Protein AF-0000000070334502 (afdb_homodimer)

Organism: NCBI:txid109376

Foldseek 3Di:
DADDPFLQAAEEEEEAECVQQNDDPPFQLLQVVQLVCVVSVVSRHNYHYAAEYEEQCLPPDPRNVCSCLQLQYAYEHDYHLCRVQVSVVVVVVVCVVGAPPYEYEYEHPCCQPAVQLLQLAVLLVGPYAYEYEGCDDDPDHLHDHPYYYHSVVSSVPGDRDDRDPDQHWYYYPLVRDIDSDPVVVNCCCPDPVNVVSCVVDPDDSHHDRPCVVLADAAADDPQQLAAEEEEEEECVFQNDDPPAQLLCLVVLVCVVNVVSRRNYHYAAEYEEQVLPDPPVSNLLNQHAYEHDYPVCRVVLSVVVVVVVDVVVDQVGEHEYEYEEPPCVVCSNVVSVVSSVHPYAYEYEGCDDDPDDDSDRHNYYYHSVVSRPPPRDPPPPPDPPPPPPPQSPYKYHYSLDPPDIDSDPVVVNCCVPPPPVSVVSVVVVVVVVVVVVVVVVVVVVVVVCVVPPDPPDPPVVPPVPDPVPCVVVPPPVPPPPCCVSVVVVVVVVPVVPDD/DADDPQLQAAEEEEEAECVQQNDDPPFQLLQVVQLVCVVSVVSRHNYHYAAEYEEQCLPPDPRNVCSCLQLQYAYEHDYHLCRVQVSVVVVVVVCVVGAPPYEYEYEHPCCQPAVQLLQLAVLLVGPYAYEYEGQDDDPDHLHDHPYYYHSVVSSVPGDRDDRDPDQHWYYYPLVRDIDSDPVVVNVCCPDPVNVVSCVVDPDDSHHDRPCPPLADAAADDPQQLAAEEEEEEECVFQNDDPPAQLLCLVVLVCVVNVVSRRNYHYAAEYEEQVLPDPPVSNLQNQHAYEHDYPVCRVVLSVVVVVVVPVVVDQVGEHEYEYEEPPCVVCSNVVSVVSSVHVYAYEYEGCDDDPDDDSDRHNYYYHSVVSRPPPRDPPPPPDPPPPDPPQSNYKYHYSLDPPDIDSDPVVVNCCCPPPPVSVVSVVVVVVVVVVVVVVVVVVVVVVVCVVPDDPPDPPVVPPVPDPVPPPVVPPPVPPVPCVVSVVVVPVVVPVVPPD

InterPro domains:
  IPR021139 NYN domain [PF01936] (11-127)
  IPR021139 NYN domain [PF01936] (228-348)
  IPR024768 Meiosis regulator and mRNA stability factor 1 [PTHR14379] (204-417)

Sequence (996 aa):
MKATAEYATANIAVWWDMKDCPIPEGYEAGQVRSSLEAAFKEQGYSGPVSITAYGDQTQTPDHILKGLLSTEVSVAHTKSESTSYFMYEDLVKWRRLNPPPATMMIISDQVGDKFTWDLVRLQQRTLYKLFLAYLVKPEYMVLSISEQWCWKKLLSSSPPAAGVQAGAKCYCKSCNYNSGYLKKFRKHLSSYSHSREEYVNPTDHKLVRYTEDWGRNYKATPEFATAKIQVWWDMLTCPIPQGYDARQVRPSIEAAVKELGYYGPVSITAYRDHKHTPRQALSSTGVDIAHTVSDVTYSRMFSDMLEWHRNNPPQTAAIIMLISDNVEILDCGLVSLLQENNYNFFLAYSFRPYKMSYLLTSAEWLWESILSGEKRLLQNCSSSGSGNDQSTSMFYCRLCVGFNTKSIDKFRAHLSSDEEHAQEENEIREQMVLSGENKRLCQLAEYDRHRLPRQSNHMKKAIRTDFGLFLLKDVNLKPRVVNLLLSYQQHLLLFVMFMKATAEYATANIAVWWDMKDCPIPEGYEAGQVRSSLEAAFKEQGYSGPVSITAYGDQTQTPDHILKGLLSTEVSVAHTKSESTSYFMYEDLVKWRRLNPPPATMMIISDQVGDKFTWDLVRLQQRTLYKLFLAYLVKPEYMVLSISEQWCWKKLLSSSPPAAGVQAGAKCYCKSCNYNSGYLKKFRKHLSSYSHSREEYVNPTDHKLVRYTEDWGRNYKATPEFATAKIQVWWDMLTCPIPQGYDARQVRPSIEAAVKELGYYGPVSITAYRDHKHTPRQALSSTGVDIAHTVSDVTYSRMFSDMLEWHRNNPPQTAAIIMLISDNVEILDCGLVSLLQENNYNFFLAYSFRPYKMSYLLTSAEWLWESILSGEKRLLQNCSSSGSGNDQSTSMFYCRLCVGFNTKSIDKFRAHLSSDEEHAQEENEIREQMVLSGENKRLCQLAEYDRHRLPRQSNHMKKAIRTDFGLFLLKDVNLKPRVVNLLLSYQQHLLLFVMF

Solvent-accessible surface area (backbone atoms only — not comparable to full-atom values): 54869 Å² total; per-residue (Å²): 104,70,49,49,81,72,47,16,63,23,48,31,43,36,46,34,35,38,76,62,47,54,82,55,90,93,60,63,48,50,36,53,56,23,13,51,52,48,55,36,42,76,38,49,32,71,31,60,76,47,43,38,40,35,30,52,54,90,76,52,57,65,70,48,52,50,25,25,41,66,37,30,29,20,40,33,30,30,59,76,72,27,38,68,27,54,52,49,54,51,50,56,55,48,48,73,77,47,60,71,57,26,36,42,33,44,32,36,57,51,46,59,73,76,47,38,58,52,50,40,38,48,45,46,79,39,74,59,45,32,35,41,28,21,68,55,79,65,91,61,77,72,61,79,66,51,47,74,42,49,42,70,59,48,63,68,72,42,65,83,46,83,71,52,86,55,91,31,39,39,35,32,68,75,72,74,41,71,36,80,42,67,70,60,46,51,52,46,70,71,30,67,67,46,54,52,45,46,63,62,48,67,71,57,61,60,72,82,62,85,62,44,77,56,41,41,74,57,65,49,48,82,76,43,22,63,22,45,33,44,35,47,35,35,41,79,63,45,53,82,58,88,90,59,64,57,59,48,52,61,60,26,54,52,48,57,43,39,75,35,48,35,69,29,61,77,46,41,38,40,36,36,64,59,88,82,51,73,56,67,45,30,26,70,65,46,32,22,39,35,32,37,50,88,91,48,40,67,62,52,51,49,51,51,48,52,53,48,45,70,74,51,53,71,90,47,50,33,34,44,32,41,34,36,72,64,57,73,81,48,40,57,64,47,47,54,54,40,43,77,31,67,52,46,31,36,42,26,17,58,37,48,59,57,53,61,69,56,64,72,47,40,28,74,45,48,44,63,61,42,67,64,50,79,85,65,78,70,72,68,74,74,71,72,74,80,64,83,75,67,54,83,18,44,39,35,40,74,75,46,87,85,46,62,41,72,44,66,66,60,52,51,46,42,77,74,63,34,64,65,48,56,51,46,54,51,50,53,54,49,50,52,54,47,49,53,50,47,51,49,47,51,43,46,47,53,54,47,63,73,64,55,77,84,67,73,84,70,64,61,58,62,69,61,65,66,82,51,70,50,79,69,53,70,62,72,59,57,77,75,61,48,62,62,55,44,64,64,48,46,78,63,48,61,75,70,72,122,99,70,49,49,81,73,48,16,63,23,49,31,43,37,48,34,36,38,77,65,49,54,82,55,88,91,59,62,48,50,35,52,57,24,13,52,50,47,56,35,43,76,37,48,32,70,31,59,76,48,44,38,40,35,31,51,56,89,76,52,58,66,70,48,52,52,24,25,41,67,38,30,30,20,40,33,30,32,59,76,71,28,38,69,26,54,52,50,54,52,51,56,55,46,47,73,75,46,59,70,58,26,35,42,33,44,32,36,58,51,46,61,71,75,45,37,57,54,48,41,37,50,43,44,78,38,75,59,45,32,35,41,28,22,69,55,80,65,91,62,80,70,60,80,66,53,48,75,43,51,43,71,60,49,63,67,72,41,64,79,49,81,69,52,86,55,92,31,39,39,34,32,65,74,73,74,42,73,36,81,42,67,69,60,46,51,51,48,69,70,31,68,68,46,55,51,45,46,63,62,50,68,70,60,60,62,72,84,63,84,61,44,76,55,40,42,73,57,65,50,48,81,75,43,21,64,22,46,33,44,34,46,33,36,41,78,63,46,52,82,58,90,90,59,64,58,59,49,52,60,60,27,52,53,49,58,43,37,74,35,48,35,69,29,59,77,47,43,38,39,37,36,62,59,89,82,51,75,55,68,46,31,25,69,66,46,31,22,39,34,31,37,49,88,90,48,40,66,62,51,51,50,50,50,50,51,53,48,45,69,73,52,52,68,90,46,50,32,33,43,32,42,34,37,73,64,56,72,82,47,41,53,65,47,48,54,54,38,41,76,29,64,51,48,31,36,42,25,18,58,37,46,59,54,51,59,68,56,66,72,47,41,28,72,46,48,44,63,61,42,67,64,48,79,86,66,77,71,70,70,72,74,69,72,72,78,65,85,76,66,56,83,18,42,40,34,39,76,73,45,88,87,46,64,43,71,45,65,65,60,51,51,47,42,78,74,64,34,64,65,47,55,50,46,54,52,50,51,54,48,50,51,54,47,50,52,51,47,52,45,48,51,44,47,48,55,55,50,64,74,64,58,79,85,69,77,80,72,64,58,60,67,74,58,66,70,89,50,75,47,78,70,53,69,62,72,59,58,80,74,60,50,63,63,56,46,63,62,49,47,74,63,50,62,69,69,72,106

Radius of gyration: 32.86 Å; Cα contacts (8 Å, |Δi|>4): 1522; chains: 2; bounding box: 87×74×94 Å

Nearest PDB structures (foldseek):
  6fdl-assembly1_A  TM=8.520E-01  e=1.618E-07  Homo sapiens
  6fdl-assembly2_B  TM=8.287E-01  e=1.618E-07  Homo sapiens
  5yaa-assembly4_D  TM=8.567E-01  e=3.016E-07  Mus musculus
  2puw-assembly1_B-2  TM=2.477E-01  e=1.451E-01  Candida albicans SC5314
  2a3n-assembly1_A-2  TM=2.363E-01  e=4.860E+00  Salmonella enterica subsp. enterica serovar Typhimurium str. LT2

Structure (mmCIF, N/CA/C/O backbone):
data_AF-0000000070334502-model_v1
#
loop_
_entity.id
_entity.type
_entity.pdbx_description
1 polymer 'NYN domain-containing protein'
#
loop_
_atom_site.group_PDB
_atom_site.id
_atom_site.type_symbol
_atom_site.label_atom_id
_atom_site.label_alt_id
_atom_site.label_comp_id
_atom_site.label_asym_id
_atom_site.label_entity_id
_atom_site.label_seq_id
_atom_site.pdbx_PDB_ins_code
_atom_site.Cartn_x
_atom_site.Cartn_y
_atom_site.Cartn_z
_atom_site.occupancy
_atom_site.B_iso_or_equiv
_atom_site.auth_seq_id
_atom_site.auth_comp_id
_atom_site.auth_asym_id
_atom_site.auth_atom_id
_atom_site.pdbx_PDB_model_num
ATOM 1 N N . MET A 1 1 ? -0.097 -25.625 -19.766 1 64.94 1 MET A N 1
ATOM 2 C CA . MET A 1 1 ? 1.144 -26.297 -20.141 1 64.94 1 MET A CA 1
ATOM 3 C C . MET A 1 1 ? 1.253 -27.656 -19.453 1 64.94 1 MET A C 1
ATOM 5 O O . MET A 1 1 ? 0.888 -27.797 -18.281 1 64.94 1 MET A O 1
ATOM 9 N N . LYS A 1 2 ? 1.541 -28.562 -20.188 1 81.12 2 LYS A N 1
ATOM 10 C CA . LYS A 1 2 ? 1.63 -29.922 -19.656 1 81.12 2 LYS A CA 1
ATOM 11 C C . LYS A 1 2 ? 2.764 -30.047 -18.641 1 81.12 2 LYS A C 1
ATOM 13 O O . LYS A 1 2 ? 3.766 -29.328 -18.734 1 81.12 2 LYS A O 1
ATOM 18 N N . ALA A 1 3 ? 2.549 -30.922 -17.672 1 88.19 3 ALA A N 1
ATOM 19 C CA . ALA A 1 3 ? 3.482 -31.078 -16.562 1 88.19 3 ALA A CA 1
ATOM 20 C C . ALA A 1 3 ? 4.84 -31.578 -17.062 1 88.19 3 ALA A C 1
ATOM 22 O O . ALA A 1 3 ? 4.91 -32.406 -17.953 1 88.19 3 ALA A O 1
ATOM 23 N N . THR A 1 4 ? 5.832 -30.984 -16.641 1 88 4 THR A N 1
ATOM 24 C CA . THR A 1 4 ? 7.16 -31.562 -16.812 1 88 4 THR A CA 1
ATOM 25 C C . THR A 1 4 ? 7.344 -32.781 -15.922 1 88 4 THR A C 1
ATOM 27 O O . THR A 1 4 ? 6.574 -33 -14.977 1 88 4 THR A O 1
ATOM 30 N N . ALA A 1 5 ? 8.336 -33.562 -16.219 1 88.62 5 ALA A N 1
ATOM 31 C CA . ALA A 1 5 ? 8.578 -34.812 -15.508 1 88.62 5 ALA A CA 1
ATOM 32 C C . ALA A 1 5 ? 8.75 -34.562 -14.016 1 88.62 5 ALA A C 1
ATOM 34 O O . ALA A 1 5 ? 8.266 -35.344 -13.188 1 88.62 5 ALA A O 1
ATOM 35 N N . GLU A 1 6 ? 9.398 -33.5 -13.656 1 91.5 6 GLU A N 1
ATOM 36 C CA . GLU A 1 6 ? 9.695 -33.219 -12.258 1 91.5 6 GLU A CA 1
ATOM 37 C C . GLU A 1 6 ? 8.43 -32.875 -11.492 1 91.5 6 GLU A C 1
ATOM 39 O O . GLU A 1 6 ? 8.305 -33.188 -10.312 1 91.5 6 GLU A O 1
ATOM 44 N N . TYR A 1 7 ? 7.469 -32.312 -12.086 1 93.62 7 TYR A N 1
ATOM 45 C CA . TYR A 1 7 ? 6.258 -31.844 -11.414 1 93.62 7 TYR A CA 1
ATOM 46 C C . TYR A 1 7 ? 5.141 -32.875 -11.523 1 93.62 7 TYR A C 1
ATOM 48 O O . TYR A 1 7 ? 4.168 -32.812 -10.766 1 93.62 7 TYR A O 1
ATOM 56 N N . ALA A 1 8 ? 5.23 -33.781 -12.406 1 94.69 8 ALA A N 1
ATOM 57 C CA . ALA A 1 8 ? 4.164 -34.719 -12.734 1 94.69 8 ALA A CA 1
ATOM 58 C C . ALA A 1 8 ? 3.764 -35.562 -11.516 1 94.69 8 ALA A C 1
ATOM 60 O O . ALA A 1 8 ? 2.582 -35.844 -11.305 1 94.69 8 ALA A O 1
ATOM 61 N N . THR A 1 9 ? 4.719 -35.906 -10.664 1 94.62 9 THR A N 1
ATOM 62 C CA . THR A 1 9 ? 4.41 -36.781 -9.539 1 94.62 9 THR A CA 1
ATOM 63 C C . THR A 1 9 ? 4.609 -36.031 -8.211 1 94.62 9 THR A C 1
ATOM 65 O O . THR A 1 9 ? 4.578 -36.656 -7.145 1 94.62 9 THR A O 1
ATOM 68 N N . ALA A 1 10 ? 4.887 -34.75 -8.273 1 95.31 10 ALA A N 1
ATOM 69 C CA . ALA A 1 10 ? 5.137 -33.938 -7.07 1 95.31 10 ALA A CA 1
ATOM 70 C C . ALA A 1 10 ? 3.834 -33.656 -6.328 1 95.31 10 ALA A C 1
ATOM 72 O O . ALA A 1 10 ? 2.746 -33.812 -6.883 1 95.31 10 ALA A O 1
ATOM 73 N N . ASN A 1 11 ? 3.963 -33.25 -5.02 1 96.12 11 ASN A N 1
ATOM 74 C CA . ASN A 1 11 ? 2.811 -32.969 -4.176 1 96.12 11 ASN A CA 1
ATOM 75 C C . ASN A 1 11 ? 1.991 -31.812 -4.734 1 96.12 11 ASN A C 1
ATOM 77 O O . ASN A 1 11 ? 2.551 -30.844 -5.258 1 96.12 11 ASN A O 1
ATOM 81 N N . ILE A 1 12 ? 0.674 -31.938 -4.59 1 96.88 12 ILE A N 1
ATOM 82 C CA . ILE A 1 12 ? -0.256 -30.875 -4.965 1 96.88 12 ILE A CA 1
ATOM 83 C C . ILE A 1 12 ? -1.089 -30.469 -3.752 1 96.88 12 ILE A C 1
ATOM 85 O O . ILE A 1 12 ? -1.664 -31.328 -3.07 1 96.88 12 ILE A O 1
ATOM 89 N N . ALA A 1 13 ? -1.146 -29.203 -3.424 1 97.81 13 ALA A N 1
ATOM 90 C CA . ALA A 1 13 ? -1.997 -28.719 -2.342 1 97.81 13 ALA A CA 1
ATOM 91 C C . ALA A 1 13 ? -3.057 -27.75 -2.871 1 97.81 13 ALA A C 1
ATOM 93 O O . ALA A 1 13 ? -2.771 -26.922 -3.729 1 97.81 13 ALA A O 1
ATOM 94 N N . VAL A 1 14 ? -4.301 -27.938 -2.363 1 98.25 14 VAL A N 1
ATOM 95 C CA . VAL A 1 14 ? -5.434 -27.141 -2.812 1 98.25 14 VAL A CA 1
ATOM 96 C C . VAL A 1 14 ? -6.059 -26.406 -1.623 1 98.25 14 VAL A C 1
ATOM 98 O O . VAL A 1 14 ? -6.438 -27.047 -0.633 1 98.25 14 VAL A O 1
ATOM 101 N N . TRP A 1 15 ? -6.172 -25.094 -1.67 1 98.44 15 TRP A N 1
ATOM 102 C CA . TRP A 1 15 ? -6.906 -24.281 -0.708 1 98.44 15 TRP A CA 1
ATOM 103 C C . TRP A 1 15 ? -8.148 -23.688 -1.348 1 98.44 15 TRP A C 1
ATOM 105 O O . TRP A 1 15 ? -8.055 -22.906 -2.299 1 98.44 15 TRP A O 1
ATOM 115 N N . TRP A 1 16 ? -9.32 -24.016 -0.774 1 98.5 16 TRP A N 1
ATOM 116 C CA . TRP A 1 16 ? -10.602 -23.75 -1.42 1 98.5 16 TRP A CA 1
ATOM 117 C C . TRP A 1 16 ? -11.469 -22.859 -0.542 1 98.5 16 TRP A C 1
ATOM 119 O O . TRP A 1 16 ? -11.852 -23.25 0.563 1 98.5 16 TRP A O 1
ATOM 129 N N . ASP A 1 17 ? -11.828 -21.625 -1.024 1 98 17 ASP A N 1
ATOM 130 C CA . ASP A 1 17 ? -12.781 -20.719 -0.399 1 98 17 ASP A CA 1
ATOM 131 C C . ASP A 1 17 ? -14.219 -21.094 -0.778 1 98 17 ASP A C 1
ATOM 133 O O . ASP A 1 17 ? -14.688 -20.734 -1.861 1 98 17 ASP A O 1
ATOM 137 N N . MET A 1 18 ? -14.992 -21.578 0.142 1 96.88 18 MET A N 1
ATOM 138 C CA . MET A 1 18 ? -16.328 -22.094 -0.156 1 96.88 18 MET A CA 1
ATOM 139 C C . MET A 1 18 ? -17.328 -20.969 -0.312 1 96.88 18 MET A C 1
ATOM 141 O O . MET A 1 18 ? -18.391 -21.156 -0.904 1 96.88 18 MET A O 1
ATOM 145 N N . LYS A 1 19 ? -17.016 -19.875 0.292 1 94 19 LYS A N 1
ATOM 146 C CA . LYS A 1 19 ? -17.938 -18.75 0.177 1 94 19 LYS A CA 1
ATOM 147 C C . LYS A 1 19 ? -17.938 -18.172 -1.239 1 94 19 LYS A C 1
ATOM 149 O O . LYS A 1 19 ? -19 -17.953 -1.824 1 94 19 LYS A O 1
ATOM 154 N N . ASP A 1 20 ? -16.797 -17.969 -1.779 1 93.56 20 ASP A N 1
ATOM 155 C CA . ASP A 1 20 ? -16.672 -17.375 -3.111 1 93.56 20 ASP A CA 1
ATOM 156 C C . ASP A 1 20 ? -16.984 -18.406 -4.195 1 93.56 20 ASP A C 1
ATOM 158 O O . ASP A 1 20 ? -17.484 -18.062 -5.266 1 93.56 20 ASP A O 1
ATOM 162 N N . CYS A 1 21 ? -16.594 -19.594 -3.92 1 95.94 21 CYS A N 1
ATOM 163 C CA . CYS A 1 21 ? -16.797 -20.688 -4.863 1 95.94 21 CYS A CA 1
ATOM 164 C C . CYS A 1 21 ? -17.547 -21.844 -4.211 1 95.94 21 CYS A C 1
ATOM 166 O O . CYS A 1 21 ? -16.984 -22.906 -3.969 1 95.94 21 CYS A O 1
ATOM 168 N N . PRO A 1 22 ? -18.828 -21.688 -4.086 1 95.38 22 PRO A N 1
ATOM 169 C CA . PRO A 1 22 ? -19.656 -22.703 -3.438 1 95.38 22 PRO A CA 1
ATOM 170 C C . PRO A 1 22 ? -19.922 -23.906 -4.34 1 95.38 22 PRO A C 1
ATOM 172 O O . PRO A 1 22 ? -19.703 -23.844 -5.551 1 95.38 22 PRO A O 1
ATOM 175 N N . ILE A 1 23 ? -20.297 -24.969 -3.734 1 93.44 23 ILE A N 1
ATOM 176 C CA . ILE A 1 23 ? -20.75 -26.125 -4.5 1 93.44 23 ILE A CA 1
ATOM 177 C C . ILE A 1 23 ? -22.062 -25.797 -5.199 1 93.44 23 ILE A C 1
ATOM 179 O O . ILE A 1 23 ? -23.031 -25.375 -4.559 1 93.44 23 ILE A O 1
ATOM 183 N N . PRO A 1 24 ? -22.047 -25.922 -6.465 1 89.62 24 PRO A N 1
ATOM 184 C CA . PRO A 1 24 ? -23.281 -25.609 -7.191 1 89.62 24 PRO A CA 1
ATOM 185 C C . PRO A 1 24 ? -24.453 -26.469 -6.746 1 89.62 24 PRO A C 1
ATOM 187 O O . PRO A 1 24 ? -24.266 -27.594 -6.27 1 89.62 24 PRO A O 1
ATOM 190 N N . GLU A 1 25 ? -25.641 -25.875 -7 1 86.44 25 GLU A N 1
ATOM 191 C CA . GLU A 1 25 ? -26.844 -26.625 -6.668 1 86.44 25 GLU A CA 1
ATOM 192 C C . GLU A 1 25 ? -26.953 -27.906 -7.477 1 86.44 25 GLU A C 1
ATOM 194 O O . GLU A 1 25 ? -26.672 -27.922 -8.68 1 86.44 25 GLU A O 1
ATOM 199 N N . GLY A 1 26 ? -27.281 -29.016 -6.863 1 84.56 26 GLY A N 1
ATOM 200 C CA . GLY A 1 26 ? -27.453 -30.281 -7.535 1 84.56 26 GLY A CA 1
ATOM 201 C C . GLY A 1 26 ? -26.172 -31.078 -7.629 1 84.56 26 GLY A C 1
ATOM 202 O O . GLY A 1 26 ? -26.188 -32.281 -7.977 1 84.56 26 GLY A O 1
ATOM 203 N N . TYR A 1 27 ? -25.062 -30.5 -7.406 1 90 27 TYR A N 1
ATOM 204 C CA . TYR A 1 27 ? -23.766 -31.188 -7.43 1 90 27 TYR A CA 1
ATOM 205 C C . TYR A 1 27 ? -23.484 -31.859 -6.094 1 90 27 TYR A C 1
ATOM 207 O O . TYR A 1 27 ? -23.766 -31.297 -5.031 1 90 27 TYR A O 1
ATOM 215 N N . GLU A 1 28 ? -22.953 -33.094 -6.184 1 89.62 28 GLU A N 1
ATOM 216 C CA . GLU A 1 28 ? -22.672 -33.875 -4.973 1 89.62 28 GLU A CA 1
ATOM 217 C C . GLU A 1 28 ? -21.312 -33.5 -4.398 1 89.62 28 GLU A C 1
ATOM 219 O O . GLU A 1 28 ? -20.281 -33.625 -5.078 1 89.62 28 GLU A O 1
ATOM 224 N N . ALA A 1 29 ? -21.266 -33.156 -3.131 1 92.44 29 ALA A N 1
ATOM 225 C CA . ALA A 1 29 ? -20.031 -32.719 -2.461 1 92.44 29 ALA A CA 1
ATOM 226 C C . ALA A 1 29 ? -18.969 -33.812 -2.523 1 92.44 29 ALA A C 1
ATOM 228 O O . ALA A 1 29 ? -17.766 -33.5 -2.6 1 92.44 29 ALA A O 1
ATOM 229 N N . GLY A 1 30 ? -19.359 -35.062 -2.543 1 91.56 30 GLY A N 1
ATOM 230 C CA . GLY A 1 30 ? -18.422 -36.188 -2.576 1 91.56 30 GLY A CA 1
ATOM 231 C C . GLY A 1 30 ? -17.688 -36.281 -3.893 1 91.56 30 GLY A C 1
ATOM 232 O O . GLY A 1 30 ? -16.688 -37.031 -3.988 1 91.56 30 GLY A O 1
ATOM 233 N N . GLN A 1 31 ? -18.031 -35.5 -4.863 1 92.06 31 GLN A N 1
ATOM 234 C CA . GLN A 1 31 ? -17.422 -35.625 -6.188 1 92.06 31 GLN A CA 1
ATOM 235 C C . GLN A 1 31 ? -16.375 -34.531 -6.402 1 92.06 31 GLN A C 1
ATOM 237 O O . GLN A 1 31 ? -15.672 -34.531 -7.418 1 92.06 31 GLN A O 1
ATOM 242 N N . VAL A 1 32 ? -16.203 -33.625 -5.52 1 94.06 32 VAL A N 1
ATOM 243 C CA . VAL A 1 32 ? -15.312 -32.5 -5.691 1 94.06 32 VAL A CA 1
ATOM 244 C C . VAL A 1 32 ? -13.883 -32.969 -5.902 1 94.06 32 VAL A C 1
ATOM 246 O O . VAL A 1 32 ? -13.211 -32.562 -6.848 1 94.06 32 VAL A O 1
ATOM 249 N N . ARG A 1 33 ? -13.383 -33.875 -5.062 1 93.56 33 ARG A N 1
ATOM 250 C CA . ARG A 1 33 ? -12.016 -34.375 -5.168 1 93.56 33 ARG A CA 1
ATOM 251 C C . ARG A 1 33 ? -11.781 -35.031 -6.527 1 93.56 33 ARG A C 1
ATOM 253 O O . ARG A 1 33 ? -10.781 -34.75 -7.191 1 93.56 33 ARG A O 1
ATOM 260 N N . SER A 1 34 ? -12.641 -35.906 -6.875 1 92.12 34 SER A N 1
ATOM 261 C CA . SER A 1 34 ? -12.477 -36.625 -8.141 1 92.12 34 SER A CA 1
ATOM 262 C C . SER A 1 34 ? -12.422 -35.656 -9.312 1 92.12 34 SER A C 1
ATOM 264 O O . SER A 1 34 ? -11.664 -35.844 -10.266 1 92.12 34 SER A O 1
ATOM 266 N N . SER A 1 35 ? -13.25 -34.625 -9.258 1 93.56 35 SER A N 1
ATOM 267 C CA . SER A 1 35 ? -13.258 -33.625 -10.32 1 93.56 35 SER A CA 1
ATOM 268 C C . SER A 1 35 ? -11.914 -32.906 -10.398 1 93.56 35 SER A C 1
ATOM 270 O O . SER A 1 35 ? -11.391 -32.688 -11.484 1 93.56 35 SER A O 1
ATOM 272 N N . LEU A 1 36 ? -11.375 -32.531 -9.305 1 95.06 36 LEU A N 1
ATOM 273 C CA . LEU A 1 36 ? -10.094 -31.844 -9.258 1 95.06 36 LEU A CA 1
ATOM 274 C C . LEU A 1 36 ? -8.969 -32.75 -9.742 1 95.06 36 LEU A C 1
ATOM 276 O O . LEU A 1 36 ? -8.141 -32.344 -10.562 1 95.06 36 LEU A O 1
ATOM 280 N N . GLU A 1 37 ? -8.93 -33.938 -9.289 1 93.38 37 GLU A N 1
ATOM 281 C CA . GLU A 1 37 ? -7.895 -34.875 -9.688 1 93.38 37 GLU A CA 1
ATOM 282 C C . GLU A 1 37 ? -7.945 -35.156 -11.188 1 93.38 37 GLU A C 1
ATOM 284 O O . GLU A 1 37 ? -6.902 -35.312 -11.828 1 93.38 37 GLU A O 1
ATOM 289 N N . ALA A 1 38 ? -9.125 -35.281 -11.648 1 92.38 38 ALA A N 1
ATOM 290 C CA . ALA A 1 38 ? -9.281 -35.5 -13.086 1 92.38 38 ALA A CA 1
ATOM 291 C C . ALA A 1 38 ? -8.703 -34.312 -13.875 1 92.38 38 ALA A C 1
ATOM 293 O O . ALA A 1 38 ? -8.039 -34.531 -14.898 1 92.38 38 ALA A O 1
ATOM 294 N N . ALA A 1 39 ? -9 -33.156 -13.453 1 93.44 39 ALA A N 1
ATOM 295 C CA . ALA A 1 39 ? -8.477 -31.953 -14.117 1 93.44 39 ALA A CA 1
ATOM 296 C C . ALA A 1 39 ? -6.953 -31.938 -14.094 1 93.44 39 ALA A C 1
ATOM 298 O O . ALA A 1 39 ? -6.312 -31.578 -15.086 1 93.44 39 ALA A O 1
ATOM 299 N N . PHE A 1 40 ? -6.359 -32.344 -12.969 1 94 40 PHE A N 1
ATOM 300 C CA . PHE A 1 40 ? -4.906 -32.406 -12.859 1 94 40 PHE A CA 1
ATOM 301 C C . PHE A 1 40 ? -4.336 -33.438 -13.805 1 94 40 PHE A C 1
ATOM 303 O O . PHE A 1 40 ? -3.342 -33.188 -14.492 1 94 40 PHE A O 1
ATOM 310 N N . LYS A 1 41 ? -4.941 -34.531 -13.844 1 92.12 41 LYS A N 1
ATOM 311 C CA . LYS A 1 41 ? -4.473 -35.625 -14.688 1 92.12 41 LYS A CA 1
ATOM 312 C C . LYS A 1 41 ? -4.488 -35.25 -16.156 1 92.12 41 LYS A C 1
ATOM 314 O O . LYS A 1 41 ? -3.604 -35.625 -16.922 1 92.12 41 LYS A O 1
ATOM 319 N N . GLU A 1 42 ? -5.512 -34.531 -16.516 1 91.81 42 GLU A N 1
ATOM 320 C CA . GLU A 1 42 ? -5.602 -34.031 -17.891 1 91.81 42 GLU A CA 1
ATOM 321 C C . GLU A 1 42 ? -4.398 -33.156 -18.25 1 91.81 42 GLU A C 1
ATOM 323 O O . GLU A 1 42 ? -4.004 -33.094 -19.406 1 91.81 42 GLU A O 1
ATOM 328 N N . GLN A 1 43 ? -3.838 -32.531 -17.25 1 93.62 43 GLN A N 1
ATOM 329 C CA . GLN A 1 43 ? -2.68 -31.672 -17.469 1 93.62 43 GLN A CA 1
ATOM 330 C C . GLN A 1 43 ? -1.377 -32.438 -17.219 1 93.62 43 GLN A C 1
ATOM 332 O O . GLN A 1 43 ? -0.297 -31.828 -17.234 1 93.62 43 GLN A O 1
ATOM 337 N N . GLY A 1 44 ? -1.521 -33.719 -16.891 1 94.5 44 GLY A N 1
ATOM 338 C CA . GLY A 1 44 ? -0.346 -34.562 -16.734 1 94.5 44 GLY A CA 1
ATOM 339 C C . GLY A 1 44 ? 0.148 -34.656 -15.305 1 94.5 44 GLY A C 1
ATOM 340 O O . GLY A 1 44 ? 1.275 -35.062 -15.055 1 94.5 44 GLY A O 1
ATOM 341 N N . TYR A 1 45 ? -0.623 -34.219 -14.328 1 95.12 45 TYR A N 1
ATOM 342 C CA . TYR A 1 45 ? -0.257 -34.25 -12.922 1 95.12 45 TYR A CA 1
ATOM 343 C C . TYR A 1 45 ? -0.923 -35.438 -12.234 1 95.12 45 TYR A C 1
ATOM 345 O O . TYR A 1 45 ? -2.148 -35.594 -12.273 1 95.12 45 TYR A O 1
ATOM 353 N N . SER A 1 46 ? -0.143 -36.25 -11.555 1 93.5 46 SER A N 1
ATOM 354 C CA . SER A 1 46 ? -0.681 -37.438 -10.922 1 93.5 46 SER A CA 1
ATOM 355 C C . SER A 1 46 ? -0.166 -37.594 -9.492 1 93.5 46 SER A C 1
ATOM 357 O O . SER A 1 46 ? -0.267 -38.656 -8.898 1 93.5 46 SER A O 1
ATOM 359 N N . GLY A 1 47 ? 0.432 -36.625 -8.922 1 93.5 47 GLY A N 1
ATOM 360 C CA . GLY A 1 47 ? 0.951 -36.656 -7.566 1 93.5 47 GLY A CA 1
ATOM 361 C C . GLY A 1 47 ? -0.138 -36.656 -6.512 1 93.5 47 GLY A C 1
ATOM 362 O O . GLY A 1 47 ? -1.317 -36.469 -6.832 1 93.5 47 GLY A O 1
ATOM 363 N N . PRO A 1 48 ? 0.263 -36.875 -5.242 1 94 48 PRO A N 1
ATOM 364 C CA . PRO A 1 48 ? -0.707 -36.812 -4.145 1 94 48 PRO A CA 1
ATOM 365 C C . PRO A 1 48 ? -1.349 -35.438 -3.994 1 94 48 PRO A C 1
ATOM 367 O O . PRO A 1 48 ? -0.661 -34.406 -4.094 1 94 48 PRO A O 1
ATOM 370 N N . VAL A 1 49 ? -2.66 -35.438 -3.74 1 95.38 49 VAL A N 1
ATOM 371 C CA . VAL A 1 49 ? -3.402 -34.188 -3.658 1 95.38 49 VAL A CA 1
ATOM 372 C C . VAL A 1 49 ? -3.961 -34 -2.25 1 95.38 49 VAL A C 1
ATOM 374 O O . VAL A 1 49 ? -4.602 -34.906 -1.708 1 95.38 49 VAL A O 1
ATOM 377 N N . SER A 1 50 ? -3.67 -32.906 -1.615 1 95.69 50 SER A N 1
ATOM 378 C CA . SER A 1 50 ? -4.301 -32.5 -0.361 1 95.69 50 SER A CA 1
ATOM 379 C C . SER A 1 50 ? -5.254 -31.328 -0.568 1 95.69 50 SER A C 1
ATOM 381 O O . SER A 1 50 ? -4.875 -30.312 -1.152 1 95.69 50 SER A O 1
ATOM 383 N N . ILE A 1 51 ? -6.5 -31.484 -0.083 1 97.38 51 ILE A N 1
ATOM 384 C CA . ILE A 1 51 ? -7.512 -30.453 -0.301 1 97.38 51 ILE A CA 1
ATOM 385 C C . ILE A 1 51 ? -8.086 -30 1.041 1 97.38 51 ILE A C 1
ATOM 387 O O . ILE A 1 51 ? -8.438 -30.828 1.886 1 97.38 51 ILE A O 1
ATOM 391 N N . THR A 1 52 ? -8.133 -28.703 1.239 1 98.06 52 THR A N 1
ATOM 392 C CA . THR A 1 52 ? -8.805 -28.141 2.402 1 98.06 52 THR A CA 1
ATOM 393 C C . THR A 1 52 ? -9.852 -27.109 1.975 1 98.06 52 THR A C 1
ATOM 395 O O . THR A 1 52 ? -9.539 -26.172 1.225 1 98.06 52 THR A O 1
ATOM 398 N N . ALA A 1 53 ? -11.086 -27.25 2.438 1 98.25 53 ALA A N 1
ATOM 399 C CA . ALA A 1 53 ? -12.195 -26.344 2.17 1 98.25 53 ALA A CA 1
ATOM 400 C C . ALA A 1 53 ? -12.414 -25.391 3.346 1 98.25 53 ALA A C 1
ATOM 402 O O . ALA A 1 53 ? -12.664 -25.828 4.469 1 98.25 53 ALA A O 1
ATOM 403 N N . TYR A 1 54 ? -12.359 -24.094 3.059 1 98 54 TYR A N 1
ATOM 404 C CA . TYR A 1 54 ? -12.492 -23.078 4.102 1 98 54 TYR A CA 1
ATOM 405 C C . TYR A 1 54 ? -13.844 -22.375 4.02 1 98 54 TYR A C 1
ATOM 407 O O . TYR A 1 54 ? -14.352 -22.125 2.928 1 98 54 TYR A O 1
ATOM 415 N N . GLY A 1 55 ? -14.422 -21.938 5.18 1 96.25 55 GLY A N 1
ATOM 416 C CA . GLY A 1 55 ? -15.648 -21.156 5.246 1 96.25 55 GLY A CA 1
ATOM 417 C C . GLY A 1 55 ? -16.312 -21.203 6.609 1 96.25 55 GLY A C 1
ATOM 418 O O . GLY A 1 55 ? -15.773 -21.797 7.547 1 96.25 55 GLY A O 1
ATOM 419 N N . ASP A 1 56 ? -17.375 -20.453 6.703 1 94.69 56 ASP A N 1
ATOM 420 C CA . ASP A 1 56 ? -18.203 -20.547 7.902 1 94.69 56 ASP A CA 1
ATOM 421 C C . ASP A 1 56 ? -19 -21.844 7.91 1 94.69 56 ASP A C 1
ATOM 423 O O . ASP A 1 56 ? -20.094 -21.906 7.344 1 94.69 56 ASP A O 1
ATOM 427 N N . GLN A 1 57 ? -18.547 -22.797 8.664 1 95.56 57 GLN A N 1
ATOM 428 C CA . GLN A 1 57 ? -19.109 -24.156 8.602 1 95.56 57 GLN A CA 1
ATOM 429 C C . GLN A 1 57 ? -20.359 -24.266 9.469 1 95.56 57 GLN A C 1
ATOM 431 O O . GLN A 1 57 ? -21.062 -25.281 9.422 1 95.56 57 GLN A O 1
ATOM 436 N N . THR A 1 58 ? -20.641 -23.25 10.219 1 92.5 58 THR A N 1
ATOM 437 C CA . THR A 1 58 ? -21.906 -23.25 10.938 1 92.5 58 THR A CA 1
ATOM 438 C C . THR A 1 58 ? -23.078 -23.172 9.969 1 92.5 58 THR A C 1
ATOM 440 O O . THR A 1 58 ? -24.203 -23.562 10.305 1 92.5 58 THR A O 1
ATOM 443 N N . GLN A 1 59 ? -22.828 -22.703 8.773 1 91.5 59 GLN A N 1
ATOM 444 C CA . GLN A 1 59 ? -23.875 -22.469 7.789 1 91.5 59 GLN A CA 1
ATOM 445 C C . GLN A 1 59 ? -23.875 -23.578 6.734 1 91.5 59 GLN A C 1
ATOM 447 O O . GLN A 1 59 ? -24.75 -23.609 5.867 1 91.5 59 GLN A O 1
ATOM 452 N N . THR A 1 60 ? -22.938 -24.453 6.754 1 94.19 60 THR A N 1
ATOM 453 C CA . THR A 1 60 ? -22.844 -25.516 5.762 1 94.19 60 THR A CA 1
ATOM 454 C C . THR A 1 60 ? -23.641 -26.75 6.195 1 94.19 60 THR A C 1
ATOM 456 O O . THR A 1 60 ? -23.453 -27.266 7.297 1 94.19 60 THR A O 1
ATOM 459 N N . PRO A 1 61 ? -24.5 -27.188 5.387 1 92.88 61 PRO A N 1
ATOM 460 C CA . PRO A 1 61 ? -25.312 -28.359 5.75 1 92.88 61 PRO A CA 1
ATOM 461 C C . PRO A 1 61 ? -24.484 -29.594 6.023 1 92.88 61 PRO A C 1
ATOM 463 O O . PRO A 1 61 ? -23.422 -29.781 5.41 1 92.88 61 PRO A O 1
ATOM 466 N N . ASP A 1 62 ? -25 -30.562 6.828 1 93.25 62 ASP A N 1
ATOM 467 C CA . ASP A 1 62 ? -24.281 -31.75 7.258 1 93.25 62 ASP A CA 1
ATOM 468 C C . ASP A 1 62 ? -23.984 -32.688 6.074 1 93.25 62 ASP A C 1
ATOM 470 O O . ASP A 1 62 ? -22.922 -33.281 6.012 1 93.25 62 ASP A O 1
ATOM 474 N N . HIS A 1 63 ? -24.938 -32.781 5.219 1 92.88 63 HIS A N 1
ATOM 475 C CA . HIS A 1 63 ? -24.734 -33.688 4.109 1 92.88 63 HIS A CA 1
ATOM 476 C C . HIS A 1 63 ? -23.578 -33.25 3.225 1 92.88 63 HIS A C 1
ATOM 478 O O . HIS A 1 63 ? -22.891 -34.094 2.633 1 92.88 63 HIS A O 1
ATOM 484 N N . ILE A 1 64 ? -23.359 -32 3.115 1 95.44 64 ILE A N 1
ATOM 485 C CA . ILE A 1 64 ? -22.234 -31.484 2.348 1 95.44 64 ILE A CA 1
ATOM 486 C C . ILE A 1 64 ? -20.922 -31.797 3.059 1 95.44 64 ILE A C 1
ATOM 488 O O . ILE A 1 64 ? -19.984 -32.312 2.441 1 95.44 64 ILE A O 1
ATOM 492 N N . LEU A 1 65 ? -20.875 -31.594 4.34 1 95.75 65 LEU A N 1
ATOM 493 C CA . LEU A 1 65 ? -19.672 -31.844 5.117 1 95.75 65 LEU A CA 1
ATOM 494 C C . LEU A 1 65 ? -19.328 -33.344 5.129 1 95.75 65 LEU A C 1
ATOM 496 O O . LEU A 1 65 ? -18.172 -33.719 5.016 1 95.75 65 LEU A O 1
ATOM 500 N N . LYS A 1 66 ? -20.281 -34.125 5.273 1 93.5 66 LYS A N 1
ATOM 501 C CA . LYS A 1 66 ? -20.078 -35.594 5.234 1 93.5 66 LYS A CA 1
ATOM 502 C C . LYS A 1 66 ? -19.531 -36.031 3.885 1 93.5 66 LYS A C 1
ATOM 504 O O . LYS A 1 66 ? -18.625 -36.875 3.824 1 93.5 66 LYS A O 1
ATOM 509 N N . GLY A 1 67 ? -20.141 -35.438 2.84 1 92.94 67 GLY A N 1
ATOM 510 C CA . GLY A 1 67 ? -19.672 -35.75 1.502 1 92.94 67 GLY A CA 1
ATOM 511 C C . GLY A 1 67 ? -18.203 -35.406 1.29 1 92.94 67 GLY A C 1
ATOM 512 O O . GLY A 1 67 ? -17.453 -36.188 0.694 1 92.94 67 GLY A O 1
ATOM 513 N N . LEU A 1 68 ? -17.797 -34.312 1.768 1 94.81 68 LEU A N 1
ATOM 514 C CA . LEU A 1 68 ? -16.406 -33.875 1.64 1 94.81 68 LEU A CA 1
ATOM 515 C C . LEU A 1 68 ? -15.469 -34.75 2.467 1 94.81 68 LEU A C 1
ATOM 517 O O . LEU A 1 68 ? -14.484 -35.281 1.945 1 94.81 68 LEU A O 1
ATOM 521 N N . LEU A 1 69 ? -15.828 -34.969 3.725 1 93.88 69 LEU A N 1
ATOM 522 C CA . LEU A 1 69 ? -14.977 -35.719 4.641 1 93.88 69 LEU A CA 1
ATOM 523 C C . LEU A 1 69 ? -14.836 -37.188 4.18 1 93.88 69 LEU A C 1
ATOM 525 O O . LEU A 1 69 ? -13.758 -37.781 4.293 1 93.88 69 LEU A O 1
ATOM 529 N N . SER A 1 70 ? -15.836 -37.719 3.611 1 91.56 70 SER A N 1
ATOM 530 C CA . SER A 1 70 ? -15.82 -39.125 3.174 1 91.56 70 SER A CA 1
ATOM 531 C C . SER A 1 70 ? -14.914 -39.312 1.966 1 91.56 70 SER A C 1
ATOM 533 O O . SER A 1 70 ? -14.492 -40.438 1.673 1 91.56 70 SER A O 1
ATOM 535 N N . THR A 1 71 ? -14.648 -38.281 1.291 1 92.31 71 THR A N 1
ATOM 536 C CA . THR A 1 71 ? -13.789 -38.344 0.115 1 92.31 71 THR A CA 1
ATOM 537 C C . THR A 1 71 ? -12.445 -37.688 0.385 1 92.31 71 THR A C 1
ATOM 539 O O . THR A 1 71 ? -11.789 -37.219 -0.541 1 92.31 71 THR A O 1
ATOM 542 N N . GLU A 1 72 ? -12.086 -37.469 1.651 1 93.12 72 GLU A N 1
ATOM 543 C CA . GLU A 1 72 ? -10.773 -37.031 2.135 1 93.12 72 GLU A CA 1
ATOM 544 C C . GLU A 1 72 ? -10.523 -35.562 1.808 1 93.12 72 GLU A C 1
ATOM 546 O O . GLU A 1 72 ? -9.406 -35.188 1.434 1 93.12 72 GLU A O 1
ATOM 551 N N . VAL A 1 73 ? -11.492 -34.75 1.804 1 95.31 73 VAL A N 1
ATOM 552 C CA . VAL A 1 73 ? -11.367 -33.312 1.777 1 95.31 73 VAL A CA 1
ATOM 553 C C . VAL A 1 73 ? -11.516 -32.75 3.193 1 95.31 73 VAL A C 1
ATOM 555 O O . VAL A 1 73 ? -12.547 -32.938 3.836 1 95.31 73 VAL A O 1
ATOM 558 N N . SER A 1 74 ? -10.438 -32.125 3.658 1 97.06 74 SER A N 1
ATOM 559 C CA . SER A 1 74 ? -10.523 -31.531 4.984 1 97.06 74 SER A CA 1
ATOM 560 C C . SER A 1 74 ? -11.383 -30.266 4.965 1 97.06 74 SER A C 1
ATOM 562 O O . SER A 1 74 ? -11.547 -29.641 3.92 1 97.06 74 SER A O 1
ATOM 564 N N . VAL A 1 75 ? -11.93 -29.984 6.145 1 97.62 75 VAL A N 1
ATOM 565 C CA . VAL A 1 75 ? -12.789 -28.812 6.266 1 97.62 75 VAL A CA 1
ATOM 566 C C . VAL A 1 75 ? -12.281 -27.906 7.383 1 97.62 75 VAL A C 1
ATOM 568 O O . VAL A 1 75 ? -11.922 -28.391 8.461 1 97.62 75 VAL A O 1
ATOM 571 N N . ALA A 1 76 ? -12.234 -26.594 7.102 1 97.69 76 ALA A N 1
ATOM 572 C CA . ALA A 1 76 ? -11.773 -25.625 8.094 1 97.69 76 ALA A CA 1
ATOM 573 C C . ALA A 1 76 ? -12.836 -24.547 8.344 1 97.69 76 ALA A C 1
ATOM 575 O O . ALA A 1 76 ? -13.266 -23.859 7.414 1 97.69 76 ALA A O 1
ATOM 576 N N . HIS A 1 77 ? -13.234 -24.391 9.602 1 96.81 77 HIS A N 1
ATOM 577 C CA . HIS A 1 77 ? -14.133 -23.297 9.977 1 96.81 77 HIS A CA 1
ATOM 578 C C . HIS A 1 77 ? -13.359 -21.984 10.172 1 96.81 77 HIS A C 1
ATOM 580 O O . HIS A 1 77 ? -12.367 -21.953 10.898 1 96.81 77 HIS A O 1
ATOM 586 N N . THR A 1 78 ? -13.836 -20.984 9.539 1 94.25 78 THR A N 1
ATOM 587 C CA . THR A 1 78 ? -13.336 -19.625 9.672 1 94.25 78 THR A CA 1
ATOM 588 C C . THR A 1 78 ? -14.484 -18.625 9.695 1 94.25 78 THR A C 1
ATOM 590 O O . THR A 1 78 ? -15.531 -18.859 9.086 1 94.25 78 THR A O 1
ATOM 593 N N . LYS A 1 79 ? -14.273 -17.516 10.383 1 89.06 79 LYS A N 1
ATOM 594 C CA . LYS A 1 79 ? -15.172 -16.391 10.156 1 89.06 79 LYS A CA 1
ATOM 595 C C . LYS A 1 79 ? -15.047 -15.875 8.727 1 89.06 79 LYS A C 1
ATOM 597 O O . LYS A 1 79 ? -13.953 -15.836 8.164 1 89.06 79 LYS A O 1
ATOM 602 N N . SER A 1 80 ? -16.125 -15.453 8.227 1 84.31 80 SER A N 1
ATOM 603 C CA . SER A 1 80 ? -16.188 -15.078 6.82 1 84.31 80 SER A CA 1
ATOM 604 C C . SER A 1 80 ? -15.141 -14.016 6.484 1 84.31 80 SER A C 1
ATOM 606 O O . SER A 1 80 ? -14.477 -14.102 5.445 1 84.31 80 SER A O 1
ATOM 608 N N . GLU A 1 81 ? -14.906 -13.086 7.32 1 82.25 81 GLU A N 1
ATOM 609 C CA . GLU A 1 81 ? -14.023 -11.953 7.062 1 82.25 81 GLU A CA 1
ATOM 610 C C . GLU A 1 81 ? -12.562 -12.359 7.176 1 82.25 81 GLU A C 1
ATOM 612 O O . GLU A 1 81 ? -11.672 -11.641 6.711 1 82.25 81 GLU A O 1
ATOM 617 N N . SER A 1 82 ? -12.32 -13.531 7.75 1 89.62 82 SER A N 1
ATOM 618 C CA . SER A 1 82 ? -10.945 -13.938 8.023 1 89.62 82 SER A CA 1
ATOM 619 C C . SER A 1 82 ? -10.531 -15.125 7.168 1 89.62 82 SER A C 1
ATOM 621 O O . SER A 1 82 ? -9.461 -15.711 7.371 1 89.62 82 SER A O 1
ATOM 623 N N . THR A 1 83 ? -11.289 -15.539 6.227 1 93.44 83 THR A N 1
ATOM 624 C CA . THR A 1 83 ? -11.023 -16.734 5.426 1 93.44 83 THR A CA 1
ATOM 625 C C . THR A 1 83 ? -9.727 -16.578 4.645 1 93.44 83 THR A C 1
ATOM 627 O O . THR A 1 83 ? -8.867 -17.469 4.691 1 93.44 83 THR A O 1
ATOM 630 N N . SER A 1 84 ? -9.57 -15.492 3.941 1 93.5 84 SER A N 1
ATOM 631 C CA . SER A 1 84 ? -8.367 -15.266 3.143 1 93.5 84 SER A CA 1
ATOM 632 C C . SER A 1 84 ? -7.113 -15.289 4.008 1 93.5 84 SER A C 1
ATOM 634 O O . SER A 1 84 ? -6.066 -15.789 3.588 1 93.5 84 SER A O 1
ATOM 636 N N . TYR A 1 85 ? -7.262 -14.758 5.16 1 92.69 85 TYR A N 1
ATOM 637 C CA . TYR A 1 85 ? -6.133 -14.711 6.082 1 92.69 85 TYR A CA 1
ATOM 638 C C . TYR A 1 85 ? -5.648 -16.109 6.422 1 92.69 85 TYR A C 1
ATOM 640 O O . TYR A 1 85 ? -4.465 -16.422 6.281 1 92.69 85 TYR A O 1
ATOM 648 N N . PHE A 1 86 ? -6.527 -16.969 6.805 1 94.56 86 PHE A N 1
ATOM 649 C CA . PHE A 1 86 ? -6.156 -18.312 7.238 1 94.56 86 PHE A CA 1
ATOM 650 C C . PHE A 1 86 ? -5.707 -19.156 6.059 1 94.56 86 PHE A C 1
ATOM 652 O O . PHE A 1 86 ? -4.805 -19.984 6.191 1 94.56 86 PHE A O 1
ATOM 659 N N . MET A 1 87 ? -6.352 -18.969 4.922 1 96.06 87 MET A N 1
ATOM 660 C CA . MET A 1 87 ? -5.914 -19.672 3.717 1 96.06 87 MET A CA 1
ATOM 661 C C . MET A 1 87 ? -4.453 -19.344 3.404 1 96.06 87 MET A C 1
ATOM 663 O O . MET A 1 87 ? -3.658 -20.25 3.152 1 96.06 87 MET A O 1
ATOM 667 N N . TYR A 1 88 ? -4.164 -18.078 3.428 1 95.56 88 TYR A N 1
ATOM 668 C CA . TYR A 1 88 ? -2.812 -17.641 3.107 1 95.56 88 TYR A CA 1
ATOM 669 C C . TYR A 1 88 ? -1.812 -18.141 4.141 1 95.56 88 TYR A C 1
ATOM 671 O O . TYR A 1 88 ? -0.708 -18.562 3.791 1 95.56 88 TYR A O 1
ATOM 679 N N . GLU A 1 89 ? -2.145 -18.031 5.402 1 93.06 89 GLU A N 1
ATOM 680 C CA . GLU A 1 89 ? -1.281 -18.531 6.465 1 93.06 89 GLU A CA 1
ATOM 681 C C . GLU A 1 89 ? -0.935 -20 6.246 1 93.06 89 GLU A C 1
ATOM 683 O O . GLU A 1 89 ? 0.231 -20.391 6.348 1 93.06 89 GLU A O 1
ATOM 688 N N . ASP A 1 90 ? -1.915 -20.797 5.945 1 95.44 90 ASP A N 1
ATOM 689 C CA . ASP A 1 90 ? -1.699 -22.219 5.715 1 95.44 90 ASP A CA 1
ATOM 690 C C . ASP A 1 90 ? -0.834 -22.453 4.48 1 95.44 90 ASP A C 1
ATOM 692 O O . ASP A 1 90 ? 0.006 -23.344 4.461 1 95.44 90 ASP A O 1
ATOM 696 N N . LEU A 1 91 ? -1.073 -21.688 3.455 1 96.5 91 LEU A N 1
ATOM 697 C CA . LEU A 1 91 ? -0.304 -21.797 2.221 1 96.5 91 LEU A CA 1
ATOM 698 C C . LEU A 1 91 ? 1.178 -21.547 2.48 1 96.5 91 LEU A C 1
ATOM 700 O O . LEU A 1 91 ? 2.027 -22.328 2.039 1 96.5 91 LEU A O 1
ATOM 704 N N . VAL A 1 92 ? 1.478 -20.531 3.209 1 94 92 VAL A N 1
ATOM 705 C CA . VAL A 1 92 ? 2.861 -20.172 3.512 1 94 92 VAL A CA 1
ATOM 706 C C . VAL A 1 92 ? 3.506 -21.281 4.344 1 94 92 VAL A C 1
ATOM 708 O O . VAL A 1 92 ? 4.645 -21.672 4.086 1 94 92 VAL A O 1
ATOM 711 N N . LYS A 1 93 ? 2.801 -21.797 5.312 1 93.19 93 LYS A N 1
ATOM 712 C CA . LYS A 1 93 ? 3.309 -22.891 6.133 1 93.19 93 LYS A CA 1
ATOM 713 C C . LYS A 1 93 ? 3.59 -24.125 5.289 1 93.19 93 LYS A C 1
ATOM 715 O O . LYS A 1 93 ? 4.625 -24.781 5.449 1 93.19 93 LYS A O 1
ATOM 720 N N . TRP A 1 94 ? 2.672 -24.406 4.465 1 95.56 94 TRP A N 1
ATOM 721 C CA . TRP A 1 94 ? 2.83 -25.562 3.596 1 95.56 94 TRP A CA 1
ATOM 722 C C . TRP A 1 94 ? 4.062 -25.422 2.711 1 95.56 94 TRP A C 1
ATOM 724 O O . TRP A 1 94 ? 4.809 -26.375 2.51 1 95.56 94 TRP A O 1
ATOM 734 N N . ARG A 1 95 ? 4.293 -24.297 2.133 1 93.5 95 ARG A N 1
ATOM 735 C CA . ARG A 1 95 ? 5.438 -24.047 1.269 1 93.5 95 ARG A CA 1
ATOM 736 C C . ARG A 1 95 ? 6.75 -24.312 2.002 1 93.5 95 ARG A C 1
ATOM 738 O O . ARG A 1 95 ? 7.703 -24.812 1.412 1 93.5 95 ARG A O 1
ATOM 745 N N . ARG A 1 96 ? 6.711 -23.969 3.23 1 89.88 96 ARG A N 1
ATOM 746 C CA . ARG A 1 96 ? 7.91 -24.172 4.035 1 89.88 96 ARG A CA 1
ATOM 747 C C . ARG A 1 96 ? 8.234 -25.656 4.176 1 89.88 96 ARG A C 1
ATOM 749 O O . ARG A 1 96 ? 9.398 -26.047 4.168 1 89.88 96 ARG A O 1
ATOM 756 N N . LEU A 1 97 ? 7.277 -26.438 4.18 1 93 97 LEU A N 1
ATOM 757 C CA . LEU A 1 97 ? 7.434 -27.859 4.422 1 93 97 LEU A CA 1
ATOM 758 C C . LEU A 1 97 ? 7.531 -28.641 3.105 1 93 97 LEU A C 1
ATOM 760 O O . LEU A 1 97 ? 7.934 -29.797 3.09 1 93 97 LEU A O 1
ATOM 764 N N . ASN A 1 98 ? 7.176 -28 2.01 1 93.88 98 ASN A N 1
ATOM 765 C CA . ASN A 1 98 ? 7.152 -28.656 0.703 1 93.88 98 ASN A CA 1
ATOM 766 C C . ASN A 1 98 ? 7.906 -27.828 -0.341 1 93.88 98 ASN A C 1
ATOM 768 O O . ASN A 1 98 ? 7.289 -27.172 -1.181 1 93.88 98 ASN A O 1
ATOM 772 N N . PRO A 1 99 ? 9.227 -27.938 -0.384 1 92 99 PRO A N 1
ATOM 773 C CA . PRO A 1 99 ? 10 -27.188 -1.378 1 92 99 PRO A CA 1
ATOM 774 C C . PRO A 1 99 ? 9.766 -27.688 -2.803 1 92 99 PRO A C 1
ATOM 776 O O . PRO A 1 99 ? 9.305 -28.812 -3.002 1 92 99 PRO A O 1
ATOM 779 N N . PRO A 1 100 ? 10.023 -26.859 -3.766 1 90.56 100 PRO A N 1
ATOM 780 C CA . PRO A 1 100 ? 9.844 -27.297 -5.152 1 90.56 100 PRO A CA 1
ATOM 781 C C . PRO A 1 100 ? 10.664 -28.531 -5.496 1 90.56 100 PRO A C 1
ATOM 783 O O . PRO A 1 100 ? 11.719 -28.766 -4.902 1 90.56 100 PRO A O 1
ATOM 786 N N . PRO A 1 101 ? 10.195 -29.438 -6.406 1 93.56 101 PRO A N 1
ATOM 787 C CA . PRO A 1 101 ? 9 -29.234 -7.227 1 93.56 101 PRO A CA 1
ATOM 788 C C . PRO A 1 101 ? 7.707 -29.516 -6.465 1 93.56 101 PRO A C 1
ATOM 790 O O . PRO A 1 101 ? 7.629 -30.469 -5.699 1 93.56 101 PRO A O 1
ATOM 793 N N . ALA A 1 102 ? 6.879 -28.641 -6.508 1 95.44 102 ALA A N 1
ATOM 794 C CA . ALA A 1 102 ? 5.555 -28.781 -5.898 1 95.44 102 ALA A CA 1
ATOM 795 C C . ALA A 1 102 ? 4.535 -27.891 -6.598 1 95.44 102 ALA A C 1
ATOM 797 O O . ALA A 1 102 ? 4.906 -26.938 -7.301 1 95.44 102 ALA A O 1
ATOM 798 N N . THR A 1 103 ? 3.283 -28.281 -6.422 1 96.38 103 THR A N 1
ATOM 799 C CA . THR A 1 103 ? 2.221 -27.578 -7.129 1 96.38 103 THR A CA 1
ATOM 800 C C . THR A 1 103 ? 1.17 -27.062 -6.152 1 96.38 103 THR A C 1
ATOM 802 O O . THR A 1 103 ? 0.783 -27.766 -5.219 1 96.38 103 THR A O 1
ATOM 805 N N . MET A 1 104 ? 0.787 -25.828 -6.395 1 97 104 MET A N 1
ATOM 806 C CA . MET A 1 104 ? -0.234 -25.188 -5.574 1 97 104 MET A CA 1
ATOM 807 C C . MET A 1 104 ? -1.477 -24.859 -6.398 1 97 104 MET A C 1
ATOM 809 O O . MET A 1 104 ? -1.373 -24.547 -7.582 1 97 104 MET A O 1
ATOM 813 N N . MET A 1 105 ? -2.672 -24.922 -5.73 1 98 105 MET A N 1
ATOM 814 C CA . MET A 1 105 ? -3.912 -24.453 -6.344 1 98 105 MET A CA 1
ATOM 815 C C . MET A 1 105 ? -4.723 -23.609 -5.363 1 98 105 MET A C 1
ATOM 817 O O . MET A 1 105 ? -4.906 -24 -4.211 1 98 105 MET A O 1
ATOM 821 N N . ILE A 1 106 ? -5.176 -22.469 -5.812 1 97.81 106 ILE A N 1
ATOM 822 C CA . ILE A 1 106 ? -6.059 -21.609 -5.031 1 97.81 106 ILE A CA 1
ATOM 823 C C . ILE A 1 106 ? -7.406 -21.484 -5.734 1 97.81 106 ILE A C 1
ATOM 825 O O . ILE A 1 106 ? -7.469 -21.156 -6.922 1 97.81 106 ILE A O 1
ATOM 829 N N . ILE A 1 107 ? -8.461 -21.734 -5.02 1 97.88 107 ILE A N 1
ATOM 830 C CA . ILE A 1 107 ? -9.82 -21.594 -5.527 1 97.88 107 ILE A CA 1
ATOM 831 C C . ILE A 1 107 ? -10.523 -20.469 -4.789 1 97.88 107 ILE A C 1
ATOM 833 O O . ILE A 1 107 ? -10.977 -20.641 -3.656 1 97.88 107 ILE A O 1
ATOM 837 N N . SER A 1 108 ? -10.586 -19.281 -5.391 1 96.62 108 SER A N 1
ATOM 838 C CA . SER A 1 108 ? -11.164 -18.109 -4.754 1 96.62 108 SER A CA 1
ATOM 839 C C . SER A 1 108 ? -11.336 -16.969 -5.75 1 96.62 108 SER A C 1
ATOM 841 O O . SER A 1 108 ? -10.555 -16.844 -6.695 1 96.62 108 SER A O 1
ATOM 843 N N . ASP A 1 109 ? -12.281 -16.109 -5.516 1 93.06 109 ASP A N 1
ATOM 844 C CA . ASP A 1 109 ? -12.453 -14.906 -6.309 1 93.06 109 ASP A CA 1
ATOM 845 C C . ASP A 1 109 ? -11.578 -13.773 -5.781 1 93.06 109 ASP A C 1
ATOM 847 O O . ASP A 1 109 ? -11.516 -12.695 -6.379 1 93.06 109 ASP A O 1
ATOM 851 N N . GLN A 1 110 ? -10.891 -14.031 -4.676 1 89 110 GLN A N 1
ATOM 852 C CA . GLN A 1 110 ? -10.148 -12.961 -4.016 1 89 110 GLN A CA 1
ATOM 853 C C . GLN A 1 110 ? -8.672 -12.992 -4.418 1 89 110 GLN A C 1
ATOM 855 O O . GLN A 1 110 ? -7.879 -12.18 -3.947 1 89 110 GLN A O 1
ATOM 860 N N . VAL A 1 111 ? -8.273 -13.836 -5.273 1 90.56 111 VAL A N 1
ATOM 861 C CA . VAL A 1 111 ? -6.859 -14.016 -5.594 1 90.56 111 VAL A CA 1
ATOM 862 C C . VAL A 1 111 ? -6.297 -12.727 -6.191 1 90.56 111 VAL A C 1
ATOM 864 O O . VAL A 1 111 ? -5.199 -12.289 -5.828 1 90.56 111 VAL A O 1
ATOM 867 N N . GLY A 1 112 ? -6.965 -12.102 -7.082 1 83.31 112 GLY A N 1
ATOM 868 C CA . GLY A 1 112 ? -6.5 -10.906 -7.773 1 83.31 112 GLY A CA 1
ATOM 869 C C . GLY A 1 112 ? -6.301 -9.719 -6.848 1 83.31 112 GLY A C 1
ATOM 870 O O . GLY A 1 112 ? -5.457 -8.859 -7.105 1 83.31 112 GLY A O 1
ATOM 871 N N . ASP A 1 113 ? -6.926 -9.727 -5.773 1 79.88 113 ASP A N 1
ATOM 872 C CA . ASP A 1 113 ? -6.914 -8.539 -4.926 1 79.88 113 ASP A CA 1
ATOM 873 C C . ASP A 1 113 ? -6.066 -8.758 -3.674 1 79.88 113 ASP A C 1
ATOM 875 O O . ASP A 1 113 ? -5.18 -7.961 -3.367 1 79.88 113 ASP A O 1
ATOM 879 N N . LYS A 1 114 ? -6.293 -9.883 -3.021 1 86 114 LYS A N 1
ATOM 880 C CA . LYS A 1 114 ? -5.715 -10.031 -1.69 1 86 114 LYS A CA 1
ATOM 881 C C . LYS A 1 114 ? -4.383 -10.773 -1.751 1 86 114 LYS A C 1
ATOM 883 O O . LYS A 1 114 ? -3.428 -10.398 -1.064 1 86 114 LYS A O 1
ATOM 888 N N . PHE A 1 115 ? -4.242 -11.703 -2.611 1 91.31 115 PHE A N 1
ATOM 889 C CA . PHE A 1 115 ? -3.105 -12.617 -2.551 1 91.31 115 PHE A CA 1
ATOM 890 C C . PHE A 1 115 ? -2 -12.164 -3.498 1 91.31 115 PHE A C 1
ATOM 892 O O . PHE A 1 115 ? -0.836 -12.531 -3.32 1 91.31 115 PHE A O 1
ATOM 899 N N . THR A 1 116 ? -2.293 -11.43 -4.477 1 89.44 116 THR A N 1
ATOM 900 C CA . THR A 1 116 ? -1.488 -11.25 -5.68 1 89.44 116 THR A CA 1
ATOM 901 C C . THR A 1 116 ? -0.132 -10.641 -5.336 1 89.44 116 THR A C 1
ATOM 903 O O . THR A 1 116 ? 0.909 -11.164 -5.742 1 89.44 116 THR A O 1
ATOM 906 N N . TRP A 1 117 ? -0.061 -9.57 -4.562 1 90 117 TRP A N 1
ATOM 907 C CA . TRP A 1 117 ? 1.178 -8.836 -4.332 1 90 117 TRP A CA 1
ATOM 908 C C . TRP A 1 117 ? 2.246 -9.742 -3.729 1 90 117 TRP A C 1
ATOM 910 O O . TRP A 1 117 ? 3.365 -9.82 -4.238 1 90 117 TRP A O 1
ATOM 920 N N . ASP A 1 118 ? 1.963 -10.422 -2.672 1 92.25 118 ASP A N 1
ATOM 921 C CA . ASP A 1 118 ? 2.945 -11.242 -1.968 1 92.25 118 ASP A CA 1
ATOM 922 C C . ASP A 1 118 ? 3.273 -12.5 -2.758 1 92.25 118 ASP A C 1
ATOM 924 O O . ASP A 1 118 ? 4.43 -12.938 -2.797 1 92.25 118 ASP A O 1
ATOM 928 N N . LEU A 1 119 ? 2.25 -13.055 -3.428 1 91.38 119 LEU A N 1
ATOM 929 C CA . LEU A 1 119 ? 2.443 -14.289 -4.176 1 91.38 119 LEU A CA 1
ATOM 930 C C . LEU A 1 119 ? 3.352 -14.062 -5.379 1 91.38 119 LEU A C 1
ATOM 932 O O . LEU A 1 119 ? 4.176 -14.914 -5.711 1 91.38 119 LEU A O 1
ATOM 936 N N . VAL A 1 120 ? 3.162 -13 -6.086 1 90.56 120 VAL A N 1
ATOM 937 C CA . VAL A 1 120 ? 4.004 -12.672 -7.234 1 90.56 120 VAL A CA 1
ATOM 938 C C . VAL A 1 120 ? 5.461 -12.562 -6.793 1 90.56 120 VAL A C 1
ATOM 940 O O . VAL A 1 120 ? 6.359 -13.07 -7.469 1 90.56 120 VAL A O 1
ATOM 943 N N . ARG A 1 121 ? 5.695 -11.93 -5.727 1 89.88 121 ARG A N 1
ATOM 944 C CA . ARG A 1 121 ? 7.043 -11.758 -5.191 1 89.88 121 ARG A CA 1
ATOM 945 C C . ARG A 1 121 ? 7.656 -13.094 -4.801 1 89.88 121 ARG A C 1
ATOM 947 O O . ARG A 1 121 ? 8.828 -13.359 -5.086 1 89.88 121 ARG A O 1
ATOM 954 N N . LEU A 1 122 ? 6.867 -13.938 -4.266 1 87.81 122 LEU A N 1
ATOM 955 C CA . LEU A 1 122 ? 7.328 -15.281 -3.904 1 87.81 122 LEU A CA 1
ATOM 956 C C . LEU A 1 122 ? 7.668 -16.094 -5.148 1 87.81 122 LEU A C 1
ATOM 958 O O . LEU A 1 122 ? 8.648 -16.844 -5.156 1 87.81 122 LEU A O 1
ATOM 962 N N . GLN A 1 123 ? 6.926 -15.945 -6.184 1 86.06 123 GLN A N 1
ATOM 963 C CA . GLN A 1 123 ? 7.121 -16.688 -7.422 1 86.06 123 GLN A CA 1
ATOM 964 C C . GLN A 1 123 ? 8.453 -16.328 -8.07 1 86.06 123 GLN A C 1
ATOM 966 O O . GLN A 1 123 ? 9.078 -17.172 -8.719 1 86.06 123 GLN A O 1
ATOM 971 N N . GLN A 1 124 ? 8.867 -15.172 -7.945 1 85.25 124 GLN A N 1
ATOM 972 C CA . GLN A 1 124 ? 10.094 -14.719 -8.586 1 85.25 124 GLN A CA 1
ATOM 973 C C . GLN A 1 124 ? 11.32 -15.414 -7.992 1 85.25 124 GLN A C 1
ATOM 975 O O . GLN A 1 124 ? 12.383 -15.445 -8.609 1 85.25 124 GLN A O 1
ATOM 980 N N . ARG A 1 125 ? 11.18 -16.016 -6.812 1 80.94 125 ARG A N 1
ATOM 981 C CA . ARG A 1 125 ? 12.328 -16.641 -6.164 1 80.94 125 ARG A CA 1
ATOM 982 C C . ARG A 1 125 ? 12.18 -18.156 -6.16 1 80.94 125 ARG A C 1
ATOM 984 O O . ARG A 1 125 ? 13.164 -18.891 -5.988 1 80.94 125 ARG A O 1
ATOM 991 N N . THR A 1 126 ? 10.992 -18.594 -6.176 1 80 126 THR A N 1
ATOM 992 C CA . THR A 1 126 ? 10.75 -20.031 -6.102 1 80 126 THR A CA 1
ATOM 993 C C . THR A 1 126 ? 9.859 -20.484 -7.25 1 80 126 THR A C 1
ATOM 995 O O . THR A 1 126 ? 8.906 -19.797 -7.617 1 80 126 THR A O 1
ATOM 998 N N . LEU A 1 127 ? 10.195 -21.672 -7.688 1 81.31 127 LEU A N 1
ATOM 999 C CA . LEU A 1 127 ? 9.5 -22.141 -8.883 1 81.31 127 LEU A CA 1
ATOM 1000 C C . LEU A 1 127 ? 8.352 -23.078 -8.516 1 81.31 127 LEU A C 1
ATOM 1002 O O . LEU A 1 127 ? 8.398 -24.266 -8.805 1 81.31 127 LEU A O 1
ATOM 1006 N N . TYR A 1 128 ? 7.367 -22.656 -7.949 1 88.31 128 TYR A N 1
ATOM 1007 C CA . TYR A 1 128 ? 6.137 -23.406 -7.754 1 88.31 128 TYR A CA 1
ATOM 1008 C C . TYR A 1 128 ? 5.219 -23.281 -8.961 1 88.31 128 TYR A C 1
ATOM 1010 O O . TYR A 1 128 ? 5.125 -22.203 -9.57 1 88.31 128 TYR A O 1
ATOM 1018 N N . LYS A 1 129 ? 4.613 -24.406 -9.297 1 92.25 129 LYS A N 1
ATOM 1019 C CA . LYS A 1 129 ? 3.52 -24.297 -10.258 1 92.25 129 LYS A CA 1
ATOM 1020 C C . LYS A 1 129 ? 2.23 -23.844 -9.57 1 92.25 129 LYS A C 1
ATOM 1022 O O . LYS A 1 129 ? 1.938 -24.281 -8.453 1 92.25 129 LYS A O 1
ATOM 1027 N N . LEU A 1 130 ? 1.482 -22.953 -10.242 1 93.5 130 LEU A N 1
ATOM 1028 C CA . LEU A 1 130 ? 0.286 -22.391 -9.617 1 93.5 130 LEU A CA 1
ATOM 1029 C C . LEU A 1 130 ? -0.937 -22.594 -10.508 1 93.5 130 LEU A C 1
ATOM 1031 O O . LEU A 1 130 ? -0.93 -22.219 -11.68 1 93.5 130 LEU A O 1
ATOM 1035 N N . PHE A 1 131 ? -1.925 -23.25 -9.953 1 96.38 131 PHE A N 1
ATOM 1036 C CA . PHE A 1 131 ? -3.236 -23.391 -10.578 1 96.38 131 PHE A CA 1
ATOM 1037 C C . PHE A 1 131 ? -4.254 -22.484 -9.891 1 96.38 131 PHE A C 1
ATOM 1039 O O . PHE A 1 131 ? -4.16 -22.234 -8.688 1 96.38 131 PHE A O 1
ATOM 1046 N N . LEU A 1 132 ? -5.246 -22.016 -10.711 1 96.56 132 LEU A N 1
ATOM 1047 C CA . LEU A 1 132 ? -6.301 -21.172 -10.156 1 96.56 132 LEU A CA 1
ATOM 1048 C C . LEU A 1 132 ? -7.672 -21.641 -10.641 1 96.56 132 LEU A C 1
ATOM 1050 O O . LEU A 1 132 ? -7.812 -22.109 -11.766 1 96.56 132 LEU A O 1
ATOM 1054 N N . ALA A 1 133 ? -8.656 -21.516 -9.773 1 96.75 133 ALA A N 1
ATOM 1055 C CA . ALA A 1 133 ? -10.062 -21.609 -10.148 1 96.75 133 ALA A CA 1
ATOM 1056 C C . ALA A 1 133 ? -10.883 -20.484 -9.5 1 96.75 133 ALA A C 1
ATOM 1058 O O . ALA A 1 133 ? -10.562 -20.031 -8.398 1 96.75 133 ALA A O 1
ATOM 1059 N N . TYR A 1 134 ? -11.867 -20 -10.156 1 95.19 134 TYR A N 1
ATOM 1060 C CA . TYR A 1 134 ? -12.695 -18.906 -9.688 1 95.19 134 TYR A CA 1
ATOM 1061 C C . TYR A 1 134 ? -14.078 -18.953 -10.336 1 95.19 134 TYR A C 1
ATOM 1063 O O . TYR A 1 134 ? -14.281 -19.641 -11.336 1 95.19 134 TYR A O 1
ATOM 1071 N N . LEU A 1 135 ? -14.977 -18.25 -9.656 1 92.69 135 LEU A N 1
ATOM 1072 C CA . LEU A 1 135 ? -16.297 -18.062 -10.266 1 92.69 135 LEU A CA 1
ATOM 1073 C C . LEU A 1 135 ? -16.281 -16.875 -11.219 1 92.69 135 LEU A C 1
ATOM 1075 O O . LEU A 1 135 ? -16.875 -16.938 -12.305 1 92.69 135 LEU A O 1
ATOM 1079 N N . VAL A 1 136 ? -15.664 -15.781 -10.773 1 84.62 136 VAL A N 1
ATOM 1080 C CA . VAL A 1 136 ? -15.508 -14.57 -11.57 1 84.62 136 VAL A CA 1
ATOM 1081 C C . VAL A 1 136 ? -14.031 -14.32 -11.859 1 84.62 136 VAL A C 1
ATOM 1083 O O . VAL A 1 136 ? -13.242 -14.125 -10.938 1 84.62 136 VAL A O 1
ATOM 1086 N N . LYS A 1 137 ? -13.742 -14.375 -13.109 1 83 137 LYS A N 1
ATOM 1087 C CA . LYS A 1 137 ? -12.344 -14.195 -13.5 1 83 137 LYS A CA 1
ATOM 1088 C C . LYS A 1 137 ? -11.852 -12.797 -13.133 1 83 137 LYS A C 1
ATOM 1090 O O . LYS A 1 137 ? -12.531 -11.805 -13.406 1 83 137 LYS A O 1
ATOM 1095 N N . PRO A 1 138 ? -10.734 -12.758 -12.43 1 77.38 138 PRO A N 1
ATOM 1096 C CA . PRO A 1 138 ? -10.172 -11.438 -12.133 1 77.38 138 PRO A CA 1
ATOM 1097 C C . PRO A 1 138 ? -9.805 -10.656 -13.398 1 77.38 138 PRO A C 1
ATOM 1099 O O . PRO A 1 138 ? -9.391 -11.242 -14.398 1 77.38 138 PRO A O 1
ATOM 1102 N N . GLU A 1 139 ? -9.93 -9.359 -13.383 1 66.94 139 GLU A N 1
ATOM 1103 C CA . GLU A 1 139 ? -9.688 -8.484 -14.531 1 66.94 139 GLU A CA 1
ATOM 1104 C C . GLU A 1 139 ? -8.195 -8.422 -14.867 1 66.94 139 GLU A C 1
ATOM 1106 O O . GLU A 1 139 ? -7.82 -8.375 -16.031 1 66.94 139 GLU A O 1
ATOM 1111 N N . TYR A 1 140 ? -7.391 -8.312 -13.906 1 70.44 140 TYR A N 1
ATOM 1112 C CA . TYR A 1 140 ? -5.949 -8.195 -14.102 1 70.44 140 TYR A CA 1
ATOM 1113 C C . TYR A 1 140 ? -5.199 -9.227 -13.266 1 70.44 140 TYR A C 1
ATOM 1115 O O . TYR A 1 140 ? -5.531 -9.445 -12.094 1 70.44 140 TYR A O 1
ATOM 1123 N N . MET A 1 141 ? -4.355 -10.031 -14.047 1 79.19 141 MET A N 1
ATOM 1124 C CA . MET A 1 141 ? -3.578 -11.062 -13.359 1 79.19 141 MET A CA 1
ATOM 1125 C C . MET A 1 141 ? -2.1 -10.953 -13.719 1 79.19 141 MET A C 1
ATOM 1127 O O . MET A 1 141 ? -1.733 -11.047 -14.891 1 79.19 141 MET A O 1
ATOM 1131 N N . VAL A 1 142 ? -1.266 -10.703 -12.68 1 83.88 142 VAL A N 1
ATOM 1132 C CA . VAL A 1 142 ? 0.173 -10.586 -12.891 1 83.88 142 VAL A CA 1
ATOM 1133 C C . VAL A 1 142 ? 0.868 -11.883 -12.492 1 83.88 142 VAL A C 1
ATOM 1135 O O . VAL A 1 142 ? 2.023 -12.117 -12.859 1 83.88 142 VAL A O 1
ATOM 1138 N N . LEU A 1 143 ? 0.13 -12.781 -11.945 1 87.06 143 LEU A N 1
ATOM 1139 C CA . LEU A 1 143 ? 0.689 -14.039 -11.484 1 87.06 143 LEU A CA 1
ATOM 1140 C C . LEU A 1 143 ? 1.075 -14.93 -12.656 1 87.06 143 LEU A C 1
ATOM 1142 O O . LEU A 1 143 ? 0.409 -14.922 -13.695 1 87.06 143 LEU A O 1
ATOM 1146 N N . SER A 1 144 ? 2.152 -15.641 -12.516 1 84.25 144 SER A N 1
ATOM 1147 C CA . SER A 1 144 ? 2.475 -16.719 -13.445 1 84.25 144 SER A CA 1
ATOM 1148 C C . SER A 1 144 ? 1.616 -17.953 -13.172 1 84.25 144 SER A C 1
ATOM 1150 O O . SER A 1 144 ? 1.812 -18.656 -12.172 1 84.25 144 SER A O 1
ATOM 1152 N N . ILE A 1 145 ? 0.758 -18.234 -14.023 1 89.06 145 ILE A N 1
ATOM 1153 C CA . ILE A 1 145 ? -0.236 -19.281 -13.812 1 89.06 145 ILE A CA 1
ATOM 1154 C C . ILE A 1 145 ? -0.012 -20.422 -14.812 1 89.06 145 ILE A C 1
ATOM 1156 O O . ILE A 1 145 ? 0.21 -20.172 -16 1 89.06 145 ILE A O 1
ATOM 1160 N N . SER A 1 146 ? -0.045 -21.641 -14.312 1 90.25 146 SER A N 1
ATOM 1161 C CA . SER A 1 146 ? 0.114 -22.812 -15.164 1 90.25 146 SER A CA 1
ATOM 1162 C C . SER A 1 146 ? -1.191 -23.172 -15.867 1 90.25 146 SER A C 1
ATOM 1164 O O . SER A 1 146 ? -1.188 -23.547 -17.047 1 90.25 146 SER A O 1
ATOM 1166 N N . GLU A 1 147 ? -2.23 -23.125 -15.117 1 92.25 147 GLU A N 1
ATOM 1167 C CA . GLU A 1 147 ? -3.564 -23.359 -15.656 1 92.25 147 GLU A CA 1
ATOM 1168 C C . GLU A 1 147 ? -4.633 -22.703 -14.797 1 92.25 147 GLU A C 1
ATOM 1170 O O . GLU A 1 147 ? -4.414 -22.453 -13.609 1 92.25 147 GLU A O 1
ATOM 1175 N N . GLN A 1 148 ? -5.742 -22.375 -15.422 1 93.88 148 GLN A N 1
ATOM 1176 C CA . GLN A 1 148 ? -6.859 -21.766 -14.703 1 93.88 148 GLN A CA 1
ATOM 1177 C C . GLN A 1 148 ? -8.195 -22.297 -15.211 1 93.88 148 GLN A C 1
ATOM 1179 O O . GLN A 1 148 ? -8.336 -22.609 -16.391 1 93.88 148 GLN A O 1
ATOM 1184 N N . TRP A 1 149 ? -9.172 -22.438 -14.328 1 94.62 149 TRP A N 1
ATOM 1185 C CA . TRP A 1 149 ? -10.492 -22.938 -14.672 1 94.62 149 TRP A CA 1
ATOM 1186 C C . TRP A 1 149 ? -11.586 -22.047 -14.094 1 94.62 149 TRP A C 1
ATOM 1188 O O . TRP A 1 149 ? -11.398 -21.422 -13.055 1 94.62 149 TRP A O 1
ATOM 1198 N N . CYS A 1 150 ? -12.664 -22 -14.859 1 94.19 150 CYS A N 1
ATOM 1199 C CA . CYS A 1 150 ? -13.906 -21.594 -14.219 1 94.19 150 CYS A CA 1
ATOM 1200 C C . CYS A 1 150 ? -14.406 -22.656 -13.25 1 94.19 150 CYS A C 1
ATOM 1202 O O . CYS A 1 150 ? -14.516 -23.828 -13.617 1 94.19 150 CYS A O 1
ATOM 1204 N N . TRP A 1 151 ? -14.75 -22.25 -12.102 1 95.56 151 TRP A N 1
ATOM 1205 C CA . TRP A 1 151 ? -15.109 -23.188 -11.039 1 95.56 151 TRP A CA 1
ATOM 1206 C C . TRP A 1 151 ? -16.297 -24.047 -11.445 1 95.56 151 TRP A C 1
ATOM 1208 O O . TRP A 1 151 ? -16.266 -25.281 -11.32 1 95.56 151 TRP A O 1
ATOM 1218 N N . LYS A 1 152 ? -17.312 -23.469 -11.992 1 90.88 152 LYS A N 1
ATOM 1219 C CA . LYS A 1 152 ? -18.516 -24.188 -12.391 1 90.88 152 LYS A CA 1
ATOM 1220 C C . LYS A 1 152 ? -18.203 -25.203 -13.484 1 90.88 152 LYS A C 1
ATOM 1222 O O . LYS A 1 152 ? -18.703 -26.328 -13.453 1 90.88 152 LYS A O 1
ATOM 1227 N N . LYS A 1 153 ? -17.359 -24.859 -14.383 1 89.38 153 LYS A N 1
ATOM 1228 C CA . LYS A 1 153 ? -17 -25.75 -15.484 1 89.38 153 LYS A CA 1
ATOM 1229 C C . LYS A 1 153 ? -16.125 -26.906 -14.992 1 89.38 153 LYS A C 1
ATOM 1231 O O . LYS A 1 153 ? -16.25 -28.031 -15.469 1 89.38 153 LYS A O 1
ATOM 1236 N N . LEU A 1 154 ? -15.281 -26.594 -14.078 1 93 154 LEU A N 1
ATOM 1237 C CA . LEU A 1 154 ? -14.391 -27.594 -13.508 1 93 154 LEU A CA 1
ATOM 1238 C C . LEU A 1 154 ? -15.188 -28.703 -12.844 1 93 154 LEU A C 1
ATOM 1240 O O . LEU A 1 154 ? -14.82 -29.875 -12.961 1 93 154 LEU A O 1
ATOM 1244 N N . LEU A 1 155 ? -16.234 -28.375 -12.156 1 91.5 155 LEU A N 1
ATOM 1245 C CA . LEU A 1 155 ? -17.031 -29.359 -11.445 1 91.5 155 LEU A CA 1
ATOM 1246 C C . LEU A 1 155 ? -17.969 -30.109 -12.398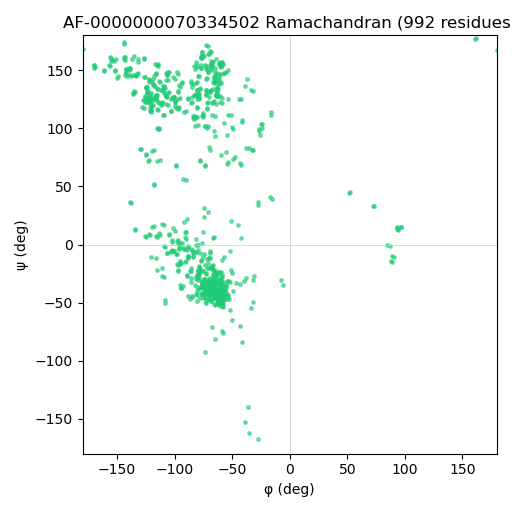 1 91.5 155 LEU A C 1
ATOM 1248 O O . LEU A 1 155 ? -18.438 -31.188 -12.078 1 91.5 155 LEU A O 1
ATOM 1252 N N . SER A 1 156 ? -18.203 -29.578 -13.508 1 82.12 156 S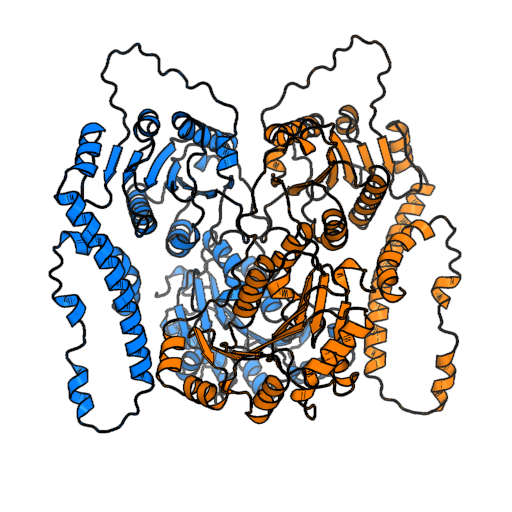ER A N 1
ATOM 1253 C CA . SER A 1 156 ? -19.125 -30.234 -14.445 1 82.12 156 SER A CA 1
ATOM 1254 C C . SER A 1 156 ? -18.422 -31.344 -15.227 1 82.12 156 SER A C 1
ATOM 1256 O O . SER A 1 156 ? -19.078 -32.25 -15.734 1 82.12 156 SER A O 1
ATOM 1258 N N . SER A 1 157 ? -17.156 -31.328 -15.477 1 65.88 157 SER A N 1
ATOM 1259 C CA . SER A 1 157 ? -16.453 -32.188 -16.406 1 65.88 157 SER A CA 1
ATOM 1260 C C . SER A 1 157 ? -16.172 -33.562 -15.781 1 65.88 157 SER A C 1
ATOM 1262 O O . SER A 1 157 ? -15.844 -34.531 -16.484 1 65.88 157 SER A O 1
ATOM 1264 N N . SER A 1 158 ? -16.047 -33.844 -14.469 1 60.62 158 SER A N 1
ATOM 1265 C CA . SER A 1 158 ? -15.344 -35.062 -14.094 1 60.62 158 SER A CA 1
ATOM 1266 C C . SER A 1 158 ? -16.297 -36.094 -13.531 1 60.62 158 SER A C 1
ATOM 1268 O O . SER A 1 158 ? -17.234 -35.75 -12.797 1 60.62 158 SER A O 1
ATOM 1270 N N . PRO A 1 159 ? -15.961 -37.344 -14.086 1 57.19 159 PRO A N 1
ATOM 1271 C CA . PRO A 1 159 ? -16.641 -38.562 -13.602 1 57.19 159 PRO A CA 1
ATOM 1272 C C . PRO A 1 159 ? -16.344 -38.844 -12.133 1 57.19 159 PRO A C 1
ATOM 1274 O O . PRO A 1 159 ? -15.375 -38.344 -11.578 1 57.19 159 PRO A O 1
ATOM 1277 N N . PRO A 1 160 ? -17.188 -39.625 -11.508 1 52.66 160 PRO A N 1
ATOM 1278 C CA . PRO A 1 160 ? -17.172 -39.969 -10.086 1 52.66 160 PRO A CA 1
ATOM 1279 C C . PRO A 1 160 ? -15.844 -40.594 -9.664 1 52.66 160 PRO A C 1
ATOM 1281 O O . PRO A 1 160 ? -15.297 -41.438 -10.375 1 52.66 160 PRO A O 1
ATOM 1284 N N . ALA A 1 161 ? -14.891 -39.938 -8.961 1 52.41 161 ALA A N 1
ATOM 1285 C CA . ALA A 1 161 ? -13.586 -40.406 -8.469 1 52.41 161 ALA A CA 1
ATOM 1286 C C . ALA A 1 161 ? -13.742 -41.5 -7.43 1 52.41 161 ALA A C 1
ATOM 1288 O O . ALA A 1 161 ? -14.781 -41.625 -6.789 1 52.41 161 ALA A O 1
ATOM 1289 N N . ALA A 1 162 ? -12.727 -42.438 -7.66 1 49.31 162 ALA A N 1
ATOM 1290 C CA . ALA A 1 162 ? -12.555 -43.531 -6.707 1 49.31 162 ALA A CA 1
ATOM 1291 C C . ALA A 1 162 ? -12.141 -43 -5.336 1 49.31 162 ALA A C 1
ATOM 1293 O O . ALA A 1 162 ? -11.5 -41.938 -5.238 1 49.31 162 ALA A O 1
ATOM 1294 N N . GLY A 1 163 ? -12.852 -43.219 -4.32 1 48.81 163 GLY A N 1
ATOM 1295 C CA . GLY A 1 163 ? -12.852 -42.875 -2.904 1 48.81 163 GLY A CA 1
ATOM 1296 C C . GLY A 1 163 ? -11.516 -43.125 -2.232 1 48.81 163 GLY A C 1
ATOM 1297 O O . GLY A 1 163 ? -10.984 -44.219 -2.291 1 48.81 163 GLY A O 1
ATOM 1298 N N . VAL A 1 164 ? -10.414 -42.281 -2.457 1 50.53 164 VAL A N 1
ATOM 1299 C CA . VAL A 1 164 ? -9.219 -42.625 -1.692 1 50.53 164 VAL A CA 1
ATOM 1300 C C . VAL A 1 164 ? -9.422 -42.25 -0.228 1 50.53 164 VAL A C 1
ATOM 1302 O O . VAL A 1 164 ? -10.156 -41.312 0.081 1 50.53 164 VAL A O 1
ATOM 1305 N N . GLN A 1 165 ? -9.188 -43.156 0.795 1 47 165 GLN A N 1
ATOM 1306 C CA . GLN A 1 165 ? -9.43 -43.188 2.234 1 47 165 GLN A CA 1
ATOM 1307 C C . GLN A 1 165 ? -8.445 -42.281 2.979 1 47 165 GLN A C 1
ATOM 1309 O O . GLN A 1 165 ? -7.469 -42.75 3.557 1 47 165 GLN A O 1
ATOM 1314 N N . ALA A 1 166 ? -7.809 -41.25 2.43 1 58.06 166 ALA A N 1
ATOM 1315 C CA . ALA A 1 166 ? -6.879 -40.625 3.383 1 58.06 166 ALA A CA 1
ATOM 1316 C C . ALA A 1 166 ? -7.613 -39.75 4.395 1 58.06 166 ALA A C 1
ATOM 1318 O O . ALA A 1 166 ? -8.805 -39.469 4.23 1 58.06 166 ALA A O 1
ATOM 1319 N N . GLY A 1 167 ? -7.148 -39.406 5.73 1 74.06 167 GLY A N 1
ATOM 1320 C CA . GLY A 1 167 ? -7.617 -38.906 7.016 1 74.06 167 GLY A CA 1
ATOM 1321 C C . GLY A 1 167 ? -7.945 -37.438 7 1 74.06 167 GLY A C 1
ATOM 1322 O O . GLY A 1 167 ? -7.227 -36.625 7.598 1 74.06 167 GLY A O 1
ATOM 1323 N N . ALA A 1 168 ? -8.984 -37.062 6.293 1 85.44 168 ALA A N 1
ATOM 1324 C CA . ALA A 1 168 ? -9.516 -35.688 6.328 1 85.44 168 ALA A CA 1
ATOM 1325 C C . ALA A 1 168 ? -9.977 -35.312 7.734 1 85.44 168 ALA A C 1
ATOM 1327 O O . ALA A 1 168 ? -10.391 -36.188 8.508 1 85.44 168 ALA A O 1
ATOM 1328 N N . LYS A 1 169 ? -9.711 -34.094 8.141 1 92.06 169 LYS A N 1
ATOM 1329 C CA . LYS A 1 169 ? -10.094 -33.625 9.469 1 92.06 169 LYS A CA 1
ATOM 1330 C C . LYS A 1 169 ? -10.898 -32.344 9.375 1 92.06 169 LYS A C 1
ATOM 1332 O O . LYS A 1 169 ? -10.961 -31.719 8.312 1 92.06 169 LYS A O 1
ATOM 1337 N N . CYS A 1 170 ? -11.602 -32.125 10.469 1 95.56 170 CYS A N 1
ATOM 1338 C CA . CYS A 1 170 ? -12.281 -30.859 10.672 1 95.56 170 CYS A CA 1
ATOM 1339 C C . CYS A 1 170 ? -11.445 -29.922 11.547 1 95.56 170 CYS A C 1
ATOM 1341 O O . CYS A 1 170 ? -10.93 -30.344 12.578 1 95.56 170 CYS A O 1
ATOM 1343 N N . TYR A 1 171 ? -11.328 -28.703 11.062 1 96.12 171 TYR A N 1
ATOM 1344 C CA . TYR A 1 171 ? -10.531 -27.734 11.805 1 96.12 171 TYR A CA 1
ATOM 1345 C C . TYR A 1 171 ? -11.367 -26.516 12.172 1 96.12 171 TYR A C 1
ATOM 1347 O O . TYR A 1 171 ? -12.227 -26.078 11.398 1 96.12 171 TYR A O 1
ATOM 1355 N N . CYS A 1 172 ? -11.18 -26 13.383 1 95 172 CYS A N 1
ATOM 1356 C CA . CYS A 1 172 ? -11.602 -24.656 13.758 1 95 172 CYS A CA 1
ATOM 1357 C C . CYS A 1 172 ? -10.398 -23.734 13.945 1 95 172 CYS A C 1
ATOM 1359 O O . CYS A 1 172 ? -9.672 -23.859 14.938 1 95 172 CYS A O 1
ATOM 1361 N N . LYS A 1 173 ? -10.289 -22.828 13.07 1 91.88 173 LYS A N 1
ATOM 1362 C CA . LYS A 1 173 ? -9.07 -22.031 13 1 91.88 173 LYS A CA 1
ATOM 1363 C C . LYS A 1 173 ? -9.008 -21.016 14.148 1 91.88 173 LYS A C 1
ATOM 1365 O O . LYS A 1 173 ? -7.938 -20.75 14.68 1 91.88 173 LYS A O 1
ATOM 1370 N N . SER A 1 174 ? -10.156 -20.5 14.531 1 88.25 174 SER A N 1
ATOM 1371 C CA . SER A 1 174 ? -10.211 -19.516 15.602 1 88.25 174 SER A CA 1
ATOM 1372 C C . SER A 1 174 ? -9.859 -20.125 16.953 1 88.25 174 SER A C 1
ATOM 1374 O O . SER A 1 174 ? -9.312 -19.453 17.828 1 88.25 174 SER A O 1
ATOM 1376 N N . CYS A 1 175 ? -10.156 -21.422 17.156 1 90.5 175 CYS A N 1
ATOM 1377 C CA . CYS A 1 175 ? -9.992 -22.078 18.438 1 90.5 175 CYS A CA 1
ATOM 1378 C C . CYS A 1 175 ? -8.82 -23.062 18.422 1 90.5 175 CYS A C 1
ATOM 1380 O O . CYS A 1 175 ? -8.539 -23.719 19.422 1 90.5 175 CYS A O 1
ATOM 1382 N N . ASN A 1 176 ? -8.203 -23.203 17.328 1 89.75 176 ASN A N 1
ATOM 1383 C CA . ASN A 1 176 ? -7.168 -24.203 17.141 1 89.75 176 ASN A CA 1
ATOM 1384 C C . ASN A 1 176 ? -7.652 -25.594 17.547 1 89.75 176 ASN A C 1
ATOM 1386 O O . ASN A 1 176 ? -6.973 -26.297 18.281 1 89.75 176 ASN A O 1
ATOM 1390 N N . TYR A 1 177 ? -8.758 -25.859 17.125 1 92.88 177 TYR A N 1
ATOM 1391 C CA . TYR A 1 177 ? -9.43 -27.141 17.391 1 92.88 177 TYR A CA 1
ATOM 1392 C C . TYR A 1 177 ? -9.461 -28 16.141 1 92.88 177 TYR A C 1
ATOM 1394 O O . TYR A 1 177 ? -9.578 -27.484 15.023 1 92.88 177 TYR A O 1
ATOM 1402 N N . ASN A 1 178 ? -9.266 -29.344 16.266 1 93.62 178 ASN A N 1
ATOM 1403 C CA . ASN A 1 178 ? -9.453 -30.266 15.156 1 93.62 178 ASN A CA 1
ATOM 1404 C C . ASN A 1 178 ? -10.086 -31.578 15.617 1 93.62 178 ASN A C 1
ATOM 1406 O O . ASN A 1 178 ? -10.008 -31.922 16.797 1 93.62 178 ASN A O 1
ATOM 1410 N N . SER A 1 179 ? -10.766 -32.156 14.797 1 93.38 179 SER A N 1
ATOM 1411 C CA . SER A 1 179 ? -11.438 -33.438 15.062 1 93.38 179 SER A CA 1
ATOM 1412 C C . SER A 1 179 ? -11.609 -34.25 13.781 1 93.38 179 SER A C 1
ATOM 1414 O O . SER A 1 179 ? -11.781 -33.656 12.703 1 93.38 179 SER A O 1
ATOM 1416 N N . GLY A 1 180 ? -11.609 -35.594 13.938 1 91.12 180 GLY A N 1
ATOM 1417 C CA . GLY A 1 180 ? -11.883 -36.469 12.812 1 91.12 180 GLY A CA 1
ATOM 1418 C C . GLY A 1 180 ? -13.352 -36.844 12.688 1 91.12 180 GLY A C 1
ATOM 1419 O O . GLY A 1 180 ? -13.75 -37.5 11.734 1 91.12 180 GLY A O 1
ATOM 1420 N N . TYR A 1 181 ? -14.102 -36.344 13.672 1 91.88 181 TYR A N 1
ATOM 1421 C CA . TYR A 1 181 ? -15.516 -36.688 13.703 1 91.88 181 TYR A CA 1
ATOM 1422 C C . TYR A 1 181 ? -16.391 -35.469 13.508 1 91.88 181 TYR A C 1
ATOM 1424 O O . TYR A 1 181 ? -16.266 -34.5 14.258 1 91.88 181 TYR A O 1
ATOM 1432 N N . LEU A 1 182 ? -17.297 -35.594 12.578 1 94.44 182 LEU A N 1
ATOM 1433 C CA . LEU A 1 182 ? -18.172 -34.5 12.234 1 94.44 182 LEU A CA 1
ATOM 1434 C C . LEU A 1 182 ? -19.062 -34.125 13.406 1 94.44 182 LEU A C 1
ATOM 1436 O O . LEU A 1 182 ? -19.281 -32.938 13.672 1 94.44 182 LEU A O 1
ATOM 1440 N N . LYS A 1 183 ? -19.609 -35.094 14.055 1 94 183 LYS A N 1
ATOM 1441 C CA . LYS A 1 183 ? -20.531 -34.844 15.164 1 94 183 LYS A CA 1
ATOM 1442 C C . LYS A 1 183 ? -19.859 -34 16.25 1 94 183 LYS A C 1
ATOM 1444 O O . LYS A 1 183 ? -20.438 -33.062 16.781 1 94 183 LYS A O 1
ATOM 1449 N N . LYS A 1 184 ? -18.625 -34.375 16.562 1 94.5 184 LYS A N 1
ATOM 1450 C CA . LYS A 1 184 ? -17.875 -33.656 17.578 1 94.5 184 LYS A CA 1
ATOM 1451 C C . LYS A 1 184 ? -17.562 -32.219 17.109 1 94.5 184 LYS A C 1
ATOM 1453 O O . LYS A 1 184 ? -17.578 -31.297 17.906 1 94.5 184 LYS A O 1
ATOM 1458 N N . PHE A 1 185 ? -17.234 -32.156 15.891 1 96.12 185 PHE A N 1
ATOM 1459 C CA . PHE A 1 185 ? -16.922 -30.875 15.289 1 96.12 185 PHE A CA 1
ATOM 1460 C C . PHE A 1 185 ? -18.125 -29.938 15.359 1 96.12 185 PHE A C 1
ATOM 1462 O O . PHE A 1 185 ? -18 -28.781 15.766 1 96.12 185 PHE A O 1
ATOM 1469 N N . ARG A 1 186 ? -19.312 -30.422 15.047 1 95.75 186 ARG A N 1
ATOM 1470 C CA . ARG A 1 186 ? -20.547 -29.641 15.086 1 95.75 186 ARG A CA 1
ATOM 1471 C C . ARG A 1 186 ? -20.875 -29.203 16.516 1 95.75 186 ARG A C 1
ATOM 1473 O O . ARG A 1 186 ? -21.297 -28.078 16.75 1 95.75 186 ARG A O 1
ATOM 1480 N N . LYS A 1 187 ? -20.688 -30.109 17.391 1 94.94 187 LYS A N 1
ATOM 1481 C CA . LYS A 1 187 ? -20.906 -29.781 18.797 1 94.94 187 LYS A CA 1
ATOM 1482 C C . LYS A 1 187 ? -19.969 -28.656 19.266 1 94.94 187 LYS A C 1
ATOM 1484 O O . LYS A 1 187 ? -20.391 -27.75 19.984 1 94.94 187 LYS A O 1
ATOM 1489 N N . HIS A 1 188 ? -18.766 -28.766 18.828 1 95.94 188 HIS A N 1
ATOM 1490 C CA . HIS A 1 188 ? -17.797 -27.719 19.156 1 95.94 188 HIS A CA 1
ATOM 1491 C C . HIS A 1 188 ? -18.25 -26.359 18.625 1 95.94 188 HIS A C 1
ATOM 1493 O O . HIS A 1 188 ? -18.266 -25.375 19.359 1 95.94 188 HIS A O 1
ATOM 1499 N N . LEU A 1 189 ? -18.688 -26.281 17.359 1 95.44 189 LEU A N 1
ATOM 1500 C CA . LEU A 1 189 ? -19.078 -25.031 16.719 1 95.44 189 LEU A CA 1
ATOM 1501 C C . LEU A 1 189 ? -20.312 -24.438 17.391 1 95.44 189 LEU A C 1
ATOM 1503 O O . LEU A 1 189 ? -20.516 -23.219 17.344 1 95.44 189 LEU A O 1
ATOM 1507 N N . SER A 1 190 ? -21.125 -25.281 17.953 1 93.06 190 SER A N 1
ATOM 1508 C CA . SER A 1 190 ? -22.359 -24.828 18.594 1 93.06 190 SER A CA 1
ATOM 1509 C C . SER A 1 190 ? -22.125 -24.484 20.062 1 93.06 190 SER A C 1
ATOM 1511 O O . SER A 1 190 ? -23.016 -23.953 20.734 1 93.06 190 SER A O 1
ATOM 1513 N N . SER A 1 191 ? -20.953 -24.734 20.516 1 92.19 191 SER A N 1
ATOM 1514 C CA . SER A 1 191 ? -20.672 -24.547 21.938 1 92.19 191 SER A CA 1
ATOM 1515 C C . SER A 1 191 ? -20.5 -23.078 22.281 1 92.19 191 SER A C 1
ATOM 1517 O O . SER A 1 191 ? -20.141 -22.281 21.422 1 92.19 191 SER A O 1
ATOM 1519 N N . TYR A 1 192 ? -20.812 -22.766 23.516 1 88 192 TYR A N 1
ATOM 1520 C CA . TYR A 1 192 ? -20.609 -21.422 24.062 1 88 192 TYR A CA 1
ATOM 1521 C C . TYR A 1 192 ? -19.141 -21.047 24.078 1 88 192 TYR A C 1
ATOM 1523 O O . TYR A 1 192 ? -18.781 -19.906 23.781 1 88 192 TYR A O 1
ATOM 1531 N N . SER A 1 193 ? -18.312 -22.016 24.422 1 85.31 193 SER A N 1
ATOM 1532 C CA . SER A 1 193 ? -16.875 -21.781 24.484 1 85.31 193 SER A CA 1
ATOM 1533 C C . SER A 1 193 ? -16.344 -21.312 23.141 1 85.31 193 SER A C 1
ATOM 1535 O O . SER A 1 193 ? -15.492 -20.422 23.078 1 85.31 193 SER A O 1
ATOM 1537 N N . HIS A 1 194 ? -16.75 -21.891 22.062 1 90.56 194 HIS A N 1
ATOM 1538 C CA . HIS A 1 194 ? -16.328 -21.484 20.719 1 90.56 194 HIS A CA 1
ATOM 1539 C C . HIS A 1 194 ? -16.734 -20.047 20.438 1 90.56 194 HIS A C 1
ATOM 1541 O O . HIS A 1 194 ? -15.906 -19.234 20.016 1 90.56 194 HIS A O 1
ATOM 1547 N N . SER A 1 195 ? -18.016 -19.781 20.641 1 86.69 195 SER A N 1
ATOM 1548 C CA . SER A 1 195 ? -18.547 -18.453 20.359 1 86.69 195 SER A CA 1
ATOM 1549 C C . SER A 1 195 ? -17.781 -17.391 21.141 1 86.69 195 SER A C 1
ATOM 1551 O O . SER A 1 195 ? -17.484 -16.312 20.625 1 86.69 195 SER A O 1
ATOM 1553 N N . ARG A 1 196 ? -17.609 -17.688 22.359 1 84.44 196 ARG A N 1
ATOM 1554 C CA . ARG A 1 196 ? -16.891 -16.781 23.25 1 84.44 196 ARG A CA 1
ATOM 1555 C C . ARG A 1 196 ? -15.453 -16.562 22.766 1 84.44 196 ARG A C 1
ATOM 1557 O O . ARG A 1 196 ? -14.984 -15.43 22.688 1 84.44 196 ARG A O 1
ATOM 1564 N N . GLU A 1 197 ? -14.766 -17.625 22.422 1 83.94 197 GLU A N 1
ATOM 1565 C CA . GLU A 1 197 ? -13.383 -17.531 21.969 1 83.94 197 GLU A CA 1
ATOM 1566 C C . GLU A 1 197 ? -13.281 -16.719 20.672 1 83.94 197 GLU A C 1
ATOM 1568 O O . GLU A 1 197 ? -12.359 -15.93 20.5 1 83.94 197 GLU A O 1
ATOM 1573 N N . GLU A 1 198 ? -14.109 -16.953 19.797 1 84.94 198 GLU A N 1
ATOM 1574 C CA . GLU A 1 198 ? -14.125 -16.25 18.516 1 84.94 198 GLU A CA 1
ATOM 1575 C C . GLU A 1 198 ? -14.344 -14.758 18.719 1 84.94 198 GLU A C 1
ATOM 1577 O O . GLU A 1 198 ? -13.82 -13.938 17.969 1 84.94 198 GLU A O 1
ATOM 1582 N N . TYR A 1 199 ? -15.078 -14.461 19.688 1 77.94 199 TYR A N 1
ATOM 1583 C CA . TYR A 1 199 ? -15.383 -13.062 19.969 1 77.94 199 TYR A CA 1
ATOM 1584 C C . TYR A 1 199 ? -14.188 -12.375 20.625 1 77.94 199 TYR A C 1
ATOM 1586 O O . TYR A 1 199 ? -13.875 -11.227 20.312 1 77.94 199 TYR A O 1
ATOM 1594 N N . VAL A 1 200 ? -13.562 -13.016 21.562 1 77.56 200 VAL A N 1
ATOM 1595 C CA . VAL A 1 200 ? -12.523 -12.398 22.375 1 77.56 200 VAL A CA 1
ATOM 1596 C C . VAL A 1 200 ? -11.203 -12.375 21.609 1 77.56 200 VAL A C 1
ATOM 1598 O O . VAL A 1 200 ? -10.336 -11.539 21.859 1 77.56 200 VAL A O 1
ATOM 1601 N N . ASN A 1 201 ? -11.055 -13.312 20.734 1 74.06 201 ASN A N 1
ATOM 1602 C CA . ASN A 1 201 ? -9.836 -13.359 19.922 1 74.06 201 ASN A CA 1
ATOM 1603 C C . ASN A 1 201 ? -10.133 -13.125 18.438 1 74.06 201 ASN A C 1
ATOM 1605 O O . ASN A 1 201 ? -10.055 -14.055 17.641 1 74.06 201 ASN A O 1
ATOM 1609 N N . PRO A 1 202 ? -10.445 -11.852 18.266 1 70.75 202 PRO A N 1
ATOM 1610 C CA . PRO A 1 202 ? -10.734 -11.594 16.859 1 70.75 202 PRO A CA 1
ATOM 1611 C C . PRO A 1 202 ? -9.531 -11.836 15.953 1 70.75 202 PRO A C 1
ATOM 1613 O O . PRO A 1 202 ? -8.391 -11.594 16.359 1 70.75 202 PRO A O 1
ATOM 1616 N N . THR A 1 203 ? -9.727 -12.609 14.938 1 73.31 203 THR A N 1
ATOM 1617 C CA . THR A 1 203 ? -8.648 -12.891 13.992 1 73.31 203 THR A CA 1
ATOM 1618 C C . THR A 1 203 ? -8.484 -11.75 13 1 73.31 203 THR A C 1
ATOM 1620 O O . THR A 1 203 ? -9.422 -10.977 12.773 1 73.31 203 THR A O 1
ATOM 1623 N N . ASP A 1 204 ? -7.27 -11.664 12.492 1 70.81 204 ASP A N 1
ATOM 1624 C CA . ASP A 1 204 ? -6.938 -10.594 11.555 1 70.81 204 ASP A CA 1
ATOM 1625 C C . ASP A 1 204 ? -7.699 -10.758 10.242 1 70.81 204 ASP A C 1
ATOM 1627 O O . ASP A 1 204 ? -7.949 -11.875 9.797 1 70.81 204 ASP A O 1
ATOM 1631 N N . HIS A 1 205 ? -8.109 -9.562 9.82 1 74.81 205 HIS A N 1
ATOM 1632 C CA . HIS A 1 205 ? -8.797 -9.57 8.531 1 74.81 205 HIS A CA 1
ATOM 1633 C C . HIS A 1 205 ? -7.832 -9.242 7.395 1 74.81 205 HIS A C 1
ATOM 1635 O O . HIS A 1 205 ? -8.125 -9.523 6.23 1 74.81 205 HIS A O 1
ATOM 1641 N N . LYS A 1 206 ? -6.734 -8.711 7.762 1 76.38 206 LYS A N 1
ATOM 1642 C CA . LYS A 1 206 ? -5.734 -8.383 6.754 1 76.38 206 LYS A CA 1
ATOM 1643 C C . LYS A 1 206 ? -4.668 -9.477 6.664 1 76.38 206 LYS A C 1
ATOM 1645 O O . LYS A 1 206 ? -4.312 -10.086 7.672 1 76.38 206 LYS A O 1
ATOM 1650 N N . LEU A 1 207 ? -4.141 -9.656 5.453 1 85.31 207 LEU A N 1
ATOM 1651 C CA . LEU A 1 207 ? -3.096 -10.656 5.234 1 85.31 207 LEU A CA 1
ATOM 1652 C C . LEU A 1 207 ? -1.774 -10.195 5.844 1 85.31 207 LEU A C 1
ATOM 1654 O O . LEU A 1 207 ? -1.409 -9.023 5.738 1 85.31 207 LEU A O 1
ATOM 1658 N N . VAL A 1 208 ? -1.217 -11.055 6.594 1 80.5 208 VAL A N 1
ATOM 1659 C CA . VAL A 1 208 ? 0.164 -10.828 7.008 1 80.5 208 VAL A CA 1
ATOM 1660 C C . VAL A 1 208 ? 1.113 -11.258 5.891 1 80.5 208 VAL A C 1
ATOM 1662 O O . VAL A 1 208 ? 1.304 -12.453 5.648 1 80.5 208 VAL A O 1
ATOM 1665 N N . ARG A 1 209 ? 1.731 -10.281 5.277 1 87.88 209 ARG A N 1
ATOM 1666 C CA . ARG A 1 209 ? 2.545 -10.531 4.09 1 87.88 209 ARG A CA 1
ATOM 1667 C C . ARG A 1 209 ? 3.914 -11.086 4.473 1 87.88 209 ARG A C 1
ATOM 1669 O O . ARG A 1 209 ? 4.629 -10.484 5.277 1 87.88 209 ARG A O 1
ATOM 1676 N N . TYR A 1 210 ? 4.273 -12.148 3.861 1 88 210 TYR A N 1
ATOM 1677 C CA . TYR A 1 210 ? 5.523 -12.836 4.156 1 88 210 TYR A CA 1
ATOM 1678 C C . TYR A 1 210 ? 6.719 -12.047 3.637 1 88 210 TYR A C 1
ATOM 1680 O O . TYR A 1 210 ? 7.793 -12.07 4.238 1 88 210 TYR A O 1
ATOM 1688 N N . THR A 1 211 ? 6.648 -11.312 2.551 1 90.75 211 THR A N 1
ATOM 1689 C CA . THR A 1 211 ? 7.777 -10.656 1.9 1 90.75 211 THR A CA 1
ATOM 1690 C C . THR A 1 211 ? 7.84 -9.18 2.279 1 90.75 211 THR A C 1
ATOM 1692 O O . THR A 1 211 ? 8.562 -8.398 1.658 1 90.75 211 THR A O 1
ATOM 1695 N N . GLU A 1 212 ? 7.145 -8.805 3.188 1 88.88 212 GLU A N 1
ATOM 1696 C CA . GLU A 1 212 ? 7.039 -7.398 3.555 1 88.88 212 GLU A CA 1
ATOM 1697 C C . GLU A 1 212 ? 8.398 -6.824 3.945 1 88.88 212 GLU A C 1
ATOM 1699 O O . GLU A 1 212 ? 8.703 -5.676 3.625 1 88.88 212 GLU A O 1
ATOM 1704 N N . ASP A 1 213 ? 9.258 -7.574 4.555 1 88.81 213 ASP A N 1
ATOM 1705 C CA . ASP A 1 213 ? 10.516 -7.055 5.078 1 88.81 213 ASP A CA 1
ATOM 1706 C C . ASP A 1 213 ? 11.625 -7.148 4.035 1 88.81 213 ASP A C 1
ATOM 1708 O O . ASP A 1 213 ? 12.797 -6.898 4.344 1 88.81 213 ASP A O 1
ATOM 1712 N N . TRP A 1 214 ? 11.242 -7.453 2.834 1 91.12 214 TRP A N 1
ATOM 1713 C CA . TRP A 1 214 ? 12.242 -7.59 1.778 1 91.12 214 TRP A CA 1
ATOM 1714 C C . TRP A 1 214 ? 12.508 -6.246 1.109 1 91.12 214 TRP A C 1
ATOM 1716 O O . TRP A 1 214 ? 13.383 -6.141 0.244 1 91.12 214 TRP A O 1
ATOM 1726 N N . GLY A 1 215 ? 11.852 -5.195 1.476 1 92.56 215 GLY A N 1
ATOM 1727 C CA . GLY A 1 215 ? 12.047 -3.875 0.895 1 92.56 215 GLY A CA 1
ATOM 1728 C C . GLY A 1 215 ? 13.289 -3.17 1.414 1 92.56 215 GLY A C 1
ATOM 1729 O O . GLY A 1 215 ? 13.188 -2.17 2.127 1 92.56 215 GLY A O 1
ATOM 1730 N N . ARG A 1 216 ? 14.508 -3.656 0.961 1 92.94 216 ARG A N 1
ATOM 1731 C CA . ARG A 1 216 ? 15.805 -3.137 1.386 1 92.94 216 ARG A CA 1
ATOM 1732 C C . ARG A 1 216 ? 16.734 -2.957 0.194 1 92.94 216 ARG A C 1
ATOM 1734 O O . ARG A 1 216 ? 16.422 -3.391 -0.917 1 92.94 216 ARG A O 1
ATOM 1741 N N . ASN A 1 217 ? 17.781 -2.168 0.4 1 94.12 217 ASN A N 1
ATOM 1742 C CA . ASN A 1 217 ? 18.875 -2.131 -0.562 1 94.12 217 ASN A CA 1
ATOM 1743 C C . ASN A 1 217 ? 19.969 -3.131 -0.202 1 94.12 217 ASN A C 1
ATOM 1745 O O . ASN A 1 217 ? 20.688 -2.945 0.785 1 94.12 217 ASN A O 1
ATOM 1749 N N . TYR A 1 218 ? 20.094 -4.098 -1.071 1 94.06 218 TYR A N 1
ATOM 1750 C CA . TYR A 1 218 ? 21.016 -5.195 -0.765 1 94.06 218 TYR A CA 1
ATOM 1751 C C . TYR A 1 218 ? 22.391 -4.941 -1.362 1 94.06 218 TYR A C 1
ATOM 1753 O O . TYR A 1 218 ? 22.5 -4.488 -2.504 1 94.06 218 TYR A O 1
ATOM 1761 N N . LYS A 1 219 ? 23.391 -5.285 -0.558 1 93.81 219 LYS A N 1
ATOM 1762 C CA . LYS A 1 219 ? 24.75 -5.246 -1.076 1 93.81 219 LYS A CA 1
ATOM 1763 C C . LYS A 1 219 ? 24.969 -6.32 -2.141 1 93.81 219 LYS A C 1
ATOM 1765 O O . LYS A 1 219 ? 24.344 -7.387 -2.084 1 93.81 219 LYS A O 1
ATOM 1770 N N . ALA A 1 220 ? 25.922 -6.027 -3.008 1 95.88 220 ALA A N 1
ATOM 1771 C CA . ALA A 1 220 ? 26.203 -6.961 -4.098 1 95.88 220 ALA A CA 1
ATOM 1772 C C . ALA A 1 220 ? 26.812 -8.258 -3.568 1 95.88 220 ALA A C 1
ATOM 1774 O O . ALA A 1 220 ? 27.688 -8.234 -2.709 1 95.88 220 ALA A O 1
ATOM 1775 N N . THR A 1 221 ? 26.312 -9.336 -4.023 1 94.25 221 THR A N 1
ATOM 1776 C CA . THR A 1 221 ? 27 -10.609 -3.836 1 94.25 221 THR A CA 1
ATOM 1777 C C . THR A 1 221 ? 28.172 -10.734 -4.801 1 94.25 221 THR A C 1
ATOM 1779 O O . THR A 1 221 ? 28.234 -10.031 -5.812 1 94.25 221 THR A O 1
ATOM 1782 N N . PRO A 1 222 ? 29.078 -11.633 -4.523 1 93.56 222 PRO A N 1
ATOM 1783 C CA . PRO A 1 222 ? 30.25 -11.773 -5.395 1 93.56 222 PRO A CA 1
ATOM 1784 C C . PRO A 1 222 ? 29.875 -12.039 -6.848 1 93.56 222 PRO A C 1
ATOM 1786 O O . PRO A 1 222 ? 30.531 -11.523 -7.766 1 93.56 222 PRO A O 1
ATOM 1789 N N . GLU A 1 223 ? 28.891 -12.75 -7.047 1 92 223 GLU A N 1
ATOM 1790 C CA . GLU A 1 223 ? 28.453 -13.117 -8.391 1 92 223 GLU A CA 1
ATOM 1791 C C . GLU A 1 223 ? 27.984 -11.891 -9.172 1 92 223 GLU A C 1
ATOM 1793 O O . GLU A 1 223 ? 28.109 -11.852 -10.398 1 92 223 GLU A O 1
ATOM 1798 N N . PHE A 1 224 ? 27.5 -10.883 -8.469 1 94.56 224 PHE A N 1
ATOM 1799 C CA . PHE A 1 224 ? 26.891 -9.727 -9.133 1 94.56 224 PHE A CA 1
ATOM 1800 C C . PHE A 1 224 ? 27.812 -8.516 -9.047 1 94.56 224 PHE A C 1
ATOM 1802 O O . PHE A 1 224 ? 27.562 -7.492 -9.688 1 94.56 224 PHE A O 1
ATOM 1809 N N . ALA A 1 225 ? 28.844 -8.547 -8.359 1 95.62 225 ALA A N 1
ATOM 1810 C CA . ALA A 1 225 ? 29.703 -7.398 -8.062 1 95.62 225 ALA A CA 1
ATOM 1811 C C . ALA A 1 225 ? 30.266 -6.785 -9.344 1 95.62 225 ALA A C 1
ATOM 1813 O O . ALA A 1 225 ? 30.391 -5.562 -9.453 1 95.62 225 ALA A O 1
ATOM 1814 N N . THR A 1 226 ? 30.531 -7.645 -10.375 1 94.5 226 THR A N 1
ATOM 1815 C CA . THR A 1 226 ? 31.141 -7.133 -11.602 1 94.5 226 THR A CA 1
ATOM 1816 C C . THR A 1 226 ? 30.234 -7.387 -12.797 1 94.5 226 THR A C 1
ATOM 1818 O O . THR A 1 226 ? 30.672 -7.328 -13.945 1 94.5 226 THR A O 1
ATOM 1821 N N . ALA A 1 227 ? 29.016 -7.703 -12.484 1 93.56 227 ALA A N 1
ATOM 1822 C CA . ALA A 1 227 ? 28.062 -8 -13.555 1 93.56 227 ALA A CA 1
ATOM 1823 C C . ALA A 1 227 ? 27.672 -6.73 -14.305 1 93.56 227 ALA A C 1
ATOM 1825 O O . ALA A 1 227 ? 27.703 -5.633 -13.742 1 93.56 227 ALA A O 1
ATOM 1826 N N . LYS A 1 228 ? 27.312 -6.898 -15.586 1 93.5 228 LYS A N 1
ATOM 1827 C CA . LYS A 1 228 ? 26.875 -5.77 -16.391 1 93.5 228 LYS A CA 1
ATOM 1828 C C . LYS A 1 228 ? 25.562 -5.188 -15.867 1 93.5 228 LYS A C 1
ATOM 1830 O O . LYS A 1 228 ? 24.688 -5.93 -15.422 1 93.5 228 LYS A O 1
ATOM 1835 N N . ILE A 1 229 ? 25.453 -3.848 -15.969 1 95.69 229 ILE A N 1
ATOM 1836 C CA . ILE A 1 229 ? 24.25 -3.141 -15.547 1 95.69 229 ILE A CA 1
ATOM 1837 C C . ILE A 1 229 ? 23.641 -2.406 -16.734 1 95.69 229 ILE A C 1
ATOM 1839 O O . ILE A 1 229 ? 24.297 -1.562 -17.359 1 95.69 229 ILE A O 1
ATOM 1843 N N . GLN A 1 230 ? 22.438 -2.725 -17.109 1 96.06 230 GLN A N 1
ATOM 1844 C CA . GLN A 1 230 ? 21.719 -2.021 -18.172 1 96.06 230 GLN A CA 1
ATOM 1845 C C . GLN A 1 230 ? 20.625 -1.137 -17.594 1 96.06 230 GLN A C 1
ATOM 1847 O O . GLN A 1 230 ? 19.766 -1.611 -16.844 1 96.06 230 GLN A O 1
ATOM 1852 N N . VAL A 1 231 ? 20.625 0.12 -17.953 1 97.88 231 VAL A N 1
ATOM 1853 C CA . VAL A 1 231 ? 19.688 1.102 -17.422 1 97.88 231 VAL A CA 1
ATOM 1854 C C . VAL A 1 231 ? 18.75 1.579 -18.531 1 97.88 231 VAL A C 1
ATOM 1856 O O . VAL A 1 231 ? 19.203 2.061 -19.562 1 97.88 231 VAL A O 1
ATOM 1859 N N . TRP A 1 232 ? 17.547 1.422 -18.359 1 97.12 232 TRP A N 1
ATOM 1860 C CA . TRP A 1 232 ? 16.516 2.018 -19.203 1 97.12 232 TRP A CA 1
ATOM 1861 C C . TRP A 1 232 ? 15.828 3.172 -18.484 1 97.12 232 TRP A C 1
ATOM 1863 O O . TRP A 1 232 ? 15.172 2.969 -17.453 1 97.12 232 TRP A O 1
ATOM 1873 N N . TRP A 1 233 ? 15.883 4.379 -19.031 1 97.25 233 TRP A N 1
ATOM 1874 C CA . TRP A 1 233 ? 15.516 5.613 -18.344 1 97.25 233 TRP A CA 1
ATOM 1875 C C . TRP A 1 233 ? 14.383 6.328 -19.078 1 97.25 233 TRP A C 1
ATOM 1877 O O . TRP A 1 233 ? 14.57 6.801 -20.203 1 97.25 233 TRP A O 1
ATOM 1887 N N . ASP A 1 234 ? 13.219 6.43 -18.406 1 96.06 234 ASP A N 1
ATOM 1888 C CA . ASP A 1 234 ? 12.086 7.227 -18.859 1 96.06 234 ASP A CA 1
ATOM 1889 C C . ASP A 1 234 ? 12.242 8.688 -18.469 1 96.06 234 ASP A C 1
ATOM 1891 O O . ASP A 1 234 ? 11.922 9.062 -17.328 1 96.06 234 ASP A O 1
ATOM 1895 N N . MET A 1 235 ? 12.508 9.594 -19.406 1 94.62 235 MET A N 1
ATOM 1896 C CA . MET A 1 235 ? 12.805 11 -19.109 1 94.62 235 MET A CA 1
ATOM 1897 C C . MET A 1 235 ? 11.516 11.797 -18.938 1 94.62 235 MET A C 1
ATOM 1899 O O . MET A 1 235 ? 11.547 12.938 -18.484 1 94.62 235 MET A O 1
ATOM 1903 N N . LEU A 1 236 ? 10.469 11.156 -19.297 1 92.81 236 LEU A N 1
ATOM 1904 C CA . LEU A 1 236 ? 9.203 11.859 -19.141 1 92.81 236 LEU A CA 1
ATOM 1905 C C . LEU A 1 236 ? 8.812 11.953 -17.656 1 92.81 236 LEU A C 1
ATOM 1907 O O . LEU A 1 236 ? 8.477 13.031 -17.172 1 92.81 236 LEU A O 1
ATOM 1911 N N . THR A 1 237 ? 8.867 10.828 -16.969 1 94 237 THR A N 1
ATOM 1912 C CA . THR A 1 237 ? 8.422 10.789 -15.578 1 94 237 THR A CA 1
ATOM 1913 C C . THR A 1 237 ? 9.578 11.117 -14.633 1 94 237 THR A C 1
ATOM 1915 O O . THR A 1 237 ? 9.359 11.57 -13.508 1 94 237 THR A O 1
ATOM 1918 N N . CYS A 1 238 ? 10.719 10.867 -15.008 1 95.69 238 CYS A N 1
ATOM 1919 C CA . CYS A 1 238 ? 11.906 11.188 -14.227 1 95.69 238 CYS A CA 1
ATOM 1920 C C . CYS A 1 238 ? 12.852 12.086 -15.023 1 95.69 238 CYS A C 1
ATOM 1922 O O . CYS A 1 238 ? 13.945 11.672 -15.391 1 95.69 238 CYS A O 1
ATOM 1924 N N . PRO A 1 239 ? 12.477 13.32 -15.18 1 94.62 239 PRO A N 1
ATOM 1925 C CA . PRO A 1 239 ? 13.281 14.266 -15.961 1 94.62 239 PRO A CA 1
ATOM 1926 C C . PRO A 1 239 ? 14.508 14.766 -15.203 1 94.62 239 PRO A C 1
ATOM 1928 O O . PRO A 1 239 ? 14.617 14.547 -13.992 1 94.62 239 PRO A O 1
ATOM 1931 N N . ILE A 1 240 ? 15.398 15.359 -15.938 1 93.25 240 ILE A N 1
ATOM 1932 C CA . ILE A 1 240 ? 16.5 16.078 -15.312 1 93.25 240 ILE A CA 1
ATOM 1933 C C . ILE A 1 240 ? 15.984 17.359 -14.664 1 93.25 240 ILE A C 1
ATOM 1935 O O . ILE A 1 240 ? 15.344 18.188 -15.328 1 93.25 240 ILE A O 1
ATOM 1939 N N . PRO A 1 241 ? 16.219 17.469 -13.406 1 88.94 241 PRO A N 1
ATOM 1940 C CA . PRO A 1 241 ? 15.734 18.672 -12.742 1 88.94 241 PRO A CA 1
ATOM 1941 C C . PRO A 1 241 ? 16.297 19.953 -13.344 1 88.94 241 PRO A C 1
ATOM 1943 O O . PRO A 1 241 ? 17.406 19.953 -13.883 1 88.94 241 PRO A O 1
ATOM 1946 N N . GLN A 1 242 ? 15.555 21.062 -13.188 1 86.75 242 GLN A N 1
ATOM 1947 C CA . GLN A 1 242 ? 16.016 22.344 -13.695 1 86.75 242 GLN A CA 1
ATOM 1948 C C . GLN A 1 242 ? 17.297 22.781 -13.008 1 86.75 242 GLN A C 1
ATOM 1950 O O . GLN A 1 242 ? 17.406 22.703 -11.781 1 86.75 242 GLN A O 1
ATOM 1955 N N . GLY A 1 243 ? 18.234 23.156 -13.82 1 85.12 243 GLY A N 1
ATOM 1956 C CA . GLY A 1 243 ? 19.5 23.641 -13.289 1 85.12 243 GLY A CA 1
ATOM 1957 C C . GLY A 1 243 ? 20.516 22.547 -13.07 1 85.12 243 GLY A C 1
ATOM 1958 O O . GLY A 1 243 ? 21.688 22.812 -12.828 1 85.12 243 GLY A O 1
ATOM 1959 N N . TYR A 1 244 ? 20.109 21.344 -13.172 1 90.31 244 TYR A N 1
ATOM 1960 C CA . TYR A 1 244 ? 21.031 20.219 -13.016 1 90.31 244 TYR A CA 1
ATOM 1961 C C . TYR A 1 244 ? 21.812 19.969 -14.289 1 90.31 244 TYR A C 1
ATOM 1963 O O . TYR A 1 244 ? 21.266 20.016 -15.391 1 90.31 244 TYR A O 1
ATOM 1971 N N . ASP A 1 245 ? 23.125 19.797 -14.234 1 90.38 245 ASP A N 1
ATOM 1972 C CA . ASP A 1 245 ? 23.984 19.516 -15.375 1 90.38 245 ASP A CA 1
ATOM 1973 C C . ASP A 1 245 ? 23.766 18.094 -15.883 1 90.38 245 ASP A C 1
ATOM 1975 O O . ASP A 1 245 ? 24.141 17.125 -15.211 1 90.38 245 ASP A O 1
ATOM 1979 N N . ALA A 1 246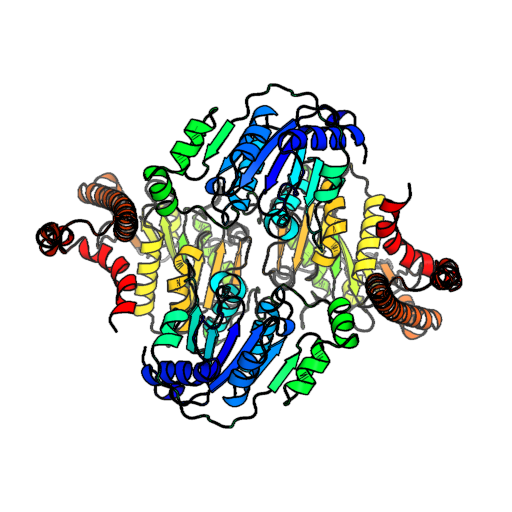 ? 23.328 17.969 -17.047 1 92.25 246 ALA A N 1
ATOM 1980 C CA . ALA A 1 246 ? 23 16.672 -17.641 1 92.25 246 ALA A CA 1
ATOM 1981 C C . ALA A 1 246 ? 24.234 15.781 -17.719 1 92.25 246 ALA A C 1
ATOM 1983 O O . ALA A 1 246 ? 24.125 14.555 -17.719 1 92.25 246 ALA A O 1
ATOM 1984 N N . ARG A 1 247 ? 25.391 16.312 -17.734 1 91.25 247 ARG A N 1
ATOM 1985 C CA . ARG A 1 247 ? 26.625 15.539 -17.828 1 91.25 247 ARG A CA 1
ATOM 1986 C C . ARG A 1 247 ? 26.891 14.766 -16.547 1 91.25 247 ARG A C 1
ATOM 1988 O O . ARG A 1 247 ? 27.703 13.844 -16.531 1 91.25 247 ARG A O 1
ATOM 1995 N N . GLN A 1 248 ? 26.141 15.07 -15.484 1 93.5 248 GLN A N 1
ATOM 1996 C CA . GLN A 1 248 ? 26.375 14.461 -14.18 1 93.5 248 GLN A CA 1
ATOM 1997 C C . GLN A 1 248 ? 25.453 13.266 -13.953 1 93.5 248 GLN A C 1
ATOM 1999 O O . GLN A 1 248 ? 25.609 12.547 -12.961 1 93.5 248 GLN A O 1
ATOM 2004 N N . VAL A 1 249 ? 24.578 13 -14.859 1 94.31 249 VAL A N 1
ATOM 2005 C CA . VAL A 1 249 ? 23.594 11.938 -14.672 1 94.31 249 VAL A CA 1
ATOM 2006 C C . VAL A 1 249 ? 24.297 10.586 -14.594 1 94.31 249 VAL A C 1
ATOM 2008 O O . VAL A 1 249 ? 24.078 9.828 -13.648 1 94.31 249 VAL A O 1
ATOM 2011 N N . ARG A 1 250 ? 25.156 10.227 -15.555 1 94.19 250 ARG A N 1
ATOM 2012 C CA . ARG A 1 250 ? 25.828 8.938 -15.578 1 94.19 250 ARG A CA 1
ATOM 2013 C C . ARG A 1 250 ? 26.703 8.75 -14.344 1 94.19 250 ARG A C 1
ATOM 2015 O O . ARG A 1 250 ? 26.562 7.754 -13.625 1 94.19 250 ARG A O 1
ATOM 2022 N N . PRO A 1 251 ? 27.516 9.766 -14.016 1 93.94 251 PRO A N 1
ATOM 2023 C CA . PRO A 1 251 ? 28.328 9.594 -12.805 1 93.94 251 PRO A CA 1
ATOM 2024 C C . PRO A 1 251 ? 27.484 9.398 -11.555 1 93.94 251 PRO A C 1
ATOM 2026 O O . PRO A 1 251 ? 27.875 8.664 -10.641 1 93.94 251 PRO A O 1
ATOM 2029 N N . SER A 1 252 ? 26.359 10.023 -11.492 1 94.69 252 SER A N 1
ATOM 2030 C CA . SER A 1 252 ? 25.484 9.906 -10.328 1 94.69 252 SER A CA 1
ATOM 2031 C C . SER A 1 252 ? 24.906 8.5 -10.203 1 94.69 252 SER A C 1
ATOM 2033 O O . SER A 1 252 ? 24.859 7.938 -9.109 1 94.69 252 SER A O 1
ATOM 2035 N N . ILE A 1 253 ? 24.5 7.961 -11.32 1 96.44 253 ILE A N 1
ATOM 2036 C CA . ILE A 1 253 ? 23.953 6.609 -11.328 1 96.44 253 ILE A CA 1
ATOM 2037 C C . ILE A 1 253 ? 25.047 5.609 -10.953 1 96.44 253 ILE A C 1
ATOM 2039 O O . ILE A 1 253 ? 24.828 4.723 -10.125 1 96.44 253 ILE A O 1
ATOM 2043 N N . GLU A 1 254 ? 26.203 5.766 -11.523 1 95.69 254 GLU A N 1
ATOM 2044 C CA . GLU A 1 254 ? 27.328 4.879 -11.234 1 95.69 254 GLU A CA 1
ATOM 2045 C C . GLU A 1 254 ? 27.719 4.945 -9.766 1 95.69 254 GLU A C 1
ATOM 2047 O O . GLU A 1 254 ? 28.016 3.92 -9.148 1 95.69 254 GLU A O 1
ATOM 2052 N N . ALA A 1 255 ? 27.672 6.121 -9.234 1 93.19 255 ALA A N 1
ATOM 2053 C CA . ALA A 1 255 ? 28.016 6.289 -7.832 1 93.19 255 ALA A CA 1
ATOM 2054 C C . ALA A 1 255 ? 27.016 5.586 -6.926 1 93.19 255 ALA A C 1
ATOM 2056 O O . ALA A 1 255 ? 27.391 4.965 -5.93 1 93.19 255 ALA A O 1
ATOM 2057 N N . ALA A 1 256 ? 25.766 5.688 -7.219 1 93.5 256 ALA A N 1
ATOM 2058 C CA . ALA A 1 256 ? 24.703 5.09 -6.41 1 93.5 256 ALA A CA 1
ATOM 2059 C C . ALA A 1 256 ? 24.844 3.572 -6.359 1 93.5 256 ALA A C 1
ATOM 2061 O O . ALA A 1 256 ? 24.703 2.967 -5.293 1 93.5 256 ALA A O 1
ATOM 2062 N N . VAL A 1 257 ? 25.141 2.947 -7.5 1 95.88 257 VAL A N 1
ATOM 2063 C CA . VAL A 1 257 ? 25.234 1.491 -7.527 1 95.88 257 VAL A CA 1
ATOM 2064 C C . VAL A 1 257 ? 26.547 1.043 -6.906 1 95.88 257 VAL A C 1
ATOM 2066 O O . VAL A 1 257 ? 26.625 -0.022 -6.289 1 95.88 257 VAL A O 1
ATOM 2069 N N . LYS A 1 258 ? 27.562 1.852 -7.078 1 94 258 LYS A N 1
ATOM 2070 C CA . LYS A 1 258 ? 28.859 1.529 -6.488 1 94 258 LYS A CA 1
ATOM 2071 C C . LYS A 1 258 ? 28.781 1.5 -4.965 1 94 258 LYS A C 1
ATOM 2073 O O . LYS A 1 258 ? 29.469 0.708 -4.32 1 94 258 LYS A O 1
ATOM 2078 N N . GLU A 1 259 ? 27.984 2.324 -4.441 1 90.81 259 GLU A N 1
ATOM 2079 C CA . GLU A 1 259 ? 27.797 2.361 -2.992 1 90.81 259 GLU A CA 1
ATOM 2080 C C . GLU A 1 259 ? 27.281 1.022 -2.467 1 90.81 259 GLU A C 1
ATOM 2082 O O . GLU A 1 259 ? 27.531 0.671 -1.311 1 90.81 259 GLU A O 1
ATOM 2087 N N . LEU A 1 260 ? 26.656 0.272 -3.283 1 94.25 260 LEU A N 1
ATOM 2088 C CA . LEU A 1 260 ? 26.109 -1.021 -2.893 1 94.25 260 LEU A CA 1
ATOM 2089 C C . LEU A 1 260 ? 27.047 -2.152 -3.266 1 94.25 260 LEU A C 1
ATOM 2091 O O . LEU A 1 260 ? 26.734 -3.328 -3.08 1 94.25 260 LEU A O 1
ATOM 2095 N N . GLY A 1 261 ? 28.156 -1.769 -3.855 1 94.75 261 GLY A N 1
ATOM 2096 C CA . GLY A 1 261 ? 29.172 -2.768 -4.16 1 94.75 261 GLY A CA 1
ATOM 2097 C C . GLY A 1 261 ? 29.094 -3.283 -5.586 1 94.75 261 GLY A C 1
ATOM 2098 O O . GLY A 1 261 ? 29.641 -4.336 -5.902 1 94.75 261 GLY A O 1
ATOM 2099 N N . TYR A 1 262 ? 28.375 -2.604 -6.465 1 95.94 262 TYR A N 1
ATOM 2100 C CA . TYR A 1 262 ? 28.281 -2.977 -7.871 1 95.94 262 TYR A CA 1
ATOM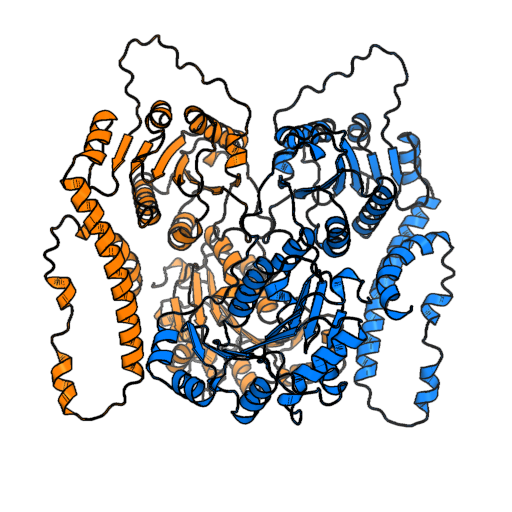 2101 C C . TYR A 1 262 ? 29.266 -2.176 -8.711 1 95.94 262 TYR A C 1
ATOM 2103 O O . TYR A 1 262 ? 29.125 -0.959 -8.852 1 95.94 262 TYR A O 1
ATOM 2111 N N . TYR A 1 263 ? 30.219 -2.838 -9.359 1 96.19 263 TYR A N 1
ATOM 2112 C CA . TYR A 1 263 ? 31.312 -2.17 -10.07 1 96.19 263 TYR A CA 1
ATOM 2113 C C . TYR A 1 263 ? 31.328 -2.553 -11.547 1 96.19 263 TYR A C 1
ATOM 2115 O O . TYR A 1 263 ? 32.281 -2.252 -12.266 1 96.19 263 TYR A O 1
ATOM 2123 N N . GLY A 1 264 ? 30.375 -3.221 -12.008 1 94.56 264 GLY A N 1
ATOM 2124 C CA . GLY A 1 264 ? 30.297 -3.615 -13.398 1 94.56 264 GLY A CA 1
ATOM 2125 C C . GLY A 1 264 ? 30.047 -2.447 -14.336 1 94.56 264 GLY A C 1
ATOM 2126 O O . GLY A 1 264 ? 29.75 -1.339 -13.891 1 94.56 264 GLY A O 1
ATOM 2127 N N . PRO A 1 265 ? 30.25 -2.699 -15.625 1 94.56 265 PRO A N 1
ATOM 2128 C CA . PRO A 1 265 ? 30 -1.64 -16.609 1 94.56 265 PRO A CA 1
ATOM 2129 C C . PRO A 1 265 ? 28.531 -1.238 -16.672 1 94.56 265 PRO A C 1
ATOM 2131 O O . PRO A 1 265 ? 27.656 -2.1 -16.625 1 94.56 265 PRO A O 1
ATOM 2134 N N . VAL A 1 266 ? 28.297 0.074 -16.797 1 96.25 266 VAL A N 1
ATOM 2135 C CA . VAL A 1 266 ? 26.938 0.605 -16.828 1 96.25 266 VAL A CA 1
ATOM 2136 C C . VAL A 1 266 ? 26.625 1.136 -18.219 1 96.25 266 VAL A C 1
ATOM 2138 O O . VAL A 1 266 ? 27.375 1.939 -18.781 1 96.25 266 VAL A O 1
ATOM 2141 N N . SER A 1 267 ? 25.578 0.623 -18.859 1 95.56 267 SER A N 1
ATOM 2142 C CA . SER A 1 267 ? 25.031 1.153 -20.094 1 95.56 267 SER A CA 1
ATOM 2143 C C . SER A 1 267 ? 23.672 1.822 -19.859 1 95.56 267 SER A C 1
ATOM 2145 O O . SER A 1 267 ? 22.797 1.247 -19.234 1 95.56 267 SER A O 1
ATOM 2147 N N . ILE A 1 268 ? 23.562 3.043 -20.406 1 97.12 268 ILE A N 1
ATOM 2148 C CA . ILE A 1 268 ? 22.344 3.814 -20.141 1 97.12 268 ILE A CA 1
ATOM 2149 C C . ILE A 1 268 ? 21.688 4.207 -21.453 1 97.12 268 ILE A C 1
ATOM 2151 O O . ILE A 1 268 ? 22.359 4.676 -22.375 1 97.12 268 ILE A O 1
ATOM 2155 N N . THR A 1 269 ? 20.406 3.986 -21.562 1 96.19 269 THR A N 1
ATOM 2156 C CA . THR A 1 269 ? 19.609 4.488 -22.688 1 96.19 269 THR A CA 1
ATOM 2157 C C . THR A 1 269 ? 18.484 5.387 -22.188 1 96.19 269 THR A C 1
ATOM 2159 O O . THR A 1 269 ? 17.672 4.973 -21.359 1 96.19 269 THR A O 1
ATOM 2162 N N . ALA A 1 270 ? 18.406 6.602 -22.688 1 96.19 270 ALA A N 1
ATOM 2163 C CA . ALA A 1 270 ? 17.391 7.574 -22.312 1 96.19 270 ALA A CA 1
ATOM 2164 C C . ALA A 1 270 ? 16.281 7.664 -23.359 1 96.19 270 ALA A C 1
ATOM 2166 O O . ALA A 1 270 ? 16.562 7.855 -24.547 1 96.19 270 ALA A O 1
ATOM 2167 N N . TYR A 1 271 ? 15.047 7.512 -22.859 1 94.5 271 TYR A N 1
ATOM 2168 C CA . TYR A 1 271 ? 13.914 7.535 -23.766 1 94.5 271 TYR A CA 1
ATOM 2169 C C . TYR A 1 271 ? 13.102 8.812 -23.594 1 94.5 271 TYR A C 1
ATOM 2171 O O . TYR A 1 271 ? 12.781 9.203 -22.469 1 94.5 271 TYR A O 1
ATOM 2179 N N . ARG A 1 272 ? 12.695 9.477 -24.672 1 92.75 272 ARG A N 1
ATOM 2180 C CA . ARG A 1 272 ? 11.828 10.648 -24.703 1 92.75 272 ARG A CA 1
ATOM 2181 C C . ARG A 1 272 ? 11.578 11.125 -26.125 1 92.75 272 ARG A C 1
ATOM 2183 O O . ARG A 1 272 ? 12.148 10.578 -27.078 1 92.75 272 ARG A O 1
ATOM 2190 N N . ASP A 1 273 ? 10.578 12.047 -26.156 1 85.19 273 ASP A N 1
ATOM 2191 C CA . ASP A 1 273 ? 10.547 12.883 -27.344 1 85.19 273 ASP A CA 1
ATOM 2192 C C . ASP A 1 273 ? 11.695 13.891 -27.344 1 85.19 273 ASP A C 1
ATOM 2194 O O . ASP A 1 273 ? 11.625 14.922 -26.672 1 85.19 273 ASP A O 1
ATOM 2198 N N . HIS A 1 274 ? 12.742 13.672 -28.031 1 81.69 274 HIS A N 1
ATOM 2199 C CA . HIS A 1 274 ? 14.008 14.391 -27.906 1 81.69 274 HIS A CA 1
ATOM 2200 C C . HIS A 1 274 ? 14.031 15.609 -28.828 1 81.69 274 HIS A C 1
ATOM 2202 O O . HIS A 1 274 ? 15.102 16.156 -29.109 1 81.69 274 HIS A O 1
ATOM 2208 N N . LYS A 1 275 ? 12.969 16.031 -29.172 1 75.31 275 LYS A N 1
ATOM 2209 C CA . LYS A 1 275 ? 12.945 17.266 -29.953 1 75.31 275 LYS A CA 1
ATOM 2210 C C . LYS A 1 275 ? 13.438 18.453 -29.125 1 75.31 275 LYS A C 1
ATOM 2212 O O . LYS A 1 275 ? 14.047 19.375 -29.656 1 75.31 275 LYS A O 1
ATOM 2217 N N . HIS A 1 276 ? 13.344 18.391 -27.734 1 70.75 276 HIS A N 1
ATOM 2218 C CA . HIS A 1 276 ? 13.719 19.531 -26.906 1 70.75 276 HIS A CA 1
ATOM 2219 C C . HIS A 1 276 ? 14.492 19.078 -25.672 1 70.75 276 HIS A C 1
ATOM 2221 O O . HIS A 1 276 ? 14.391 19.688 -24.609 1 70.75 276 HIS A O 1
ATOM 2227 N N . THR A 1 277 ? 15.281 18.125 -25.812 1 78.5 277 THR A N 1
ATOM 2228 C CA . THR A 1 277 ? 16.031 17.625 -24.656 1 78.5 277 THR A CA 1
ATOM 2229 C C . THR A 1 277 ? 17.516 17.875 -24.828 1 78.5 277 THR A C 1
ATOM 2231 O O . THR A 1 277 ? 17.984 18.125 -25.938 1 78.5 277 THR A O 1
ATOM 2234 N N . PRO A 1 278 ? 18.25 17.984 -23.688 1 77.19 278 PRO A N 1
ATOM 2235 C CA . PRO A 1 278 ? 19.688 18.203 -23.766 1 77.19 278 PRO A CA 1
ATOM 2236 C C . PRO A 1 278 ? 20.438 16.984 -24.297 1 77.19 278 PRO A C 1
ATOM 2238 O O . PRO A 1 278 ? 21.25 16.391 -23.578 1 77.19 278 PRO A O 1
ATOM 2241 N N . ARG A 1 279 ? 20.5 16.766 -25.562 1 80.25 279 ARG A N 1
ATOM 2242 C CA . ARG A 1 279 ? 21.016 15.555 -26.188 1 80.25 279 ARG A CA 1
ATOM 2243 C C . ARG A 1 279 ? 22.547 15.555 -26.203 1 80.25 279 ARG A C 1
ATOM 2245 O O . ARG A 1 279 ? 23.172 14.531 -25.938 1 80.25 279 ARG A O 1
ATOM 2252 N N . GLN A 1 280 ? 23.078 16.719 -26.438 1 81.5 280 GLN A N 1
ATOM 2253 C CA . GLN A 1 280 ? 24.531 16.812 -26.562 1 81.5 280 GLN A CA 1
ATOM 2254 C C . GLN A 1 280 ? 25.219 16.531 -25.234 1 81.5 280 GLN A C 1
ATOM 2256 O O . GLN A 1 280 ? 26.203 15.797 -25.172 1 81.5 280 GLN A O 1
ATOM 2261 N N . ALA A 1 281 ? 24.656 17.031 -24.188 1 86.75 281 ALA A N 1
ATOM 2262 C CA . ALA A 1 281 ? 25.25 16.859 -22.859 1 86.75 281 ALA A CA 1
ATOM 2263 C C . ALA A 1 281 ? 25.188 15.391 -22.422 1 86.75 281 ALA A C 1
ATOM 2265 O O . ALA A 1 281 ? 26.156 14.859 -21.859 1 86.75 281 ALA A O 1
ATOM 2266 N N . LEU A 1 282 ? 24.172 14.719 -22.734 1 90 282 LEU A N 1
ATOM 2267 C CA . LEU A 1 282 ? 24 13.32 -22.359 1 90 282 LEU A CA 1
ATOM 2268 C C . LEU A 1 282 ? 24.891 12.414 -23.203 1 90 282 LEU A C 1
ATOM 2270 O O . LEU A 1 282 ? 25.594 11.562 -22.656 1 90 282 LEU A O 1
ATOM 2274 N N . SER A 1 283 ? 24.906 12.633 -24.469 1 88.62 283 SER A N 1
ATOM 2275 C CA . SER A 1 283 ? 25.672 11.773 -25.359 1 88.62 283 SER A CA 1
ATOM 2276 C C . SER A 1 283 ? 27.172 11.914 -25.125 1 88.62 283 SER A C 1
ATOM 2278 O O . SER A 1 283 ? 27.922 10.961 -25.297 1 88.62 283 SER A O 1
ATOM 2280 N N . SER A 1 284 ? 27.594 13.008 -24.688 1 87.12 284 SER A N 1
ATOM 2281 C CA . SER A 1 284 ? 29 13.258 -24.453 1 87.12 284 SER A CA 1
ATOM 2282 C C . SER A 1 284 ? 29.516 12.422 -23.281 1 87.12 284 SER A C 1
ATOM 2284 O O . SER A 1 284 ? 30.734 12.211 -23.141 1 87.12 284 SER A O 1
ATOM 2286 N N . THR A 1 285 ? 28.656 11.945 -22.438 1 90.06 285 THR A N 1
ATOM 2287 C CA . THR A 1 285 ? 29.062 11.133 -21.297 1 90.06 285 THR A CA 1
ATOM 2288 C C . THR A 1 285 ? 28.734 9.664 -21.531 1 90.06 285 THR A C 1
ATOM 2290 O O . THR A 1 285 ? 28.781 8.852 -20.594 1 90.06 285 THR A O 1
ATOM 2293 N N . GLY A 1 286 ? 28.328 9.344 -22.734 1 90.69 286 GLY A N 1
ATOM 2294 C CA . GLY A 1 286 ? 28.141 7.949 -23.094 1 90.69 286 GLY A CA 1
ATOM 2295 C C . GLY A 1 286 ? 26.719 7.465 -22.875 1 90.69 286 GLY A C 1
ATOM 2296 O O . GLY A 1 286 ? 26.469 6.258 -22.844 1 90.69 286 GLY A O 1
ATOM 2297 N N . VAL A 1 287 ? 25.797 8.32 -22.703 1 93.75 287 VAL A N 1
ATOM 2298 C CA . VAL A 1 287 ? 24.391 7.941 -22.578 1 93.75 287 VAL A CA 1
ATOM 2299 C C . VAL A 1 287 ? 23.766 7.824 -23.969 1 93.75 287 VAL A C 1
ATOM 2301 O O . VAL A 1 287 ? 23.828 8.766 -24.766 1 93.75 287 VAL A O 1
ATOM 2304 N N . ASP A 1 288 ? 23.234 6.66 -24.297 1 94.31 288 ASP A N 1
ATOM 2305 C CA . ASP A 1 288 ? 22.516 6.492 -25.562 1 94.31 288 ASP A CA 1
ATOM 2306 C C . ASP A 1 288 ? 21.188 7.234 -25.531 1 94.31 288 ASP A C 1
ATOM 2308 O O . ASP A 1 288 ? 20.547 7.34 -24.469 1 94.31 288 ASP A O 1
ATOM 2312 N N . ILE A 1 289 ? 20.812 7.691 -26.734 1 93.5 289 ILE A N 1
ATOM 2313 C CA . ILE A 1 289 ? 19.578 8.461 -26.844 1 93.5 289 ILE A CA 1
ATOM 2314 C C . ILE A 1 289 ? 18.594 7.734 -27.766 1 93.5 289 ILE A C 1
ATOM 2316 O O . ILE A 1 289 ? 18.938 7.398 -28.906 1 93.5 289 ILE A O 1
ATOM 2320 N N . ALA A 1 290 ? 17.406 7.527 -27.234 1 93.31 290 ALA A N 1
ATOM 2321 C CA . ALA A 1 290 ? 16.375 6.867 -28.016 1 93.31 290 ALA A CA 1
ATOM 2322 C C . ALA A 1 290 ? 15.148 7.766 -28.172 1 93.31 290 ALA A C 1
ATOM 2324 O O . ALA A 1 290 ? 14.43 8.016 -27.203 1 93.31 290 ALA A O 1
ATOM 2325 N N . HIS A 1 291 ? 14.906 8.164 -29.406 1 90.62 291 HIS A N 1
ATOM 2326 C CA . HIS A 1 291 ? 13.742 9.008 -29.688 1 90.62 291 HIS A CA 1
ATOM 2327 C C . HIS A 1 291 ? 12.469 8.18 -29.734 1 90.62 291 HIS A C 1
ATOM 2329 O O . HIS A 1 291 ? 12.414 7.16 -30.438 1 90.62 291 HIS A O 1
ATOM 2335 N N . THR A 1 292 ? 11.461 8.602 -28.953 1 90.06 292 THR A N 1
ATOM 2336 C CA . THR A 1 292 ? 10.148 7.977 -28.922 1 90.06 292 THR A CA 1
ATOM 2337 C C . THR A 1 292 ? 9.047 9.016 -28.734 1 90.06 292 THR A C 1
ATOM 2339 O O . THR A 1 292 ? 9.336 10.211 -28.625 1 90.06 292 THR A O 1
ATOM 2342 N N . VAL A 1 293 ? 7.793 8.57 -28.844 1 84.31 293 VAL A N 1
ATOM 2343 C CA . VAL A 1 293 ? 6.648 9.398 -28.484 1 84.31 293 VAL A CA 1
ATOM 2344 C C . VAL A 1 293 ? 5.914 8.781 -27.297 1 84.31 293 VAL A C 1
ATOM 2346 O O . VAL A 1 293 ? 6.023 7.578 -27.047 1 84.31 293 VAL A O 1
ATOM 2349 N N . SER A 1 294 ? 5.234 9.602 -26.547 1 80.81 294 SER A N 1
ATOM 2350 C CA . SER A 1 294 ? 4.688 9.227 -25.25 1 80.81 294 SER A CA 1
ATOM 2351 C C . SER A 1 294 ? 3.834 7.965 -25.344 1 80.81 294 SER A C 1
ATOM 2353 O O . SER A 1 294 ? 3.881 7.109 -24.453 1 80.81 294 SER A O 1
ATOM 2355 N N . ASP A 1 295 ? 3.186 7.68 -26.344 1 78.56 295 ASP A N 1
ATOM 2356 C CA . ASP A 1 295 ? 2.205 6.605 -26.469 1 78.56 295 ASP A CA 1
ATOM 2357 C C . ASP A 1 295 ? 2.891 5.254 -26.641 1 78.56 295 ASP A C 1
ATOM 2359 O O . ASP A 1 295 ? 2.299 4.211 -26.344 1 78.56 295 ASP A O 1
ATOM 2363 N N . VAL A 1 296 ? 4.133 5.266 -27.062 1 85.69 296 VAL A N 1
ATOM 2364 C CA . VAL A 1 296 ? 4.746 3.984 -27.391 1 85.69 296 VAL A CA 1
ATOM 2365 C C . VAL A 1 296 ? 6.055 3.826 -26.609 1 85.69 296 VAL A C 1
ATOM 2367 O O . VAL A 1 296 ? 6.777 2.846 -26.797 1 85.69 296 VAL A O 1
ATOM 2370 N N . THR A 1 297 ? 6.367 4.652 -25.75 1 89.56 297 THR A N 1
ATOM 2371 C CA . THR A 1 297 ? 7.645 4.648 -25.047 1 89.56 297 THR A CA 1
ATOM 2372 C C . THR A 1 297 ? 7.852 3.326 -24.312 1 89.56 297 THR A C 1
ATOM 2374 O O . THR A 1 297 ? 8.883 2.674 -24.469 1 89.56 297 THR A O 1
ATOM 2377 N N . TYR A 1 298 ? 6.918 2.855 -23.609 1 89.44 298 TYR A N 1
ATOM 2378 C CA . TYR A 1 298 ? 7.078 1.676 -22.766 1 89.44 298 TYR A CA 1
ATOM 2379 C C . TYR A 1 298 ? 7.109 0.406 -23.609 1 89.44 298 TYR A C 1
ATOM 2381 O O . TYR A 1 298 ? 7.84 -0.539 -23.297 1 89.44 298 TYR A O 1
ATOM 2389 N N . SER A 1 299 ? 6.332 0.42 -24.625 1 84.88 299 SER A N 1
ATOM 2390 C CA . SER A 1 299 ? 6.387 -0.727 -25.531 1 84.88 299 SER A CA 1
ATOM 2391 C C . SER A 1 299 ? 7.758 -0.855 -26.172 1 84.88 299 SER A C 1
ATOM 2393 O O . SER A 1 299 ? 8.289 -1.96 -26.297 1 84.88 299 SER A O 1
ATOM 2395 N N . ARG A 1 300 ? 8.297 0.225 -26.562 1 87.81 300 ARG A N 1
ATOM 2396 C CA . ARG A 1 300 ? 9.609 0.215 -27.203 1 87.81 300 ARG A CA 1
ATOM 2397 C C . ARG A 1 300 ? 10.703 -0.124 -26.188 1 87.81 300 ARG A C 1
ATOM 2399 O O . ARG A 1 300 ? 11.648 -0.851 -26.5 1 87.81 300 ARG A O 1
ATOM 2406 N N . MET A 1 301 ? 10.562 0.403 -25.031 1 91.75 301 MET A N 1
ATOM 2407 C CA . MET A 1 301 ? 11.508 0.089 -23.969 1 91.75 301 MET A CA 1
ATOM 2408 C C . MET A 1 301 ? 11.531 -1.409 -23.688 1 91.75 301 MET A C 1
ATOM 2410 O O . MET A 1 301 ? 12.609 -2.008 -23.578 1 91.75 301 MET A O 1
ATOM 2414 N N . PHE A 1 302 ? 10.438 -2.01 -23.594 1 90.44 302 PHE A N 1
ATOM 2415 C CA . PHE A 1 302 ? 10.336 -3.436 -23.297 1 90.44 302 PHE A CA 1
ATOM 2416 C C . PHE A 1 302 ? 10.914 -4.258 -24.453 1 90.44 302 PHE A C 1
ATOM 2418 O O . PHE A 1 302 ? 11.586 -5.266 -24.219 1 90.44 302 PHE A O 1
ATOM 2425 N N . SER A 1 303 ? 10.609 -3.816 -25.625 1 86.38 303 SER A N 1
ATOM 2426 C CA . SER A 1 303 ? 11.18 -4.496 -26.781 1 86.38 303 SER A CA 1
ATOM 2427 C C . SER A 1 303 ? 12.703 -4.492 -26.734 1 86.38 303 SER A C 1
ATOM 2429 O O . SER A 1 303 ? 13.344 -5.512 -26.984 1 86.38 303 SER A O 1
ATOM 2431 N N . ASP A 1 304 ? 13.258 -3.402 -26.469 1 90.56 304 ASP A N 1
ATOM 2432 C CA . ASP A 1 304 ? 14.703 -3.295 -26.344 1 90.56 304 ASP A CA 1
ATOM 2433 C C . ASP A 1 304 ? 15.234 -4.211 -25.234 1 90.56 304 ASP A C 1
ATOM 2435 O O . ASP A 1 304 ? 16.312 -4.801 -25.375 1 90.56 304 ASP A O 1
ATOM 2439 N N . MET A 1 305 ? 14.547 -4.285 -24.172 1 91.19 305 MET A N 1
ATOM 2440 C CA . MET A 1 305 ? 14.938 -5.141 -23.062 1 91.19 305 MET A CA 1
ATOM 2441 C C . MET A 1 305 ? 14.969 -6.605 -23.484 1 91.19 305 MET A C 1
ATOM 2443 O O . MET A 1 305 ? 15.891 -7.34 -23.125 1 91.19 305 MET A O 1
ATOM 2447 N N . LEU A 1 306 ? 14 -7.008 -24.219 1 86.88 306 LEU A N 1
ATOM 2448 C CA . LEU A 1 306 ? 13.953 -8.383 -24.703 1 86.88 306 LEU A CA 1
ATOM 2449 C C . LEU A 1 306 ? 15.109 -8.672 -25.641 1 86.88 306 LEU A C 1
ATOM 2451 O O . LEU A 1 306 ? 15.695 -9.758 -25.609 1 86.88 306 LEU A O 1
ATOM 2455 N N . GLU A 1 307 ? 15.297 -7.711 -26.438 1 86.38 307 GLU A N 1
ATOM 2456 C CA . GLU A 1 307 ? 16.438 -7.859 -27.328 1 86.38 307 GLU A CA 1
ATOM 2457 C C . GLU A 1 307 ? 17.75 -7.98 -26.547 1 86.38 307 GLU A C 1
ATOM 2459 O O . GLU A 1 307 ? 18.594 -8.805 -26.875 1 86.38 307 GLU A O 1
ATOM 2464 N N . TRP A 1 308 ? 17.875 -7.168 -25.625 1 90.5 308 TRP A N 1
ATOM 2465 C CA . TRP A 1 308 ? 19.047 -7.227 -24.781 1 90.5 308 TRP A CA 1
ATOM 2466 C C . TRP A 1 308 ? 19.156 -8.586 -24.094 1 90.5 308 TRP A C 1
ATOM 2468 O O . TRP A 1 308 ? 20.25 -9.148 -23.984 1 90.5 308 TRP A O 1
ATOM 2478 N N . HIS A 1 309 ? 18.109 -9.109 -23.578 1 88.88 309 HIS A N 1
ATOM 2479 C CA . HIS A 1 309 ? 18.078 -10.422 -22.922 1 88.88 309 HIS A CA 1
ATOM 2480 C C . HIS A 1 309 ? 18.547 -11.516 -23.875 1 88.88 309 HIS A C 1
ATOM 2482 O O . HIS A 1 309 ? 19.297 -12.406 -23.469 1 88.88 309 HIS A O 1
ATOM 2488 N N . ARG A 1 310 ? 18.109 -11.406 -25.047 1 85.88 310 ARG A N 1
ATOM 2489 C CA . ARG A 1 310 ? 18.5 -12.398 -26.031 1 85.88 310 ARG A CA 1
ATOM 2490 C C . ARG A 1 310 ? 20.016 -12.375 -26.25 1 85.88 310 ARG A C 1
ATOM 2492 O O . ARG A 1 310 ? 20.625 -13.422 -26.469 1 85.88 310 ARG A O 1
ATOM 2499 N N . ASN A 1 311 ? 20.578 -11.266 -26.078 1 83 311 ASN A N 1
ATOM 2500 C CA . ASN A 1 311 ? 22 -11.102 -26.328 1 83 311 ASN A CA 1
ATOM 2501 C C . ASN A 1 311 ? 22.828 -11.352 -25.078 1 83 311 ASN A C 1
ATOM 2503 O O . ASN A 1 311 ? 24.062 -11.383 -25.125 1 83 311 ASN A O 1
ATOM 2507 N N . ASN A 1 312 ? 22.234 -11.375 -24 1 77.44 312 ASN A N 1
ATOM 2508 C CA . ASN A 1 312 ? 22.859 -11.68 -22.719 1 77.44 312 ASN A CA 1
ATOM 2509 C C . ASN A 1 312 ? 22.266 -12.93 -22.094 1 77.44 312 ASN A C 1
ATOM 2511 O O . ASN A 1 312 ? 21.469 -12.836 -21.156 1 77.44 312 ASN A O 1
ATOM 2515 N N . PRO A 1 313 ? 22.672 -14.047 -22.484 1 69.38 313 PRO A N 1
ATOM 2516 C CA . PRO A 1 313 ? 22.016 -15.305 -22.109 1 69.38 313 PRO A CA 1
ATOM 2517 C C . PRO A 1 313 ? 22.031 -15.555 -20.609 1 69.38 313 PRO A C 1
ATOM 2519 O O . PRO A 1 313 ? 22.875 -15 -19.891 1 69.38 313 PRO A O 1
ATOM 2522 N N . PRO A 1 314 ? 21.047 -16.391 -20.141 1 63.06 314 PRO A N 1
ATOM 2523 C CA . PRO A 1 314 ? 20.625 -16.672 -18.766 1 63.06 314 PRO A CA 1
ATOM 2524 C C . PRO A 1 314 ? 21.797 -17.047 -17.859 1 63.06 314 PRO A C 1
ATOM 2526 O O . PRO A 1 314 ? 21.719 -16.844 -16.641 1 63.06 314 PRO A O 1
ATOM 2529 N N . GLN A 1 315 ? 22.922 -17.5 -18.266 1 64.06 315 GLN A N 1
ATOM 2530 C CA . GLN A 1 315 ? 23.969 -18.016 -17.391 1 64.06 315 GLN A CA 1
ATOM 2531 C C . GLN A 1 315 ? 24.781 -16.875 -16.797 1 64.06 315 GLN A C 1
ATOM 2533 O O . GLN A 1 315 ? 25.578 -17.094 -15.875 1 64.06 315 GLN A O 1
ATOM 2538 N N . THR A 1 316 ? 24.375 -15.766 -17.188 1 74.5 316 THR A N 1
ATOM 2539 C CA . THR A 1 316 ? 25.234 -14.688 -16.719 1 74.5 316 THR A CA 1
ATOM 2540 C C . THR A 1 316 ? 24.469 -13.766 -15.773 1 74.5 316 THR A C 1
ATOM 2542 O O . THR A 1 316 ? 23.297 -13.461 -16 1 74.5 316 THR A O 1
ATOM 2545 N N . ALA A 1 317 ? 25.109 -13.57 -14.602 1 86.12 317 ALA A N 1
ATOM 2546 C CA . ALA A 1 317 ? 24.578 -12.562 -13.688 1 86.12 317 ALA A CA 1
ATOM 2547 C C . ALA A 1 317 ? 24.531 -11.188 -14.344 1 86.12 317 ALA A C 1
ATOM 2549 O O . ALA A 1 317 ? 25.453 -10.812 -15.078 1 86.12 317 ALA A O 1
ATOM 2550 N N . ALA A 1 318 ? 23.391 -10.609 -14.32 1 92.44 318 ALA A N 1
ATOM 2551 C CA . ALA A 1 318 ? 23.234 -9.258 -14.859 1 92.44 318 ALA A CA 1
ATOM 2552 C C . ALA A 1 318 ? 22.234 -8.445 -14.039 1 92.44 318 ALA A C 1
ATOM 2554 O O . ALA A 1 318 ? 21.484 -9.008 -13.234 1 92.44 318 ALA A O 1
ATOM 2555 N N . ILE A 1 319 ? 22.328 -7.176 -14.203 1 94.56 319 ILE A N 1
ATOM 2556 C CA . ILE A 1 319 ? 21.469 -6.277 -13.445 1 94.56 319 ILE A CA 1
ATOM 2557 C C . ILE A 1 319 ? 20.641 -5.422 -14.414 1 94.56 319 ILE A C 1
ATOM 2559 O O . ILE A 1 319 ? 21.188 -4.855 -15.367 1 94.56 319 ILE A O 1
ATOM 2563 N N . ILE A 1 320 ? 19.391 -5.387 -14.195 1 94.5 320 ILE A N 1
ATOM 2564 C CA . ILE A 1 320 ? 18.469 -4.504 -14.914 1 94.5 320 ILE A CA 1
ATOM 2565 C C . ILE A 1 320 ? 18.062 -3.352 -14 1 94.5 320 ILE A C 1
ATOM 2567 O O . ILE A 1 320 ? 17.672 -3.57 -12.852 1 94.5 320 ILE A O 1
ATOM 2571 N N . MET A 1 321 ? 18.141 -2.129 -14.484 1 97.5 321 MET A N 1
ATOM 2572 C CA . MET A 1 321 ? 17.672 -0.959 -13.75 1 97.5 321 MET A CA 1
ATOM 2573 C C . MET A 1 321 ? 16.641 -0.183 -14.562 1 97.5 321 MET A C 1
ATOM 2575 O O . MET A 1 321 ? 16.875 0.135 -15.727 1 97.5 321 MET A O 1
ATOM 2579 N N . LEU A 1 322 ? 15.508 0.032 -13.961 1 97.06 322 LEU A N 1
ATOM 2580 C CA . LEU A 1 322 ? 14.484 0.872 -14.57 1 97.06 322 LEU A CA 1
ATOM 2581 C C . LEU A 1 322 ? 14.32 2.178 -13.797 1 97.06 322 LEU A C 1
ATOM 2583 O O . LEU A 1 322 ? 14.273 2.172 -12.562 1 97.06 322 LEU A O 1
ATOM 2587 N N . ILE A 1 323 ? 14.281 3.271 -14.477 1 97.56 323 ILE A N 1
ATOM 2588 C CA . ILE A 1 323 ? 14 4.586 -13.914 1 97.56 323 ILE A CA 1
ATOM 2589 C C . ILE A 1 323 ? 12.688 5.121 -14.484 1 97.56 323 ILE A C 1
ATOM 2591 O O . ILE A 1 323 ? 12.641 5.562 -15.633 1 97.56 323 ILE A O 1
ATOM 2595 N N . SER A 1 324 ? 11.656 4.98 -13.688 1 96.31 324 SER A N 1
ATOM 2596 C CA . SER A 1 324 ? 10.328 5.363 -14.164 1 96.31 324 SER A CA 1
ATOM 2597 C C . SER A 1 324 ? 9.312 5.359 -13.023 1 96.31 324 SER A C 1
ATOM 2599 O O . SER A 1 324 ? 9.453 4.602 -12.062 1 96.31 324 SER A O 1
ATOM 2601 N N . ASP A 1 325 ? 8.227 6.172 -13.156 1 93.25 325 ASP A N 1
ATOM 2602 C CA . ASP A 1 325 ? 7.113 6.152 -12.219 1 93.25 325 ASP A CA 1
ATOM 2603 C C . ASP A 1 325 ? 6.066 5.117 -12.625 1 93.25 325 ASP A C 1
ATOM 2605 O O . ASP A 1 325 ? 5.152 4.812 -11.852 1 93.25 325 ASP A O 1
ATOM 2609 N N . ASN A 1 326 ? 6.188 4.562 -13.812 1 89.69 326 ASN A N 1
ATOM 2610 C CA . ASN A 1 326 ? 5.137 3.711 -14.367 1 89.69 326 ASN A CA 1
ATOM 2611 C C . ASN A 1 326 ? 5.633 2.287 -14.602 1 89.69 326 ASN A C 1
ATOM 2613 O O . ASN A 1 326 ? 5.441 1.733 -15.688 1 89.69 326 ASN A O 1
ATOM 2617 N N . VAL A 1 327 ? 6.18 1.755 -13.617 1 88.12 327 VAL A N 1
ATOM 2618 C CA . VAL A 1 327 ? 6.777 0.431 -13.758 1 88.12 327 VAL A CA 1
ATOM 2619 C C . VAL A 1 327 ? 5.68 -0.625 -13.867 1 88.12 327 VAL A C 1
ATOM 2621 O O . VAL A 1 327 ? 5.891 -1.688 -14.453 1 88.12 327 VAL A O 1
ATOM 2624 N N . GLU A 1 328 ? 4.559 -0.36 -13.383 1 81.56 328 GLU A N 1
ATOM 2625 C CA . GLU A 1 328 ? 3.455 -1.313 -13.352 1 81.56 328 GLU A CA 1
ATOM 2626 C C . GLU A 1 328 ? 3.014 -1.688 -14.766 1 81.56 328 GLU A C 1
ATOM 2628 O O . GLU A 1 328 ? 2.473 -2.773 -14.984 1 81.56 328 GLU A O 1
ATOM 2633 N N . ILE A 1 329 ? 3.248 -0.801 -15.68 1 78.62 329 ILE A N 1
ATOM 2634 C CA . ILE A 1 329 ? 2.871 -1.049 -17.078 1 78.62 329 ILE A CA 1
ATOM 2635 C C . ILE A 1 329 ? 3.693 -2.209 -17.625 1 78.62 329 ILE A C 1
ATOM 2637 O O . ILE A 1 329 ? 3.234 -2.934 -18.516 1 78.62 329 ILE A O 1
ATOM 2641 N N . LEU A 1 330 ? 4.797 -2.412 -17.078 1 82 330 LEU A N 1
ATOM 2642 C CA . LEU A 1 330 ? 5.719 -3.426 -17.578 1 82 330 LEU A CA 1
ATOM 2643 C C . LEU A 1 330 ? 5.68 -4.676 -16.719 1 82 330 LEU A C 1
ATOM 2645 O O . LEU A 1 330 ? 6.445 -5.617 -16.938 1 82 330 LEU A O 1
ATOM 2649 N N . ASP A 1 331 ? 4.898 -4.809 -15.734 1 79.38 331 ASP A N 1
ATOM 2650 C CA . ASP A 1 331 ? 4.973 -5.797 -14.664 1 79.38 331 ASP A CA 1
ATOM 2651 C C . ASP A 1 331 ? 4.844 -7.215 -15.219 1 79.38 331 ASP A C 1
ATOM 2653 O O . ASP A 1 331 ? 5.633 -8.094 -14.859 1 79.38 331 ASP A O 1
ATOM 2657 N N . CYS A 1 332 ? 3.895 -7.441 -16.078 1 76.06 332 CYS A N 1
ATOM 2658 C CA . CYS A 1 332 ? 3.633 -8.797 -16.547 1 76.06 332 CYS A CA 1
ATOM 2659 C C . CYS A 1 332 ? 4.855 -9.375 -17.25 1 76.06 332 CYS A C 1
ATOM 2661 O O . CYS A 1 332 ? 5.305 -10.477 -16.922 1 76.06 332 CYS A O 1
ATOM 2663 N N . GLY A 1 333 ? 5.426 -8.586 -18.172 1 77 333 GLY A N 1
ATOM 2664 C CA . GLY A 1 333 ? 6.598 -9.055 -18.891 1 77 333 GLY A CA 1
ATOM 2665 C C . GLY A 1 333 ? 7.832 -9.172 -18.031 1 77 333 GLY A C 1
ATOM 2666 O O . GLY A 1 333 ? 8.594 -10.133 -18.141 1 77 333 GLY A O 1
ATOM 2667 N N . LEU A 1 334 ? 7.922 -8.289 -17.109 1 85.38 334 LEU A N 1
ATOM 2668 C CA . LEU A 1 334 ? 9.117 -8.242 -16.281 1 85.38 334 LEU A CA 1
ATOM 2669 C C . LEU A 1 334 ? 9.102 -9.352 -15.234 1 85.38 334 LEU A C 1
ATOM 2671 O O . LEU A 1 334 ? 10.148 -9.898 -14.891 1 85.38 334 LEU A O 1
ATOM 2675 N N . VAL A 1 335 ? 7.934 -9.641 -14.711 1 83.31 335 VAL A N 1
ATOM 2676 C CA . VAL A 1 335 ? 7.812 -10.703 -13.711 1 83.31 335 VAL A CA 1
ATOM 2677 C C . VAL A 1 335 ? 8.297 -12.023 -14.305 1 83.31 335 VAL A C 1
ATOM 2679 O O . VAL A 1 335 ? 9.094 -12.734 -13.688 1 83.31 335 VAL A O 1
ATOM 2682 N N . SER A 1 336 ? 7.848 -12.328 -15.469 1 78.06 336 SER A N 1
ATOM 2683 C CA . SER A 1 336 ? 8.266 -13.555 -16.141 1 78.06 336 SER A CA 1
ATOM 2684 C C . SER A 1 336 ? 9.758 -13.555 -16.422 1 78.06 336 SER A C 1
ATOM 2686 O O . SER A 1 336 ? 10.438 -14.57 -16.234 1 78.06 336 SER A O 1
ATOM 2688 N N . LEU A 1 337 ? 10.234 -12.492 -16.906 1 82.81 337 LEU A N 1
ATOM 2689 C CA . LEU A 1 337 ? 11.656 -12.359 -17.234 1 82.81 337 LEU A CA 1
ATOM 2690 C C . LEU A 1 337 ? 12.523 -12.578 -16 1 82.81 337 LEU A C 1
ATOM 2692 O O . LEU A 1 337 ? 13.539 -13.266 -16.062 1 82.81 337 LEU A O 1
ATOM 2696 N N . LEU A 1 338 ? 12.148 -12.031 -14.883 1 81.62 338 LEU A N 1
ATOM 2697 C CA . LEU A 1 338 ? 12.922 -12.133 -13.648 1 81.62 338 LEU A CA 1
ATOM 2698 C C . LEU A 1 338 ? 12.789 -13.531 -13.039 1 81.62 338 LEU A C 1
ATOM 2700 O O . LEU A 1 338 ? 13.75 -14.055 -12.469 1 81.62 338 LEU A O 1
ATOM 2704 N N . GLN A 1 339 ? 11.602 -14.07 -13.094 1 75.88 339 GLN A N 1
ATOM 2705 C CA . GLN A 1 339 ? 11.367 -15.406 -12.562 1 75.88 339 GLN A CA 1
ATOM 2706 C C . GLN A 1 339 ? 12.242 -16.438 -13.273 1 75.88 339 GLN A C 1
ATOM 2708 O O . GLN A 1 339 ? 12.773 -17.344 -12.633 1 75.88 339 GLN A O 1
ATOM 2713 N N . GLU A 1 340 ? 12.398 -16.266 -14.523 1 78.25 340 GLU A N 1
ATOM 2714 C CA . GLU A 1 340 ? 13.055 -17.281 -15.336 1 78.25 340 GLU A CA 1
ATOM 2715 C C . GLU A 1 340 ? 14.57 -17.062 -15.375 1 78.25 340 GLU A C 1
ATOM 2717 O O . GLU A 1 340 ? 15.32 -17.953 -15.781 1 78.25 340 GLU A O 1
ATOM 2722 N N . ASN A 1 341 ? 14.969 -15.867 -14.875 1 80.94 341 ASN A N 1
ATOM 2723 C CA . ASN A 1 341 ? 16.391 -15.531 -15.008 1 80.94 341 ASN A CA 1
ATOM 2724 C C . ASN A 1 341 ? 16.969 -15.039 -13.688 1 80.94 341 ASN A C 1
ATOM 2726 O O . ASN A 1 341 ? 16.234 -14.672 -12.773 1 80.94 341 ASN A O 1
ATOM 2730 N N . ASN A 1 342 ? 18.188 -15.094 -13.539 1 79.44 342 ASN A N 1
ATOM 2731 C CA . ASN A 1 342 ? 18.875 -14.656 -12.328 1 79.44 342 ASN A CA 1
ATOM 2732 C C . ASN A 1 342 ? 19.328 -13.203 -12.438 1 79.44 342 ASN A C 1
ATOM 2734 O O . ASN A 1 342 ? 20.516 -12.898 -12.289 1 79.44 342 ASN A O 1
ATOM 2738 N N . TYR A 1 343 ? 18.438 -12.367 -12.688 1 89 343 TYR A N 1
ATOM 2739 C CA . TYR A 1 343 ? 18.734 -10.938 -12.75 1 89 343 TYR A CA 1
ATOM 2740 C C . TYR A 1 343 ? 18.438 -10.258 -11.422 1 89 343 TYR A C 1
ATOM 2742 O O . TYR A 1 343 ? 17.453 -10.586 -10.758 1 89 343 TYR A O 1
ATOM 2750 N N . ASN A 1 344 ? 19.344 -9.406 -10.984 1 92.44 344 ASN A N 1
ATOM 2751 C CA . ASN A 1 344 ? 18.953 -8.414 -9.992 1 92.44 344 ASN A CA 1
ATOM 2752 C C . ASN A 1 344 ? 18.203 -7.246 -10.633 1 92.44 344 ASN A C 1
ATOM 2754 O O . ASN A 1 344 ? 18.5 -6.871 -11.766 1 92.44 344 ASN A O 1
ATOM 2758 N N . PHE A 1 345 ? 17.281 -6.727 -9.938 1 94.88 345 PHE A N 1
ATOM 2759 C CA . PHE A 1 345 ? 16.438 -5.668 -10.484 1 94.88 345 PHE A CA 1
ATOM 2760 C C . PHE A 1 345 ? 16.516 -4.418 -9.617 1 94.88 345 PHE A C 1
ATOM 2762 O O . PHE A 1 345 ? 16.25 -4.469 -8.422 1 94.88 345 PHE A O 1
ATOM 2769 N N . PHE A 1 346 ? 16.922 -3.281 -10.219 1 97.25 346 PHE A N 1
ATOM 2770 C CA . PHE A 1 346 ? 16.953 -1.979 -9.57 1 97.25 346 PHE A CA 1
ATOM 2771 C C . PHE A 1 346 ? 15.836 -1.086 -10.078 1 97.25 346 PHE A C 1
ATOM 2773 O O . PHE A 1 346 ? 15.492 -1.136 -11.258 1 97.25 346 PHE A O 1
ATOM 2780 N N . LEU A 1 347 ? 15.297 -0.235 -9.141 1 97 347 LEU A N 1
ATOM 2781 C CA . LEU A 1 347 ? 14.203 0.66 -9.508 1 97 347 LEU A CA 1
ATOM 2782 C C . LEU A 1 347 ? 14.438 2.059 -8.945 1 97 347 LEU A C 1
ATOM 2784 O O . LEU A 1 347 ? 14.812 2.207 -7.781 1 97 347 LEU A O 1
ATOM 2788 N N . ALA A 1 348 ? 14.328 3.072 -9.758 1 97.31 348 ALA A N 1
ATOM 2789 C CA . ALA A 1 348 ? 14.297 4.465 -9.32 1 97.31 348 ALA A CA 1
ATOM 2790 C C . ALA A 1 348 ? 13.023 5.164 -9.789 1 97.31 348 ALA A C 1
ATOM 2792 O O . ALA A 1 348 ? 12.531 4.887 -10.883 1 97.31 348 ALA A O 1
ATOM 2793 N N . TYR A 1 349 ? 12.5 6 -8.961 1 96.44 349 TYR A N 1
ATOM 2794 C CA . TYR A 1 349 ? 11.258 6.707 -9.258 1 96.44 349 TYR A CA 1
ATOM 2795 C C . TYR A 1 349 ? 11.297 8.125 -8.703 1 96.44 349 TYR A C 1
ATOM 2797 O O . TYR A 1 349 ? 12.117 8.445 -7.848 1 96.44 349 TYR A O 1
ATOM 2805 N N . SER A 1 350 ? 10.383 8.969 -9.328 1 95.62 350 SER A N 1
ATOM 2806 C CA . SER A 1 350 ? 10.359 10.375 -8.938 1 95.62 350 SER A CA 1
ATOM 2807 C C . SER A 1 350 ? 9.703 10.562 -7.574 1 95.62 350 SER A C 1
ATOM 2809 O O . SER A 1 350 ? 9.984 11.531 -6.875 1 95.62 350 SER A O 1
ATOM 2811 N N . PHE A 1 351 ? 8.797 9.719 -7.23 1 94.12 351 PHE A N 1
ATOM 2812 C CA . PHE A 1 351 ? 8.164 9.703 -5.918 1 94.12 351 PHE A CA 1
ATOM 2813 C C . PHE A 1 351 ? 7.926 8.273 -5.449 1 94.12 351 PHE A C 1
ATOM 2815 O O . PHE A 1 351 ? 7.754 7.367 -6.27 1 94.12 351 PHE A O 1
ATOM 2822 N N . ARG A 1 352 ? 8 8.047 -4.176 1 92.38 352 ARG A N 1
ATOM 2823 C CA . ARG A 1 352 ? 7.73 6.723 -3.623 1 92.38 352 ARG A CA 1
ATOM 2824 C C . ARG A 1 352 ? 6.285 6.312 -3.877 1 92.38 352 ARG A C 1
ATOM 2826 O O . ARG A 1 352 ? 5.355 7.055 -3.557 1 92.38 352 ARG A O 1
ATOM 2833 N N . PRO A 1 353 ? 6.105 5.141 -4.402 1 89.56 353 PRO A N 1
ATOM 2834 C CA . PRO A 1 353 ? 4.738 4.68 -4.672 1 89.56 353 PRO A CA 1
ATOM 2835 C C . PRO A 1 353 ? 3.951 4.391 -3.396 1 89.56 353 PRO A C 1
ATOM 2837 O O . PRO A 1 353 ? 4.539 4.035 -2.371 1 89.56 353 PRO A O 1
ATOM 2840 N N . TYR A 1 354 ? 2.637 4.477 -3.482 1 87.12 354 TYR A N 1
ATOM 2841 C CA . TYR A 1 354 ? 1.737 4.172 -2.375 1 87.12 354 TYR A CA 1
ATOM 2842 C C . TYR A 1 354 ? 1.916 2.734 -1.906 1 87.12 354 TYR A C 1
ATOM 2844 O O . TYR A 1 354 ? 1.942 2.467 -0.703 1 87.12 354 TYR A O 1
ATOM 2852 N N . LYS A 1 355 ? 2.023 1.885 -2.836 1 86.75 355 LYS A N 1
ATOM 2853 C CA . LYS A 1 355 ? 2.289 0.473 -2.576 1 86.75 355 LYS A CA 1
ATOM 2854 C C . LYS A 1 355 ? 3.609 0.037 -3.209 1 86.75 355 LYS A C 1
ATOM 2856 O O . LYS A 1 355 ? 3.949 0.472 -4.312 1 86.75 355 LYS A O 1
ATOM 2861 N N . MET A 1 356 ? 4.254 -0.809 -2.453 1 88.81 356 MET A N 1
ATOM 2862 C CA . MET A 1 356 ? 5.477 -1.38 -3.004 1 88.81 356 MET A CA 1
ATOM 2863 C C . MET A 1 356 ? 5.191 -2.146 -4.289 1 88.81 356 MET A C 1
ATOM 2865 O O . MET A 1 356 ? 4.137 -2.771 -4.426 1 88.81 356 MET A O 1
ATOM 2869 N N . SER A 1 357 ? 6.145 -2.219 -5.129 1 87.44 357 SER A N 1
ATOM 2870 C CA . SER A 1 357 ? 6.027 -2.855 -6.434 1 87.44 357 SER A CA 1
ATOM 2871 C C . SER A 1 357 ? 5.859 -4.367 -6.301 1 87.44 357 SER A C 1
ATOM 2873 O O . SER A 1 357 ? 6.391 -4.973 -5.371 1 87.44 357 SER A O 1
ATOM 2875 N N . TYR A 1 358 ? 5.18 -4.93 -7.293 1 88.12 358 TYR A N 1
ATOM 2876 C CA . TYR A 1 358 ? 5.074 -6.383 -7.414 1 88.12 358 TYR A CA 1
ATOM 2877 C C . TYR A 1 358 ? 6.434 -7.004 -7.723 1 88.12 358 TYR A C 1
ATOM 2879 O O . TYR A 1 358 ? 6.668 -8.172 -7.422 1 88.12 358 TYR A O 1
ATOM 2887 N N . LEU A 1 359 ? 7.238 -6.184 -8.312 1 90.06 359 LEU A N 1
ATOM 2888 C CA . LEU A 1 359 ? 8.562 -6.676 -8.695 1 90.06 359 LEU A CA 1
ATOM 2889 C C . LEU A 1 359 ? 9.492 -6.727 -7.484 1 90.06 359 LEU A C 1
ATOM 2891 O O . LEU A 1 359 ? 9.508 -5.801 -6.672 1 90.06 359 LEU A O 1
ATOM 2895 N N . LEU A 1 360 ? 10.164 -7.812 -7.363 1 90.56 360 LEU A N 1
ATOM 2896 C CA . LEU A 1 360 ? 11.172 -7.926 -6.309 1 90.56 360 LEU A CA 1
ATOM 2897 C C . LEU A 1 360 ? 12.422 -7.133 -6.668 1 90.56 360 LEU A C 1
ATOM 2899 O O . LEU A 1 360 ? 13.156 -7.508 -7.586 1 90.56 360 LEU A O 1
ATOM 2903 N N . THR A 1 361 ? 12.672 -6.137 -5.957 1 93.44 361 THR A N 1
ATOM 2904 C CA . THR A 1 361 ? 13.812 -5.262 -6.227 1 93.44 361 THR A CA 1
ATOM 2905 C C . THR A 1 361 ? 14.969 -5.566 -5.277 1 93.44 361 THR A C 1
ATOM 2907 O O . THR A 1 361 ? 14.75 -5.91 -4.113 1 93.44 361 THR A O 1
ATOM 2910 N N . SER A 1 362 ? 16.188 -5.453 -5.809 1 94.62 362 SER A N 1
ATOM 2911 C CA . SER A 1 362 ? 17.391 -5.547 -4.984 1 94.62 362 SER A CA 1
ATOM 2912 C C . SER A 1 362 ? 17.75 -4.191 -4.391 1 94.62 362 SER A C 1
ATOM 2914 O O . SER A 1 362 ? 18.469 -4.121 -3.383 1 94.62 362 SER A O 1
ATOM 2916 N N . ALA A 1 363 ? 17.266 -3.137 -5.051 1 96.06 363 ALA A N 1
ATOM 2917 C CA . ALA A 1 363 ? 17.484 -1.784 -4.543 1 96.06 363 ALA A CA 1
ATOM 2918 C C . ALA A 1 363 ? 16.5 -0.8 -5.164 1 96.06 363 ALA A C 1
ATOM 2920 O O . ALA A 1 363 ? 16.078 -0.976 -6.309 1 96.06 363 ALA A O 1
ATOM 2921 N N . GLU A 1 364 ? 16.172 0.219 -4.402 1 95.94 364 GLU A N 1
ATOM 2922 C CA . GLU A 1 364 ? 15.281 1.283 -4.859 1 95.94 364 GLU A CA 1
ATOM 2923 C C . GLU A 1 364 ? 15.797 2.654 -4.422 1 95.94 364 GLU A C 1
ATOM 2925 O O . GLU A 1 364 ? 16.375 2.789 -3.346 1 95.94 364 GLU A O 1
ATOM 2930 N N . TRP A 1 365 ? 15.57 3.676 -5.32 1 95.19 365 TRP A N 1
ATOM 2931 C CA . TRP A 1 365 ? 15.953 5.047 -4.996 1 95.19 365 TRP A CA 1
ATOM 2932 C C . TRP A 1 365 ? 14.883 6.035 -5.449 1 95.19 365 TRP A C 1
ATOM 2934 O O . TRP A 1 365 ? 14.117 5.75 -6.379 1 95.19 365 TRP A O 1
ATOM 2944 N N . LEU A 1 366 ? 14.844 7.16 -4.719 1 94.88 366 LEU A N 1
ATOM 2945 C CA . LEU A 1 366 ? 14.25 8.344 -5.324 1 94.88 366 LEU A CA 1
ATOM 2946 C C . LEU A 1 366 ? 15.164 8.93 -6.398 1 94.88 366 LEU A C 1
ATOM 2948 O O . LEU A 1 366 ? 16.375 9.07 -6.18 1 94.88 366 LEU A O 1
ATOM 2952 N N . TRP A 1 367 ? 14.586 9.227 -7.5 1 96.31 367 TRP A N 1
ATOM 2953 C CA . TRP A 1 367 ? 15.344 9.758 -8.625 1 96.31 367 TRP A CA 1
ATOM 2954 C C . TRP A 1 367 ? 16.141 11 -8.219 1 96.31 367 TRP A C 1
ATOM 2956 O O . TRP A 1 367 ? 17.328 11.086 -8.484 1 96.31 367 TRP A O 1
ATOM 2966 N N . GLU A 1 368 ? 15.594 11.828 -7.512 1 92.06 368 GLU A N 1
ATOM 2967 C CA . GLU A 1 368 ? 16.25 13.062 -7.102 1 92.06 368 GLU A CA 1
ATOM 2968 C C . GLU A 1 368 ? 17.375 12.789 -6.102 1 92.06 368 GLU A C 1
ATOM 2970 O O . GLU A 1 368 ? 18.359 13.516 -6.062 1 92.06 368 GLU A O 1
ATOM 2975 N N . SER A 1 369 ? 17.203 11.758 -5.344 1 90.44 369 SER A N 1
ATOM 2976 C CA . SER A 1 369 ? 18.234 11.398 -4.379 1 90.44 369 SER A CA 1
ATOM 2977 C C . SER A 1 369 ? 19.484 10.891 -5.074 1 90.44 369 SER A C 1
ATOM 2979 O O . SER A 1 369 ? 20.594 11.094 -4.594 1 90.44 369 SER A O 1
ATOM 2981 N N . ILE A 1 370 ? 19.297 10.234 -6.145 1 93.38 370 ILE A N 1
ATOM 2982 C CA . ILE A 1 370 ? 20.422 9.766 -6.934 1 93.38 370 ILE A CA 1
ATOM 2983 C C . ILE A 1 370 ? 21.219 10.961 -7.469 1 93.38 370 ILE A C 1
ATOM 2985 O O . ILE A 1 370 ? 22.453 10.969 -7.426 1 93.38 370 ILE A O 1
ATOM 2989 N N . LEU A 1 371 ? 20.484 11.922 -7.883 1 92.44 371 LEU A N 1
ATOM 2990 C CA . LEU A 1 371 ? 21.109 13.07 -8.539 1 92.44 371 LEU A CA 1
ATOM 2991 C C . LEU A 1 371 ? 21.703 14.031 -7.516 1 92.44 371 LEU A C 1
ATOM 2993 O O . LEU A 1 371 ? 22.578 14.844 -7.852 1 92.44 371 LEU A O 1
ATOM 2997 N N . SER A 1 372 ? 21.266 14.055 -6.277 1 78.62 372 SER A N 1
ATOM 2998 C CA . SER A 1 372 ? 21.719 14.992 -5.258 1 78.62 372 SER A CA 1
ATOM 2999 C C . SER A 1 372 ? 23.031 14.539 -4.633 1 78.62 372 SER A C 1
ATOM 3001 O O . SER A 1 372 ? 23.641 15.281 -3.865 1 78.62 372 SER A O 1
ATOM 3003 N N . GLY A 1 373 ? 23.531 13.453 -4.906 1 66.31 373 GLY A N 1
ATOM 3004 C CA . GLY A 1 373 ? 24.797 13.016 -4.309 1 66.31 373 GLY A CA 1
ATOM 3005 C C . GLY A 1 373 ? 25.953 13.93 -4.641 1 66.31 373 GLY A C 1
ATOM 3006 O O . GLY A 1 373 ? 25.828 14.852 -5.453 1 66.31 373 GLY A O 1
ATOM 3007 N N . GLU A 1 374 ? 27.047 13.992 -3.879 1 60.22 374 GLU A N 1
ATOM 3008 C CA . GLU A 1 374 ? 28.219 14.852 -4.023 1 60.22 374 GLU A CA 1
ATOM 3009 C C . GLU A 1 374 ? 28.672 14.922 -5.477 1 60.22 374 GLU A C 1
ATOM 3011 O O . GLU A 1 374 ? 28.734 13.906 -6.168 1 60.22 374 GLU A O 1
ATOM 3016 N N . LYS A 1 375 ? 28.734 16.234 -5.891 1 55.72 375 LYS A N 1
ATOM 3017 C CA . LYS A 1 375 ? 29.25 16.5 -7.23 1 55.72 375 LYS A CA 1
ATOM 3018 C C . LYS A 1 375 ? 30.578 15.789 -7.457 1 55.72 375 LYS A C 1
ATOM 3020 O O . LYS A 1 375 ? 31.5 15.898 -6.633 1 55.72 375 LYS A O 1
ATOM 3025 N N . ARG A 1 376 ? 30.672 14.766 -8.086 1 53.84 376 ARG A N 1
ATOM 3026 C CA . ARG A 1 376 ? 31.938 14.102 -8.383 1 53.84 376 ARG A CA 1
ATOM 3027 C C . ARG A 1 376 ? 32.656 14.758 -9.57 1 53.84 376 ARG A C 1
ATOM 3029 O O . ARG A 1 376 ? 31.984 15.297 -10.461 1 53.84 376 ARG A O 1
ATOM 3036 N N . LEU A 1 377 ? 33.906 15.164 -9.336 1 45.38 377 LEU A N 1
ATOM 3037 C CA . LEU A 1 377 ? 34.781 15.75 -10.336 1 45.38 377 LEU A CA 1
ATOM 3038 C C . LEU A 1 377 ? 34.656 15.016 -11.664 1 45.38 377 LEU A C 1
ATOM 3040 O O . LEU A 1 377 ? 34.688 13.781 -11.711 1 45.38 377 LEU A O 1
ATOM 3044 N N . LEU A 1 378 ? 34.031 15.633 -12.523 1 46.03 378 LEU A N 1
ATOM 3045 C CA . LEU A 1 378 ? 34.062 15.125 -13.898 1 46.03 378 LEU A CA 1
ATOM 3046 C C . LEU A 1 378 ? 35.469 14.695 -14.305 1 46.03 378 LEU A C 1
ATOM 3048 O O . LEU A 1 378 ? 36.406 15.469 -14.164 1 46.03 378 LEU A O 1
ATOM 3052 N N . GLN A 1 379 ? 36.062 13.703 -13.867 1 35.25 379 GLN A N 1
ATOM 3053 C CA . GLN A 1 379 ? 37.375 13.383 -14.453 1 35.25 379 GLN A CA 1
ATOM 3054 C C . GLN A 1 379 ? 37.469 13.906 -15.891 1 35.25 379 GLN A C 1
ATOM 3056 O O . GLN A 1 379 ? 36.562 13.648 -16.703 1 35.25 379 GLN A O 1
ATOM 3061 N N . ASN A 1 380 ? 38.094 15.07 -15.93 1 31.89 380 ASN A N 1
ATOM 3062 C CA . ASN A 1 380 ? 38.562 15.484 -17.25 1 31.89 380 ASN A CA 1
ATOM 3063 C C . ASN A 1 380 ? 39.031 14.297 -18.078 1 31.89 380 ASN A C 1
ATOM 3065 O O . ASN A 1 380 ? 39.938 13.562 -17.656 1 31.89 380 ASN A O 1
ATOM 3069 N N . CYS A 1 381 ? 38.312 13.617 -18.688 1 33.69 381 CYS A N 1
ATOM 3070 C CA . CYS A 1 381 ? 39 12.906 -19.75 1 33.69 381 CYS A CA 1
ATOM 3071 C C . CYS A 1 381 ? 40.156 13.742 -20.312 1 33.69 381 CYS A C 1
ATOM 3073 O O . CYS A 1 381 ? 39.938 14.875 -20.75 1 33.69 381 CYS A O 1
ATOM 3075 N N . SER A 1 382 ? 41.344 13.836 -19.766 1 30.64 382 SER A N 1
ATOM 3076 C CA . SER A 1 382 ? 42.531 14.359 -20.406 1 30.64 382 SER A CA 1
ATOM 3077 C C . SER A 1 382 ? 42.375 14.438 -21.922 1 30.64 382 SER A C 1
ATOM 3079 O O . SER A 1 382 ? 41.938 13.461 -22.562 1 30.64 382 SER A O 1
ATOM 3081 N N . SER A 1 383 ? 42.312 15.633 -22.516 1 31.66 383 SER A N 1
ATOM 3082 C CA . SER A 1 383 ? 42.5 16.109 -23.875 1 31.66 383 SER A CA 1
ATOM 3083 C C . SER A 1 383 ? 43.625 15.391 -24.578 1 31.66 383 SER A C 1
ATOM 3085 O O . SER A 1 383 ? 44.062 15.805 -25.656 1 31.66 383 SER A O 1
ATOM 3087 N N . SER A 1 384 ? 44.688 14.875 -23.953 1 31.44 384 SER A N 1
ATOM 3088 C CA . SER A 1 384 ? 45.812 14.648 -24.844 1 31.44 384 SER A CA 1
ATOM 3089 C C . SER A 1 384 ? 45.375 13.883 -26.094 1 31.44 384 SER A C 1
ATOM 3091 O O . SER A 1 384 ? 46.125 13.812 -27.078 1 31.44 384 SER A O 1
ATOM 3093 N N . GLY A 1 385 ? 44.906 12.609 -26.109 1 29.44 385 GLY A N 1
ATOM 3094 C CA . GLY A 1 385 ? 44.969 12.195 -27.5 1 29.44 385 GLY A CA 1
ATOM 3095 C C . GLY A 1 385 ? 44.031 12.984 -28.391 1 29.44 385 GLY A C 1
ATOM 3096 O O . GLY A 1 385 ? 42.906 13.328 -27.984 1 29.44 385 GLY A O 1
ATOM 3097 N N . SER A 1 386 ? 44.375 14.047 -29.156 1 32.16 386 SER A N 1
ATOM 3098 C CA . SER A 1 386 ? 43.875 14.641 -30.391 1 32.16 386 SER A CA 1
ATOM 3099 C C . SER A 1 386 ? 42.812 13.773 -31.047 1 32.16 386 SER A C 1
ATOM 3101 O O . SER A 1 386 ? 42.438 14.023 -32.188 1 32.16 386 SER A O 1
ATOM 3103 N N . GLY A 1 387 ? 42.906 12.43 -30.859 1 30.38 387 GLY A N 1
ATOM 3104 C CA . GLY A 1 387 ? 42.031 11.711 -31.75 1 30.38 387 GLY A CA 1
ATOM 3105 C C . GLY A 1 387 ? 40.562 12.062 -31.562 1 30.38 387 GLY A C 1
ATOM 3106 O O . GLY A 1 387 ? 40.188 12.594 -30.516 1 30.38 387 GLY A O 1
ATOM 3107 N N . ASN A 1 388 ? 39.719 12.445 -32.594 1 33.62 388 ASN A N 1
ATOM 3108 C CA . ASN A 1 388 ? 38.281 12.375 -32.875 1 33.62 388 ASN A CA 1
ATOM 3109 C C . ASN A 1 388 ? 37.594 11.406 -31.938 1 33.62 388 ASN A C 1
ATOM 3111 O O . ASN A 1 388 ? 37.406 10.234 -32.281 1 33.62 388 ASN A O 1
ATOM 3115 N N . ASP A 1 389 ? 37.906 11.352 -30.797 1 36.06 389 ASP A N 1
ATOM 3116 C CA . ASP A 1 389 ? 37.312 10.359 -29.891 1 36.06 389 ASP A CA 1
ATOM 3117 C C . ASP A 1 389 ? 35.781 10.43 -29.922 1 36.06 389 ASP A C 1
ATOM 3119 O O . ASP A 1 389 ? 35.188 11.398 -29.453 1 36.06 389 ASP A O 1
ATOM 3123 N N . GLN A 1 390 ? 35.062 10.031 -30.953 1 40.47 390 GLN A N 1
ATOM 3124 C CA . GLN A 1 390 ? 33.688 9.703 -31.312 1 40.47 390 GLN A CA 1
ATOM 3125 C C . GLN A 1 390 ? 32.906 9.258 -30.078 1 40.47 390 GLN A C 1
ATOM 3127 O O . GLN A 1 390 ? 33.344 8.344 -29.359 1 40.47 390 GLN A O 1
ATOM 3132 N N . SER A 1 391 ? 32.219 10.133 -29.438 1 51.19 391 SER A N 1
ATOM 3133 C CA . SER A 1 391 ? 31.172 9.75 -28.484 1 51.19 391 SER A CA 1
ATOM 3134 C C . SER A 1 391 ? 30.625 8.359 -28.781 1 51.19 391 SER A C 1
ATOM 3136 O O . SER A 1 391 ? 30.328 8.047 -29.938 1 51.19 391 SER A O 1
ATOM 3138 N N . THR A 1 392 ? 30.969 7.355 -28.062 1 67.62 392 THR A N 1
ATOM 3139 C CA . THR A 1 392 ? 30.562 5.969 -28.266 1 67.62 392 THR A CA 1
ATOM 3140 C C . THR A 1 392 ? 29.062 5.809 -28.031 1 67.62 392 THR A C 1
ATOM 3142 O O . THR A 1 392 ? 28.516 4.723 -28.203 1 67.62 392 THR A O 1
ATOM 3145 N N . SER A 1 393 ? 28.422 6.973 -27.812 1 81.69 393 SER A N 1
ATOM 3146 C CA . SER A 1 393 ? 26.984 6.855 -27.594 1 81.69 393 SER A CA 1
ATOM 3147 C C . SER A 1 393 ? 26.234 6.777 -28.906 1 81.69 393 SER A C 1
ATOM 3149 O O . SER A 1 393 ? 26.734 7.227 -29.938 1 81.69 393 SER A O 1
ATOM 3151 N N . MET A 1 394 ? 25.156 6.188 -28.875 1 89.06 394 MET A N 1
ATOM 3152 C CA . MET A 1 394 ? 24.344 5.953 -30.062 1 89.06 394 MET A CA 1
ATOM 3153 C C . MET A 1 394 ? 23.031 6.73 -29.984 1 89.06 394 MET A C 1
ATOM 3155 O O . MET A 1 394 ? 22.5 6.938 -28.891 1 89.06 394 MET A O 1
ATOM 3159 N N . PHE A 1 395 ? 22.641 7.266 -31.156 1 87.19 395 PHE A N 1
ATOM 3160 C CA . PHE A 1 395 ? 21.344 7.891 -31.312 1 87.19 395 PHE A CA 1
ATOM 3161 C C . PHE A 1 395 ? 20.391 6.969 -32.062 1 87.19 395 PHE A C 1
ATOM 3163 O O . PHE A 1 395 ? 20.688 6.5 -33.156 1 87.19 395 PHE A O 1
ATOM 3170 N N . TYR A 1 396 ? 19.281 6.766 -31.375 1 88.94 396 TYR A N 1
ATOM 3171 C CA . TYR A 1 396 ? 18.281 5.879 -31.969 1 88.94 396 TYR A CA 1
ATOM 3172 C C . TYR A 1 396 ? 16.969 6.617 -32.219 1 88.94 396 TYR A C 1
ATOM 3174 O O . TYR A 1 396 ? 16.578 7.48 -31.422 1 88.94 396 TYR A O 1
ATOM 3182 N N . CYS A 1 397 ? 16.328 6.387 -33.375 1 87.25 397 CYS A N 1
ATOM 3183 C CA . CYS A 1 397 ? 14.914 6.672 -33.531 1 87.25 397 CYS A CA 1
ATOM 3184 C C . CYS A 1 397 ? 14.086 5.391 -33.469 1 87.25 397 CYS A C 1
ATOM 3186 O O . CYS A 1 397 ? 14.227 4.527 -34.344 1 87.25 397 CYS A O 1
ATOM 3188 N N . ARG A 1 398 ? 13.297 5.262 -32.5 1 87.81 398 ARG A N 1
ATOM 3189 C CA . ARG A 1 398 ? 12.562 4.012 -32.281 1 87.81 398 ARG A CA 1
ATOM 3190 C C . ARG A 1 398 ? 11.211 4.047 -33 1 87.81 398 ARG A C 1
ATOM 3192 O O . ARG A 1 398 ? 10.414 3.121 -32.844 1 87.81 398 ARG A O 1
ATOM 3199 N N . LEU A 1 399 ? 11.023 5.102 -33.719 1 83 399 LEU A N 1
ATOM 3200 C CA . LEU A 1 399 ? 9.844 5.188 -34.562 1 83 399 LEU A CA 1
ATOM 3201 C C . LEU A 1 399 ? 10.164 4.719 -36 1 83 399 LEU A C 1
ATOM 3203 O O . LEU A 1 399 ? 9.312 4.133 -36.656 1 83 399 LEU A O 1
ATOM 3207 N N . CYS A 1 400 ? 11.406 5.102 -36.406 1 82.5 400 CYS A N 1
ATOM 3208 C CA . CYS A 1 400 ? 11.852 4.75 -37.75 1 82.5 400 CYS A CA 1
ATOM 3209 C C . CYS A 1 400 ? 12.758 3.529 -37.719 1 82.5 400 CYS A C 1
ATOM 3211 O O . CYS A 1 400 ? 13.82 3.557 -37.125 1 82.5 400 CYS A O 1
ATOM 3213 N N . VAL A 1 401 ? 12.297 2.521 -38.406 1 79 401 VAL A N 1
ATOM 3214 C CA . VAL A 1 401 ? 12.961 1.223 -38.344 1 79 401 VAL A CA 1
ATOM 3215 C C . VAL A 1 401 ? 14.406 1.355 -38.844 1 79 401 VAL A C 1
ATOM 3217 O O . VAL A 1 401 ? 14.656 1.839 -39.938 1 79 401 VAL A O 1
ATOM 3220 N N . GLY A 1 402 ? 15.258 0.967 -37.938 1 77.75 402 GLY A N 1
ATOM 3221 C CA . GLY A 1 402 ? 16.656 0.782 -38.312 1 77.75 402 GLY A CA 1
ATOM 3222 C C . GLY A 1 402 ? 17.469 2.055 -38.219 1 77.75 402 GLY A C 1
ATOM 3223 O O . GLY A 1 402 ? 18.688 2.037 -38.438 1 77.75 402 GLY A O 1
ATOM 3224 N N . PHE A 1 403 ? 16.875 3.098 -37.875 1 85.62 403 PHE A N 1
ATOM 3225 C CA . PHE A 1 403 ? 17.656 4.332 -37.875 1 85.62 403 PHE A CA 1
ATOM 3226 C C . PHE A 1 403 ? 18.5 4.426 -36.594 1 85.62 403 PHE A C 1
ATOM 3228 O O . PHE A 1 403 ? 17.969 4.426 -35.5 1 85.62 403 PHE A O 1
ATOM 3235 N N . ASN A 1 404 ? 19.703 4.441 -36.75 1 89.44 404 ASN A N 1
ATOM 3236 C CA . ASN A 1 404 ? 20.672 4.734 -35.688 1 89.44 404 ASN A CA 1
ATOM 3237 C C . ASN A 1 404 ? 21.922 5.414 -36.25 1 89.44 404 ASN A C 1
ATOM 3239 O O . ASN A 1 404 ? 22.25 5.254 -37.406 1 89.44 404 ASN A O 1
ATOM 3243 N N . THR A 1 405 ? 22.453 6.285 -35.5 1 90.12 405 THR A N 1
ATOM 3244 C CA . THR A 1 405 ? 23.625 7.035 -35.938 1 90.12 405 THR A CA 1
ATOM 3245 C C . THR A 1 405 ? 24.469 7.484 -34.75 1 90.12 405 THR A C 1
ATOM 3247 O O . THR A 1 405 ? 23.969 7.527 -33.625 1 90.12 405 THR A O 1
ATOM 3250 N N . LYS A 1 406 ? 25.734 7.754 -35.031 1 89.12 406 LYS A N 1
ATOM 3251 C CA . LYS A 1 406 ? 26.625 8.297 -34.031 1 89.12 406 LYS A CA 1
ATOM 3252 C C . LYS A 1 406 ? 26.75 9.812 -34.156 1 89.12 406 LYS A C 1
ATOM 3254 O O . LYS A 1 406 ? 27.297 10.477 -33.25 1 89.12 406 LYS A O 1
ATOM 3259 N N . SER A 1 407 ? 26.172 10.266 -35.219 1 86.5 407 SER A N 1
ATOM 3260 C CA . SER A 1 407 ? 26.281 11.695 -35.5 1 86.5 407 SER A CA 1
ATOM 3261 C C . SER A 1 407 ? 25.047 12.453 -35 1 86.5 407 SER A C 1
ATOM 3263 O O . SER A 1 407 ? 23.938 12.211 -35.438 1 86.5 407 SER A O 1
ATOM 3265 N N . ILE A 1 408 ? 25.344 13.445 -34.188 1 86.19 408 ILE A N 1
ATOM 3266 C CA . ILE A 1 408 ? 24.25 14.234 -33.625 1 86.19 408 ILE A CA 1
ATOM 3267 C C . ILE A 1 408 ? 23.594 15.07 -34.719 1 86.19 408 ILE A C 1
ATOM 3269 O O . ILE A 1 408 ? 22.391 15.281 -34.719 1 86.19 408 ILE A O 1
ATOM 3273 N N . ASP A 1 409 ? 24.375 15.477 -35.625 1 86.06 409 ASP A N 1
ATOM 3274 C CA . ASP A 1 409 ? 23.859 16.312 -36.719 1 86.06 409 ASP A CA 1
ATOM 3275 C C . ASP A 1 409 ? 22.938 15.516 -37.625 1 86.06 409 ASP A C 1
ATOM 3277 O O . ASP A 1 409 ? 21.891 16 -38.031 1 86.06 409 ASP A O 1
ATOM 3281 N N . LYS A 1 410 ? 23.391 14.297 -37.875 1 87.94 410 LYS A N 1
ATOM 3282 C CA . LYS A 1 410 ? 22.547 13.438 -38.688 1 87.94 410 LYS A CA 1
ATOM 3283 C C . LYS A 1 410 ? 21.234 13.133 -37.969 1 87.94 410 LYS A C 1
ATOM 3285 O O . LYS A 1 410 ? 20.172 13.07 -38.594 1 87.94 410 LYS A O 1
ATOM 3290 N N . PHE A 1 411 ? 21.391 12.922 -36.719 1 89.19 411 PHE A N 1
ATOM 3291 C CA . PHE A 1 411 ? 20.203 12.625 -35.906 1 89.19 411 PHE A CA 1
ATOM 3292 C C . PHE A 1 411 ? 19.25 13.805 -35.906 1 89.19 411 PHE A C 1
ATOM 3294 O O . PHE A 1 411 ? 18.047 13.633 -36.125 1 89.19 411 PHE A O 1
ATOM 3301 N N . ARG A 1 412 ? 19.703 15.07 -35.75 1 86.25 412 ARG A N 1
ATOM 3302 C CA . ARG A 1 412 ? 18.906 16.281 -35.75 1 86.25 412 ARG A CA 1
ATOM 3303 C C . ARG A 1 412 ? 18.219 16.484 -37.094 1 86.25 412 ARG A C 1
ATOM 3305 O O . ARG A 1 412 ? 17.047 16.859 -37.156 1 86.25 412 ARG A O 1
ATOM 3312 N N . ALA A 1 413 ? 18.969 16.281 -38.062 1 86.31 413 ALA A N 1
ATOM 3313 C CA . ALA A 1 413 ? 18.438 16.422 -39.406 1 86.31 413 ALA A CA 1
ATOM 3314 C C . ALA A 1 413 ? 17.281 15.438 -39.656 1 86.31 413 ALA A C 1
ATOM 3316 O O . ALA A 1 413 ? 16.281 15.781 -40.281 1 86.31 413 ALA A O 1
ATOM 3317 N N . HIS A 1 414 ? 17.547 14.242 -39.125 1 87.06 414 HIS A N 1
ATOM 3318 C CA . HIS A 1 414 ? 16.516 13.219 -39.25 1 87.06 414 HIS A CA 1
ATOM 3319 C C . HIS A 1 414 ? 15.227 13.633 -38.562 1 87.06 414 HIS A C 1
ATOM 3321 O O . HIS A 1 414 ? 14.141 13.477 -39.125 1 87.06 414 HIS A O 1
ATOM 3327 N N . LEU A 1 415 ? 15.25 14.227 -37.406 1 86.12 415 LEU A N 1
ATOM 3328 C CA . LEU A 1 415 ? 14.078 14.594 -36.625 1 86.12 415 LEU A CA 1
ATOM 3329 C C . LEU A 1 415 ? 13.375 15.797 -37.219 1 86.12 415 LEU A C 1
ATOM 3331 O O . LEU A 1 415 ? 12.164 15.969 -37.062 1 86.12 415 LEU A O 1
ATOM 3335 N N . SER A 1 416 ? 14.078 16.781 -37.906 1 79.88 416 SER A N 1
ATOM 3336 C CA . SER A 1 416 ? 13.531 18.031 -38.438 1 79.88 416 SER A CA 1
ATOM 3337 C C . SER A 1 416 ? 12.969 17.828 -39.844 1 79.88 416 SER A C 1
ATOM 3339 O O . SER A 1 416 ? 12.039 18.516 -40.25 1 79.88 416 SER A O 1
ATOM 3341 N N . SER A 1 417 ? 13.695 17.188 -40.688 1 69.81 417 SER A N 1
ATOM 3342 C CA . SER A 1 417 ? 13.445 17.406 -42.094 1 69.81 417 SER A CA 1
ATOM 3343 C C . SER A 1 417 ? 12.969 16.125 -42.781 1 69.81 417 SER A C 1
ATOM 3345 O O . SER A 1 417 ? 12.469 16.156 -43.906 1 69.81 417 SER A O 1
ATOM 3347 N N . ASP A 1 418 ? 13.094 15.031 -42.094 1 68.12 418 ASP A N 1
ATOM 3348 C CA . ASP A 1 418 ? 12.898 13.82 -42.875 1 68.12 418 ASP A CA 1
ATOM 3349 C C . ASP A 1 418 ? 11.422 13.492 -43.031 1 68.12 418 ASP A C 1
ATOM 3351 O O . ASP A 1 418 ? 10.719 13.297 -42.031 1 68.12 418 ASP A O 1
ATOM 3355 N N . GLU A 1 419 ? 10.953 13.844 -44.25 1 78.5 419 GLU A N 1
ATOM 3356 C CA . GLU A 1 419 ? 9.578 13.539 -44.594 1 78.5 419 GLU A CA 1
ATOM 3357 C C . GLU A 1 419 ? 9.195 12.125 -44.156 1 78.5 419 GLU A C 1
ATOM 3359 O O . GLU A 1 419 ? 8.07 11.883 -43.719 1 78.5 419 GLU A O 1
ATOM 3364 N N . GLU A 1 420 ? 10.18 11.352 -44.25 1 79.5 420 GLU A N 1
ATOM 3365 C CA . GLU A 1 420 ? 9.914 9.961 -43.875 1 79.5 420 GLU A CA 1
ATOM 3366 C C . GLU A 1 420 ? 9.648 9.836 -42.375 1 79.5 420 GLU A C 1
ATOM 3368 O O . GLU A 1 420 ? 8.742 9.102 -41.969 1 79.5 420 GLU A O 1
ATOM 3373 N N . HIS A 1 421 ? 10.336 10.539 -41.625 1 86.44 421 HIS A N 1
ATOM 3374 C CA . HIS A 1 421 ? 10.141 10.5 -40.188 1 86.44 421 HIS A CA 1
ATOM 3375 C C . HIS A 1 421 ? 8.781 11.062 -39.781 1 86.44 421 HIS A C 1
ATOM 3377 O O . HIS A 1 421 ? 8.07 10.469 -38.969 1 86.44 421 HIS A O 1
ATOM 3383 N N . ALA A 1 422 ? 8.406 12.195 -40.375 1 83.44 422 ALA A N 1
ATOM 3384 C CA . ALA A 1 422 ? 7.133 12.836 -40.094 1 83.44 422 ALA A CA 1
ATOM 3385 C C . ALA A 1 422 ? 5.961 11.93 -40.438 1 83.44 422 ALA A C 1
ATOM 3387 O O . ALA A 1 422 ? 4.973 11.867 -39.688 1 83.44 422 ALA A O 1
ATOM 3388 N N . GLN A 1 423 ? 6.102 11.352 -41.531 1 81.88 423 GLN A N 1
ATOM 3389 C CA . GLN A 1 423 ? 5.059 10.43 -42 1 81.88 423 GLN A CA 1
ATOM 3390 C C . GLN A 1 423 ? 4.926 9.25 -41.031 1 81.88 423 GLN A C 1
ATOM 3392 O O . GLN A 1 423 ? 3.814 8.859 -40.656 1 81.88 423 GLN A O 1
ATOM 3397 N N . GLU A 1 424 ? 6.082 8.695 -40.656 1 79.69 424 GLU A N 1
ATOM 3398 C CA . GLU A 1 424 ? 6.059 7.551 -39.75 1 79.69 424 GLU A CA 1
ATOM 3399 C C . GLU A 1 424 ? 5.445 7.93 -38.406 1 79.69 424 GLU A C 1
ATOM 3401 O O . GLU A 1 424 ? 4.637 7.176 -37.844 1 79.69 424 GLU A O 1
ATOM 3406 N N . GLU A 1 425 ? 5.773 9.039 -37.875 1 82.81 425 GLU A N 1
ATOM 3407 C CA . GLU A 1 425 ? 5.242 9.523 -36.625 1 82.81 425 GLU A CA 1
ATOM 3408 C C . GLU A 1 425 ? 3.73 9.703 -36.688 1 82.81 425 GLU A C 1
ATOM 3410 O O . GLU A 1 425 ? 3.014 9.32 -35.75 1 82.81 425 GLU A O 1
ATOM 3415 N N . ASN A 1 426 ? 3.266 10.258 -37.719 1 80.25 426 ASN A N 1
ATOM 3416 C CA . ASN A 1 426 ? 1.833 10.461 -37.906 1 80.25 426 ASN A CA 1
ATOM 3417 C C . ASN A 1 426 ? 1.088 9.133 -38.031 1 80.25 426 ASN A C 1
ATOM 3419 O O . ASN A 1 426 ? -0.022 8.992 -37.531 1 80.25 426 ASN A O 1
ATOM 3423 N N . GLU A 1 427 ? 1.667 8.266 -38.688 1 77.25 427 GLU A N 1
ATOM 3424 C CA . GLU A 1 427 ? 1.059 6.945 -38.844 1 77.25 427 GLU A CA 1
ATOM 3425 C C . GLU A 1 427 ? 0.905 6.238 -37.5 1 77.25 427 GLU A C 1
ATOM 3427 O O . GLU A 1 427 ? -0.123 5.609 -37.25 1 77.25 427 GLU A O 1
ATOM 3432 N N . ILE A 1 428 ? 1.885 6.355 -36.719 1 78.88 428 ILE A N 1
ATOM 3433 C CA . ILE A 1 428 ? 1.851 5.723 -35.406 1 78.88 428 ILE A CA 1
ATOM 3434 C C . ILE A 1 428 ? 0.737 6.344 -34.562 1 78.88 428 ILE A C 1
ATOM 3436 O O . ILE A 1 428 ? -0.038 5.629 -33.938 1 78.88 428 ILE A O 1
ATOM 3440 N N . ARG A 1 429 ? 0.552 7.512 -34.594 1 77.62 429 ARG A N 1
ATOM 3441 C CA . ARG A 1 429 ? -0.491 8.203 -33.844 1 77.62 429 ARG A CA 1
ATOM 3442 C C . ARG A 1 429 ? -1.878 7.785 -34.312 1 77.62 429 ARG A C 1
ATOM 3444 O O . ARG A 1 429 ? -2.775 7.547 -33.5 1 77.62 429 ARG A O 1
ATOM 3451 N N . GLU A 1 430 ? -1.981 7.719 -35.531 1 74.5 430 GLU A N 1
ATOM 3452 C CA . GLU A 1 430 ? -3.254 7.301 -36.125 1 74.5 430 GLU A CA 1
ATOM 3453 C C . GLU A 1 430 ? -3.592 5.863 -35.75 1 74.5 430 GLU A C 1
ATOM 3455 O O . GLU A 1 430 ? -4.746 5.551 -35.438 1 74.5 430 GLU A O 1
ATOM 3460 N N . GLN A 1 431 ? -2.605 5.109 -35.844 1 69.5 431 GLN A N 1
ATOM 3461 C CA . GLN A 1 431 ? -2.809 3.707 -35.469 1 69.5 431 GLN A CA 1
ATOM 3462 C C . GLN A 1 431 ? -3.25 3.568 -34.031 1 69.5 431 GLN A C 1
ATOM 3464 O O . GLN A 1 431 ? -4.074 2.713 -33.688 1 69.5 431 GLN A O 1
ATOM 3469 N N . MET A 1 432 ? -2.785 4.348 -33.219 1 75.19 432 MET A N 1
ATOM 3470 C CA . MET A 1 432 ? -3.139 4.293 -31.797 1 75.19 432 MET A CA 1
ATOM 3471 C C . MET A 1 432 ? -4.582 4.734 -31.578 1 75.19 432 MET A C 1
ATOM 3473 O O . MET A 1 432 ? -5.309 4.125 -30.781 1 75.19 432 MET A O 1
ATOM 3477 N N . VAL A 1 433 ? -4.949 5.676 -32.281 1 70.94 433 VAL A N 1
ATOM 3478 C CA . VAL A 1 433 ? -6.332 6.145 -32.219 1 70.94 433 VAL A CA 1
ATOM 3479 C C . VAL A 1 433 ? -7.27 5.059 -32.719 1 70.94 433 VAL A C 1
ATOM 3481 O O . VAL A 1 433 ? -8.289 4.758 -32.094 1 70.94 433 VAL A O 1
ATOM 3484 N N . LEU A 1 434 ? -6.879 4.48 -33.75 1 69.56 434 LEU A N 1
ATOM 3485 C CA . LEU A 1 434 ? -7.68 3.428 -34.375 1 69.56 434 LEU A CA 1
ATOM 3486 C C . LEU A 1 434 ? -7.785 2.213 -33.469 1 69.56 434 LEU A C 1
ATOM 3488 O O . LEU A 1 434 ? -8.852 1.604 -33.375 1 69.56 434 LEU A O 1
ATOM 3492 N N . SER A 1 435 ? -6.746 1.901 -32.938 1 68.44 435 SER A N 1
ATOM 3493 C CA . SER A 1 435 ? -6.746 0.766 -32 1 68.44 435 SER A CA 1
ATOM 3494 C C . SER A 1 435 ? -7.676 1.009 -30.828 1 68.44 435 SER A C 1
ATOM 3496 O O . SER A 1 435 ? -8.406 0.107 -30.406 1 68.44 435 SER A O 1
ATOM 3498 N N . GLY A 1 436 ? -7.648 2.152 -30.375 1 69.25 436 GLY A N 1
ATOM 3499 C CA . GLY A 1 436 ? -8.57 2.508 -29.312 1 69.25 436 GLY A CA 1
ATOM 3500 C C . GLY A 1 436 ? -10.031 2.418 -29.719 1 69.25 436 GLY A C 1
ATOM 3501 O O . GLY A 1 436 ? -10.852 1.867 -28.984 1 69.25 436 GLY A O 1
ATOM 3502 N N . GLU A 1 437 ? -10.203 2.926 -30.781 1 68.5 437 GLU A N 1
ATOM 3503 C CA . GLU A 1 437 ? -11.562 2.885 -31.328 1 68.5 437 GLU A CA 1
ATOM 3504 C C . GLU A 1 437 ? -12.008 1.449 -31.578 1 68.5 437 GLU A C 1
ATOM 3506 O O . GLU A 1 437 ? -13.148 1.085 -31.281 1 68.5 437 GLU A O 1
ATOM 3511 N N . ASN A 1 438 ? -11.094 0.75 -32.156 1 65.06 438 ASN A N 1
ATOM 3512 C CA . ASN A 1 438 ? -11.398 -0.648 -32.438 1 65.06 438 ASN A CA 1
ATOM 3513 C C . ASN A 1 438 ? -11.688 -1.433 -31.156 1 65.06 438 ASN A C 1
ATOM 3515 O O . ASN A 1 438 ? -12.609 -2.254 -31.125 1 65.06 438 ASN A O 1
ATOM 3519 N N . LYS A 1 439 ? -10.984 -1.22 -30.219 1 70.06 439 LYS A N 1
ATOM 3520 C CA . LYS A 1 439 ? -11.242 -1.87 -28.938 1 70.06 439 LYS A CA 1
ATOM 3521 C C . LYS A 1 439 ? -12.641 -1.531 -28.422 1 70.06 439 LYS A C 1
ATOM 3523 O O . LYS A 1 439 ? -13.375 -2.414 -27.969 1 70.06 439 LYS A O 1
ATOM 3528 N N . ARG A 1 440 ? -12.891 -0.34 -28.531 1 75.12 440 ARG A N 1
ATOM 3529 C CA . ARG A 1 440 ? -14.219 0.097 -28.109 1 75.12 440 ARG A CA 1
ATOM 3530 C C . ARG A 1 440 ? -15.305 -0.598 -28.922 1 75.12 440 ARG A C 1
ATOM 3532 O O . ARG A 1 440 ? -16.312 -1.062 -28.375 1 75.12 440 ARG A O 1
ATOM 3539 N N . LEU A 1 441 ? -15.062 -0.664 -30.141 1 67.88 441 LEU A N 1
ATOM 3540 C CA . LEU A 1 441 ? -16.031 -1.299 -31.031 1 67.88 441 LEU A CA 1
ATOM 3541 C C . LEU A 1 441 ? -16.172 -2.781 -30.703 1 67.88 441 LEU A C 1
ATOM 3543 O O . LEU A 1 441 ? -17.281 -3.32 -30.719 1 67.88 441 LEU A O 1
ATOM 3547 N N . CYS A 1 442 ? -15.086 -3.338 -30.516 1 67.69 442 CYS A N 1
ATOM 3548 C CA . CYS A 1 442 ? -15.125 -4.746 -30.141 1 67.69 442 CYS A CA 1
ATOM 3549 C C . CYS A 1 442 ? -15.922 -4.953 -28.859 1 67.69 442 CYS A C 1
ATOM 3551 O O . CYS A 1 442 ? -16.719 -5.879 -28.766 1 67.69 442 CYS A O 1
ATOM 3553 N N . GLN A 1 443 ? -15.742 -4.129 -27.938 1 72.25 443 GLN A N 1
ATOM 3554 C CA . GLN A 1 443 ? -16.484 -4.215 -26.688 1 72.25 443 GLN A CA 1
ATOM 3555 C C . GLN A 1 443 ? -17.984 -3.996 -26.922 1 72.25 443 GLN A C 1
ATOM 3557 O O . GLN A 1 443 ? -18.812 -4.699 -26.344 1 72.25 443 GLN A O 1
ATOM 3562 N N . LEU A 1 444 ? -18.156 -3.092 -27.75 1 74.44 444 LEU A N 1
ATOM 3563 C CA . LEU A 1 444 ? -19.547 -2.801 -28.078 1 74.44 444 LEU A CA 1
ATOM 3564 C C . LEU A 1 444 ? -20.203 -3.994 -28.781 1 74.44 444 LEU A C 1
ATOM 3566 O O . LEU A 1 444 ? -21.328 -4.359 -28.453 1 74.44 444 LEU A O 1
ATOM 3570 N N . ALA A 1 445 ? -19.422 -4.547 -29.625 1 65.38 445 ALA A N 1
ATOM 3571 C CA . ALA A 1 445 ? -19.922 -5.715 -30.344 1 65.38 445 ALA A CA 1
ATOM 3572 C C . ALA A 1 445 ? -20.188 -6.879 -29.391 1 65.38 445 ALA A C 1
ATOM 3574 O O . ALA A 1 445 ? -21.188 -7.582 -29.516 1 65.38 445 ALA A O 1
ATOM 3575 N N . GLU A 1 446 ? -19.328 -7.004 -28.625 1 68.5 446 GLU A N 1
ATOM 3576 C CA . GLU A 1 446 ? -19.5 -8.062 -27.641 1 68.5 446 GLU A CA 1
ATOM 3577 C C . GLU A 1 446 ? -20.734 -7.832 -26.781 1 68.5 446 GLU A C 1
ATOM 3579 O O . GLU A 1 446 ? -21.5 -8.766 -26.516 1 68.5 446 GLU A O 1
ATOM 3584 N N . TYR A 1 447 ? -20.891 -6.609 -26.344 1 73.81 447 TYR A N 1
ATOM 3585 C CA . TYR A 1 447 ? -22.062 -6.254 -25.547 1 73.81 447 TYR A CA 1
ATOM 3586 C C . TYR A 1 447 ? -23.344 -6.531 -26.328 1 73.81 447 TYR A C 1
ATOM 3588 O O . TYR A 1 447 ? -24.297 -7.109 -25.781 1 73.81 447 TYR A O 1
ATOM 3596 N N . ASP A 1 448 ? -23.328 -6.148 -27.531 1 72.62 448 ASP A N 1
ATOM 3597 C CA . ASP A 1 448 ? -24.516 -6.289 -28.375 1 72.62 448 ASP A CA 1
ATOM 3598 C C . ASP A 1 448 ? -24.797 -7.758 -28.688 1 72.62 448 ASP A C 1
ATOM 3600 O O . ASP A 1 448 ? -25.969 -8.172 -28.75 1 72.62 448 ASP A O 1
ATOM 3604 N N . ARG A 1 449 ? -23.828 -8.461 -28.828 1 64.31 449 ARG A N 1
ATOM 3605 C CA . ARG A 1 449 ? -23.969 -9.883 -29.125 1 64.31 449 ARG A CA 1
ATOM 3606 C C . ARG A 1 449 ? -24.688 -10.609 -27.984 1 64.31 449 ARG A C 1
ATOM 3608 O O . ARG A 1 449 ? -25.531 -11.484 -28.234 1 64.31 449 ARG A O 1
ATOM 3615 N N . HIS A 1 450 ? -24.375 -10.234 -26.828 1 60.94 450 HIS A N 1
ATOM 3616 C CA . HIS A 1 450 ? -24.922 -10.945 -25.672 1 60.94 450 HIS A CA 1
ATOM 3617 C C . HIS A 1 450 ? -26.359 -10.492 -25.375 1 60.94 450 HIS A C 1
ATOM 3619 O O . HIS A 1 450 ? -27.109 -11.211 -24.719 1 60.94 450 HIS A O 1
ATOM 3625 N N . ARG A 1 451 ? -26.844 -9.461 -25.719 1 58.44 451 ARG A N 1
ATOM 3626 C CA . ARG A 1 451 ? -28.141 -8.938 -25.328 1 58.44 451 ARG A CA 1
ATOM 3627 C C . ARG A 1 451 ? -29.109 -8.93 -26.516 1 58.44 451 ARG A C 1
ATOM 3629 O O . ARG A 1 451 ? -30.297 -8.688 -26.344 1 58.44 451 ARG A O 1
ATOM 3636 N N . LEU A 1 452 ? -28.797 -8.961 -27.703 1 50.94 452 LEU A N 1
ATOM 3637 C CA . LEU A 1 452 ? -29.781 -9.07 -28.781 1 50.94 452 LEU A CA 1
ATOM 3638 C C . LEU A 1 452 ? -30.516 -10.406 -28.719 1 50.94 452 LEU A C 1
ATOM 3640 O O . LEU A 1 452 ? -29.891 -11.461 -28.562 1 50.94 452 LEU A O 1
ATOM 3644 N N . PRO A 1 453 ? -31.812 -10.414 -28.375 1 47.69 453 PRO A N 1
ATOM 3645 C CA . PRO A 1 453 ? -32.625 -11.625 -28.453 1 47.69 453 PRO A CA 1
ATOM 3646 C C . PRO A 1 453 ? -32.312 -12.484 -29.672 1 47.69 453 PRO A C 1
ATOM 3648 O O . PRO A 1 453 ? -31.906 -11.961 -30.719 1 47.69 453 PRO A O 1
ATOM 3651 N N . ARG A 1 454 ? -32.188 -13.992 -29.516 1 42.38 454 ARG A N 1
ATOM 3652 C CA . ARG A 1 454 ? -32.25 -15 -30.562 1 42.38 454 ARG A CA 1
ATOM 3653 C C . ARG A 1 454 ? -33.406 -14.742 -31.516 1 42.38 454 ARG A C 1
ATOM 3655 O O . ARG A 1 454 ? -34.469 -15.352 -31.359 1 42.38 454 ARG A O 1
ATOM 3662 N N . GLN A 1 455 ? -34.094 -13.797 -31.75 1 35.69 455 GLN A N 1
ATOM 3663 C CA . GLN A 1 455 ? -35.125 -13.984 -32.75 1 35.69 455 GLN A CA 1
ATOM 3664 C C . GLN A 1 455 ? -34.625 -14.859 -33.906 1 35.69 455 GLN A C 1
ATOM 3666 O O . GLN A 1 455 ? -33.438 -15.125 -34.031 1 35.69 455 GLN A O 1
ATOM 3671 N N . SER A 1 456 ? -35.281 -14.664 -35.312 1 32.66 456 SER A N 1
ATOM 3672 C CA . SER A 1 456 ? -35.438 -15.578 -36.438 1 32.66 456 SER A CA 1
ATOM 3673 C C . SER A 1 456 ? -34.094 -16.141 -36.875 1 32.66 456 SER A C 1
ATOM 3675 O O . SER A 1 456 ? -33.062 -15.523 -36.625 1 32.66 456 SER A O 1
ATOM 3677 N N . ASN A 1 457 ? -34.094 -17.578 -37.469 1 32.59 457 ASN A N 1
ATOM 3678 C CA . ASN A 1 457 ? -33.25 -18.516 -38.219 1 32.59 457 ASN A CA 1
ATOM 3679 C C . ASN A 1 457 ? -32.312 -17.781 -39.188 1 32.59 457 ASN A C 1
ATOM 3681 O O . ASN A 1 457 ? -31.297 -18.328 -39.594 1 32.59 457 ASN A O 1
ATOM 3685 N N . HIS A 1 458 ? -32.938 -16.812 -40.031 1 28.41 458 HIS A N 1
ATOM 3686 C CA . HIS A 1 458 ? -32.312 -16.344 -41.25 1 28.41 458 HIS A CA 1
ATOM 3687 C C . HIS A 1 458 ? -31.094 -15.492 -40.938 1 28.41 458 HIS A C 1
ATOM 3689 O O . HIS A 1 458 ? -30.312 -15.188 -41.844 1 28.41 458 HIS A O 1
ATOM 3695 N N . MET A 1 459 ? -31.234 -14.617 -39.969 1 27.73 459 MET A N 1
ATOM 3696 C CA . MET A 1 459 ? -30.094 -13.711 -40 1 27.73 459 MET A CA 1
ATOM 3697 C C . MET A 1 459 ? -28.891 -14.359 -39.344 1 27.73 459 MET A C 1
ATOM 3699 O O . MET A 1 459 ? -27.906 -13.68 -39.031 1 27.73 459 MET A O 1
ATOM 3703 N N . LYS A 1 460 ? -29.125 -15.562 -38.781 1 32.53 460 LYS A N 1
ATOM 3704 C CA . LYS A 1 460 ? -27.922 -16.281 -38.375 1 32.53 460 LYS A CA 1
ATOM 3705 C C . LYS A 1 460 ? -26.906 -16.375 -39.5 1 32.53 460 LYS A C 1
ATOM 3707 O O . LYS A 1 460 ? -25.797 -16.844 -39.312 1 32.53 460 LYS A O 1
ATOM 3712 N N . LYS A 1 461 ? -27.531 -16.453 -40.719 1 27.52 461 LYS A N 1
ATOM 3713 C CA . LYS A 1 461 ? -26.656 -16.703 -41.844 1 27.52 461 LYS A CA 1
ATOM 3714 C C . LYS A 1 461 ? -25.641 -15.578 -42.031 1 27.52 461 LYS A C 1
ATOM 3716 O O . LYS A 1 461 ? -24.516 -15.805 -42.5 1 27.52 461 LYS A O 1
ATOM 3721 N N . ALA A 1 462 ? -26.266 -14.281 -42.062 1 26.53 462 ALA A N 1
ATOM 3722 C CA . ALA A 1 462 ? -25.328 -13.305 -42.625 1 26.53 462 ALA A CA 1
ATOM 3723 C C . ALA A 1 462 ? -24.203 -13 -41.656 1 26.53 462 ALA A C 1
ATOM 3725 O O . ALA A 1 462 ? -23.125 -12.547 -42.062 1 26.53 462 ALA A O 1
ATOM 3726 N N . ILE A 1 463 ? -24.641 -12.977 -40.406 1 27.53 463 ILE A N 1
ATOM 3727 C CA . ILE A 1 463 ? -23.531 -12.398 -39.656 1 27.53 463 ILE A CA 1
ATOM 3728 C C . ILE A 1 463 ? -22.453 -13.453 -39.438 1 27.53 463 ILE A C 1
ATOM 3730 O O . ILE A 1 463 ? -21.672 -13.359 -38.5 1 27.53 463 ILE A O 1
ATOM 3734 N N . ARG A 1 464 ? -22.75 -14.727 -39.812 1 26.58 464 ARG A N 1
ATOM 3735 C CA . ARG A 1 464 ? -21.609 -15.633 -39.688 1 26.58 464 ARG A CA 1
ATOM 3736 C C . ARG A 1 464 ? -20.344 -14.984 -40.219 1 26.58 464 ARG A C 1
ATOM 3738 O O . ARG A 1 464 ? -19.266 -15.164 -39.625 1 26.58 464 ARG A O 1
ATOM 3745 N N . THR A 1 465 ? -20.391 -14.852 -41.594 1 24.58 465 THR A N 1
ATOM 3746 C CA . THR A 1 465 ? -19.172 -14.938 -42.375 1 24.58 465 THR A CA 1
ATOM 3747 C C . THR A 1 465 ? -18.25 -13.758 -42.094 1 24.58 465 THR A C 1
ATOM 3749 O O . THR A 1 465 ? -17.031 -13.93 -41.969 1 24.58 465 THR A O 1
ATOM 3752 N N . ASP A 1 466 ? -18.672 -12.492 -42.594 1 24 466 ASP A N 1
ATOM 3753 C CA . ASP A 1 466 ? -17.719 -11.516 -43.125 1 24 466 ASP A CA 1
ATOM 3754 C C . ASP A 1 466 ? -17.141 -10.648 -42 1 24 466 ASP A C 1
ATOM 3756 O O . ASP A 1 466 ? -16.328 -9.758 -42.281 1 24 466 ASP A O 1
ATOM 3760 N N . PHE A 1 467 ? -17.938 -10.414 -41 1 26.19 467 PHE A N 1
ATOM 3761 C CA . PHE A 1 467 ? -17.25 -9.398 -40.219 1 26.19 467 PHE A CA 1
ATOM 3762 C C . PHE A 1 467 ? -16.094 -10.016 -39.438 1 26.19 467 PHE A C 1
ATOM 3764 O O . PHE A 1 467 ? -16.125 -10.07 -38.188 1 26.19 467 PHE A O 1
ATOM 3771 N N . GLY A 1 468 ? -15.758 -11.273 -39.75 1 23.23 468 GLY A N 1
ATOM 3772 C CA . GLY A 1 468 ? -14.523 -11.852 -39.219 1 23.23 468 GLY A CA 1
ATOM 3773 C C . GLY A 1 468 ? -13.391 -10.844 -39.125 1 23.23 468 GLY A C 1
ATOM 3774 O O . GLY A 1 468 ? -13.555 -9.68 -39.469 1 23.23 468 GLY A O 1
ATOM 3775 N N . LEU A 1 469 ? -12.195 -11.406 -39.5 1 24.75 469 LEU A N 1
ATOM 3776 C CA . LEU A 1 469 ? -10.805 -11.039 -39.719 1 24.75 469 LEU A CA 1
ATOM 3777 C C . LEU A 1 469 ? -10.695 -9.844 -40.656 1 24.75 469 LEU A C 1
ATOM 3779 O O . LEU A 1 469 ? -9.602 -9.508 -41.125 1 24.75 469 LEU A O 1
ATOM 3783 N N . PHE A 1 470 ? -11.867 -9.43 -41.188 1 25.66 470 PHE A N 1
ATOM 3784 C CA . PHE A 1 470 ? -11.641 -8.531 -42.344 1 25.66 470 PHE A CA 1
ATOM 3785 C C . PHE A 1 470 ? -10.867 -7.293 -41.875 1 25.66 470 PHE A C 1
ATOM 3787 O O . PHE A 1 470 ? -10.352 -6.543 -42.719 1 25.66 470 PHE A O 1
ATOM 3794 N N . LEU A 1 471 ? -11.414 -6.809 -40.781 1 25.17 471 LEU A N 1
ATOM 3795 C CA . LEU A 1 471 ? -10.797 -5.488 -40.656 1 25.17 471 LEU A CA 1
ATOM 3796 C C . LEU A 1 471 ? -9.281 -5.598 -40.656 1 25.17 471 LEU A C 1
ATOM 3798 O O . LEU A 1 471 ? -8.578 -4.586 -40.688 1 25.17 471 LEU A O 1
ATOM 3802 N N . LEU A 1 472 ? -8.906 -6.742 -40.031 1 24.83 472 LEU A N 1
ATOM 3803 C CA . LEU A 1 472 ? -7.449 -6.672 -40 1 24.83 472 LEU A CA 1
ATOM 3804 C C . LEU A 1 472 ? -6.852 -6.926 -41.375 1 24.83 472 LEU A C 1
ATOM 3806 O O . LEU A 1 472 ? -5.633 -7.023 -41.531 1 24.83 472 LEU A O 1
ATOM 3810 N N . LYS A 1 473 ? -7.707 -7.523 -42.25 1 25.98 473 LYS A N 1
ATOM 3811 C CA . LYS A 1 473 ? -6.973 -7.973 -43.438 1 25.98 473 LYS A CA 1
ATOM 3812 C C . LYS A 1 473 ? -6.262 -6.809 -44.125 1 25.98 473 LYS A C 1
ATOM 3814 O O . LYS A 1 473 ? -5.109 -6.934 -44.531 1 25.98 473 LYS A O 1
ATOM 3819 N N . ASP A 1 474 ? -7.184 -6.023 -44.844 1 25.33 474 ASP A N 1
ATOM 3820 C CA . ASP A 1 474 ? -6.574 -5.324 -45.969 1 25.33 474 ASP A CA 1
ATOM 3821 C C . ASP A 1 474 ? -5.723 -4.148 -45.5 1 25.33 474 ASP A C 1
ATOM 3823 O O . ASP A 1 474 ? -5.461 -3.215 -46.281 1 25.33 474 ASP A O 1
ATOM 3827 N N . VAL A 1 475 ? -5.812 -3.863 -44.25 1 24.69 475 VAL A N 1
ATOM 3828 C CA . VAL A 1 475 ? -4.84 -2.775 -44.188 1 24.69 475 VAL A CA 1
ATOM 3829 C C . VAL A 1 475 ? -3.467 -3.283 -44.625 1 24.69 475 VAL A C 1
ATOM 3831 O O . VAL A 1 475 ? -2.926 -4.215 -44.031 1 24.69 475 VAL A O 1
ATOM 3834 N N . ASN A 1 476 ? -3.311 -3.422 -45.875 1 24.53 476 ASN A N 1
ATOM 3835 C CA . ASN A 1 476 ? -1.979 -3.418 -46.469 1 24.53 476 ASN A CA 1
ATOM 3836 C C . ASN A 1 476 ? -0.991 -2.611 -45.656 1 24.53 476 ASN A C 1
ATOM 3838 O O . ASN A 1 476 ? -0.74 -1.439 -45.938 1 24.53 476 ASN A O 1
ATOM 3842 N N . LEU A 1 477 ? -1.146 -2.697 -44.344 1 25.52 477 LEU A N 1
ATOM 3843 C CA . LEU A 1 477 ? -0.045 -1.986 -43.719 1 25.52 477 LEU A CA 1
ATOM 3844 C C . LEU A 1 477 ? 1.3 -2.488 -44.219 1 25.52 477 LEU A C 1
ATOM 3846 O O . LEU A 1 477 ? 1.461 -3.682 -44.5 1 25.52 477 LEU A O 1
ATOM 3850 N N . LYS A 1 478 ? 1.971 -1.663 -44.938 1 27.34 478 LYS A N 1
ATOM 3851 C CA . LYS A 1 478 ? 3.33 -2.01 -45.344 1 27.34 478 LYS A CA 1
ATOM 3852 C C . LYS A 1 478 ? 4.02 -2.867 -44.281 1 27.34 478 LYS A C 1
ATOM 3854 O O . LYS A 1 478 ? 3.713 -2.758 -43.094 1 27.34 478 LYS A O 1
ATOM 3859 N N . PRO A 1 479 ? 4.715 -4.051 -44.656 1 28.61 479 PRO A N 1
ATOM 3860 C CA . PRO A 1 479 ? 5.469 -4.984 -43.812 1 28.61 479 PRO A CA 1
ATOM 3861 C C . PRO A 1 479 ? 6.141 -4.301 -42.625 1 28.61 479 PRO A C 1
ATOM 3863 O O . PRO A 1 479 ? 6.449 -4.953 -41.625 1 28.61 479 PRO A O 1
ATOM 3866 N N . ARG A 1 480 ? 6.488 -3.051 -42.844 1 29 480 ARG A N 1
ATOM 3867 C CA . ARG A 1 480 ? 7.367 -2.473 -41.844 1 29 480 ARG A CA 1
ATOM 3868 C C . ARG A 1 480 ? 6.629 -2.256 -40.531 1 29 480 ARG A C 1
ATOM 3870 O O . ARG A 1 480 ? 7.242 -2.236 -39.469 1 29 480 ARG A O 1
ATOM 3877 N N . VAL A 1 481 ? 5.426 -1.785 -40.656 1 27.91 481 VAL A N 1
ATOM 3878 C CA . VAL A 1 481 ? 4.742 -1.38 -39.438 1 27.91 481 VAL A CA 1
ATOM 3879 C C . VAL A 1 481 ? 4.184 -2.609 -38.719 1 27.91 481 VAL A C 1
ATOM 3881 O O . VAL A 1 481 ? 3.693 -2.514 -37.594 1 27.91 481 VAL A O 1
ATOM 3884 N N . VAL A 1 482 ? 3.889 -3.768 -39.438 1 28.77 482 VAL A N 1
ATOM 3885 C CA . VAL A 1 482 ? 3.326 -4.965 -38.812 1 28.77 482 VAL A CA 1
ATOM 3886 C C . VAL A 1 482 ? 4.25 -5.453 -37.719 1 28.77 482 VAL A C 1
ATOM 3888 O O . VAL A 1 482 ? 3.787 -5.945 -36.688 1 28.77 482 VAL A O 1
ATOM 3891 N N . ASN A 1 483 ? 5.562 -5.328 -37.969 1 26.25 483 ASN A N 1
ATOM 3892 C CA . ASN A 1 483 ? 6.426 -5.898 -36.938 1 26.25 483 ASN A CA 1
ATOM 3893 C C . ASN A 1 483 ? 6.184 -5.246 -35.594 1 26.25 483 ASN A C 1
ATOM 3895 O O . ASN A 1 483 ? 6.523 -5.816 -34.562 1 26.25 483 ASN A O 1
ATOM 3899 N N . LEU A 1 484 ? 5.852 -3.961 -35.719 1 27.12 484 LEU A N 1
ATOM 3900 C CA . LEU A 1 484 ? 5.754 -3.316 -34.406 1 27.12 484 LEU A CA 1
ATOM 3901 C C . LEU A 1 484 ? 4.504 -3.781 -33.688 1 27.12 484 LEU A C 1
ATOM 3903 O O . LEU A 1 484 ? 4.535 -3.967 -32.469 1 27.12 484 LEU A O 1
ATOM 3907 N N . LEU A 1 485 ? 3.389 -3.895 -34.438 1 29.64 485 LEU A N 1
ATOM 3908 C CA . LEU A 1 485 ? 2.131 -4.223 -33.781 1 29.64 485 LEU A CA 1
ATOM 3909 C C . LEU A 1 485 ? 2.09 -5.699 -33.406 1 29.64 485 LEU A C 1
ATOM 3911 O O . LEU A 1 485 ? 1.34 -6.086 -32.5 1 29.64 485 LEU A O 1
ATOM 3915 N N . LEU A 1 486 ? 2.705 -6.582 -34.25 1 28.77 486 LEU A N 1
ATOM 3916 C CA . LEU A 1 486 ? 2.654 -8.016 -34 1 28.77 486 LEU A CA 1
ATOM 3917 C C . LEU A 1 486 ? 3.234 -8.344 -32.625 1 28.77 486 LEU A C 1
ATOM 3919 O O . LEU A 1 486 ? 2.822 -9.32 -31.984 1 28.77 486 LEU A O 1
ATOM 3923 N N . SER A 1 487 ? 4.309 -7.582 -32.281 1 27.05 487 SER A N 1
ATOM 3924 C CA . SER A 1 487 ? 4.848 -8.07 -31.031 1 27.05 487 SER A CA 1
ATOM 3925 C C . SER A 1 487 ? 3.836 -7.91 -29.891 1 27.05 487 SER A C 1
ATOM 3927 O O . SER A 1 487 ? 3.943 -8.57 -28.859 1 27.05 487 SER A O 1
ATOM 3929 N N . TYR A 1 488 ? 3.008 -6.887 -30.016 1 26.38 488 TYR A N 1
ATOM 3930 C CA . TYR A 1 488 ? 2.084 -6.832 -28.891 1 26.38 488 TYR A CA 1
ATOM 3931 C C . TYR A 1 488 ? 0.993 -7.887 -29.031 1 26.38 488 TYR A C 1
ATOM 3933 O O . TYR A 1 488 ? 0.395 -8.305 -28.031 1 26.38 488 TYR A O 1
ATOM 3941 N N . GLN A 1 489 ? 0.54 -8.203 -30.266 1 27.09 489 GLN A N 1
ATOM 3942 C CA . GLN A 1 489 ? -0.571 -9.141 -30.391 1 27.09 489 GLN A CA 1
ATOM 3943 C C . GLN A 1 489 ? -0.132 -10.57 -30.062 1 27.09 489 GLN A C 1
ATOM 3945 O O . GLN A 1 489 ? -0.96 -11.414 -29.734 1 27.09 489 GLN A O 1
ATOM 3950 N N . GLN A 1 490 ? 1.112 -10.93 -30.453 1 26.33 490 GLN A N 1
ATOM 3951 C CA . GLN A 1 490 ? 1.399 -12.336 -30.188 1 26.33 490 GLN A CA 1
ATOM 3952 C C . GLN A 1 490 ? 1.143 -12.688 -28.734 1 26.33 490 GLN A C 1
ATOM 3954 O O . GLN A 1 490 ? 0.72 -13.805 -28.422 1 26.33 490 GLN A O 1
ATOM 3959 N N . HIS A 1 491 ? 1.532 -11.883 -27.766 1 25.12 491 HIS A N 1
ATOM 3960 C CA . HIS A 1 491 ? 1.308 -12.492 -26.453 1 25.12 491 HIS A CA 1
ATOM 3961 C C . HIS A 1 491 ? -0.18 -12.539 -26.109 1 25.12 491 HIS A C 1
ATOM 3963 O O . HIS A 1 491 ? -0.562 -13 -25.031 1 25.12 491 HIS A O 1
ATOM 3969 N N . LEU A 1 492 ? -1.049 -11.867 -26.812 1 23.88 492 LEU A N 1
ATOM 3970 C CA . LEU A 1 492 ? -2.406 -12.289 -26.484 1 23.88 492 LEU A CA 1
ATOM 3971 C C . LEU A 1 492 ? -2.744 -13.609 -27.172 1 23.88 492 LEU A C 1
ATOM 3973 O O . LEU A 1 492 ? -3.42 -14.461 -26.594 1 23.88 492 LEU A O 1
ATOM 3977 N N . LEU A 1 493 ? -2.447 -13.781 -28.438 1 23.88 493 LEU A N 1
ATOM 3978 C CA . LEU A 1 493 ? -3.004 -14.906 -29.172 1 23.88 493 LEU A CA 1
ATOM 3979 C C . LEU A 1 493 ? -2.301 -16.203 -28.797 1 23.88 493 LEU A C 1
ATOM 3981 O O . LEU A 1 493 ? -2.814 -17.297 -29.078 1 23.88 493 LEU A O 1
ATOM 3985 N N . LEU A 1 494 ? -0.994 -16.281 -28.531 1 21.8 494 LEU A N 1
ATOM 3986 C CA . LEU A 1 494 ? -0.46 -17.641 -28.5 1 21.8 494 LEU A CA 1
ATOM 3987 C C . LEU A 1 494 ? -1.177 -18.484 -27.438 1 21.8 494 LEU A C 1
ATOM 3989 O O . LEU A 1 494 ? -0.917 -19.688 -27.312 1 21.8 494 LEU A O 1
ATOM 3993 N N . PHE A 1 495 ? -1.996 -18.031 -26.453 1 19.69 495 PHE A N 1
ATOM 3994 C CA . PHE A 1 495 ? -2.607 -19.156 -25.766 1 19.69 495 PHE A CA 1
ATOM 3995 C C . PHE A 1 495 ? -3.709 -19.781 -26.609 1 19.69 495 PHE A C 1
ATOM 3997 O O . PHE A 1 495 ? -4.309 -20.781 -26.203 1 19.69 495 PHE A O 1
ATOM 4004 N N . VAL A 1 496 ? -4.402 -19.109 -27.641 1 19.38 496 VAL A N 1
ATOM 4005 C CA . VAL A 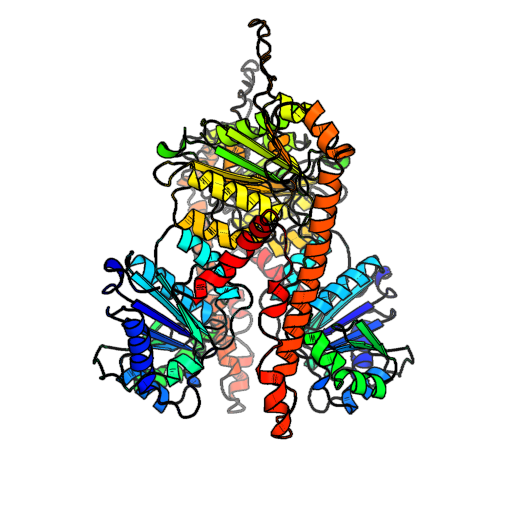1 496 ? -5.504 -19.953 -28.094 1 19.38 496 VAL A CA 1
ATOM 4006 C C . VAL A 1 496 ? -4.973 -21 -29.062 1 19.38 496 VAL A C 1
ATOM 4008 O O . VAL A 1 496 ? -5.641 -22.016 -29.328 1 19.38 496 VAL A O 1
ATOM 4011 N N . MET A 1 497 ? -4.031 -20.719 -29.984 1 20.14 497 MET A N 1
ATOM 4012 C CA . MET A 1 497 ? -3.994 -21.734 -31.031 1 20.14 497 MET A CA 1
ATOM 4013 C C . MET A 1 497 ? -3.357 -23.016 -30.516 1 20.14 497 MET A C 1
ATOM 4015 O O . MET A 1 497 ? -3.889 -24.109 -30.734 1 20.14 497 MET A O 1
ATOM 4019 N N . PHE A 1 498 ? -1.984 -23.156 -30.703 1 20 498 PHE A N 1
ATOM 4020 C CA . PHE A 1 498 ? -1.324 -24.453 -30.594 1 20 498 PHE A CA 1
ATOM 4021 C C . PHE A 1 498 ? -1.195 -24.875 -29.141 1 20 498 PHE A C 1
ATOM 4023 O O . PHE A 1 498 ? -0.839 -24.062 -28.281 1 20 498 PHE A O 1
ATOM 4030 N N . MET B 1 1 ? -17.484 17.656 19.656 1 64.62 1 MET B N 1
ATOM 4031 C CA . MET B 1 1 ? -17.047 19 20.047 1 64.62 1 MET B CA 1
ATOM 4032 C C . MET B 1 1 ? -17.906 20.062 19.391 1 64.62 1 MET B C 1
ATOM 4034 O O . MET B 1 1 ? -18.281 19.938 18.219 1 64.62 1 MET B O 1
ATOM 4038 N N . LYS B 1 2 ? -18.328 20.891 20.141 1 80.81 2 LYS B N 1
ATOM 4039 C CA . LYS B 1 2 ? -19.219 21.953 19.641 1 80.81 2 LYS B CA 1
ATOM 4040 C C . LYS B 1 2 ? -18.5 22.828 18.625 1 80.81 2 LYS B C 1
ATOM 4042 O O . LYS B 1 2 ? -17.281 23.016 18.703 1 80.81 2 LYS B O 1
ATOM 4047 N N . ALA B 1 3 ? -19.281 23.312 17.672 1 88.19 3 ALA B N 1
ATOM 4048 C CA . ALA B 1 3 ? -18.734 24.094 16.562 1 88.19 3 ALA B CA 1
ATOM 4049 C C . ALA B 1 3 ? -18.094 25.375 17.047 1 88.19 3 ALA B C 1
ATOM 4051 O O . ALA B 1 3 ? -18.609 26.031 17.953 1 88.19 3 ALA B O 1
ATOM 4052 N N . THR B 1 4 ? -16.984 25.641 16.594 1 88 4 THR B N 1
ATOM 4053 C CA . THR B 1 4 ? -16.422 26.984 16.766 1 88 4 THR B CA 1
ATOM 4054 C C . THR B 1 4 ? -17.156 28 15.891 1 88 4 THR B C 1
ATOM 4056 O O . THR B 1 4 ? -17.859 27.609 14.953 1 88 4 THR B O 1
ATOM 4059 N N . ALA B 1 5 ? -16.969 29.25 16.203 1 88.25 5 ALA B N 1
ATOM 4060 C CA . ALA B 1 5 ? -17.688 30.312 15.508 1 88.25 5 ALA B CA 1
ATOM 4061 C C . ALA B 1 5 ? -17.406 30.281 14.008 1 88.25 5 ALA B C 1
ATOM 4063 O O . ALA B 1 5 ? -18.297 30.5 13.203 1 88.25 5 ALA B O 1
ATOM 4064 N N . GLU B 1 6 ? -16.188 29.969 13.641 1 91.44 6 GLU B N 1
ATOM 4065 C CA . GLU B 1 6 ? -15.797 29.984 12.234 1 91.44 6 GLU B CA 1
ATOM 4066 C C . GLU B 1 6 ? -16.469 28.844 11.461 1 91.44 6 GLU B C 1
ATOM 4068 O O . GLU B 1 6 ? -16.812 29.016 10.289 1 91.44 6 GLU B O 1
ATOM 4073 N N . TYR B 1 7 ? -16.766 27.781 12.047 1 93.69 7 TYR B N 1
ATOM 4074 C CA . TYR B 1 7 ? -17.312 26.609 11.375 1 93.69 7 TYR B CA 1
ATOM 4075 C C . TYR B 1 7 ? -18.828 26.562 11.508 1 93.69 7 TYR B C 1
ATOM 4077 O O . TYR B 1 7 ? -19.5 25.844 10.758 1 93.69 7 TYR B O 1
ATOM 4085 N N . ALA B 1 8 ? -19.391 27.281 12.406 1 94.56 8 ALA B N 1
ATOM 4086 C CA . ALA B 1 8 ? -20.812 27.203 12.758 1 94.56 8 ALA B CA 1
ATOM 4087 C C . ALA B 1 8 ? -21.688 27.516 11.555 1 94.56 8 ALA B C 1
ATOM 4089 O O . ALA B 1 8 ? -22.75 26.906 11.367 1 94.56 8 ALA B O 1
ATOM 4090 N N . THR B 1 9 ? -21.266 28.422 10.695 1 94.56 9 THR B N 1
ATOM 4091 C CA . THR B 1 9 ? -22.125 28.844 9.586 1 94.56 9 THR B CA 1
ATOM 4092 C C . THR B 1 9 ? -21.484 28.469 8.25 1 94.56 9 THR B C 1
ATOM 4094 O O . THR B 1 9 ? -21.953 28.891 7.191 1 94.56 9 THR B O 1
ATOM 4097 N N . ALA B 1 10 ? -20.375 27.719 8.297 1 95.44 10 ALA B N 1
ATOM 4098 C CA . ALA B 1 10 ? -19.656 27.344 7.082 1 95.44 10 ALA B CA 1
ATOM 4099 C C . ALA B 1 10 ? -20.391 26.234 6.34 1 95.44 10 ALA B C 1
ATOM 4101 O O . ALA B 1 10 ? -21.281 25.578 6.902 1 95.44 10 ALA B O 1
ATOM 4102 N N . ASN B 1 11 ? -20.047 26.047 5.027 1 96.19 11 ASN B N 1
ATOM 4103 C CA . ASN B 1 11 ? -20.672 25.031 4.184 1 96.19 11 ASN B CA 1
ATOM 4104 C C . ASN B 1 11 ? -20.438 23.625 4.727 1 96.19 11 ASN B C 1
ATOM 4106 O O . ASN B 1 11 ? -19.359 23.328 5.234 1 96.19 11 ASN B O 1
ATOM 4110 N N . ILE B 1 12 ? -21.484 22.797 4.59 1 96.94 12 ILE B N 1
ATOM 4111 C CA . ILE B 1 12 ? -21.406 21.391 4.949 1 96.94 12 ILE B CA 1
ATOM 4112 C C . ILE B 1 12 ? -21.734 20.516 3.734 1 96.94 12 ILE B C 1
ATOM 4114 O O . ILE B 1 12 ? -22.75 20.734 3.072 1 96.94 12 ILE B O 1
ATOM 4118 N N . ALA B 1 13 ? -20.906 19.578 3.385 1 97.94 13 ALA B N 1
ATOM 4119 C CA . ALA B 1 13 ? -21.172 18.641 2.299 1 97.94 13 ALA B CA 1
ATOM 4120 C C . ALA B 1 13 ? -21.266 17.203 2.816 1 97.94 13 ALA B C 1
ATOM 4122 O O . ALA B 1 13 ? -20.453 16.797 3.664 1 97.94 13 ALA B O 1
ATOM 4123 N N . VAL B 1 14 ? -22.281 16.453 2.324 1 98.31 14 VAL B N 1
ATOM 4124 C CA . VAL B 1 14 ? -22.531 15.086 2.768 1 98.31 14 VAL B CA 1
ATOM 4125 C C . VAL B 1 14 ? -22.484 14.141 1.571 1 98.31 14 VAL B C 1
ATOM 4127 O O . VAL B 1 14 ? -23.203 14.328 0.592 1 98.31 14 VAL B O 1
ATOM 4130 N N . TRP B 1 15 ? -21.656 13.117 1.602 1 98.44 15 TRP B N 1
ATOM 4131 C CA . TRP B 1 15 ? -21.625 12.031 0.633 1 98.44 15 TRP B CA 1
ATOM 4132 C C . TRP B 1 15 ? -22.078 10.719 1.271 1 98.44 15 TRP B C 1
ATOM 4134 O O . TRP B 1 15 ? -21.453 10.227 2.209 1 98.44 15 TRP B O 1
ATOM 4144 N N . TRP B 1 16 ? -23.172 10.141 0.722 1 98.5 16 TRP B N 1
ATOM 4145 C CA . TRP B 1 16 ? -23.875 9.047 1.372 1 98.5 16 TRP B CA 1
ATOM 4146 C C . TRP B 1 16 ? -23.891 7.805 0.486 1 98.5 16 TRP B C 1
ATOM 4148 O O . TRP B 1 16 ? -24.469 7.824 -0.608 1 98.5 16 TRP B O 1
ATOM 4158 N N . ASP B 1 17 ? -23.297 6.676 0.948 1 97.94 17 ASP B N 1
ATOM 4159 C CA . ASP B 1 17 ? -23.359 5.363 0.309 1 97.94 17 ASP B CA 1
ATOM 4160 C C . ASP B 1 17 ? -24.625 4.621 0.703 1 97.94 17 ASP B C 1
ATOM 4162 O O . ASP B 1 17 ? -24.703 4.023 1.779 1 97.94 17 ASP B O 1
ATOM 4166 N N . MET B 1 18 ? -25.531 4.434 -0.199 1 96.94 18 MET B N 1
ATOM 4167 C CA . MET B 1 18 ? -26.844 3.881 0.114 1 96.94 18 MET B CA 1
ATOM 4168 C C . MET B 1 18 ? -26.781 2.363 0.252 1 96.94 18 MET B C 1
ATOM 4170 O O . MET B 1 18 ? -27.672 1.749 0.842 1 96.94 18 MET B O 1
ATOM 4174 N N . LYS B 1 19 ? -25.781 1.812 -0.357 1 94.06 19 LYS B N 1
ATOM 4175 C CA . LYS B 1 19 ? -25.656 0.361 -0.256 1 94.06 19 LYS B CA 1
ATOM 4176 C C . LYS B 1 19 ? -25.234 -0.056 1.151 1 94.06 19 LYS B C 1
ATOM 4178 O O . LYS B 1 19 ? -25.828 -0.967 1.735 1 94.06 19 LYS B O 1
ATOM 4183 N N . ASP B 1 20 ? -24.266 0.58 1.686 1 93.56 20 ASP B N 1
ATOM 4184 C CA . ASP B 1 20 ? -23.75 0.248 3.008 1 93.56 20 ASP B CA 1
ATOM 4185 C C . ASP B 1 20 ? -24.688 0.744 4.105 1 93.56 20 ASP B C 1
ATOM 4187 O O . ASP B 1 20 ? -24.781 0.127 5.168 1 93.56 20 ASP B O 1
ATOM 4191 N N . CYS B 1 21 ? -25.25 1.874 3.857 1 95.94 21 CYS B N 1
ATOM 4192 C CA . CYS B 1 21 ? -26.141 2.512 4.816 1 95.94 21 CYS B CA 1
ATOM 4193 C C . CYS B 1 21 ? -27.5 2.811 4.188 1 95.94 21 CYS B C 1
ATOM 4195 O O . CYS B 1 21 ? -27.844 3.973 3.959 1 95.94 21 CYS B O 1
ATOM 4197 N N . PRO B 1 22 ? -28.297 1.797 4.059 1 95.38 22 PRO B N 1
ATOM 4198 C CA . PRO B 1 22 ? -29.609 1.958 3.428 1 95.38 22 PRO B CA 1
ATOM 4199 C C . PRO B 1 22 ? -30.641 2.629 4.348 1 95.38 22 PRO B C 1
ATOM 4201 O O . PRO B 1 22 ? -30.422 2.713 5.559 1 95.38 22 PRO B O 1
ATOM 4204 N N . ILE B 1 23 ? -31.656 3.135 3.756 1 93.5 23 ILE B N 1
ATOM 4205 C CA . ILE B 1 23 ? -32.781 3.637 4.543 1 93.5 23 ILE B CA 1
ATOM 4206 C C . ILE B 1 23 ? -33.469 2.477 5.242 1 93.5 23 ILE B C 1
ATOM 4208 O O . ILE B 1 23 ? -33.875 1.506 4.598 1 93.5 23 ILE B O 1
ATOM 4212 N N . PRO B 1 24 ? -33.531 2.568 6.504 1 89.62 24 PRO B N 1
ATOM 4213 C CA . PRO B 1 24 ? -34.188 1.474 7.23 1 89.62 24 PRO B CA 1
ATOM 4214 C C . PRO B 1 24 ? -35.625 1.265 6.812 1 89.62 24 PRO B C 1
ATOM 4216 O O . PRO B 1 24 ? -36.281 2.205 6.352 1 89.62 24 PRO B O 1
ATOM 4219 N N . GLU B 1 25 ? -36.062 0.031 7.074 1 86.62 25 GLU B N 1
ATOM 4220 C CA . GLU B 1 25 ? -37.469 -0.283 6.762 1 86.62 25 GLU B CA 1
ATOM 4221 C C . GLU B 1 25 ? -38.406 0.569 7.594 1 86.62 25 GLU B C 1
ATOM 4223 O O . GLU B 1 25 ? -38.188 0.753 8.797 1 86.62 25 GLU B O 1
ATOM 4228 N N . GLY B 1 26 ? -39.438 1.128 7.008 1 84.81 26 GLY B N 1
ATOM 4229 C CA . GLY B 1 26 ? -40.438 1.928 7.703 1 84.81 26 GLY B CA 1
ATOM 4230 C C . GLY B 1 26 ? -40.062 3.396 7.797 1 84.81 26 GLY B C 1
ATOM 4231 O O . GLY B 1 26 ? -40.875 4.23 8.156 1 84.81 26 GLY B O 1
ATOM 4232 N N . TYR B 1 27 ? -38.875 3.75 7.547 1 90.12 27 TYR B N 1
ATOM 4233 C CA . TYR B 1 27 ? -38.406 5.137 7.574 1 90.12 27 TYR B CA 1
ATOM 4234 C C . TYR B 1 27 ? -38.688 5.828 6.246 1 90.12 27 TYR B C 1
ATOM 4236 O O . TYR B 1 27 ? -38.5 5.242 5.18 1 90.12 27 TYR B O 1
ATOM 4244 N N . GLU B 1 28 ? -39.188 7.074 6.355 1 89.94 28 GLU B N 1
ATOM 4245 C CA . GLU B 1 28 ? -39.531 7.832 5.152 1 89.94 28 GLU B CA 1
ATOM 4246 C C . GLU B 1 28 ? -38.281 8.516 4.566 1 89.94 28 GLU B C 1
ATOM 4248 O O . GLU B 1 28 ? -37.625 9.312 5.246 1 89.94 28 GLU B O 1
ATOM 4253 N N . ALA B 1 29 ? -38.031 8.336 3.297 1 92.62 29 ALA B N 1
ATOM 4254 C CA . ALA B 1 29 ? -36.875 8.891 2.615 1 92.62 29 ALA B CA 1
ATOM 4255 C C . ALA B 1 29 ? -36.875 10.414 2.689 1 92.62 29 ALA B C 1
ATOM 4257 O O . ALA B 1 29 ? -35.781 11.023 2.756 1 92.62 29 ALA B O 1
ATOM 4258 N N . GLY B 1 30 ? -38.031 11.039 2.723 1 91.88 30 GLY B N 1
ATOM 4259 C CA . GLY B 1 30 ? -38.125 12.492 2.77 1 91.88 30 GLY B CA 1
ATOM 4260 C C . GLY B 1 30 ? -37.656 13.086 4.082 1 91.88 30 GLY B C 1
ATOM 4261 O O . GLY B 1 30 ? -37.469 14.297 4.184 1 91.88 30 GLY B O 1
ATOM 4262 N N . GLN B 1 31 ? -37.344 12.266 5.043 1 92.38 31 GLN B N 1
ATOM 4263 C CA . GLN B 1 31 ? -36.969 12.758 6.367 1 92.38 31 GLN B CA 1
ATOM 4264 C C . GLN B 1 31 ? -35.469 12.719 6.559 1 92.38 31 GLN B C 1
ATOM 4266 O O . GLN B 1 31 ? -34.938 13.203 7.566 1 92.38 31 GLN B O 1
ATOM 4271 N N . VAL B 1 32 ? -34.75 12.203 5.66 1 94.5 32 VAL B N 1
ATOM 4272 C CA . VAL B 1 32 ? -33.281 12.008 5.809 1 94.5 32 VAL B CA 1
ATOM 4273 C C . VAL B 1 32 ? -32.625 13.359 6.012 1 94.5 32 VAL B C 1
ATOM 4275 O O . VAL B 1 32 ? -31.828 13.531 6.945 1 94.5 32 VAL B O 1
ATOM 4278 N N . ARG B 1 33 ? -32.906 14.352 5.176 1 93.81 33 ARG B N 1
ATOM 4279 C CA . ARG B 1 33 ? -32.281 15.664 5.281 1 93.81 33 ARG B CA 1
ATOM 4280 C C . ARG B 1 33 ? -32.531 16.297 6.645 1 93.81 33 ARG B C 1
ATOM 4282 O O . ARG B 1 33 ? -31.609 16.781 7.297 1 93.81 33 ARG B O 1
ATOM 4289 N N . SER B 1 34 ? -33.75 16.312 7.012 1 92.44 34 SER B N 1
ATOM 4290 C CA . SER B 1 34 ? -34.125 16.938 8.281 1 92.44 34 SER B CA 1
ATOM 4291 C C . SER B 1 34 ? -33.406 16.266 9.445 1 92.44 34 SER B C 1
ATOM 4293 O O . SER B 1 34 ? -32.969 16.938 10.391 1 92.44 34 SER B O 1
ATOM 4295 N N . SER B 1 35 ? -33.25 14.953 9.375 1 93.75 35 SER B N 1
ATOM 4296 C CA . SER B 1 35 ? -32.562 14.227 10.422 1 93.75 35 SER B CA 1
ATOM 4297 C C . SER B 1 35 ? -31.078 14.648 10.484 1 93.75 35 SER B C 1
ATOM 4299 O O . SER B 1 35 ? -30.531 14.852 11.57 1 93.75 35 SER B O 1
ATOM 4301 N N . LEU B 1 36 ? -30.469 14.781 9.391 1 95.25 36 LEU B N 1
ATOM 4302 C CA . LEU B 1 36 ? -29.062 15.18 9.328 1 95.25 36 LEU B CA 1
ATOM 4303 C C . LEU B 1 36 ? -28.875 16.609 9.82 1 95.25 36 LEU B C 1
ATOM 4305 O O . LEU B 1 36 ? -27.984 16.891 10.625 1 95.25 36 LEU B O 1
ATOM 4309 N N . GLU B 1 37 ? -29.703 17.484 9.383 1 93.62 37 GLU B N 1
ATOM 4310 C CA . GLU B 1 37 ? -29.609 18.891 9.781 1 93.62 37 GLU B CA 1
ATOM 4311 C C . GLU B 1 37 ? -29.828 19.047 11.289 1 93.62 37 GLU B C 1
ATOM 4313 O O . GLU B 1 37 ? -29.172 19.859 11.93 1 93.62 37 GLU B O 1
ATOM 4318 N N . ALA B 1 38 ? -30.75 18.312 11.766 1 92.62 38 ALA B N 1
ATOM 4319 C CA . ALA B 1 38 ? -30.984 18.344 13.203 1 92.62 38 ALA B CA 1
ATOM 4320 C C . ALA B 1 38 ? -29.734 17.906 13.969 1 92.62 38 ALA B C 1
ATOM 4322 O O . ALA B 1 38 ? -29.375 18.5 14.992 1 92.62 38 ALA B O 1
ATOM 4323 N N . ALA B 1 39 ? -29.141 16.828 13.531 1 93.56 39 ALA B N 1
ATOM 4324 C CA . ALA B 1 39 ? -27.922 16.344 14.172 1 93.56 39 ALA B CA 1
ATOM 4325 C C . ALA B 1 39 ? -26.828 17.391 14.133 1 93.56 39 ALA B C 1
ATOM 4327 O O . ALA B 1 39 ? -26.094 17.578 15.117 1 93.56 39 ALA B O 1
ATOM 4328 N N . PHE B 1 40 ? -26.688 18.109 13.016 1 94.19 40 PHE B N 1
ATOM 4329 C CA . PHE B 1 40 ? -25.703 19.172 12.891 1 94.19 40 PHE B CA 1
ATOM 4330 C C . PHE B 1 40 ? -26 20.312 13.859 1 94.19 40 PHE B C 1
ATOM 4332 O O . PHE B 1 40 ? -25.094 20.828 14.531 1 94.19 40 PHE B O 1
ATOM 4339 N N . LYS B 1 41 ? -27.203 20.688 13.914 1 92.19 41 LYS B N 1
ATOM 4340 C CA . LYS B 1 41 ? -27.625 21.797 14.773 1 92.19 41 LYS B CA 1
ATOM 4341 C C . LYS B 1 41 ? -27.344 21.484 16.234 1 92.19 41 LYS B C 1
ATOM 4343 O O . LYS B 1 41 ? -26.984 22.391 17 1 92.19 41 LYS B O 1
ATOM 4348 N N . GLU B 1 42 ? -27.547 20.25 16.578 1 92.06 42 GLU B N 1
ATOM 4349 C CA . GLU B 1 42 ? -27.25 19.828 17.938 1 92.06 42 GLU B CA 1
ATOM 4350 C C . GLU B 1 42 ? -25.781 20.047 18.281 1 92.06 42 GLU B C 1
ATOM 4352 O O . GLU B 1 42 ? -25.438 20.25 19.453 1 92.06 42 GLU B O 1
ATOM 4357 N N . GLN B 1 43 ? -24.953 19.984 17.266 1 93.81 43 GLN B N 1
ATOM 4358 C CA . GLN B 1 43 ? -23.531 20.188 17.469 1 93.81 43 GLN B CA 1
ATOM 4359 C C . GLN B 1 43 ? -23.125 21.641 17.234 1 93.81 43 GLN B C 1
ATOM 4361 O O . GLN B 1 43 ? -21.938 21.969 17.234 1 93.81 43 GLN B O 1
ATOM 4366 N N . GLY B 1 44 ? -24.141 22.453 16.922 1 94.69 44 GLY B N 1
ATOM 4367 C CA . GLY B 1 44 ? -23.891 23.875 16.766 1 94.69 44 GLY B CA 1
ATOM 4368 C C . GLY B 1 44 ? -23.609 24.297 15.336 1 94.69 44 GLY B C 1
ATOM 4369 O O . GLY B 1 44 ? -23.109 25.391 15.086 1 94.69 44 GLY B O 1
ATOM 4370 N N . TYR B 1 45 ? -23.859 23.469 14.352 1 95.19 45 TYR B N 1
ATOM 4371 C CA . TYR B 1 45 ? -23.656 23.766 12.938 1 95.19 45 TYR B CA 1
ATOM 4372 C C . TYR B 1 45 ? -24.969 24.141 12.266 1 95.19 45 TYR B C 1
ATOM 4374 O O . TYR B 1 45 ? -25.938 23.375 12.297 1 95.19 45 TYR B O 1
ATOM 4382 N N . SER B 1 46 ? -24.984 25.266 11.609 1 93.56 46 SER B N 1
ATOM 4383 C CA . SER B 1 46 ? -26.219 25.75 10.992 1 93.56 46 SER B CA 1
ATOM 4384 C C . SER B 1 46 ? -25.969 26.234 9.57 1 93.56 46 SER B C 1
ATOM 4386 O O . SER B 1 46 ? -26.797 26.938 8.992 1 93.56 46 SER B O 1
ATOM 4388 N N . GLY B 1 47 ? -24.891 25.953 8.984 1 93.56 47 GLY B N 1
ATOM 4389 C CA . GLY B 1 47 ? -24.562 26.359 7.625 1 93.56 47 GLY B CA 1
ATOM 4390 C C . GLY B 1 47 ? -25.344 25.578 6.574 1 93.56 47 GLY B C 1
ATOM 4391 O O . GLY B 1 47 ? -26.062 24.641 6.898 1 93.56 47 GLY B O 1
ATOM 4392 N N . PRO B 1 48 ? -25.219 26.031 5.309 1 94.06 48 PRO B N 1
ATOM 4393 C CA . PRO B 1 48 ? -25.875 25.328 4.215 1 94.06 48 PRO B CA 1
ATOM 4394 C C . PRO B 1 48 ? -25.375 23.891 4.047 1 94.06 48 PRO B C 1
ATOM 4396 O O . PRO B 1 48 ? -24.172 23.641 4.129 1 94.06 48 PRO B O 1
ATOM 4399 N N . VAL B 1 49 ? -26.328 22.969 3.807 1 95.5 49 VAL B N 1
ATOM 4400 C CA . VAL B 1 49 ? -25.984 21.562 3.711 1 95.5 49 VAL B CA 1
ATOM 4401 C C . VAL B 1 49 ? -26.281 21.047 2.303 1 95.5 49 VAL B C 1
ATOM 4403 O O . VAL B 1 49 ? -27.375 21.266 1.773 1 95.5 49 VAL B O 1
ATOM 4406 N N . SER B 1 50 ? -25.312 20.484 1.655 1 95.88 50 SER B N 1
ATOM 4407 C CA . SER B 1 50 ? -25.5 19.766 0.398 1 95.88 50 SER B CA 1
ATOM 4408 C C . SER B 1 50 ? -25.359 18.25 0.595 1 95.88 50 SER B C 1
ATOM 4410 O O . SER B 1 50 ? -24.375 17.797 1.164 1 95.88 50 SER B O 1
ATOM 4412 N N . ILE B 1 51 ? -26.375 17.484 0.114 1 97.44 51 ILE B N 1
ATOM 4413 C CA . ILE B 1 51 ? -26.375 16.031 0.323 1 97.44 51 ILE B CA 1
ATOM 4414 C C . ILE B 1 51 ? -26.469 15.32 -1.022 1 97.44 51 ILE B C 1
ATOM 4416 O O . ILE B 1 51 ? -27.312 15.672 -1.854 1 97.44 51 ILE B O 1
ATOM 4420 N N . THR B 1 52 ? -25.609 14.359 -1.238 1 98.19 52 THR B N 1
ATOM 4421 C CA . THR B 1 52 ? -25.703 13.484 -2.404 1 98.19 52 THR B CA 1
ATOM 4422 C C . THR B 1 52 ? -25.734 12.023 -1.985 1 98.19 52 THR B C 1
ATOM 4424 O O . THR B 1 52 ? -24.859 11.562 -1.25 1 98.19 52 THR B O 1
ATOM 4427 N N . ALA B 1 53 ? -26.734 11.25 -2.439 1 98.31 53 ALA B N 1
ATOM 4428 C CA . ALA B 1 53 ? -26.875 9.828 -2.174 1 98.31 53 ALA B CA 1
ATOM 4429 C C . ALA B 1 53 ? -26.391 8.992 -3.361 1 98.31 53 ALA B C 1
ATOM 4431 O O . ALA B 1 53 ? -26.906 9.141 -4.477 1 98.31 53 ALA B O 1
ATOM 4432 N N . TYR B 1 54 ? -25.438 8.102 -3.098 1 98.06 54 TYR B N 1
ATOM 4433 C CA . TYR B 1 54 ? -24.828 7.293 -4.156 1 98.06 54 TYR B CA 1
ATOM 4434 C C . TYR B 1 54 ? -25.312 5.852 -4.074 1 98.06 54 TYR B C 1
ATOM 4436 O O . TYR B 1 54 ? -25.484 5.305 -2.98 1 98.06 54 TYR B O 1
ATOM 4444 N N . GLY B 1 55 ? -25.453 5.125 -5.223 1 96.38 55 GLY B N 1
ATOM 4445 C CA . GLY B 1 55 ? -25.781 3.709 -5.293 1 96.38 55 GLY B CA 1
ATOM 4446 C C . GLY B 1 55 ? -26.297 3.283 -6.656 1 96.38 55 GLY B C 1
ATOM 4447 O O . GLY B 1 55 ? -26.328 4.086 -7.594 1 96.38 55 GLY B O 1
ATOM 4448 N N . ASP B 1 56 ? -26.547 2.008 -6.742 1 95.12 56 ASP B N 1
ATOM 4449 C CA . ASP B 1 56 ? -27.234 1.508 -7.934 1 95.12 56 ASP B CA 1
ATOM 4450 C C . ASP B 1 56 ? -28.703 1.881 -7.918 1 95.12 56 ASP B C 1
ATOM 4452 O O . ASP B 1 56 ? -29.531 1.157 -7.355 1 95.12 56 ASP B O 1
ATOM 4456 N N . GLN B 1 57 ? -29.062 2.9 -8.672 1 95.81 57 GLN B N 1
ATOM 4457 C CA . GLN B 1 57 ? -30.406 3.477 -8.586 1 95.81 57 GLN B CA 1
ATOM 4458 C C . GLN B 1 57 ? -31.391 2.699 -9.445 1 95.81 57 GLN B C 1
ATOM 4460 O O . GLN B 1 57 ? -32.594 2.945 -9.391 1 95.81 57 GLN B O 1
ATOM 4465 N N . THR B 1 58 ? -30.891 1.779 -10.195 1 93.12 58 THR B N 1
ATOM 4466 C CA . THR B 1 58 ? -31.812 0.903 -10.914 1 93.12 58 THR B CA 1
ATOM 4467 C C . THR B 1 58 ? -32.594 0.012 -9.945 1 93.12 58 THR B C 1
ATOM 4469 O O . THR B 1 58 ? -33.656 -0.483 -10.273 1 93.12 58 THR B O 1
ATOM 4472 N N . GLN B 1 59 ? -32.062 -0.153 -8.773 1 91.75 59 GLN B N 1
ATOM 4473 C CA . GLN B 1 59 ? -32.656 -1.056 -7.785 1 91.75 59 GLN B CA 1
ATOM 4474 C C . GLN B 1 59 ? -33.406 -0.281 -6.715 1 91.75 59 GLN B C 1
ATOM 4476 O O . GLN B 1 59 ? -34.031 -0.877 -5.848 1 91.75 59 GLN B O 1
ATOM 4481 N N . THR B 1 60 ? -33.344 1.006 -6.727 1 94.44 60 THR B N 1
ATOM 4482 C CA . THR B 1 60 ? -34 1.828 -5.715 1 94.44 60 THR B CA 1
ATOM 4483 C C . THR B 1 60 ? -35.438 2.148 -6.125 1 94.44 60 THR B C 1
ATOM 4485 O O . THR B 1 60 ? -35.688 2.666 -7.223 1 94.44 60 THR B O 1
ATOM 4488 N N . PRO B 1 61 ? -36.344 1.857 -5.301 1 93.31 61 PRO B N 1
ATOM 4489 C CA . PRO B 1 61 ? -37.75 2.127 -5.645 1 93.31 61 PRO B CA 1
ATOM 4490 C C . PRO B 1 61 ? -38.031 3.607 -5.898 1 93.31 61 PRO B C 1
ATOM 4492 O O . PRO B 1 61 ? -37.375 4.469 -5.289 1 93.31 61 PRO B O 1
ATOM 4495 N N . ASP B 1 62 ? -39.062 3.949 -6.688 1 93.62 62 ASP B N 1
ATOM 4496 C CA . ASP B 1 62 ? -39.406 5.309 -7.102 1 93.62 62 ASP B CA 1
ATOM 4497 C C . ASP B 1 62 ? -39.812 6.168 -5.906 1 93.62 62 ASP B C 1
ATOM 4499 O O . ASP B 1 62 ? -39.469 7.352 -5.84 1 93.62 62 ASP B O 1
ATOM 4503 N N . HIS B 1 63 ? -40.531 5.57 -5.043 1 93.25 63 HIS B N 1
ATOM 4504 C CA . HIS B 1 63 ? -41.031 6.367 -3.92 1 93.25 63 HIS B CA 1
ATOM 4505 C C . HIS B 1 63 ? -39.875 6.855 -3.049 1 93.25 63 HIS B C 1
ATOM 4507 O O . HIS B 1 63 ? -39.969 7.93 -2.449 1 93.25 63 HIS B O 1
ATOM 4513 N N . ILE B 1 64 ? -38.844 6.102 -2.957 1 95.69 64 ILE B N 1
ATOM 4514 C CA . ILE B 1 64 ? -37.656 6.504 -2.205 1 95.69 64 ILE B CA 1
ATOM 4515 C C . ILE B 1 64 ? -36.938 7.656 -2.922 1 95.69 64 ILE B C 1
ATOM 4517 O O . ILE B 1 64 ? -36.625 8.672 -2.303 1 95.69 64 ILE B O 1
ATOM 4521 N N . LEU B 1 65 ? -36.812 7.562 -4.203 1 96 65 LEU B N 1
ATOM 4522 C CA . LEU B 1 65 ? -36.125 8.594 -4.98 1 96 65 LEU B CA 1
ATOM 4523 C C . LEU B 1 65 ? -36.938 9.891 -4.977 1 96 65 LEU B C 1
ATOM 4525 O O . LEU B 1 65 ? -36.344 10.977 -4.859 1 96 65 LEU B O 1
ATOM 4529 N N . LYS B 1 66 ? -38.156 9.805 -5.102 1 93.88 66 LYS B N 1
ATOM 4530 C CA . LYS B 1 66 ? -39.031 10.984 -5.043 1 93.88 66 LYS B CA 1
ATOM 4531 C C . LYS B 1 66 ? -38.906 11.672 -3.689 1 93.88 66 LYS B C 1
ATOM 4533 O O . LYS B 1 66 ? -38.875 12.906 -3.619 1 93.88 66 LYS B O 1
ATOM 4538 N N . GLY B 1 67 ? -38.938 10.82 -2.646 1 93.31 67 GLY B N 1
ATOM 4539 C CA . GLY B 1 67 ? -38.812 11.367 -1.307 1 93.31 67 GLY B CA 1
ATOM 4540 C C . GLY B 1 67 ? -37.5 12.133 -1.105 1 93.31 67 GLY B C 1
ATOM 4541 O O . GLY B 1 67 ? -37.5 13.203 -0.5 1 93.31 67 GLY B O 1
ATOM 4542 N N . LEU B 1 68 ? -36.438 11.633 -1.606 1 95.06 68 LEU B N 1
ATOM 4543 C CA . LEU B 1 68 ? -35.125 12.281 -1.494 1 95.06 68 LEU B CA 1
ATOM 4544 C C . LEU B 1 68 ? -35.094 13.57 -2.311 1 95.06 68 LEU B C 1
ATOM 4546 O O . LEU B 1 68 ? -34.75 14.633 -1.788 1 95.06 68 LEU B O 1
ATOM 4550 N N . LEU B 1 69 ? -35.531 13.516 -3.557 1 94.19 69 LEU B N 1
ATOM 4551 C CA . LEU B 1 69 ? -35.469 14.648 -4.465 1 94.19 69 LEU B CA 1
ATOM 4552 C C . LEU B 1 69 ? -36.375 15.789 -3.98 1 94.19 69 LEU B C 1
ATOM 4554 O O . LEU B 1 69 ? -36 16.953 -4.086 1 94.19 69 LEU B O 1
ATOM 4558 N N . SER B 1 70 ? -37.469 15.477 -3.42 1 91.94 70 SER B N 1
ATOM 4559 C CA . SER B 1 70 ? -38.438 16.484 -2.961 1 91.94 70 SER B CA 1
ATOM 4560 C C . SER B 1 70 ? -37.906 17.234 -1.753 1 91.94 70 SER B C 1
ATOM 4562 O O . SER B 1 70 ? -38.375 18.344 -1.443 1 91.94 70 SER B O 1
ATOM 4564 N N . THR B 1 71 ? -36.969 16.672 -1.098 1 92.56 71 THR B N 1
ATOM 4565 C CA . THR B 1 71 ? -36.406 17.328 0.074 1 92.56 71 THR B CA 1
ATOM 4566 C C . THR B 1 71 ? -34.969 17.781 -0.213 1 92.56 71 THR B C 1
ATOM 4568 O O . THR B 1 71 ? -34.156 17.906 0.703 1 92.56 71 THR B O 1
ATOM 4571 N N . GLU B 1 72 ? -34.562 17.875 -1.492 1 93.44 72 GLU B N 1
ATOM 4572 C CA . GLU B 1 72 ? -33.312 18.484 -1.99 1 93.44 72 GLU B CA 1
ATOM 4573 C C . GLU B 1 72 ? -32.094 17.609 -1.688 1 93.44 72 GLU B C 1
ATOM 4575 O O . GLU B 1 72 ? -31.047 18.125 -1.329 1 93.44 72 GLU B O 1
ATOM 4580 N N . VAL B 1 73 ? -32.25 16.359 -1.685 1 95.69 73 VAL B N 1
ATOM 4581 C CA . VAL B 1 73 ? -31.156 15.398 -1.681 1 95.69 73 VAL B CA 1
ATOM 4582 C C . VAL B 1 73 ? -30.891 14.914 -3.104 1 95.69 73 VAL B C 1
ATOM 4584 O O . VAL B 1 73 ? -31.766 14.32 -3.736 1 95.69 73 VAL B O 1
ATOM 4587 N N . SER B 1 74 ? -29.688 15.219 -3.586 1 97.38 74 SER B N 1
ATOM 4588 C CA . SER B 1 74 ? -29.344 14.742 -4.918 1 97.38 74 SER B CA 1
ATOM 4589 C C . SER B 1 74 ? -29.078 13.242 -4.914 1 97.38 74 SER B C 1
ATOM 4591 O O . SER B 1 74 ? -28.734 12.672 -3.879 1 97.38 74 SER B O 1
ATOM 4593 N N . VAL B 1 75 ? -29.297 12.648 -6.09 1 97.75 75 VAL B N 1
ATOM 4594 C CA . VAL B 1 75 ? -29.094 11.211 -6.219 1 97.75 75 VAL B CA 1
ATOM 4595 C C . VAL B 1 75 ? -28.109 10.922 -7.352 1 97.75 75 VAL B C 1
ATOM 4597 O O . VAL B 1 75 ? -28.203 11.531 -8.422 1 97.75 75 VAL B O 1
ATOM 4600 N N . ALA B 1 76 ? -27.156 10.008 -7.094 1 97.88 76 ALA B N 1
ATOM 4601 C CA . ALA B 1 76 ? -26.172 9.641 -8.102 1 97.88 76 ALA B CA 1
ATOM 4602 C C . ALA B 1 76 ? -26.188 8.141 -8.359 1 97.88 76 ALA B C 1
ATOM 4604 O O . ALA B 1 76 ? -26 7.34 -7.438 1 97.88 76 ALA B O 1
ATOM 4605 N N . HIS B 1 77 ? -26.375 7.738 -9.609 1 97.06 77 HIS B N 1
ATOM 4606 C CA . HIS B 1 77 ? -26.266 6.336 -10 1 97.06 77 HIS B CA 1
ATOM 4607 C C . HIS B 1 77 ? -24.812 5.941 -10.227 1 97.06 77 HIS B C 1
ATOM 4609 O O . HIS B 1 77 ? -24.078 6.621 -10.953 1 97.06 77 HIS B O 1
ATOM 4615 N N . THR B 1 78 ? -24.422 4.883 -9.602 1 94.5 78 THR B N 1
ATOM 4616 C CA . THR B 1 78 ? -23.109 4.258 -9.766 1 94.5 78 THR B CA 1
ATOM 4617 C C . THR B 1 78 ? -23.234 2.738 -9.805 1 94.5 78 THR B C 1
ATOM 4619 O O . THR B 1 78 ? -24.156 2.172 -9.195 1 94.5 78 THR B O 1
ATOM 4622 N N . LYS B 1 79 ? -22.328 2.104 -10.5 1 89.5 79 LYS B N 1
ATOM 4623 C CA . LYS B 1 79 ? -22.188 0.667 -10.289 1 89.5 79 LYS B CA 1
ATOM 4624 C C . LYS B 1 79 ? -21.703 0.37 -8.867 1 89.5 79 LYS B C 1
ATOM 4626 O O . LYS B 1 79 ? -20.891 1.107 -8.312 1 89.5 79 LYS B O 1
ATOM 4631 N N . SER B 1 80 ? -22.172 -0.694 -8.367 1 84.25 80 SER B N 1
ATOM 4632 C CA . SER B 1 80 ? -21.922 -1.019 -6.965 1 84.25 80 SER B CA 1
ATOM 4633 C C . SER B 1 80 ? -20.438 -1.047 -6.656 1 84.25 80 SER B C 1
ATOM 4635 O O . SER B 1 80 ? -20 -0.547 -5.613 1 84.25 80 SER B O 1
ATOM 4637 N N . GLU B 1 81 ? -19.625 -1.542 -7.508 1 82.31 81 GLU B N 1
ATOM 4638 C CA . GLU B 1 81 ? -18.203 -1.733 -7.277 1 82.31 81 GLU B CA 1
ATOM 4639 C C . GLU B 1 81 ? -17.438 -0.415 -7.391 1 82.31 81 GLU B C 1
ATOM 4641 O O . GLU B 1 81 ? -16.297 -0.315 -6.953 1 82.31 81 GLU B O 1
ATOM 4646 N N . SER B 1 82 ? -18.109 0.614 -7.945 1 89.81 82 SER B N 1
ATOM 4647 C CA . SER B 1 82 ? -17.406 1.864 -8.219 1 89.81 82 SER B CA 1
ATOM 4648 C C . SER B 1 82 ? -17.938 2.998 -7.348 1 89.81 82 SER B C 1
ATOM 4650 O O . SER B 1 82 ? -17.594 4.164 -7.555 1 89.81 82 SER B O 1
ATOM 4652 N N . THR B 1 83 ? -18.75 2.744 -6.391 1 93.44 83 THR B N 1
ATOM 4653 C CA . THR B 1 83 ? -19.391 3.775 -5.574 1 93.44 83 THR B CA 1
ATOM 4654 C C . THR B 1 83 ? -18.344 4.574 -4.805 1 93.44 83 THR B C 1
ATOM 4656 O O . THR B 1 83 ? -18.359 5.809 -4.836 1 93.44 83 THR B O 1
ATOM 4659 N N . SER B 1 84 ? -17.453 3.891 -4.121 1 93.62 84 SER B N 1
ATOM 4660 C CA . SER B 1 84 ? -16.438 4.562 -3.33 1 93.62 84 SER B CA 1
ATOM 4661 C C . SER B 1 84 ? -15.555 5.457 -4.203 1 93.62 84 SER B C 1
ATOM 4663 O O . SER B 1 84 ? -15.148 6.539 -3.777 1 93.62 84 SER B O 1
ATOM 4665 N N . TYR B 1 85 ? -15.305 4.996 -5.363 1 92.75 85 TYR B N 1
ATOM 4666 C CA . TYR B 1 85 ? -14.477 5.758 -6.297 1 92.75 85 TYR B CA 1
ATOM 4667 C C . TYR B 1 85 ? -15.117 7.105 -6.617 1 92.75 85 TYR B C 1
ATOM 4669 O O . TYR B 1 85 ? -14.477 8.148 -6.477 1 92.75 85 TYR B O 1
ATOM 4677 N N . PHE B 1 86 ? -16.344 7.113 -6.984 1 94.88 86 PHE B N 1
ATOM 4678 C CA . PHE B 1 86 ? -17.016 8.336 -7.402 1 94.88 86 PHE B CA 1
ATOM 4679 C C . PHE B 1 86 ? -17.266 9.25 -6.207 1 94.88 86 PHE B C 1
ATOM 4681 O O . PHE B 1 86 ? -17.219 10.477 -6.332 1 94.88 86 PHE B O 1
ATOM 4688 N N . MET B 1 87 ? -17.578 8.656 -5.074 1 96.19 87 MET B N 1
ATOM 4689 C CA . MET B 1 87 ? -17.734 9.453 -3.861 1 96.19 87 MET B CA 1
ATOM 4690 C C . MET B 1 87 ? -16.469 10.234 -3.561 1 96.19 87 MET B C 1
ATOM 4692 O O . MET B 1 87 ? -16.516 11.445 -3.303 1 96.19 87 MET B O 1
ATOM 4696 N N . TYR B 1 88 ? -15.383 9.539 -3.623 1 95.81 88 TYR B N 1
ATOM 4697 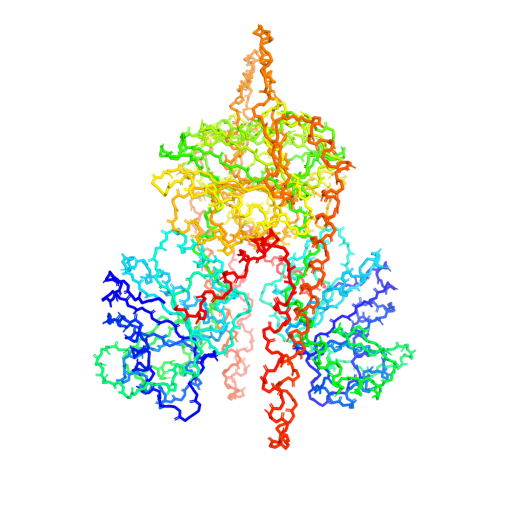C CA . TYR B 1 88 ? -14.094 10.156 -3.316 1 95.81 88 TYR B CA 1
ATOM 4698 C C . TYR B 1 88 ? -13.75 11.227 -4.352 1 95.81 88 TYR B C 1
ATOM 4700 O O . TYR B 1 88 ? -13.242 12.297 -4.004 1 95.81 88 TYR B O 1
ATOM 4708 N N . GLU B 1 89 ? -13.906 10.922 -5.586 1 93.5 89 GLU B N 1
ATOM 4709 C CA . GLU B 1 89 ? -13.656 11.891 -6.645 1 93.5 89 GLU B CA 1
ATOM 4710 C C . GLU B 1 89 ? -14.43 13.188 -6.406 1 93.5 89 GLU B C 1
ATOM 4712 O O . GLU B 1 89 ? -13.867 14.281 -6.5 1 93.5 89 GLU B O 1
ATOM 4717 N N . ASP B 1 90 ? -15.68 13.07 -6.094 1 95.56 90 ASP B N 1
ATOM 4718 C CA . ASP B 1 90 ? -16.516 14.242 -5.844 1 95.56 90 ASP B CA 1
ATOM 4719 C C . ASP B 1 90 ? -16.047 15 -4.609 1 95.56 90 ASP B C 1
ATOM 4721 O O . ASP B 1 90 ? -16.078 16.234 -4.578 1 95.56 90 ASP B O 1
ATOM 4725 N N . LEU B 1 91 ? -15.672 14.289 -3.592 1 96.56 91 LEU B N 1
ATOM 4726 C CA . LEU B 1 91 ? -15.18 14.891 -2.359 1 96.56 91 LEU B CA 1
ATOM 4727 C C . LEU B 1 91 ? -13.953 15.758 -2.631 1 96.56 91 LEU B C 1
ATOM 4729 O O . LEU B 1 91 ? -13.883 16.906 -2.184 1 96.56 91 LEU B O 1
ATOM 4733 N N . VAL B 1 92 ? -13.023 15.25 -3.379 1 94 92 VAL B N 1
ATOM 4734 C CA . VAL B 1 92 ? -11.789 15.969 -3.691 1 94 92 VAL B CA 1
ATOM 4735 C C . VAL B 1 92 ? -12.109 17.219 -4.512 1 94 92 VAL B C 1
ATOM 4737 O O . VAL B 1 92 ? -11.562 18.281 -4.258 1 94 92 VAL B O 1
ATOM 4740 N N . LYS B 1 93 ? -12.992 17.094 -5.457 1 93.38 93 LYS B N 1
ATOM 4741 C CA . LYS B 1 93 ? -13.406 18.234 -6.266 1 93.38 93 LYS B CA 1
ATOM 4742 C C . LYS B 1 93 ? -14.055 19.312 -5.402 1 93.38 93 LYS B C 1
ATOM 4744 O O . LYS B 1 93 ? -13.773 20.5 -5.566 1 93.38 93 LYS B O 1
ATOM 4749 N N . TRP B 1 94 ? -14.891 18.875 -4.57 1 95.75 94 TRP B N 1
ATOM 4750 C CA . TRP B 1 94 ? -15.57 19.812 -3.684 1 95.75 94 TRP B CA 1
ATOM 4751 C C . TRP B 1 94 ? -14.57 20.562 -2.809 1 95.75 94 TRP B C 1
ATOM 4753 O O . TRP B 1 94 ? -14.703 21.766 -2.598 1 95.75 94 TRP B O 1
ATOM 4763 N N . ARG B 1 95 ? -13.617 19.906 -2.254 1 93.5 95 ARG B N 1
ATOM 4764 C CA . ARG B 1 95 ? -12.602 20.516 -1.401 1 93.5 95 ARG B CA 1
ATOM 4765 C C . ARG B 1 95 ? -11.867 21.625 -2.141 1 93.5 95 ARG B C 1
ATOM 4767 O O . ARG B 1 95 ? -11.531 22.656 -1.55 1 93.5 95 ARG B O 1
ATOM 4774 N N . ARG B 1 96 ? -11.672 21.359 -3.361 1 90.12 96 ARG B N 1
ATOM 4775 C CA . ARG B 1 96 ? -10.961 22.359 -4.168 1 90.12 96 ARG B CA 1
ATOM 4776 C C . ARG B 1 96 ? -11.773 23.641 -4.293 1 90.12 96 ARG B C 1
ATOM 4778 O O . ARG B 1 96 ? -11.211 24.734 -4.285 1 90.12 96 ARG B O 1
ATOM 4785 N N . LEU B 1 97 ? -12.992 23.531 -4.277 1 93.25 97 LEU B N 1
ATOM 4786 C CA . LEU B 1 97 ? -13.875 24.672 -4.504 1 93.25 97 LEU B CA 1
ATOM 4787 C C . LEU B 1 97 ? -14.32 25.281 -3.18 1 93.25 97 LEU B C 1
ATOM 4789 O O . LEU B 1 97 ? -14.844 26.406 -3.152 1 93.25 97 LEU B O 1
ATOM 4793 N N . ASN B 1 98 ? -14.133 24.578 -2.09 1 93.94 98 ASN B N 1
ATOM 4794 C CA . ASN B 1 98 ? -14.578 25.031 -0.773 1 93.94 98 ASN B CA 1
ATOM 4795 C C . ASN B 1 98 ? -13.453 24.953 0.254 1 93.94 98 ASN B C 1
ATOM 4797 O O . ASN B 1 98 ? -13.422 24.047 1.09 1 93.94 98 ASN B O 1
ATOM 4801 N N . PRO B 1 99 ? -12.578 25.953 0.281 1 92 99 PRO B N 1
ATOM 4802 C CA . PRO B 1 99 ? -11.492 25.953 1.262 1 92 99 PRO B CA 1
ATOM 4803 C C . PRO B 1 99 ? -11.992 26.125 2.693 1 92 99 PRO B C 1
ATOM 4805 O O . PRO B 1 99 ? -13.094 26.625 2.91 1 92 99 PRO B O 1
ATOM 4808 N N . PRO B 1 100 ? -11.219 25.703 3.639 1 90.88 100 PRO B N 1
ATOM 4809 C CA . PRO B 1 100 ? -11.633 25.891 5.031 1 90.88 100 PRO B CA 1
ATOM 4810 C C . PRO B 1 100 ? -11.906 27.344 5.383 1 90.88 100 PRO B C 1
ATOM 4812 O O . PRO B 1 100 ? -11.32 28.25 4.785 1 90.88 100 PRO B O 1
ATOM 4815 N N . PRO B 1 101 ? -12.867 27.656 6.297 1 93.56 101 PRO B N 1
ATOM 4816 C CA . PRO B 1 101 ? -13.578 26.688 7.129 1 93.56 101 PRO B CA 1
ATOM 4817 C C . PRO B 1 101 ? -14.711 25.969 6.379 1 93.56 101 PRO B C 1
ATOM 4819 O O . PRO B 1 101 ? -15.453 26.609 5.629 1 93.56 101 PRO B O 1
ATOM 4822 N N . ALA B 1 102 ? -14.711 24.781 6.418 1 95.5 102 ALA B N 1
ATOM 4823 C CA . ALA B 1 102 ? -15.758 23.953 5.816 1 95.5 102 ALA B CA 1
ATOM 4824 C C . ALA B 1 102 ? -15.852 22.594 6.512 1 95.5 102 ALA B C 1
ATOM 4826 O O . ALA B 1 102 ? -14.922 22.172 7.203 1 95.5 102 ALA B O 1
ATOM 4827 N N . THR B 1 103 ? -17.031 21.984 6.355 1 96.44 103 THR B N 1
ATOM 4828 C CA . THR B 1 103 ? -17.297 20.719 7.055 1 96.44 103 THR B CA 1
ATOM 4829 C C . THR B 1 103 ? -17.688 19.625 6.074 1 96.44 103 THR B C 1
ATOM 4831 O O . THR B 1 103 ? -18.469 19.875 5.148 1 96.44 103 THR B O 1
ATOM 4834 N N . MET B 1 104 ? -17.109 18.484 6.297 1 97.06 104 MET B N 1
ATOM 4835 C CA . MET B 1 104 ? -17.391 17.312 5.469 1 97.06 104 MET B CA 1
ATOM 4836 C C . MET B 1 104 ? -18.047 16.219 6.293 1 97.06 104 MET B C 1
ATOM 4838 O O . MET B 1 104 ? -17.734 16.047 7.473 1 97.06 104 MET B O 1
ATOM 4842 N N . MET B 1 105 ? -18.969 15.422 5.641 1 98.06 105 MET B N 1
ATOM 4843 C CA . MET B 1 105 ? -19.531 14.219 6.254 1 98.06 105 MET B CA 1
ATOM 4844 C C . MET B 1 105 ? -19.531 13.055 5.266 1 98.06 105 MET B C 1
ATOM 4846 O O . MET B 1 105 ? -19.953 13.211 4.121 1 98.06 105 MET B O 1
ATOM 4850 N N . ILE B 1 106 ? -19.047 11.906 5.695 1 97.88 106 ILE B N 1
ATOM 4851 C CA . ILE B 1 106 ? -19.078 10.68 4.91 1 97.88 106 ILE B CA 1
ATOM 4852 C C . ILE B 1 106 ? -19.953 9.641 5.617 1 97.88 106 ILE B C 1
ATOM 4854 O O . ILE B 1 106 ? -19.766 9.367 6.805 1 97.88 106 ILE B O 1
ATOM 4858 N N . ILE B 1 107 ? -20.891 9.102 4.914 1 97.94 107 ILE B N 1
ATOM 4859 C CA . ILE B 1 107 ? -21.75 8.039 5.43 1 97.94 107 ILE B CA 1
ATOM 4860 C C . ILE B 1 107 ? -21.484 6.738 4.68 1 97.94 107 ILE B C 1
ATOM 4862 O O . ILE B 1 107 ? -21.938 6.551 3.555 1 97.94 107 ILE B O 1
ATOM 4866 N N . SER B 1 108 ? -20.703 5.848 5.273 1 96.69 108 SER B N 1
ATOM 4867 C CA . SER B 1 108 ? -20.297 4.605 4.621 1 96.69 108 SER B CA 1
ATOM 4868 C C . SER B 1 108 ? -19.609 3.662 5.602 1 96.69 108 SER B C 1
ATOM 4870 O O . SER B 1 108 ? -18.938 4.109 6.531 1 96.69 108 SER B O 1
ATOM 4872 N N . ASP B 1 109 ? -19.703 2.389 5.359 1 93 109 ASP B N 1
ATOM 4873 C CA . ASP B 1 109 ? -18.969 1.394 6.137 1 93 109 ASP B CA 1
ATOM 4874 C C . ASP B 1 109 ? -17.562 1.202 5.586 1 93 109 ASP B C 1
ATOM 4876 O O . ASP B 1 109 ? -16.75 0.483 6.18 1 93 109 ASP B O 1
ATOM 4880 N N . GLN B 1 110 ? -17.281 1.871 4.477 1 89 110 GLN B N 1
ATOM 4881 C CA . GLN B 1 110 ? -16 1.638 3.805 1 89 110 GLN B CA 1
ATOM 4882 C C . GLN B 1 110 ? -14.977 2.693 4.199 1 89 110 GLN B C 1
ATOM 4884 O O . GLN B 1 110 ? -13.844 2.67 3.717 1 89 110 GLN B O 1
ATOM 4889 N N . VAL B 1 111 ? -15.258 3.572 5.059 1 90.5 111 VAL B N 1
ATOM 4890 C CA . VAL B 1 111 ? -14.375 4.691 5.375 1 90.5 111 VAL B CA 1
ATOM 4891 C C . VAL B 1 111 ? -13.07 4.172 5.961 1 90.5 111 VAL B C 1
ATOM 4893 O O . VAL B 1 111 ? -11.992 4.656 5.609 1 90.5 111 VAL B O 1
ATOM 4896 N N . GLY B 1 112 ? -13.094 3.238 6.832 1 83.25 112 GLY B N 1
ATOM 4897 C CA . GLY B 1 112 ? -11.914 2.717 7.512 1 83.25 112 GLY B CA 1
ATOM 4898 C C . GLY B 1 112 ? -10.953 2.012 6.574 1 83.25 112 GLY B C 1
ATOM 4899 O O . GLY B 1 112 ? -9.75 1.978 6.828 1 83.25 112 GLY B O 1
ATOM 4900 N N . ASP B 1 113 ? -11.414 1.588 5.5 1 79.94 113 ASP B N 1
ATOM 4901 C CA . ASP B 1 113 ? -10.586 0.753 4.637 1 79.94 113 ASP B CA 1
ATOM 4902 C C . ASP B 1 113 ? -10.156 1.513 3.383 1 79.94 113 ASP B C 1
ATOM 4904 O O . ASP B 1 113 ? -8.969 1.604 3.082 1 79.94 113 ASP B O 1
ATOM 4908 N N . LYS B 1 114 ? -11.125 2.123 2.725 1 86 114 LYS B N 1
ATOM 4909 C CA . LYS B 1 114 ? -10.836 2.643 1.391 1 86 114 LYS B CA 1
ATOM 4910 C C . LYS B 1 114 ? -10.391 4.102 1.454 1 86 114 LYS B C 1
ATOM 4912 O O . LYS B 1 114 ? -9.453 4.5 0.763 1 86 114 LYS B O 1
ATOM 4917 N N . PHE B 1 115 ? -10.93 4.867 2.322 1 91.5 115 PHE B N 1
ATOM 4918 C CA . PHE B 1 115 ? -10.734 6.312 2.268 1 91.5 115 PHE B CA 1
ATOM 4919 C C . PHE B 1 115 ? -9.617 6.746 3.203 1 91.5 115 PHE B C 1
ATOM 4921 O O . PHE B 1 115 ? -9.031 7.816 3.031 1 91.5 115 PHE B O 1
ATOM 4928 N N . THR B 1 116 ? -9.289 6.008 4.164 1 89.56 116 THR B N 1
ATOM 4929 C CA . THR B 1 116 ? -8.57 6.422 5.367 1 89.56 116 THR B CA 1
ATOM 4930 C C . THR B 1 116 ? -7.176 6.934 5.012 1 89.56 116 THR B C 1
ATOM 4932 O O . THR B 1 116 ? -6.785 8.023 5.434 1 89.56 116 THR B O 1
ATOM 4935 N N . TRP B 1 117 ? -6.398 6.234 4.223 1 90.31 117 TRP B N 1
ATOM 4936 C CA . TRP B 1 117 ? -4.996 6.574 3.984 1 90.31 117 TRP B CA 1
ATOM 4937 C C . TRP B 1 117 ? -4.871 7.973 3.393 1 90.31 117 TRP B C 1
ATOM 4939 O O . TRP B 1 117 ? -4.117 8.805 3.906 1 90.31 117 TRP B O 1
ATOM 4949 N N . ASP B 1 118 ? -5.559 8.266 2.352 1 92.5 118 ASP B N 1
ATOM 4950 C CA . ASP B 1 118 ? -5.426 9.547 1.659 1 92.5 118 ASP B CA 1
ATOM 4951 C C . ASP B 1 118 ? -6.062 10.672 2.467 1 92.5 118 ASP B C 1
ATOM 4953 O O . ASP B 1 118 ? -5.531 11.789 2.514 1 92.5 118 ASP B O 1
ATOM 4957 N N . LEU B 1 119 ? -7.168 10.352 3.141 1 91.44 119 LEU B N 1
ATOM 4958 C CA . LEU B 1 119 ? -7.883 11.367 3.908 1 91.44 119 LEU B CA 1
ATOM 4959 C C . LEU B 1 119 ? -7.059 11.82 5.109 1 91.44 119 LEU B C 1
ATOM 4961 O O . LEU B 1 119 ? -7.062 13 5.457 1 91.44 119 LEU B O 1
ATOM 4965 N N . VAL B 1 120 ? -6.43 10.914 5.801 1 90.75 120 VAL B N 1
ATOM 4966 C CA . VAL B 1 120 ? -5.582 11.25 6.938 1 90.75 120 VAL B CA 1
ATOM 4967 C C . VAL B 1 120 ? -4.473 12.203 6.496 1 90.75 120 VAL B C 1
ATOM 4969 O O . VAL B 1 120 ? -4.176 13.18 7.188 1 90.75 120 VAL B O 1
ATOM 4972 N N . ARG B 1 121 ? -3.889 11.938 5.418 1 90.06 121 ARG B N 1
ATOM 4973 C CA . ARG B 1 121 ? -2.811 12.766 4.883 1 90.06 121 ARG B CA 1
ATOM 4974 C C . ARG B 1 121 ? -3.318 14.156 4.516 1 90.06 121 ARG B C 1
ATOM 4976 O O . ARG B 1 121 ? -2.668 15.164 4.812 1 90.06 121 ARG B O 1
ATOM 4983 N N . LEU B 1 122 ? -4.48 14.219 3.986 1 88.12 122 LEU B N 1
ATOM 4984 C CA . LEU B 1 122 ? -5.09 15.5 3.643 1 88.12 122 LEU B CA 1
ATOM 4985 C C . LEU B 1 122 ? -5.41 16.312 4.898 1 88.12 122 LEU B C 1
ATOM 4987 O O . LEU B 1 122 ? -5.246 17.531 4.914 1 88.12 122 LEU B O 1
ATOM 4991 N N . GLN B 1 123 ? -5.805 15.672 5.93 1 86.38 123 GLN B N 1
ATOM 4992 C CA . GLN B 1 123 ? -6.168 16.328 7.176 1 86.38 123 GLN B CA 1
ATOM 4993 C C . GLN B 1 123 ? -4.961 17 7.82 1 86.38 123 GLN B C 1
ATOM 4995 O O . GLN B 1 123 ? -5.094 18.047 8.477 1 86.38 123 GLN B O 1
ATOM 5000 N N . GLN B 1 124 ? -3.857 16.469 7.66 1 85.94 124 GLN B N 1
ATOM 5001 C CA . GLN B 1 124 ? -2.656 17 8.297 1 85.94 124 GLN B CA 1
ATOM 5002 C C . GLN B 1 124 ? -2.279 18.359 7.715 1 85.94 124 GLN B C 1
ATOM 5004 O O . GLN B 1 124 ? -1.541 19.125 8.336 1 85.94 124 GLN B O 1
ATOM 5009 N N . ARG B 1 125 ? -2.789 18.703 6.547 1 81.81 125 ARG B N 1
ATOM 5010 C CA . ARG B 1 125 ? -2.426 19.953 5.906 1 81.81 125 ARG B CA 1
ATOM 5011 C C . ARG B 1 125 ? -3.592 20.938 5.93 1 81.81 125 ARG B C 1
ATOM 5013 O O . ARG B 1 125 ? -3.398 22.141 5.758 1 81.81 125 ARG B O 1
ATOM 5020 N N . THR B 1 126 ? -4.758 20.422 5.957 1 80.62 126 THR B N 1
ATOM 5021 C CA . THR B 1 126 ? -5.938 21.266 5.895 1 80.62 126 THR B CA 1
ATOM 5022 C C . THR B 1 126 ? -6.879 20.984 7.059 1 80.62 126 THR B C 1
ATOM 5024 O O . THR B 1 126 ? -7.059 19.828 7.449 1 80.62 126 THR B O 1
ATOM 5027 N N . LEU B 1 127 ? -7.465 22.078 7.488 1 81.81 127 LEU B N 1
ATOM 5028 C CA . LEU B 1 127 ? -8.273 21.938 8.695 1 81.81 127 LEU B CA 1
ATOM 5029 C C . LEU B 1 127 ? -9.75 21.812 8.352 1 81.81 127 LEU B C 1
ATOM 5031 O O . LEU B 1 127 ? -10.547 22.688 8.688 1 81.81 127 LEU B O 1
ATOM 5035 N N . TYR B 1 128 ? -10.164 20.812 7.777 1 88.88 128 TYR B N 1
ATOM 5036 C CA . TYR B 1 128 ? -11.578 20.5 7.602 1 88.88 128 TYR B CA 1
ATOM 5037 C C . TYR B 1 128 ? -12.125 19.766 8.812 1 88.88 128 TYR B C 1
ATOM 5039 O O . TYR B 1 128 ? -11.43 18.938 9.414 1 88.88 128 TYR B O 1
ATOM 5047 N N . LYS B 1 129 ? -13.336 20.125 9.172 1 92.5 129 LYS B N 1
ATOM 5048 C CA . LYS B 1 129 ? -14.023 19.281 10.133 1 92.5 129 LYS B CA 1
ATOM 5049 C C . LYS B 1 129 ? -14.648 18.062 9.445 1 92.5 129 LYS B C 1
ATOM 5051 O O . LYS B 1 129 ? -15.172 18.172 8.336 1 92.5 129 LYS B O 1
ATOM 5056 N N . LEU B 1 130 ? -14.539 16.891 10.109 1 93.62 130 LEU B N 1
ATOM 5057 C CA . LEU B 1 130 ? -15.016 15.656 9.484 1 93.62 130 LEU B CA 1
ATOM 5058 C C . LEU B 1 130 ? -16.031 14.945 10.375 1 93.62 130 LEU B C 1
ATOM 5060 O O . LEU B 1 130 ? -15.742 14.664 11.547 1 93.62 130 LEU B O 1
ATOM 5064 N N . PHE B 1 131 ? -17.203 14.719 9.844 1 96.5 131 PHE B N 1
ATOM 5065 C CA . PHE B 1 131 ? -18.234 13.898 10.477 1 96.5 131 PHE B CA 1
ATOM 5066 C C . PHE B 1 131 ? -18.344 12.547 9.781 1 96.5 131 PHE B C 1
ATOM 5068 O O . PHE B 1 131 ? -18.125 12.438 8.578 1 96.5 131 PHE B O 1
ATOM 5075 N N . LEU B 1 132 ? -18.719 11.508 10.602 1 96.56 132 LEU B N 1
ATOM 5076 C CA . LEU B 1 132 ? -18.891 10.172 10.039 1 96.56 132 LEU B CA 1
ATOM 5077 C C . LEU B 1 132 ? -20.188 9.539 10.531 1 96.56 132 LEU B C 1
ATOM 5079 O O . LEU B 1 132 ? -20.609 9.781 11.664 1 96.56 132 LEU B O 1
ATOM 5083 N N . ALA B 1 133 ? -20.812 8.766 9.68 1 96.81 133 ALA B N 1
ATOM 5084 C CA . ALA B 1 133 ? -21.875 7.844 10.062 1 96.81 133 ALA B CA 1
ATOM 5085 C C . ALA B 1 133 ? -21.703 6.48 9.406 1 96.81 133 ALA B C 1
ATOM 5087 O O . ALA B 1 133 ? -21.172 6.391 8.289 1 96.81 133 ALA B O 1
ATOM 5088 N N . TYR B 1 134 ? -22.062 5.43 10.062 1 95.25 134 TYR B N 1
ATOM 5089 C CA . TYR B 1 134 ? -21.891 4.062 9.578 1 95.25 134 TYR B CA 1
ATOM 5090 C C . TYR B 1 134 ? -22.891 3.127 10.242 1 95.25 134 TYR B C 1
ATOM 5092 O O . TYR B 1 134 ? -23.5 3.477 11.25 1 95.25 134 TYR B O 1
ATOM 5100 N N . LEU B 1 135 ? -23.047 1.994 9.578 1 92.31 135 LEU B N 1
ATOM 5101 C CA . LEU B 1 135 ? -23.844 0.935 10.195 1 92.31 135 LEU B CA 1
ATOM 5102 C C . LEU B 1 135 ? -22.984 0.094 11.133 1 92.31 135 LEU B C 1
ATOM 5104 O O . LEU B 1 135 ? -23.422 -0.268 12.227 1 92.31 135 LEU B O 1
ATOM 5108 N N . VAL B 1 136 ? -21.781 -0.265 10.656 1 84.25 136 VAL B N 1
ATOM 5109 C CA . VAL B 1 136 ? -20.812 -1.023 11.438 1 84.25 136 VAL B CA 1
ATOM 5110 C C . VAL B 1 136 ? -19.578 -0.163 11.711 1 84.25 136 VAL B C 1
ATOM 5112 O O . VAL B 1 136 ? -18.891 0.259 10.773 1 84.25 136 VAL B O 1
ATOM 5115 N N . LYS B 1 137 ? -19.406 0.077 12.961 1 82.81 137 LYS B N 1
ATOM 5116 C CA . LYS B 1 137 ? -18.266 0.924 13.336 1 82.81 137 LYS B CA 1
ATOM 5117 C C . LYS B 1 137 ? -16.953 0.273 12.945 1 82.81 137 LYS B C 1
ATOM 5119 O O . LYS B 1 137 ? -16.734 -0.912 13.211 1 82.81 137 LYS B O 1
ATOM 5124 N N . PRO B 1 138 ? -16.141 1.047 12.227 1 77.56 138 PRO B N 1
ATOM 5125 C CA . PRO B 1 138 ? -14.82 0.5 11.914 1 77.56 138 PRO B CA 1
ATOM 5126 C C . PRO B 1 138 ? -14 0.181 13.164 1 77.56 138 PRO B C 1
ATOM 5128 O O . PRO B 1 138 ? -14.102 0.886 14.164 1 77.56 138 PRO B O 1
ATOM 5131 N N . GLU B 1 139 ? -13.195 -0.83 13.148 1 66.19 139 GLU B N 1
ATOM 5132 C CA . GLU B 1 139 ? -12.398 -1.294 14.281 1 66.19 139 GLU B CA 1
ATOM 5133 C C . GLU B 1 139 ? -11.289 -0.301 14.617 1 66.19 139 GLU B C 1
ATOM 5135 O O . GLU B 1 139 ? -10.984 -0.08 15.789 1 66.19 139 GLU B O 1
ATOM 5140 N N . TYR B 1 140 ? -10.641 0.187 13.672 1 71.31 140 TYR B N 1
ATOM 5141 C CA . TYR B 1 140 ? -9.531 1.117 13.859 1 71.31 140 TYR B CA 1
ATOM 5142 C C . TYR B 1 140 ? -9.734 2.383 13.039 1 71.31 140 TYR B C 1
ATOM 5144 O O . TYR B 1 140 ? -10.141 2.318 11.875 1 71.31 140 TYR B O 1
ATOM 5152 N N . MET B 1 141 ? -9.688 3.568 13.812 1 80 141 MET B N 1
ATOM 5153 C CA . MET B 1 141 ? -9.867 4.852 13.141 1 80 141 MET B CA 1
ATOM 5154 C C . MET B 1 141 ? -8.719 5.805 13.469 1 80 141 MET B C 1
ATOM 5156 O O . MET B 1 141 ? -8.516 6.152 14.633 1 80 141 MET B O 1
ATOM 5160 N N . VAL B 1 142 ? -7.965 6.195 12.406 1 84.62 142 VAL B N 1
ATOM 5161 C CA . VAL B 1 142 ? -6.836 7.102 12.586 1 84.62 142 VAL B CA 1
ATOM 5162 C C . VAL B 1 142 ? -7.242 8.523 12.195 1 84.62 142 VAL B C 1
ATOM 5164 O O . VAL B 1 142 ? -6.566 9.492 12.547 1 84.62 142 VAL B O 1
ATOM 5167 N N . LEU B 1 143 ? -8.414 8.656 11.68 1 87.5 143 LEU B N 1
ATOM 5168 C CA . LEU B 1 143 ? -8.898 9.953 11.219 1 87.5 143 LEU B CA 1
ATOM 5169 C C . LEU B 1 143 ? -9.219 10.859 12.406 1 87.5 143 LEU B C 1
ATOM 5171 O O . LEU B 1 143 ? -9.664 10.383 13.453 1 87.5 143 LEU B O 1
ATOM 5175 N N . SER B 1 144 ? -8.938 12.117 12.266 1 84.81 144 SER B N 1
ATOM 5176 C CA . SER B 1 144 ? -9.453 13.117 13.195 1 84.81 144 SER B CA 1
ATOM 5177 C C . SER B 1 144 ? -10.93 13.398 12.953 1 84.81 144 SER B C 1
ATOM 5179 O O . SER B 1 144 ? -11.289 14.039 11.961 1 84.81 144 SER B O 1
ATOM 5181 N N . ILE B 1 145 ? -11.711 13 13.82 1 89.12 145 ILE B N 1
ATOM 5182 C CA . ILE B 1 145 ? -13.164 13.055 13.633 1 89.12 145 ILE B CA 1
ATOM 5183 C C . ILE B 1 145 ? -13.773 14.016 14.648 1 89.12 145 ILE B C 1
ATOM 5185 O O . ILE B 1 145 ? -13.422 13.992 15.828 1 89.12 145 ILE B O 1
ATOM 5189 N N . SER B 1 146 ? -14.656 14.875 14.18 1 90.44 146 SER B N 1
ATOM 5190 C CA . SER B 1 146 ? -15.344 15.82 15.047 1 90.44 146 SER B CA 1
ATOM 5191 C C . SER B 1 146 ? -16.531 15.164 15.75 1 90.44 146 SER B C 1
ATOM 5193 O O . SER B 1 146 ? -16.781 15.422 16.922 1 90.44 146 SER B O 1
ATOM 5195 N N . GLU B 1 147 ? -17.234 14.398 14.992 1 92.19 147 GLU B N 1
ATOM 5196 C CA . GLU B 1 147 ? -18.359 13.641 15.539 1 92.19 147 GLU B CA 1
ATOM 5197 C C . GLU B 1 147 ? -18.672 12.422 14.68 1 92.19 147 GLU B C 1
ATOM 5199 O O . GLU B 1 147 ? -18.344 12.383 13.492 1 92.19 147 GLU B O 1
ATOM 5204 N N . GLN B 1 148 ? -19.266 11.406 15.312 1 93.94 148 GLN B N 1
ATOM 5205 C CA . GLN B 1 148 ? -19.641 10.195 14.594 1 93.94 148 GLN B CA 1
ATOM 5206 C C . GLN B 1 148 ? -20.969 9.633 15.117 1 93.94 148 GLN B C 1
ATOM 5208 O O . GLN B 1 148 ? -21.266 9.773 16.312 1 93.94 148 GLN B O 1
ATOM 5213 N N . TRP B 1 149 ? -21.75 9.055 14.242 1 94.62 149 TRP B N 1
ATOM 5214 C CA . TRP B 1 149 ? -23.047 8.492 14.602 1 94.62 149 TRP B CA 1
ATOM 5215 C C . TRP B 1 149 ? -23.219 7.09 14.023 1 94.62 149 TRP B C 1
ATOM 5217 O O . TRP B 1 149 ? -22.656 6.773 12.977 1 94.62 149 TRP B O 1
ATOM 5227 N N . CYS B 1 150 ? -23.938 6.285 14.789 1 93.88 150 CYS B N 1
ATOM 5228 C CA . CYS B 1 150 ? -24.547 5.121 14.156 1 93.88 150 CYS B CA 1
ATOM 5229 C C . CYS B 1 150 ? -25.672 5.539 13.211 1 93.88 150 CYS B C 1
ATOM 5231 O O . CYS B 1 150 ? -26.562 6.305 13.594 1 93.88 150 CYS B O 1
ATOM 5233 N N . TRP B 1 151 ? -25.641 5.02 12.062 1 95.56 151 TRP B N 1
ATOM 5234 C CA . TRP B 1 151 ? -26.578 5.441 11.016 1 95.56 151 TRP B CA 1
ATOM 5235 C C . TRP B 1 151 ? -28.016 5.23 11.453 1 95.56 151 TRP B C 1
ATOM 5237 O O . TRP B 1 151 ? -28.844 6.133 11.336 1 95.56 151 TRP B O 1
ATOM 5247 N N . LYS B 1 152 ? -28.328 4.113 12 1 90.69 152 LYS B N 1
ATOM 5248 C CA . LYS B 1 152 ? -29.688 3.797 12.43 1 90.69 152 LYS B CA 1
ATOM 5249 C C . LYS B 1 152 ? -30.156 4.746 13.531 1 90.69 152 LYS B C 1
ATOM 5251 O O . LYS B 1 152 ? -31.312 5.207 13.516 1 90.69 152 LYS B O 1
ATOM 5256 N N . LYS B 1 153 ? -29.297 5.086 14.406 1 89.12 153 LYS B N 1
ATOM 5257 C CA . LYS B 1 153 ? -29.625 5.98 15.516 1 89.12 153 LYS B CA 1
ATOM 5258 C C . LYS B 1 153 ? -29.812 7.414 15.023 1 89.12 153 LYS B C 1
ATOM 5260 O O . LYS B 1 153 ? -30.688 8.141 15.523 1 89.12 153 LYS B O 1
ATOM 5265 N N . LEU B 1 154 ? -29.016 7.777 14.109 1 93.06 154 LEU B N 1
ATOM 5266 C CA . LEU B 1 154 ? -29.078 9.117 13.531 1 93.06 154 LEU B CA 1
ATOM 5267 C C . LEU B 1 154 ? -30.438 9.367 12.898 1 93.06 154 LEU B C 1
ATOM 5269 O O . LEU B 1 154 ? -31 10.469 13.023 1 93.06 154 LEU B O 1
ATOM 5273 N N . LEU B 1 155 ? -30.984 8.398 12.219 1 91.25 155 LEU B N 1
ATOM 5274 C CA . LEU B 1 155 ? -32.25 8.555 11.523 1 91.25 155 LEU B CA 1
ATOM 5275 C C . LEU B 1 155 ? -33.438 8.453 12.5 1 91.25 155 LEU B C 1
ATOM 5277 O O . LEU B 1 155 ? -34.531 8.93 12.211 1 91.25 155 LEU B O 1
ATOM 5281 N N . SER B 1 156 ? -33.219 7.902 13.617 1 81.81 156 SER B N 1
ATOM 5282 C CA . SER B 1 156 ? -34.312 7.723 14.555 1 81.81 156 SER B CA 1
ATOM 5283 C C . SER B 1 156 ? -34.594 9 15.352 1 81.81 156 SER B C 1
ATOM 5285 O O . SER B 1 156 ? -35.688 9.188 15.875 1 81.81 156 SER B O 1
ATOM 5287 N N . SER B 1 157 ? -33.656 9.859 15.633 1 65 157 SER B N 1
ATOM 5288 C CA . SER B 1 157 ? -33.75 10.969 16.578 1 65 157 SER B CA 1
ATOM 5289 C C . SER B 1 157 ? -34.5 12.148 15.969 1 65 157 SER B C 1
ATOM 5291 O O . SER B 1 157 ? -34.969 13.039 16.703 1 65 157 SER B O 1
ATOM 5293 N N . SER B 1 158 ? -34.594 12.477 14.688 1 60.28 158 SER B N 1
ATOM 5294 C CA . SER B 1 158 ? -34.969 13.852 14.352 1 60.28 158 SER B CA 1
ATOM 5295 C C . SER B 1 158 ? -36.375 13.914 13.742 1 60.28 158 SER B C 1
ATOM 5297 O O . SER B 1 158 ? -36.75 13.047 12.953 1 60.28 158 SER B O 1
ATOM 5299 N N . PRO B 1 159 ? -37.031 15.023 14.352 1 56.38 159 PRO B N 1
ATOM 5300 C CA . PRO B 1 159 ? -38.312 15.391 13.805 1 56.38 159 PRO B CA 1
ATOM 5301 C C . PRO B 1 159 ? -38.25 15.898 12.367 1 56.38 159 PRO B C 1
ATOM 5303 O O . PRO B 1 159 ? -37.188 16.312 11.914 1 56.38 159 PRO B O 1
ATOM 5306 N N . PRO B 1 160 ? -39.281 15.727 11.617 1 52.34 160 PRO B N 1
ATOM 5307 C CA . PRO B 1 160 ? -39.406 16.062 10.195 1 52.3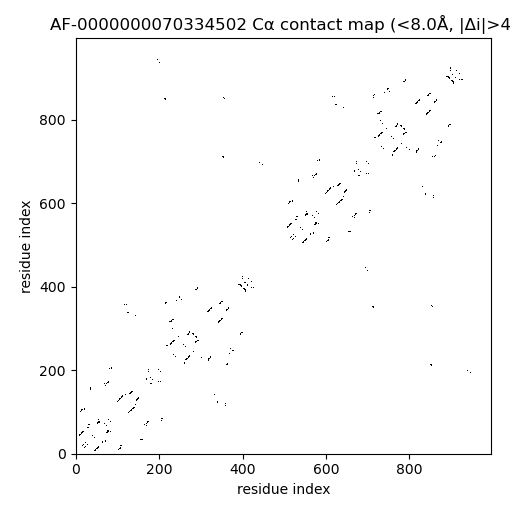4 160 PRO B CA 1
ATOM 5308 C C . PRO B 1 160 ? -39.062 17.516 9.891 1 52.34 160 PRO B C 1
ATOM 5310 O O . PRO B 1 160 ? -39.5 18.422 10.594 1 52.34 160 PRO B O 1
ATOM 5313 N N . ALA B 1 161 ? -37.781 17.984 9.469 1 52.69 161 ALA B N 1
ATOM 5314 C CA . ALA B 1 161 ? -37.531 19.391 9.125 1 52.69 161 ALA B CA 1
ATOM 5315 C C . ALA B 1 161 ? -38.312 19.781 7.867 1 52.69 161 ALA B C 1
ATOM 5317 O O . ALA B 1 161 ? -38.75 18.906 7.098 1 52.69 161 ALA B O 1
ATOM 5318 N N . ALA B 1 162 ? -38.469 21.172 7.906 1 49.69 162 ALA B N 1
ATOM 5319 C CA . ALA B 1 162 ? -39.156 21.906 6.863 1 49.69 162 ALA B CA 1
ATOM 5320 C C . ALA B 1 162 ? -38.406 21.844 5.535 1 49.69 162 ALA B C 1
ATOM 5322 O O . ALA B 1 162 ? -37.188 21.688 5.516 1 49.69 162 ALA B O 1
ATOM 5323 N N . GLY B 1 163 ? -39 21.391 4.48 1 48.88 163 GLY B N 1
ATOM 5324 C CA . GLY B 1 163 ? -38.688 21.125 3.082 1 48.88 163 GLY B CA 1
ATOM 5325 C C . GLY B 1 163 ? -37.969 22.266 2.408 1 48.88 163 GLY B C 1
ATOM 5326 O O . GLY B 1 163 ? -38.438 23.406 2.432 1 48.88 163 GLY B O 1
ATOM 5327 N N . VAL B 1 164 ? -36.625 22.5 2.662 1 49.47 164 VAL B N 1
ATOM 5328 C CA . VAL B 1 164 ? -36.031 23.594 1.896 1 49.47 164 VAL B CA 1
ATOM 5329 C C . VAL B 1 164 ? -35.906 23.188 0.427 1 49.47 164 VAL B C 1
ATOM 5331 O O . VAL B 1 164 ? -35.75 22.016 0.111 1 49.47 164 VAL B O 1
ATOM 5334 N N . GLN B 1 165 ? -36.438 24 -0.587 1 47.34 165 GLN B N 1
ATOM 5335 C CA . GLN B 1 165 ? -36.656 23.859 -2.025 1 47.34 165 GLN B CA 1
ATOM 5336 C C . GLN B 1 165 ? -35.312 23.969 -2.787 1 47.34 165 GLN B C 1
ATOM 5338 O O . GLN B 1 165 ? -34.969 25.047 -3.248 1 47.34 165 GLN B O 1
ATOM 5343 N N . ALA B 1 166 ? -34.125 23.578 -2.291 1 58.34 166 ALA B N 1
ATOM 5344 C CA . ALA B 1 166 ? -33.062 23.812 -3.252 1 58.34 166 ALA B CA 1
ATOM 5345 C C . ALA B 1 166 ? -33 22.688 -4.281 1 58.34 166 ALA B C 1
ATOM 5347 O O . ALA B 1 166 ? -33.688 21.672 -4.156 1 58.34 166 ALA B O 1
ATOM 5348 N N . GLY B 1 167 ? -32.438 22.766 -5.598 1 74 167 GLY B N 1
ATOM 5349 C CA . GLY B 1 167 ? -32.438 22.078 -6.883 1 74 167 GLY B CA 1
ATOM 5350 C C . GLY B 1 167 ? -31.641 20.781 -6.875 1 74 167 GLY B C 1
ATOM 5351 O O . GLY B 1 167 ? -30.578 20.703 -7.488 1 74 167 GLY B O 1
ATOM 5352 N N . ALA B 1 168 ? -32.094 19.781 -6.156 1 85.25 168 ALA B N 1
ATOM 5353 C CA . ALA B 1 168 ? -31.547 18.422 -6.207 1 85.25 168 ALA B CA 1
ATOM 5354 C C . ALA B 1 168 ? -31.656 17.844 -7.617 1 85.25 168 ALA B C 1
ATOM 5356 O O . ALA B 1 168 ? -32.562 18.188 -8.375 1 85.25 168 ALA B O 1
ATOM 5357 N N . LYS B 1 169 ? -30.609 17.156 -8.031 1 92.25 169 LYS B N 1
ATOM 5358 C CA . LYS B 1 169 ? -30.578 16.562 -9.359 1 92.25 169 LYS B CA 1
ATOM 5359 C C . LYS B 1 169 ? -30.25 15.078 -9.281 1 92.25 169 LYS B C 1
ATOM 5361 O O . LYS B 1 169 ? -29.859 14.57 -8.227 1 92.25 169 LYS B O 1
ATOM 5366 N N . CYS B 1 170 ? -30.625 14.453 -10.375 1 96 170 CYS B N 1
ATOM 5367 C CA . CYS B 1 170 ? -30.219 13.062 -10.594 1 96 170 CYS B CA 1
ATOM 5368 C C . CYS B 1 170 ? -29 12.984 -11.484 1 96 170 CYS B C 1
ATOM 5370 O O . CYS B 1 170 ? -28.922 13.648 -12.516 1 96 170 CYS B O 1
ATOM 5372 N N . TYR B 1 171 ? -28.031 12.188 -11.008 1 96.44 171 TYR B N 1
ATOM 5373 C CA . TYR B 1 171 ? -26.797 12.047 -11.773 1 96.44 171 TYR B CA 1
ATOM 5374 C C . TYR B 1 171 ? -26.562 10.594 -12.148 1 96.44 171 TYR B C 1
ATOM 5376 O O . TYR B 1 171 ? -26.875 9.68 -11.383 1 96.44 171 TYR B O 1
ATOM 5384 N N . CYS B 1 172 ? -26.078 10.359 -13.375 1 95.25 172 CYS B N 1
ATOM 5385 C CA . CYS B 1 172 ? -25.453 9.102 -13.766 1 95.25 172 CYS B CA 1
ATOM 5386 C C . CYS B 1 172 ? -23.953 9.281 -13.977 1 95.25 172 CYS B C 1
ATOM 5388 O O . CYS B 1 172 ? -23.531 9.875 -14.961 1 95.25 172 CYS B O 1
ATOM 5390 N N . LYS B 1 173 ? -23.234 8.695 -13.125 1 92.31 173 LYS B N 1
ATOM 5391 C CA . LYS B 1 173 ? -21.797 8.969 -13.086 1 92.31 173 LYS B CA 1
ATOM 5392 C C . LYS B 1 173 ? -21.078 8.273 -14.234 1 92.31 173 LYS B C 1
ATOM 5394 O O . LYS B 1 173 ? -20.094 8.805 -14.773 1 92.31 173 LYS B O 1
ATOM 5399 N N . SER B 1 174 ? -21.578 7.121 -14.617 1 88.69 174 SER B N 1
ATOM 5400 C CA . SER B 1 174 ? -20.953 6.371 -15.695 1 88.69 174 SER B CA 1
ATOM 5401 C C . SER B 1 174 ? -21.125 7.074 -17.031 1 88.69 174 SER B C 1
ATOM 5403 O O . SER B 1 174 ? -20.281 6.973 -17.922 1 88.69 174 SER B O 1
ATOM 5405 N N . CYS B 1 175 ? -22.234 7.812 -17.219 1 90.81 175 CYS B N 1
ATOM 5406 C CA . CYS B 1 175 ? -22.578 8.406 -18.5 1 90.81 175 CYS B CA 1
ATOM 5407 C C . CYS B 1 175 ? -22.422 9.922 -18.469 1 90.81 175 CYS B C 1
ATOM 5409 O O . CYS B 1 175 ? -22.688 10.602 -19.453 1 90.81 175 CYS B O 1
ATOM 5411 N N . ASN B 1 176 ? -22.062 10.461 -17.391 1 90.25 176 ASN B N 1
ATOM 5412 C CA . ASN B 1 176 ? -22.016 11.906 -17.188 1 90.25 176 ASN B CA 1
ATOM 5413 C C . ASN B 1 176 ? -23.328 12.57 -17.578 1 90.25 176 ASN B C 1
ATOM 5415 O O . ASN B 1 176 ? -23.344 13.555 -18.297 1 90.25 176 ASN B O 1
ATOM 5419 N N . TYR B 1 177 ? -24.312 11.961 -17.156 1 93.38 177 TYR B N 1
ATOM 5420 C CA . TYR B 1 177 ? -25.688 12.414 -17.391 1 93.38 177 TYR B CA 1
ATOM 5421 C C . TYR B 1 177 ? -26.281 13.008 -16.125 1 93.38 177 TYR B C 1
ATOM 5423 O O . TYR B 1 177 ? -26 12.555 -15.023 1 93.38 177 TYR B O 1
ATOM 5431 N N . ASN B 1 178 ? -27.078 14.102 -16.234 1 93.88 178 ASN B N 1
ATOM 5432 C CA . ASN B 1 178 ? -27.844 14.633 -15.109 1 93.88 178 ASN B CA 1
ATOM 5433 C C . ASN B 1 178 ? -29.203 15.133 -15.547 1 93.88 178 ASN B C 1
ATOM 5435 O O . ASN B 1 178 ? -29.422 15.445 -16.719 1 93.88 178 ASN B O 1
ATOM 5439 N N . SER B 1 179 ? -30.094 15.078 -14.711 1 93.69 179 SER B N 1
ATOM 5440 C CA . SER B 1 179 ? -31.469 15.508 -14.953 1 93.69 179 SER B CA 1
ATOM 5441 C C . SER B 1 179 ? -32.156 15.969 -13.664 1 93.69 179 SER B C 1
ATOM 5443 O O . SER B 1 179 ? -31.844 15.445 -12.586 1 93.69 179 SER B O 1
ATOM 5445 N N . GLY B 1 180 ? -33.094 16.922 -13.797 1 91.31 180 GLY B N 1
ATOM 5446 C CA . GLY B 1 180 ? -33.906 17.359 -12.664 1 91.31 180 GLY B CA 1
ATOM 5447 C C . GLY B 1 180 ? -35.188 16.609 -12.531 1 91.31 180 GLY B C 1
ATOM 5448 O O . GLY B 1 180 ? -35.938 16.797 -11.562 1 91.31 180 GLY B O 1
ATOM 5449 N N . TYR B 1 181 ? -35.406 15.734 -13.516 1 92.06 181 TYR B N 1
ATOM 5450 C CA . TYR B 1 181 ? -36.656 15 -13.539 1 92.06 181 TYR B CA 1
ATOM 5451 C C . TYR B 1 181 ? -36.438 13.508 -13.352 1 92.06 181 TYR B C 1
ATOM 5453 O O . TYR B 1 181 ? -35.688 12.891 -14.109 1 92.06 181 TYR B O 1
ATOM 5461 N N . LEU B 1 182 ? -37.156 12.969 -12.422 1 94.69 182 LEU B N 1
ATOM 5462 C CA . LEU B 1 182 ? -37 11.562 -12.086 1 94.69 182 LEU B CA 1
ATOM 5463 C C . LEU B 1 182 ? -37.406 10.672 -13.25 1 94.69 182 LEU B C 1
ATOM 5465 O O . LEU B 1 182 ? -36.75 9.664 -13.523 1 94.69 182 LEU B O 1
ATOM 5469 N N . LYS B 1 183 ? -38.5 10.992 -13.883 1 94.19 183 LYS B N 1
ATOM 5470 C CA . LYS B 1 183 ? -38.969 10.172 -14.992 1 94.19 183 LYS B CA 1
ATOM 5471 C C . LYS B 1 183 ? -37.938 10.07 -16.094 1 94.19 183 LYS B C 1
ATOM 5473 O O . LYS B 1 183 ? -37.719 8.984 -16.641 1 94.19 183 LYS B O 1
ATOM 5478 N N . LYS B 1 184 ? -37.312 11.195 -16.422 1 94.75 184 LYS B N 1
ATOM 5479 C CA . LYS B 1 184 ? -36.281 11.203 -17.453 1 94.75 184 LYS B CA 1
ATOM 5480 C C . LYS B 1 184 ? -35.062 10.406 -17 1 94.75 184 LYS B C 1
ATOM 5482 O O . LYS B 1 184 ? -34.438 9.719 -17.812 1 94.75 184 LYS B O 1
ATOM 5487 N N . PHE B 1 185 ? -34.781 10.57 -15.781 1 96.44 185 PHE B N 1
ATOM 5488 C CA . PHE B 1 185 ? -33.656 9.859 -15.195 1 96.44 185 PHE B CA 1
ATOM 5489 C C . PHE B 1 185 ? -33.875 8.352 -15.273 1 96.44 185 PHE B C 1
ATOM 5491 O O . PHE B 1 185 ? -32.969 7.613 -15.695 1 96.44 185 PHE B O 1
ATOM 5498 N N . ARG B 1 186 ? -35.031 7.871 -14.945 1 96.06 186 ARG B N 1
ATOM 5499 C CA . ARG B 1 186 ? -35.375 6.453 -14.992 1 96.06 186 ARG B CA 1
ATOM 5500 C C . ARG B 1 186 ? -35.312 5.922 -16.422 1 96.06 186 ARG B C 1
ATOM 5502 O O . ARG B 1 186 ? -34.844 4.812 -16.656 1 96.06 186 ARG B O 1
ATOM 5509 N N . LYS B 1 187 ? -35.844 6.699 -17.281 1 95.38 187 LYS B N 1
ATOM 5510 C CA . LYS B 1 187 ? -35.781 6.332 -18.703 1 95.38 187 LYS B CA 1
ATOM 5511 C C . LYS B 1 187 ? -34.344 6.176 -19.172 1 95.38 187 LYS B C 1
ATOM 5513 O O . LYS B 1 187 ? -34 5.242 -19.922 1 95.38 187 LYS B O 1
ATOM 5518 N N . HIS B 1 188 ? -33.531 7.098 -18.75 1 96.19 188 HIS B N 1
ATOM 5519 C CA . HIS B 1 188 ? -32.094 7.023 -19.094 1 96.19 188 HIS B CA 1
ATOM 5520 C C . HIS B 1 188 ? -31.484 5.727 -18.578 1 96.19 188 HIS B C 1
ATOM 5522 O O . HIS B 1 188 ? -30.812 5.023 -19.328 1 96.19 188 HIS B O 1
ATOM 5528 N N . LEU B 1 189 ? -31.734 5.348 -17.328 1 95.75 189 LEU B N 1
ATOM 5529 C CA . LEU B 1 189 ? -31.125 4.184 -16.703 1 95.75 189 LEU B CA 1
ATOM 5530 C C . LEU B 1 189 ? -31.594 2.895 -17.359 1 95.75 189 LEU B C 1
ATOM 5532 O O . LEU B 1 189 ? -30.891 1.88 -17.328 1 95.75 189 LEU B O 1
ATOM 5536 N N . SER B 1 190 ? -32.781 2.945 -17.922 1 93.56 190 SER B N 1
ATOM 5537 C CA . SER B 1 190 ? -33.344 1.763 -18.547 1 93.56 190 SER B CA 1
ATOM 5538 C C . SER B 1 190 ? -32.969 1.688 -20.031 1 93.56 190 SER B C 1
ATOM 5540 O O . SER B 1 190 ? -33.25 0.696 -20.703 1 93.56 190 SER B O 1
ATOM 5542 N N . SER B 1 191 ? -32.312 2.668 -20.5 1 92.94 191 SER B N 1
ATOM 5543 C CA . SER B 1 191 ? -32 2.75 -21.922 1 92.94 191 SER B CA 1
ATOM 5544 C C . SER B 1 191 ? -30.859 1.818 -22.297 1 92.94 191 SER B C 1
ATOM 5546 O O . SER B 1 191 ? -30.016 1.483 -21.453 1 92.94 191 SER B O 1
ATOM 5548 N N . TYR B 1 192 ? -30.875 1.383 -23.531 1 89.06 192 TYR B N 1
ATOM 5549 C CA . TYR B 1 192 ? -29.812 0.574 -24.125 1 89.06 192 TYR B CA 1
ATOM 5550 C C . TYR B 1 192 ? -28.484 1.339 -24.141 1 89.06 192 TYR B C 1
ATOM 5552 O O . TYR B 1 192 ? -27.422 0.768 -23.875 1 89.06 192 TYR B O 1
ATOM 5560 N N . SER B 1 193 ? -28.578 2.615 -24.453 1 86.62 193 SER B N 1
ATOM 5561 C CA . SER B 1 193 ? -27.391 3.455 -24.516 1 86.62 193 SER B CA 1
ATOM 5562 C C . SER B 1 193 ? -26.656 3.48 -23.188 1 86.62 193 SER B C 1
ATOM 5564 O O . SER B 1 193 ? -25.422 3.443 -23.141 1 86.62 193 SER B O 1
ATOM 5566 N N . HIS B 1 194 ? -27.344 3.592 -22.109 1 91.19 194 HIS B N 1
ATOM 5567 C CA . HIS B 1 194 ? -26.734 3.582 -20.781 1 91.19 194 HIS B CA 1
ATOM 5568 C C . HIS B 1 194 ? -26.016 2.264 -20.5 1 91.19 194 HIS B C 1
ATOM 5570 O O . HIS B 1 194 ? -24.844 2.258 -20.109 1 91.19 194 HIS B O 1
ATOM 5576 N N . SER B 1 195 ? -26.766 1.176 -20.719 1 87.69 195 SER B N 1
ATOM 5577 C CA . SER B 1 195 ? -26.188 -0.144 -20.453 1 87.69 195 SER B CA 1
ATOM 5578 C C . SER B 1 195 ? -24.922 -0.369 -21.281 1 87.69 195 SER B C 1
ATOM 5580 O O . SER B 1 195 ? -23.953 -0.937 -20.781 1 87.69 195 SER B O 1
ATOM 5582 N N . ARG B 1 196 ? -25.016 -0 -22.5 1 85.38 196 ARG B N 1
ATOM 5583 C CA . ARG B 1 196 ? -23.891 -0.144 -23.406 1 85.38 196 ARG B CA 1
ATOM 5584 C C . ARG B 1 196 ? -22.703 0.697 -22.953 1 85.38 196 ARG B C 1
ATOM 5586 O O . ARG B 1 196 ? -21.578 0.21 -22.906 1 85.38 196 ARG B O 1
ATOM 5593 N N . GLU B 1 197 ? -22.938 1.924 -22.578 1 85.69 197 GLU B N 1
ATOM 5594 C CA . GLU B 1 197 ? -21.875 2.824 -22.125 1 85.69 197 GLU B CA 1
ATOM 5595 C C . GLU B 1 197 ? -21.219 2.312 -20.859 1 85.69 197 GLU B C 1
ATOM 5597 O O . GLU B 1 197 ? -20 2.391 -20.703 1 85.69 197 GLU B O 1
ATOM 5602 N N . GLU B 1 198 ? -21.969 1.917 -19.984 1 86 198 GLU B N 1
ATOM 5603 C CA . GLU B 1 198 ? -21.469 1.4 -18.703 1 86 198 GLU B CA 1
ATOM 5604 C C . GLU B 1 198 ? -20.594 0.171 -18.922 1 86 198 GLU B C 1
ATOM 5606 O O . GLU B 1 198 ? -19.625 -0.049 -18.188 1 86 198 GLU B O 1
ATOM 5611 N N . TYR B 1 199 ? -20.922 -0.562 -19.891 1 79.56 199 TYR B N 1
ATOM 5612 C CA . TYR B 1 199 ? -20.172 -1.77 -20.203 1 79.56 199 TYR B CA 1
ATOM 5613 C C . TYR B 1 199 ? -18.844 -1.425 -20.859 1 79.56 199 TYR B C 1
ATOM 5615 O O . TYR B 1 199 ? -17.812 -2.031 -20.547 1 79.56 199 TYR B O 1
ATOM 5623 N N . VAL B 1 200 ? -18.828 -0.527 -21.781 1 79.5 200 VAL B N 1
ATOM 5624 C CA . VAL B 1 200 ? -17.672 -0.236 -22.609 1 79.5 200 VAL B CA 1
ATOM 5625 C C . VAL B 1 200 ? -16.703 0.653 -21.828 1 79.5 200 VAL B C 1
ATOM 5627 O O . VAL B 1 200 ? -15.492 0.624 -22.078 1 79.5 200 VAL B O 1
ATOM 5630 N N . ASN B 1 201 ? -17.234 1.46 -20.953 1 75.25 201 ASN B N 1
ATOM 5631 C CA . ASN B 1 201 ? -16.391 2.33 -20.156 1 75.25 201 ASN B CA 1
ATOM 5632 C C . ASN B 1 201 ? -16.406 1.934 -18.688 1 75.25 201 ASN B C 1
ATOM 5634 O O . ASN B 1 201 ? -16.984 2.643 -17.859 1 75.25 201 ASN B O 1
ATOM 5638 N N . PRO B 1 202 ? -15.711 0.791 -18.531 1 70.19 202 PRO B N 1
ATOM 5639 C CA . PRO B 1 202 ? -15.719 0.388 -17.125 1 70.19 202 PRO B CA 1
ATOM 5640 C C . PRO B 1 202 ? -15 1.392 -16.219 1 70.19 202 PRO B C 1
ATOM 5642 O O . PRO B 1 202 ? -14.023 2.023 -16.641 1 70.19 202 PRO B O 1
ATOM 5645 N N . THR B 1 203 ? -15.664 1.816 -15.188 1 72.5 203 THR B N 1
ATOM 5646 C CA . THR B 1 203 ? -15.062 2.766 -14.25 1 72.5 203 THR B CA 1
ATOM 5647 C C . THR B 1 203 ? -14.141 2.053 -13.273 1 72.5 203 THR B C 1
ATOM 5649 O O . THR B 1 203 ? -14.305 0.859 -13.008 1 72.5 203 THR B O 1
ATOM 5652 N N . ASP B 1 204 ? -13.18 2.822 -12.805 1 69.69 204 ASP B N 1
ATOM 5653 C CA . ASP B 1 204 ? -12.195 2.281 -11.875 1 69.69 204 ASP B CA 1
ATOM 5654 C C . ASP B 1 204 ? -12.844 1.891 -10.547 1 69.69 204 ASP B C 1
ATOM 5656 O O . ASP B 1 204 ? -13.773 2.555 -10.086 1 69.69 204 ASP B O 1
ATOM 5660 N N . HIS B 1 205 ? -12.344 0.757 -10.125 1 74.12 205 HIS B N 1
ATOM 5661 C CA . HIS B 1 205 ? -12.836 0.306 -8.828 1 74.12 205 HIS B CA 1
ATOM 5662 C C . HIS B 1 205 ? -11.906 0.74 -7.699 1 74.12 205 HIS B C 1
ATOM 5664 O O . HIS B 1 205 ? -12.305 0.763 -6.535 1 74.12 205 HIS B O 1
ATOM 5670 N N . LYS B 1 206 ? -10.742 1.114 -8.062 1 76.25 206 LYS B N 1
ATOM 5671 C CA . LYS B 1 206 ? -9.781 1.577 -7.066 1 76.25 206 LYS B CA 1
ATOM 5672 C C . LYS B 1 206 ? -9.773 3.1 -6.973 1 76.25 206 LYS B C 1
ATOM 5674 O O . LYS B 1 206 ? -9.961 3.789 -7.98 1 76.25 206 LYS B O 1
ATOM 5679 N N . LEU B 1 207 ? -9.531 3.604 -5.762 1 85.44 207 LEU B N 1
ATOM 5680 C CA . LEU B 1 207 ? -9.484 5.047 -5.543 1 85.44 207 LEU B CA 1
ATOM 5681 C C . LEU B 1 207 ? -8.234 5.648 -6.18 1 85.44 207 LEU B C 1
ATOM 5683 O O . LEU B 1 207 ? -7.148 5.07 -6.098 1 85.44 207 LEU B O 1
ATOM 5687 N N . VAL B 1 208 ? -8.445 6.672 -6.898 1 81.62 208 VAL B N 1
ATOM 5688 C CA . VAL B 1 208 ? -7.312 7.484 -7.324 1 81.62 208 VAL B CA 1
ATOM 5689 C C . VAL B 1 208 ? -6.906 8.438 -6.203 1 81.62 208 VAL B C 1
ATOM 5691 O O . VAL B 1 208 ? -7.59 9.422 -5.938 1 81.62 208 VAL B O 1
ATOM 5694 N N . ARG B 1 209 ? -5.762 8.141 -5.629 1 88.12 209 ARG B N 1
ATOM 5695 C CA . ARG B 1 209 ? -5.328 8.867 -4.441 1 88.12 209 ARG B CA 1
ATOM 5696 C C . ARG B 1 209 ? -4.727 10.219 -4.816 1 88.12 209 ARG B C 1
ATOM 5698 O O . ARG B 1 209 ? -3.826 10.289 -5.652 1 88.12 209 ARG B O 1
ATOM 5705 N N . TYR B 1 210 ? -5.168 11.25 -4.164 1 88 210 TYR B N 1
ATOM 5706 C CA . TYR B 1 210 ? -4.746 12.617 -4.449 1 88 210 TYR B CA 1
ATOM 5707 C C . TYR B 1 210 ? -3.328 12.859 -3.947 1 88 210 TYR B C 1
ATOM 5709 O O . TYR B 1 210 ? -2.576 13.633 -4.547 1 88 210 TYR B O 1
ATOM 5717 N N . THR B 1 211 ? -2.861 12.234 -2.873 1 90.81 211 THR B N 1
ATOM 5718 C CA . THR B 1 211 ? -1.579 12.531 -2.242 1 90.81 211 THR B CA 1
ATOM 5719 C C . THR B 1 211 ? -0.531 11.492 -2.645 1 90.81 211 THR B C 1
ATOM 5721 O O . THR B 1 211 ? 0.532 11.406 -2.025 1 90.81 211 THR B O 1
ATOM 5724 N N . GLU B 1 212 ? -0.792 10.773 -3.574 1 88.69 212 GLU B N 1
ATOM 5725 C CA . GLU B 1 212 ? 0.087 9.672 -3.969 1 88.69 212 GLU B CA 1
ATOM 5726 C C . GLU B 1 212 ? 1.468 10.188 -4.363 1 88.69 212 GLU B C 1
ATOM 5728 O O . GLU B 1 212 ? 2.48 9.555 -4.066 1 88.69 212 GLU B O 1
ATOM 5733 N N . ASP B 1 213 ? 1.557 11.344 -4.957 1 88.56 213 ASP B N 1
ATOM 5734 C CA . ASP B 1 213 ? 2.82 11.836 -5.492 1 88.56 213 ASP B CA 1
ATOM 5735 C C . ASP B 1 213 ? 3.576 12.656 -4.445 1 88.56 213 ASP B C 1
ATOM 5737 O O . ASP B 1 213 ? 4.59 13.289 -4.758 1 88.56 213 ASP B O 1
ATOM 5741 N N . TRP B 1 214 ? 3.107 12.602 -3.229 1 90.88 214 TRP B N 1
ATOM 5742 C CA . TRP B 1 214 ? 3.75 13.375 -2.174 1 90.88 214 TRP B CA 1
ATOM 5743 C C . TRP B 1 214 ? 4.879 12.586 -1.524 1 90.88 214 TRP B C 1
ATOM 5745 O O . TRP B 1 214 ? 5.586 13.102 -0.653 1 90.88 214 TRP B O 1
ATOM 5755 N N . GLY B 1 215 ? 5.129 11.383 -1.923 1 92.19 215 GLY B N 1
ATOM 5756 C CA . GLY B 1 215 ? 6.188 10.555 -1.368 1 92.19 215 GLY B CA 1
ATOM 5757 C C . GLY B 1 215 ? 7.566 10.922 -1.89 1 92.19 215 GLY B C 1
ATOM 5758 O O . GLY B 1 215 ? 8.195 10.133 -2.598 1 92.19 215 GLY B O 1
ATOM 5759 N N . ARG B 1 216 ? 8.102 12.125 -1.416 1 92.56 216 ARG B N 1
ATOM 5760 C CA . ARG B 1 216 ? 9.391 12.664 -1.842 1 92.56 216 ARG B CA 1
ATOM 5761 C C . ARG B 1 216 ? 10.18 13.203 -0.652 1 92.56 216 ARG B C 1
ATOM 5763 O O . ARG B 1 216 ? 9.641 13.336 0.448 1 92.56 216 ARG B O 1
ATOM 5770 N N . ASN B 1 217 ? 11.484 13.32 -0.848 1 93.75 217 ASN B N 1
ATOM 5771 C CA . ASN B 1 217 ? 12.289 14.07 0.112 1 93.75 217 ASN B CA 1
ATOM 5772 C C . ASN B 1 217 ? 12.375 15.547 -0.26 1 93.75 217 ASN B C 1
ATOM 5774 O O . ASN B 1 217 ? 13 15.906 -1.26 1 93.75 217 ASN B O 1
ATOM 5778 N N . TYR B 1 218 ? 11.797 16.344 0.608 1 93.75 218 TYR B N 1
ATOM 5779 C CA . TYR B 1 218 ? 11.688 17.766 0.3 1 93.75 218 TYR B CA 1
ATOM 5780 C C . TYR B 1 218 ? 12.859 18.547 0.892 1 93.75 218 TYR B C 1
ATOM 5782 O O . TYR B 1 218 ? 13.273 18.297 2.027 1 93.75 218 TYR B O 1
ATOM 5790 N N . LYS B 1 219 ? 13.344 19.484 0.084 1 93.38 219 LYS B N 1
ATOM 5791 C CA . LYS B 1 219 ? 14.352 20.406 0.603 1 93.38 219 LYS B CA 1
ATOM 5792 C C . LYS B 1 219 ? 13.758 21.328 1.667 1 93.38 219 LYS B C 1
ATOM 5794 O O . LYS B 1 219 ? 12.57 21.656 1.62 1 93.38 219 LYS B O 1
ATOM 5799 N N . ALA B 1 220 ? 14.641 21.781 2.541 1 95.62 220 ALA B N 1
ATOM 5800 C CA . ALA B 1 220 ? 14.195 22.656 3.629 1 95.62 220 ALA B CA 1
ATOM 5801 C C . ALA B 1 220 ? 13.719 24 3.096 1 95.62 220 ALA B C 1
ATOM 5803 O O . ALA B 1 220 ? 14.367 24.594 2.227 1 95.62 220 ALA B O 1
ATOM 5804 N N . THR B 1 221 ? 12.625 24.438 3.562 1 94.12 221 THR B N 1
ATOM 5805 C CA . THR B 1 221 ? 12.234 25.828 3.375 1 94.12 221 THR B CA 1
ATOM 5806 C C . THR B 1 221 ? 12.992 26.734 4.332 1 94.12 221 THR B C 1
ATOM 5808 O O . THR B 1 221 ? 13.531 26.281 5.34 1 94.12 221 THR B O 1
ATOM 5811 N N . PRO B 1 222 ? 13.016 28.016 4.023 1 93.38 222 PRO B N 1
ATOM 5812 C CA . PRO B 1 222 ? 13.758 28.938 4.887 1 93.38 222 PRO B CA 1
ATOM 5813 C C . PRO B 1 222 ? 13.305 28.875 6.344 1 93.38 222 PRO B C 1
ATOM 5815 O O . PRO B 1 222 ? 14.125 28.969 7.258 1 93.38 222 PRO B O 1
ATOM 5818 N N . GLU B 1 223 ? 12.094 28.688 6.535 1 91.88 223 GLU B N 1
ATOM 5819 C CA . GLU B 1 223 ? 11.523 28.656 7.879 1 91.88 223 GLU B CA 1
ATOM 5820 C C . GLU B 1 223 ? 12.047 27.453 8.672 1 91.88 223 GLU B C 1
ATOM 5822 O O . GLU B 1 223 ? 12.164 27.516 9.891 1 91.88 223 GLU B O 1
ATOM 5827 N N . PHE B 1 224 ? 12.398 26.391 7.988 1 94.5 224 PHE B N 1
ATOM 5828 C CA . PHE B 1 224 ? 12.773 25.141 8.664 1 94.5 224 PHE B CA 1
ATOM 5829 C C . PHE B 1 224 ? 14.273 24.922 8.578 1 94.5 224 PHE B C 1
ATOM 5831 O O . PHE B 1 224 ? 14.805 24 9.219 1 94.5 224 PHE B O 1
ATOM 5838 N N . ALA B 1 225 ? 14.992 25.672 7.871 1 95.56 225 ALA B N 1
ATOM 5839 C CA . ALA B 1 225 ? 16.406 25.438 7.574 1 95.56 225 ALA B CA 1
ATOM 5840 C C . ALA B 1 225 ? 17.234 25.391 8.859 1 95.56 225 ALA B C 1
ATOM 5842 O O . ALA B 1 225 ? 18.172 24.609 8.969 1 95.56 225 ALA B O 1
ATOM 5843 N N . THR B 1 226 ? 16.844 26.219 9.875 1 94.38 226 THR B N 1
ATOM 5844 C CA . THR B 1 226 ? 17.625 26.281 11.102 1 94.38 226 THR B CA 1
ATOM 5845 C C . THR B 1 226 ? 16.797 25.828 12.297 1 94.38 226 THR B C 1
ATOM 5847 O O . THR B 1 226 ? 17.156 26.094 13.445 1 94.38 226 THR B O 1
ATOM 5850 N N . ALA B 1 227 ? 15.711 25.188 12.016 1 93.44 227 ALA B N 1
ATOM 5851 C CA . ALA B 1 227 ? 14.828 24.734 13.078 1 93.44 227 ALA B CA 1
ATOM 5852 C C . ALA B 1 227 ? 15.43 23.547 13.828 1 93.44 227 ALA B C 1
ATOM 5854 O O . ALA B 1 227 ? 16.219 22.797 13.266 1 93.44 227 ALA B O 1
ATOM 5855 N N . LYS B 1 228 ? 15.055 23.438 15.102 1 93.44 228 LYS B N 1
ATOM 5856 C CA . LYS B 1 228 ? 15.539 22.328 15.914 1 93.44 228 LYS B CA 1
ATOM 5857 C C . LYS B 1 228 ? 15.008 20.984 15.398 1 93.44 228 LYS B C 1
ATOM 5859 O O . LYS B 1 228 ? 13.859 20.906 14.953 1 93.44 228 LYS B O 1
ATOM 5864 N N . ILE B 1 229 ? 15.883 19.969 15.5 1 95.56 229 ILE B N 1
ATOM 5865 C CA . ILE B 1 229 ? 15.516 18.609 15.078 1 95.56 229 ILE B CA 1
ATOM 5866 C C . ILE B 1 229 ? 15.594 17.672 16.281 1 95.56 229 ILE B C 1
ATOM 5868 O O . ILE B 1 229 ? 16.656 17.516 16.891 1 95.56 229 ILE B O 1
ATOM 5872 N N . GLN B 1 230 ? 14.523 17.062 16.641 1 95.94 230 GLN B N 1
ATOM 5873 C CA . GLN B 1 230 ? 14.508 16.062 17.703 1 95.94 230 GLN B CA 1
ATOM 5874 C C . GLN B 1 230 ? 14.328 14.656 17.125 1 95.94 230 GLN B C 1
ATOM 5876 O O . GLN B 1 230 ? 13.375 14.398 16.391 1 95.94 230 GLN B O 1
ATOM 5881 N N . VAL B 1 231 ? 15.203 13.758 17.5 1 97.88 231 VAL B N 1
ATOM 5882 C CA . VAL B 1 231 ? 15.211 12.406 16.969 1 97.88 231 VAL B CA 1
ATOM 5883 C C . VAL B 1 231 ? 14.875 11.414 18.094 1 97.88 231 VAL B C 1
ATOM 5885 O O . VAL B 1 231 ? 15.539 11.383 19.125 1 97.88 231 VAL B O 1
ATOM 5888 N N . TRP B 1 232 ? 13.906 10.68 17.922 1 97.12 232 TRP B N 1
ATOM 5889 C CA . TRP B 1 232 ? 13.594 9.531 18.781 1 97.12 232 TRP B CA 1
ATOM 5890 C C . TRP B 1 232 ? 13.891 8.227 18.047 1 97.12 232 TRP B C 1
ATOM 5892 O O . TRP B 1 232 ? 13.281 7.918 17.031 1 97.12 232 TRP B O 1
ATOM 5902 N N . TRP B 1 233 ? 14.773 7.406 18.609 1 97.19 233 TRP B N 1
ATOM 5903 C CA . TRP B 1 233 ? 15.359 6.262 17.922 1 97.19 233 TRP B CA 1
ATOM 5904 C C . TRP B 1 233 ? 15.047 4.965 18.656 1 97.19 233 TRP B C 1
ATOM 5906 O O . TRP B 1 233 ? 15.516 4.754 19.781 1 97.19 233 TRP B O 1
ATOM 5916 N N . ASP B 1 234 ? 14.281 4.074 17.984 1 96.06 234 ASP B N 1
ATOM 5917 C CA . ASP B 1 234 ? 14.023 2.715 18.453 1 96.06 234 ASP B CA 1
ATOM 5918 C C . ASP B 1 234 ? 15.148 1.769 18.047 1 96.06 234 ASP B C 1
ATOM 5920 O O . ASP B 1 234 ? 15.172 1.275 16.906 1 96.06 234 ASP B O 1
ATOM 5924 N N . MET B 1 235 ? 15.969 1.304 18.984 1 94.62 235 MET B N 1
ATOM 5925 C CA . MET B 1 235 ? 17.156 0.496 18.672 1 94.62 235 MET B CA 1
ATOM 5926 C C . MET B 1 235 ? 16.781 -0.973 18.516 1 94.62 235 MET B C 1
ATOM 5928 O O . MET B 1 235 ? 17.578 -1.777 18.047 1 94.62 235 MET B O 1
ATOM 5932 N N . LEU B 1 236 ? 15.578 -1.239 18.875 1 92.69 236 LEU B N 1
ATOM 5933 C CA . LEU B 1 236 ? 15.148 -2.625 18.719 1 92.69 236 LEU B CA 1
ATOM 5934 C C . LEU B 1 236 ? 14.93 -2.963 17.25 1 92.69 236 LEU B C 1
ATOM 5936 O O . LEU B 1 236 ? 15.43 -3.973 16.75 1 92.69 236 LEU B O 1
ATOM 5940 N N . THR B 1 237 ? 14.172 -2.113 16.562 1 93.94 237 THR B N 1
ATOM 5941 C CA . THR B 1 237 ? 13.828 -2.398 15.172 1 93.94 237 THR B CA 1
ATOM 5942 C C . THR B 1 237 ? 14.883 -1.834 14.219 1 93.94 237 THR B C 1
ATOM 5944 O O . THR B 1 237 ? 15.031 -2.316 13.102 1 93.94 237 THR B O 1
ATOM 5947 N N . CYS B 1 238 ? 15.539 -0.873 14.594 1 95.69 238 CYS B N 1
ATOM 5948 C CA . CYS B 1 238 ? 16.625 -0.279 13.812 1 95.69 238 CYS B CA 1
ATOM 5949 C C . CYS B 1 238 ? 17.922 -0.271 14.594 1 95.69 238 CYS B C 1
ATOM 5951 O O . CYS B 1 238 ? 18.422 0.792 14.961 1 95.69 238 CYS B O 1
ATOM 5953 N N . PRO B 1 239 ? 18.5 -1.405 14.758 1 94.44 239 PRO B N 1
ATOM 5954 C CA . PRO B 1 239 ? 19.734 -1.529 15.531 1 94.44 239 PRO B CA 1
ATOM 5955 C C . PRO B 1 239 ? 20.969 -1.043 14.766 1 94.44 239 PRO B C 1
ATOM 5957 O O . PRO B 1 239 ? 20.891 -0.802 13.555 1 94.44 239 PRO B O 1
ATOM 5960 N N . ILE B 1 240 ? 22.031 -0.849 15.484 1 93.12 240 ILE B N 1
ATOM 5961 C CA . ILE B 1 240 ? 23.312 -0.592 14.844 1 93.12 240 ILE B CA 1
ATOM 5962 C C . ILE B 1 240 ? 23.844 -1.873 14.195 1 93.12 240 ILE B C 1
ATOM 5964 O O . ILE B 1 240 ? 23.953 -2.908 14.859 1 93.12 240 ILE B O 1
ATOM 5968 N N . PRO B 1 241 ? 24.062 -1.782 12.93 1 88.94 241 PRO B N 1
ATOM 5969 C CA . PRO B 1 241 ? 24.547 -2.99 12.266 1 88.94 241 PRO B CA 1
ATOM 5970 C C . PRO B 1 241 ? 25.859 -3.51 12.859 1 88.94 241 PRO B C 1
ATOM 5972 O O . PRO B 1 241 ? 26.656 -2.729 13.391 1 88.94 241 PRO B O 1
ATOM 5975 N N . GLN B 1 242 ? 26.109 -4.824 12.688 1 87.06 242 GLN B N 1
ATOM 5976 C CA . GLN B 1 242 ? 27.328 -5.438 13.188 1 87.06 242 GLN B CA 1
ATOM 5977 C C . GLN B 1 242 ? 28.562 -4.852 12.492 1 87.06 242 GLN B C 1
ATOM 5979 O O . GLN B 1 242 ? 28.578 -4.707 11.266 1 87.06 242 GLN B O 1
ATOM 5984 N N . GLY B 1 243 ? 29.484 -4.461 13.305 1 85 243 GLY B N 1
ATOM 5985 C CA . GLY B 1 243 ? 30.719 -3.934 12.766 1 85 243 GLY B CA 1
ATOM 5986 C C . GLY B 1 243 ? 30.688 -2.434 12.547 1 85 243 GLY B C 1
ATOM 5987 O O . GLY B 1 243 ? 31.734 -1.814 12.297 1 85 243 GLY B O 1
ATOM 5988 N N . TYR B 1 244 ? 29.562 -1.86 12.656 1 90.06 244 TYR B N 1
ATOM 5989 C CA . TYR B 1 244 ? 29.438 -0.416 12.5 1 90.06 244 TYR B CA 1
ATOM 5990 C C . TYR B 1 244 ? 29.844 0.31 13.773 1 90.06 244 TYR B C 1
ATOM 5992 O O . TYR B 1 244 ? 29.484 -0.108 14.875 1 90.06 244 TYR B O 1
ATOM 6000 N N . ASP B 1 245 ? 30.672 1.36 13.703 1 90 245 ASP B N 1
ATOM 6001 C CA . ASP B 1 245 ? 31.094 2.164 14.844 1 90 245 ASP B CA 1
ATOM 6002 C C . ASP B 1 245 ? 29.953 3.041 15.359 1 90 245 ASP B C 1
ATOM 6004 O O . ASP B 1 245 ? 29.547 3.996 14.688 1 90 245 ASP B O 1
ATOM 6008 N N . ALA B 1 246 ? 29.547 2.818 16.516 1 92.06 246 ALA B N 1
ATOM 6009 C CA . ALA B 1 246 ? 28.406 3.518 17.125 1 92.06 246 ALA B CA 1
ATOM 6010 C C . ALA B 1 246 ? 28.672 5.02 17.203 1 92.06 246 ALA B C 1
ATOM 6012 O O . ALA B 1 246 ? 27.734 5.82 17.219 1 92.06 246 ALA B O 1
ATOM 6013 N N . ARG B 1 247 ? 29.875 5.445 17.219 1 91.19 247 ARG B N 1
ATOM 6014 C CA . ARG B 1 247 ? 30.234 6.855 17.312 1 91.19 247 ARG B CA 1
ATOM 6015 C C . ARG B 1 247 ? 29.875 7.594 16.016 1 91.19 247 ARG B C 1
ATOM 6017 O O . ARG B 1 247 ? 29.812 8.82 16 1 91.19 247 ARG B O 1
ATOM 6024 N N . GLN B 1 248 ? 29.547 6.844 14.961 1 93.31 248 GLN B N 1
ATOM 6025 C CA . GLN B 1 248 ? 29.281 7.445 13.656 1 93.31 248 GLN B CA 1
ATOM 6026 C C . GLN B 1 248 ? 27.781 7.66 13.438 1 93.31 248 GLN B C 1
ATOM 6028 O O . GLN B 1 248 ? 27.391 8.266 12.445 1 93.31 248 GLN B O 1
ATOM 6033 N N . VAL B 1 249 ? 26.984 7.246 14.367 1 94.19 249 VAL B N 1
ATOM 6034 C CA . VAL B 1 249 ? 25.547 7.316 14.188 1 94.19 249 VAL B CA 1
ATOM 6035 C C . VAL B 1 249 ? 25.094 8.781 14.109 1 94.19 249 VAL B C 1
ATOM 6037 O O . VAL B 1 249 ? 24.422 9.172 13.156 1 94.19 249 VAL B O 1
ATOM 6040 N N . ARG B 1 250 ? 25.484 9.633 15.055 1 94.19 250 ARG B N 1
ATOM 6041 C CA . ARG B 1 250 ? 25.062 11.031 15.078 1 94.19 250 ARG B CA 1
ATOM 6042 C C . ARG B 1 250 ? 25.547 11.773 13.836 1 94.19 250 ARG B C 1
ATOM 6044 O O . ARG B 1 250 ? 24.766 12.383 13.117 1 94.19 250 ARG B O 1
ATOM 6051 N N . PRO B 1 251 ? 26.844 11.633 13.516 1 93.88 251 PRO B N 1
ATOM 6052 C CA . PRO B 1 251 ? 27.297 12.312 12.297 1 93.88 251 PRO B CA 1
ATOM 6053 C C . PRO B 1 251 ? 26.547 11.859 11.047 1 93.88 251 PRO B C 1
ATOM 6055 O O . PRO B 1 251 ? 26.312 12.664 10.141 1 93.88 251 PRO B O 1
ATOM 6058 N N . SER B 1 252 ? 26.188 10.625 10.992 1 94.56 252 SER B N 1
ATOM 6059 C CA . SER B 1 252 ? 25.469 10.102 9.828 1 94.56 252 SER B CA 1
ATOM 6060 C C . SER B 1 252 ? 24.078 10.711 9.719 1 94.56 252 SER B C 1
ATOM 6062 O O . SER B 1 252 ? 23.641 11.078 8.617 1 94.56 252 SER B O 1
ATOM 6064 N N . ILE B 1 253 ? 23.406 10.812 10.836 1 96.38 253 ILE B N 1
ATOM 6065 C CA . ILE B 1 253 ? 22.078 11.398 10.852 1 96.38 253 ILE B CA 1
ATOM 6066 C C . ILE B 1 253 ? 22.156 12.883 10.477 1 96.38 253 ILE B C 1
ATOM 6068 O O . ILE B 1 253 ? 21.391 13.367 9.648 1 96.38 253 ILE B O 1
ATOM 6072 N N . GLU B 1 254 ? 23.094 13.578 11.039 1 95.62 254 GLU B N 1
ATOM 6073 C CA . GLU B 1 254 ? 23.281 14.992 10.758 1 95.62 254 GLU B CA 1
ATOM 6074 C C . GLU B 1 254 ? 23.609 15.219 9.281 1 95.62 254 GLU B C 1
ATOM 6076 O O . GLU B 1 254 ? 23.094 16.156 8.664 1 95.62 254 GLU B O 1
ATOM 6081 N N . ALA B 1 255 ? 24.391 14.344 8.742 1 93.19 255 ALA B N 1
ATOM 6082 C CA . ALA B 1 255 ? 24.75 14.461 7.332 1 93.19 255 ALA B CA 1
ATOM 6083 C C . ALA B 1 255 ? 23.531 14.266 6.438 1 93.19 255 ALA B C 1
ATOM 6085 O O . ALA B 1 255 ? 23.359 14.969 5.441 1 93.19 255 ALA B O 1
ATOM 6086 N N . ALA B 1 256 ? 22.703 13.305 6.754 1 93.44 256 ALA B N 1
ATOM 6087 C CA . ALA B 1 256 ? 21.531 12.992 5.953 1 93.44 256 ALA B CA 1
ATOM 6088 C C . ALA B 1 256 ? 20.562 14.18 5.902 1 93.44 256 ALA B C 1
ATOM 6090 O O . ALA B 1 256 ? 20.047 14.516 4.84 1 93.44 256 ALA B O 1
ATOM 6091 N N . VAL B 1 257 ? 20.359 14.836 7.051 1 95.81 257 VAL B N 1
ATOM 6092 C CA . VAL B 1 257 ? 19.406 15.945 7.078 1 95.81 257 VAL B CA 1
ATOM 6093 C C . VAL B 1 257 ? 20.031 17.188 6.457 1 95.81 257 VAL B C 1
ATOM 6095 O O . VAL B 1 257 ? 19.344 18 5.84 1 95.81 257 VAL B O 1
ATOM 6098 N N . LYS B 1 258 ? 21.328 17.328 6.602 1 93.88 258 LYS B N 1
ATOM 6099 C CA . LYS B 1 258 ? 22.031 18.453 6.008 1 93.88 258 LYS B CA 1
ATOM 6100 C C . LYS B 1 258 ? 21.953 18.422 4.484 1 93.88 258 LYS B C 1
ATOM 6102 O O . LYS B 1 258 ? 21.891 19.469 3.832 1 93.88 258 LYS B O 1
ATOM 6107 N N . GLU B 1 259 ? 21.953 17.266 3.973 1 90.69 259 GLU B N 1
ATOM 6108 C CA . GLU B 1 259 ? 21.828 17.094 2.527 1 90.69 259 GLU B CA 1
ATOM 6109 C C . GLU B 1 259 ? 20.531 17.703 2.006 1 90.69 259 GLU B C 1
ATOM 6111 O O . GLU B 1 259 ? 20.438 18.109 0.847 1 90.69 259 GLU B O 1
ATOM 6116 N N . LEU B 1 260 ? 19.547 17.781 2.84 1 94.06 260 LEU B N 1
ATOM 6117 C CA . LEU B 1 260 ? 18.25 18.312 2.455 1 94.06 260 LEU B CA 1
ATOM 6118 C C . LEU B 1 260 ? 18.141 19.797 2.812 1 94.06 260 LEU B C 1
ATOM 6120 O O . LEU B 1 260 ? 17.094 20.406 2.617 1 94.06 260 LEU B O 1
ATOM 6124 N N . GLY B 1 261 ? 19.203 20.297 3.391 1 94.56 261 GLY B N 1
ATOM 6125 C CA . GLY B 1 261 ? 19.234 21.734 3.684 1 94.56 261 GLY B CA 1
ATOM 6126 C C . GLY B 1 261 ? 18.828 22.047 5.109 1 94.56 261 GLY B C 1
ATOM 6127 O O . GLY B 1 261 ? 18.5 23.203 5.422 1 94.56 261 GLY B O 1
ATOM 6128 N N . TYR B 1 262 ? 18.797 21.062 5.992 1 95.69 262 TYR B N 1
ATOM 6129 C CA . TYR B 1 262 ? 18.484 21.281 7.402 1 95.69 262 TYR B CA 1
ATOM 6130 C C . TYR B 1 262 ? 19.75 21.406 8.234 1 95.69 262 TYR B C 1
ATOM 6132 O O . TYR B 1 262 ? 20.516 20.438 8.359 1 95.69 262 TYR B O 1
ATOM 6140 N N . TYR B 1 263 ? 19.969 22.547 8.883 1 96.06 263 TYR B N 1
ATOM 6141 C CA . TYR B 1 263 ? 21.219 22.828 9.586 1 96.06 263 TYR B CA 1
ATOM 6142 C C . TYR B 1 263 ? 20.953 23.125 11.062 1 96.06 263 TYR B C 1
ATOM 6144 O O . TYR B 1 263 ? 21.844 23.578 11.773 1 96.06 263 TYR B O 1
ATOM 6152 N N . GLY B 1 264 ? 19.797 22.938 11.523 1 94.19 264 GLY B N 1
ATOM 6153 C CA . GLY B 1 264 ? 19.469 23.156 12.922 1 94.19 264 GLY B CA 1
ATOM 6154 C C . GLY B 1 264 ? 20.125 22.156 13.859 1 94.19 264 GLY B C 1
ATOM 6155 O O . GLY B 1 264 ? 20.672 21.156 13.414 1 94.19 264 GLY B O 1
ATOM 6156 N N . PRO B 1 265 ? 20.109 22.484 15.133 1 94.38 265 PRO B N 1
ATOM 6157 C CA . PRO B 1 265 ? 20.672 21.562 16.109 1 94.38 265 PRO B CA 1
ATOM 6158 C C . PRO B 1 265 ? 19.891 20.234 16.188 1 94.38 265 PRO B C 1
ATOM 6160 O O . PRO B 1 265 ? 18.672 20.234 16.125 1 94.38 265 PRO B O 1
ATOM 6163 N N . VAL B 1 266 ? 20.641 19.141 16.312 1 96.12 266 VAL B N 1
ATOM 6164 C CA . VAL B 1 266 ? 20.047 17.812 16.344 1 96.12 266 VAL B CA 1
ATOM 6165 C C . VAL B 1 266 ? 20.188 17.203 17.734 1 96.12 266 VAL B C 1
ATOM 6167 O O . VAL B 1 266 ? 21.297 17.156 18.281 1 96.12 266 VAL B O 1
ATOM 6170 N N . SER B 1 267 ? 19.094 16.844 18.375 1 95.38 267 SER B N 1
ATOM 6171 C CA . SER B 1 267 ? 19.078 16.094 19.625 1 95.38 267 SER B CA 1
ATOM 6172 C C . SER B 1 267 ? 18.578 14.672 19.391 1 95.38 267 SER B C 1
ATOM 6174 O O . SER B 1 267 ? 17.531 14.461 18.781 1 95.38 267 SER B O 1
ATOM 6176 N N . ILE B 1 268 ? 19.344 13.711 19.906 1 97.06 268 ILE B N 1
ATOM 6177 C CA . ILE B 1 268 ? 19.016 12.312 19.656 1 97.06 268 ILE B CA 1
ATOM 6178 C C . ILE B 1 268 ? 18.828 11.578 20.969 1 97.06 268 ILE B C 1
ATOM 6180 O O . ILE B 1 268 ? 19.641 11.711 21.891 1 97.06 268 ILE B O 1
ATOM 6184 N N . THR B 1 269 ? 17.766 10.836 21.094 1 96.06 269 THR B N 1
ATOM 6185 C CA . THR B 1 269 ? 17.547 9.922 22.203 1 96.06 269 THR B CA 1
ATOM 6186 C C . THR B 1 269 ? 17.359 8.492 21.719 1 96.06 269 THR B C 1
ATOM 6188 O O . THR B 1 269 ? 16.484 8.219 20.891 1 96.06 269 THR B O 1
ATOM 6191 N N . ALA B 1 270 ? 18.141 7.574 22.219 1 96.12 270 ALA B N 1
ATOM 6192 C CA . ALA B 1 270 ? 18.094 6.168 21.844 1 96.12 270 ALA B CA 1
ATOM 6193 C C . ALA B 1 270 ? 17.359 5.34 22.891 1 96.12 270 ALA B C 1
ATOM 6195 O O . ALA B 1 270 ? 17.719 5.379 24.078 1 96.12 270 ALA B O 1
ATOM 6196 N N . TYR B 1 271 ? 16.359 4.586 22.406 1 94.44 271 TYR B N 1
ATOM 6197 C CA . TYR B 1 271 ? 15.562 3.781 23.312 1 94.44 271 TYR B CA 1
ATOM 6198 C C . TYR B 1 271 ? 15.859 2.297 23.156 1 94.44 271 TYR B C 1
ATOM 6200 O O . TYR B 1 271 ? 15.891 1.786 22.031 1 94.44 271 TYR B O 1
ATOM 6208 N N . ARG B 1 272 ? 16.031 1.564 24.234 1 92.81 272 ARG B N 1
ATOM 6209 C CA . ARG B 1 272 ? 16.219 0.12 24.266 1 92.81 272 ARG B CA 1
ATOM 6210 C C . ARG B 1 272 ? 16.391 -0.387 25.688 1 92.81 272 ARG B C 1
ATOM 6212 O O . ARG B 1 272 ? 16.422 0.404 26.641 1 92.81 272 ARG B O 1
ATOM 6219 N N . ASP B 1 273 ? 16.297 -1.733 25.734 1 85.56 273 ASP B N 1
ATOM 6220 C CA . ASP B 1 273 ? 16.859 -2.346 26.938 1 85.56 273 ASP B CA 1
ATOM 6221 C C . ASP B 1 273 ? 18.375 -2.262 26.938 1 85.56 273 ASP B C 1
ATOM 6223 O O . ASP B 1 273 ? 19.047 -3.037 26.25 1 85.56 273 ASP B O 1
ATOM 6227 N N . HIS B 1 274 ? 18.969 -1.397 27.641 1 82.25 274 HIS B N 1
ATOM 6228 C CA . HIS B 1 274 ? 20.375 -1.042 27.531 1 82.25 274 HIS B CA 1
ATOM 6229 C C . HIS B 1 274 ? 21.234 -1.878 28.469 1 82.25 274 HIS B C 1
ATOM 6231 O O . HIS B 1 274 ? 22.375 -1.515 28.766 1 82.25 274 HIS B O 1
ATOM 6237 N N . LYS B 1 275 ? 20.719 -2.91 28.859 1 75.94 275 LYS B N 1
ATOM 6238 C CA . LYS B 1 275 ? 21.562 -3.809 29.656 1 75.94 275 LYS B CA 1
ATOM 6239 C C . LYS B 1 275 ? 22.734 -4.34 28.828 1 75.94 275 LYS B C 1
ATOM 6241 O O . LYS B 1 275 ? 23.812 -4.598 29.375 1 75.94 275 LYS B O 1
ATOM 6246 N N . HIS B 1 276 ? 22.625 -4.391 27.438 1 70.56 276 HIS B N 1
ATOM 6247 C CA . HIS B 1 276 ? 23.672 -4.98 26.609 1 70.56 276 HIS B CA 1
ATOM 6248 C C . HIS B 1 276 ? 23.938 -4.133 25.375 1 70.56 276 HIS B C 1
ATOM 6250 O O . HIS B 1 276 ? 24.266 -4.664 24.312 1 70.56 276 HIS B O 1
ATOM 6256 N N . THR B 1 277 ? 23.859 -2.906 25.453 1 76.88 277 THR B N 1
ATOM 6257 C CA . THR B 1 277 ? 24.062 -2.061 24.281 1 76.88 277 THR B CA 1
ATOM 6258 C C . THR B 1 277 ? 25.312 -1.202 24.453 1 76.88 277 THR B C 1
ATOM 6260 O O . THR B 1 277 ? 25.812 -1.044 25.562 1 76.88 277 THR B O 1
ATOM 6263 N N . PRO B 1 278 ? 25.906 -0.776 23.281 1 75 278 PRO B N 1
ATOM 6264 C CA . PRO B 1 278 ? 27.094 0.072 23.359 1 75 278 PRO B CA 1
ATOM 6265 C C . PRO B 1 278 ? 26.781 1.478 23.875 1 75 278 PRO B C 1
ATOM 6267 O O . PRO B 1 278 ? 26.938 2.453 23.125 1 75 278 PRO B O 1
ATOM 6270 N N . ARG B 1 279 ? 26.703 1.71 25.109 1 79.81 279 ARG B N 1
ATOM 6271 C CA . ARG B 1 279 ? 26.25 2.949 25.719 1 79.81 279 ARG B CA 1
ATOM 6272 C C . ARG B 1 279 ? 27.344 4.008 25.734 1 79.81 279 ARG B C 1
ATOM 6274 O O . ARG B 1 279 ? 27.078 5.184 25.469 1 79.81 279 ARG B O 1
ATOM 6281 N N . GLN B 1 280 ? 28.516 3.545 25.938 1 80.94 280 GLN B N 1
ATOM 6282 C CA . GLN B 1 280 ? 29.609 4.484 26.062 1 80.94 280 GLN B CA 1
ATOM 6283 C C . GLN B 1 280 ? 29.906 5.16 24.719 1 80.94 280 GLN B C 1
ATOM 6285 O O . GLN B 1 280 ? 30.109 6.375 24.656 1 80.94 280 GLN B O 1
ATOM 6290 N N . ALA B 1 281 ? 29.875 4.43 23.656 1 85.88 281 ALA B N 1
ATOM 6291 C CA . ALA B 1 281 ? 30.156 4.957 22.328 1 85.88 281 ALA B CA 1
ATOM 6292 C C . ALA B 1 281 ? 29.094 5.969 21.891 1 85.88 281 ALA B C 1
ATOM 6294 O O . ALA B 1 281 ? 29.422 7.008 21.312 1 85.88 281 ALA B O 1
ATOM 6295 N N . LEU B 1 282 ? 27.906 5.746 22.203 1 89.62 282 LEU B N 1
ATOM 6296 C CA . LEU B 1 282 ? 26.812 6.621 21.844 1 89.62 282 LEU B CA 1
ATOM 6297 C C . LEU B 1 282 ? 26.812 7.898 22.672 1 89.62 282 LEU B C 1
ATOM 6299 O O . LEU B 1 282 ? 26.734 9 22.125 1 89.62 282 LEU B O 1
ATOM 6303 N N . SER B 1 283 ? 26.984 7.766 23.953 1 88.44 283 SER B N 1
ATOM 6304 C CA . SER B 1 283 ? 26.938 8.914 24.844 1 88.44 283 SER B CA 1
ATOM 6305 C C . SER B 1 283 ? 28.109 9.859 24.578 1 88.44 283 SER B C 1
ATOM 6307 O O . SER B 1 283 ? 28 11.07 24.766 1 88.44 283 SER B O 1
ATOM 6309 N N . SER B 1 284 ? 29.172 9.367 24.141 1 87 284 SER B N 1
ATOM 6310 C CA . SER B 1 284 ? 30.359 10.172 23.906 1 87 284 SER B CA 1
ATOM 6311 C C . SER B 1 284 ? 30.156 11.133 22.734 1 87 284 SER B C 1
ATOM 6313 O O . SER B 1 284 ? 30.859 12.133 22.609 1 87 284 SER B O 1
ATOM 6315 N N . THR B 1 285 ? 29.203 10.883 21.891 1 89.81 285 THR B N 1
ATOM 6316 C CA . THR B 1 285 ? 28.922 11.742 20.75 1 89.81 285 THR B CA 1
ATOM 6317 C C . THR B 1 285 ? 27.672 12.578 20.984 1 89.81 285 THR B C 1
ATOM 6319 O O . THR B 1 285 ? 27.141 13.203 20.062 1 89.81 285 THR B O 1
ATOM 6322 N N . GLY B 1 286 ? 27.172 12.508 22.203 1 90.81 286 GLY B N 1
ATOM 6323 C CA . GLY B 1 286 ? 26.062 13.375 22.562 1 90.81 286 GLY B CA 1
ATOM 6324 C C . GLY B 1 286 ? 24.703 12.734 22.359 1 90.81 286 GLY B C 1
ATOM 6325 O O . GLY B 1 286 ? 23.688 13.422 22.344 1 90.81 286 GLY B O 1
ATOM 6326 N N . VAL B 1 287 ? 24.625 11.477 22.172 1 93.62 287 VAL B N 1
ATOM 6327 C CA . VAL B 1 287 ? 23.359 10.773 22.047 1 93.62 287 VAL B CA 1
ATOM 6328 C C . VAL B 1 287 ? 22.844 10.43 23.453 1 93.62 287 VAL B C 1
ATOM 6330 O O . VAL B 1 287 ? 23.531 9.797 24.25 1 93.62 287 VAL B O 1
ATOM 6333 N N . ASP B 1 288 ? 21.641 10.898 23.766 1 94.19 288 ASP B N 1
ATOM 6334 C CA . ASP B 1 288 ? 21.016 10.523 25.031 1 94.19 288 ASP B CA 1
ATOM 6335 C C . ASP B 1 288 ? 20.578 9.062 25 1 94.19 288 ASP B C 1
ATOM 6337 O O . ASP B 1 288 ? 20.188 8.539 23.953 1 94.19 288 ASP B O 1
ATOM 6341 N N . ILE B 1 289 ? 20.641 8.477 26.219 1 93.31 289 ILE B N 1
ATOM 6342 C CA . ILE B 1 289 ? 20.281 7.066 26.344 1 93.31 289 ILE B CA 1
ATOM 6343 C C . ILE B 1 289 ? 19.078 6.914 27.266 1 93.31 289 ILE B C 1
ATOM 6345 O O . IL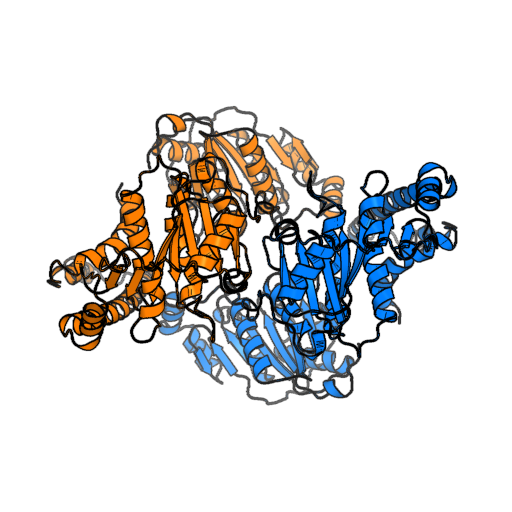E B 1 289 ? 19.109 7.391 28.406 1 93.31 289 ILE B O 1
ATOM 6349 N N . ALA B 1 290 ? 18.094 6.234 26.75 1 93.25 290 ALA B N 1
ATOM 6350 C CA . ALA B 1 290 ? 16.891 5.988 27.547 1 93.25 290 ALA B CA 1
ATOM 6351 C C . ALA B 1 290 ? 16.625 4.496 27.703 1 93.25 290 ALA B C 1
ATOM 6353 O O . ALA B 1 290 ? 16.266 3.818 26.734 1 93.25 290 ALA B O 1
ATOM 6354 N N . HIS B 1 291 ? 16.719 4.035 28.922 1 90.56 291 HIS B N 1
ATOM 6355 C CA . HIS B 1 291 ? 16.469 2.625 29.203 1 90.56 291 HIS B CA 1
ATOM 6356 C C . HIS B 1 291 ? 14.977 2.334 29.281 1 90.56 291 HIS B C 1
ATOM 6358 O O . HIS B 1 291 ? 14.242 3.033 29.969 1 90.56 291 HIS B O 1
ATOM 6364 N N . THR B 1 292 ? 14.555 1.347 28.516 1 89.88 292 THR B N 1
ATOM 6365 C CA . THR B 1 292 ? 13.172 0.884 28.5 1 89.88 292 THR B CA 1
ATOM 6366 C C . THR B 1 292 ? 13.109 -0.631 28.312 1 89.88 292 THR B C 1
ATOM 6368 O O . THR B 1 292 ? 14.148 -1.294 28.234 1 89.88 292 THR B O 1
ATOM 6371 N N . VAL B 1 293 ? 11.906 -1.175 28.406 1 84.31 293 VAL B N 1
ATOM 6372 C CA . VAL B 1 293 ? 11.664 -2.568 28.047 1 84.31 293 VAL B CA 1
ATOM 6373 C C . VAL B 1 293 ? 10.695 -2.635 26.859 1 84.31 293 VAL B C 1
ATOM 6375 O O . VAL B 1 293 ? 9.945 -1.689 26.609 1 84.31 293 VAL B O 1
ATOM 6378 N N . SER B 1 294 ? 10.766 -3.717 26.109 1 80.81 294 SER B N 1
ATOM 6379 C CA . SER B 1 294 ? 10.109 -3.834 24.812 1 80.81 294 SER B CA 1
ATOM 6380 C C . SER B 1 294 ? 8.617 -3.516 24.922 1 80.81 294 SER B C 1
ATOM 6382 O O . SER B 1 294 ? 8.055 -2.875 24.031 1 80.81 294 SER B O 1
ATOM 6384 N N . ASP B 1 295 ? 7.961 -3.744 25.922 1 78.56 295 ASP B N 1
ATOM 6385 C CA . ASP B 1 295 ? 6.508 -3.648 26.062 1 78.56 295 ASP B CA 1
ATOM 6386 C C . ASP B 1 295 ? 6.066 -2.195 26.219 1 78.56 295 ASP B C 1
ATOM 6388 O O . ASP B 1 295 ? 4.918 -1.854 25.938 1 78.56 295 ASP B O 1
ATOM 6392 N N . VAL B 1 296 ? 6.977 -1.344 26.656 1 85.62 296 VAL B N 1
ATOM 6393 C CA . VAL B 1 296 ? 6.531 0.008 26.969 1 85.62 296 VAL B CA 1
ATOM 6394 C C . VAL B 1 296 ? 7.363 1.026 26.188 1 85.62 296 VAL B C 1
ATOM 6396 O O . VAL B 1 296 ? 7.203 2.236 26.375 1 85.62 296 VAL B O 1
ATOM 6399 N N . THR B 1 297 ? 8.164 0.639 25.344 1 89.62 297 THR B N 1
ATOM 6400 C CA . THR B 1 297 ? 9.078 1.529 24.641 1 89.62 297 THR B CA 1
ATOM 6401 C C . THR B 1 297 ? 8.297 2.615 23.906 1 89.62 297 THR B C 1
ATOM 6403 O O . THR B 1 297 ? 8.586 3.805 24.047 1 89.62 297 THR B O 1
ATOM 6406 N N . TYR B 1 298 ? 7.297 2.283 23.203 1 89.44 298 TYR B N 1
ATOM 6407 C CA . TYR B 1 298 ? 6.582 3.238 22.375 1 89.44 298 TYR B CA 1
ATOM 6408 C C . TYR B 1 298 ? 5.727 4.176 23.219 1 89.44 298 TYR B C 1
ATOM 6410 O O . TYR B 1 298 ? 5.598 5.359 22.906 1 89.44 298 TYR B O 1
ATOM 6418 N N . SER B 1 299 ? 5.172 3.627 24.234 1 84.88 299 SER B N 1
ATOM 6419 C CA . SER B 1 299 ? 4.418 4.492 25.125 1 84.88 299 SER B CA 1
ATOM 6420 C C . SER B 1 299 ? 5.316 5.539 25.781 1 84.88 299 SER B C 1
ATOM 6422 O O . SER B 1 299 ? 4.934 6.703 25.891 1 84.88 299 SER B O 1
ATOM 6424 N N . ARG B 1 300 ? 6.465 5.152 26.141 1 87.94 300 ARG B N 1
ATOM 6425 C CA . ARG B 1 300 ? 7.406 6.074 26.781 1 87.94 300 ARG B CA 1
ATOM 6426 C C . ARG B 1 300 ? 7.949 7.074 25.766 1 87.94 300 ARG B C 1
ATOM 6428 O O . ARG B 1 300 ? 8.125 8.258 26.078 1 87.94 300 ARG B O 1
ATOM 6435 N N . MET B 1 301 ? 8.219 6.586 24.609 1 91.69 301 MET B N 1
ATOM 6436 C CA . MET B 1 301 ? 8.68 7.465 23.547 1 91.69 301 MET B CA 1
ATOM 6437 C C . MET B 1 301 ? 7.652 8.555 23.266 1 91.69 301 MET B C 1
ATOM 6439 O O . MET B 1 301 ? 8.008 9.734 23.141 1 91.69 301 MET B O 1
ATOM 6443 N N . PHE B 1 302 ? 6.449 8.203 23.172 1 90.31 302 PHE B N 1
ATOM 6444 C CA . PHE B 1 302 ? 5.387 9.156 22.891 1 90.31 302 PHE B CA 1
ATOM 6445 C C . PHE B 1 302 ? 5.234 10.148 24.047 1 90.31 302 PHE B C 1
ATOM 6447 O O . PHE B 1 302 ? 5.012 11.344 23.812 1 90.31 302 PHE B O 1
ATOM 6454 N N . SER B 1 303 ? 5.324 9.633 25.203 1 85.88 303 SER B N 1
ATOM 6455 C CA . SER B 1 303 ? 5.266 10.516 26.359 1 85.88 303 SER B CA 1
ATOM 6456 C C . SER B 1 303 ? 6.367 11.57 26.312 1 85.88 303 SER B C 1
ATOM 6458 O O . SER B 1 303 ? 6.117 12.75 26.562 1 85.88 303 SER B O 1
ATOM 6460 N N . ASP B 1 304 ? 7.523 11.172 26.047 1 90.62 304 ASP B N 1
ATOM 6461 C CA . ASP B 1 304 ? 8.641 12.109 25.922 1 90.62 304 ASP B CA 1
ATOM 6462 C C . ASP B 1 304 ? 8.375 13.133 24.812 1 90.62 304 ASP B C 1
ATOM 6464 O O . ASP B 1 304 ? 8.734 14.305 24.938 1 90.62 304 ASP B O 1
ATOM 6468 N N . MET B 1 305 ? 7.836 12.688 23.75 1 90.88 305 MET B N 1
ATOM 6469 C CA . MET B 1 305 ? 7.508 13.57 22.641 1 90.88 305 MET B CA 1
ATOM 6470 C C . MET B 1 305 ? 6.516 14.648 23.062 1 90.88 305 MET B C 1
ATOM 6472 O O . MET B 1 305 ? 6.664 15.812 22.703 1 90.88 305 MET B O 1
ATOM 6476 N N . LEU B 1 306 ? 5.539 14.258 23.812 1 86.56 306 LEU B N 1
ATOM 6477 C CA . LEU B 1 306 ? 4.551 15.211 24.297 1 86.56 306 LEU B CA 1
ATOM 6478 C C . LEU B 1 306 ? 5.191 16.219 25.234 1 86.56 306 LEU B C 1
ATOM 6480 O O . LEU B 1 306 ? 4.855 17.406 25.203 1 86.56 306 LEU B O 1
ATOM 6484 N N . GLU B 1 307 ? 6 15.672 26.031 1 86.06 307 GLU B N 1
ATOM 6485 C CA . GLU B 1 307 ? 6.719 16.578 26.922 1 86.06 307 GLU B CA 1
ATOM 6486 C C . GLU B 1 307 ? 7.574 17.562 26.141 1 86.06 307 GLU B C 1
ATOM 6488 O O . GLU B 1 307 ? 7.625 18.75 26.469 1 86.06 307 GLU B O 1
ATOM 6493 N N . TRP B 1 308 ? 8.227 17.062 25.219 1 90.38 308 TRP B N 1
ATOM 6494 C CA . TRP B 1 308 ? 9.031 17.922 24.344 1 90.38 308 TRP B CA 1
ATOM 6495 C C . TRP B 1 308 ? 8.164 18.984 23.672 1 90.38 308 TRP B C 1
ATOM 6497 O O . TRP B 1 308 ? 8.562 20.141 23.578 1 90.38 308 TRP B O 1
ATOM 6507 N N . HIS B 1 309 ? 7.043 18.625 23.172 1 88.81 309 HIS B N 1
ATOM 6508 C CA . HIS B 1 309 ? 6.109 19.547 22.531 1 88.81 309 HIS B CA 1
ATOM 6509 C C . HIS B 1 309 ? 5.695 20.656 23.484 1 88.81 309 HIS B C 1
ATOM 6511 O O . HIS B 1 309 ? 5.602 21.828 23.094 1 88.81 309 HIS B O 1
ATOM 6517 N N . ARG B 1 310 ? 5.445 20.266 24.641 1 85.38 310 ARG B N 1
ATOM 6518 C CA . ARG B 1 310 ? 5.043 21.25 25.641 1 85.38 310 ARG B CA 1
ATOM 6519 C C . ARG B 1 310 ? 6.145 22.281 25.875 1 85.38 310 ARG B C 1
ATOM 6521 O O . ARG B 1 310 ? 5.863 23.469 26.094 1 85.38 310 ARG B O 1
ATOM 6528 N N . ASN B 1 311 ? 7.316 21.859 25.719 1 82.44 311 ASN B N 1
ATOM 6529 C CA . ASN B 1 311 ? 8.461 22.734 25.969 1 82.44 311 ASN B CA 1
ATOM 6530 C C . ASN B 1 311 ? 8.883 23.484 24.719 1 82.44 311 ASN B C 1
ATOM 6532 O O . ASN B 1 311 ? 9.742 24.375 24.781 1 82.44 311 ASN B O 1
ATOM 6536 N N . ASN B 1 312 ? 8.445 23.094 23.656 1 76.44 312 ASN B N 1
ATOM 6537 C CA . ASN B 1 312 ? 8.695 23.75 22.375 1 76.44 312 ASN B CA 1
ATOM 6538 C C . ASN B 1 312 ? 7.398 24.203 21.719 1 76.44 312 ASN B C 1
ATOM 6540 O O . ASN B 1 312 ? 6.918 23.562 20.781 1 76.44 312 ASN B O 1
ATOM 6544 N N . PRO B 1 313 ? 6.855 25.281 22.109 1 67.25 313 PRO B N 1
ATOM 6545 C CA . PRO B 1 313 ? 5.512 25.703 21.703 1 67.25 313 PRO B CA 1
ATOM 6546 C C . PRO B 1 313 ? 5.391 25.906 20.188 1 67.25 313 PRO B C 1
ATOM 6548 O O . PRO B 1 313 ? 6.398 26.109 19.516 1 67.25 313 PRO B O 1
ATOM 6551 N N . PRO B 1 314 ? 4.125 25.781 19.672 1 62.66 314 PRO B N 1
ATOM 6552 C CA . PRO B 1 314 ? 3.658 25.688 18.281 1 62.66 314 PRO B CA 1
ATOM 6553 C C . PRO B 1 314 ? 4.223 26.781 17.391 1 62.66 314 PRO B C 1
ATOM 6555 O O . PRO B 1 314 ? 4.348 26.609 16.188 1 62.66 314 PRO B O 1
ATOM 6558 N N . GLN B 1 315 ? 4.625 27.906 17.906 1 63 315 GLN B N 1
ATOM 6559 C CA . GLN B 1 315 ? 5.016 29.031 17.062 1 63 315 GLN B CA 1
ATOM 6560 C C . GLN B 1 315 ? 6.398 28.812 16.453 1 63 315 GLN B C 1
ATOM 6562 O O . GLN B 1 315 ? 6.812 29.547 15.555 1 63 315 GLN B O 1
ATOM 6567 N N . THR B 1 316 ? 6.879 27.703 16.797 1 73.81 316 THR B N 1
ATOM 6568 C CA . THR B 1 316 ? 8.25 27.547 16.312 1 73.81 316 THR B CA 1
ATOM 6569 C C . THR B 1 316 ? 8.359 26.344 15.383 1 73.81 316 THR B C 1
ATOM 6571 O O . THR B 1 316 ? 7.832 25.281 15.672 1 73.81 316 THR B O 1
ATOM 6574 N N . ALA B 1 317 ? 8.859 26.688 14.164 1 85.75 317 ALA B N 1
ATOM 6575 C CA . ALA B 1 317 ? 9.172 25.594 13.234 1 85.75 317 ALA B CA 1
ATOM 6576 C C . ALA B 1 317 ? 10.102 24.578 13.883 1 85.75 317 ALA B C 1
ATOM 6578 O O . ALA B 1 317 ? 11.039 24.938 14.594 1 85.75 317 ALA B O 1
ATOM 6579 N N . ALA B 1 318 ? 9.672 23.344 13.867 1 92.31 318 ALA B N 1
ATOM 6580 C CA . ALA B 1 318 ? 10.508 22.266 14.398 1 92.31 318 ALA B CA 1
ATOM 6581 C C . ALA B 1 318 ? 10.359 21 13.578 1 92.31 318 ALA B C 1
ATOM 6583 O O . ALA B 1 318 ? 9.43 20.875 12.773 1 92.31 318 ALA B O 1
ATOM 6584 N N . ILE B 1 319 ? 11.328 20.141 13.734 1 94.31 319 ILE B N 1
ATOM 6585 C CA . ILE B 1 319 ? 11.328 18.891 12.992 1 94.31 319 ILE B CA 1
ATOM 6586 C C . ILE B 1 319 ? 11.336 17.719 13.961 1 94.31 319 ILE B C 1
ATOM 6588 O O . ILE B 1 319 ? 12.125 17.688 14.906 1 94.31 319 ILE B O 1
ATOM 6592 N N . ILE B 1 320 ? 10.461 16.812 13.75 1 94.31 320 ILE B N 1
ATOM 6593 C CA . ILE B 1 320 ? 10.422 15.547 14.469 1 94.31 320 ILE B CA 1
ATOM 6594 C C . ILE B 1 320 ? 10.914 14.422 13.562 1 94.31 320 ILE B C 1
ATOM 6596 O O . ILE B 1 320 ? 10.477 14.305 12.414 1 94.31 320 ILE B O 1
ATOM 6600 N N . MET B 1 321 ? 11.836 13.617 14.055 1 97.44 321 MET B N 1
ATOM 6601 C CA . MET B 1 321 ? 12.312 12.453 13.32 1 97.44 321 MET B CA 1
ATOM 6602 C C . MET B 1 321 ? 12.117 11.18 14.141 1 97.44 321 MET B C 1
ATOM 6604 O O . MET B 1 321 ? 12.516 11.117 15.305 1 97.44 321 MET B O 1
ATOM 6608 N N . LEU B 1 322 ? 11.461 10.242 13.539 1 97 322 LEU B N 1
ATOM 6609 C CA . LEU B 1 322 ? 11.305 8.93 14.156 1 97 322 LEU B CA 1
ATOM 6610 C C . LEU B 1 322 ? 12.094 7.871 13.375 1 97 322 LEU B C 1
ATOM 6612 O O . LEU B 1 322 ? 12.031 7.824 12.148 1 97 322 LEU B O 1
ATOM 6616 N N . ILE B 1 323 ? 12.828 7.074 14.062 1 97.56 323 ILE B N 1
ATOM 6617 C CA . ILE B 1 323 ? 13.539 5.93 13.5 1 97.56 323 ILE B CA 1
ATOM 6618 C C . ILE B 1 323 ? 12.969 4.633 14.07 1 97.56 323 ILE B C 1
ATOM 6620 O O . ILE B 1 323 ? 13.242 4.285 15.227 1 97.56 323 ILE B O 1
ATOM 6624 N N . SER B 1 324 ? 12.117 4.012 13.281 1 96.31 324 SER B N 1
ATOM 6625 C CA . SER B 1 324 ? 11.43 2.818 13.758 1 96.31 324 SER B CA 1
ATOM 6626 C C . SER B 1 324 ? 10.688 2.117 12.625 1 96.31 324 SER B C 1
ATOM 6628 O O . SER B 1 324 ? 10.258 2.76 11.664 1 96.31 324 SER B O 1
ATOM 6630 N N . ASP B 1 325 ? 10.477 0.779 12.766 1 93.31 325 ASP B N 1
ATOM 6631 C CA . ASP B 1 325 ? 9.656 0.019 11.828 1 93.31 325 ASP B CA 1
ATOM 6632 C C . ASP B 1 325 ? 8.188 0.028 12.25 1 93.31 325 ASP B C 1
ATOM 6634 O O . ASP B 1 325 ? 7.312 -0.382 11.484 1 93.31 325 ASP B O 1
ATOM 6638 N N . ASN B 1 326 ? 7.883 0.509 13.438 1 89.75 326 ASN B N 1
ATOM 6639 C CA . ASN B 1 326 ? 6.543 0.392 14 1 89.75 326 ASN B CA 1
ATOM 6640 C C . ASN B 1 326 ? 5.914 1.762 14.242 1 89.75 326 ASN B C 1
ATOM 6642 O O . ASN B 1 326 ? 5.402 2.029 15.336 1 89.75 326 ASN B O 1
ATOM 6646 N N . VAL B 1 327 ? 5.945 2.516 13.266 1 87.56 327 VAL B N 1
ATOM 6647 C CA . VAL B 1 327 ? 5.469 3.887 13.406 1 87.56 327 VAL B CA 1
ATOM 6648 C C . VAL B 1 327 ? 3.947 3.895 13.523 1 87.56 327 VAL B C 1
ATOM 6650 O O . VAL B 1 327 ? 3.371 4.809 14.117 1 87.56 327 VAL B O 1
ATOM 6653 N N . GLU B 1 328 ? 3.32 2.941 13.031 1 81.06 328 GLU B N 1
ATOM 6654 C CA . GLU B 1 328 ? 1.863 2.879 13.008 1 81.06 328 GLU B CA 1
ATOM 6655 C C . GLU B 1 328 ? 1.29 2.838 14.422 1 81.06 328 GLU B C 1
ATOM 6657 O O . GLU B 1 328 ? 0.149 3.248 14.648 1 81.06 328 GLU B O 1
ATOM 6662 N N . ILE B 1 329 ? 2.068 2.365 15.344 1 78.19 329 ILE B N 1
ATOM 6663 C CA . ILE B 1 329 ? 1.634 2.285 16.734 1 78.19 329 ILE B CA 1
ATOM 6664 C C . ILE B 1 329 ? 1.419 3.691 17.281 1 78.19 329 ILE B C 1
ATOM 6666 O O . ILE B 1 329 ? 0.583 3.895 18.172 1 78.19 329 ILE B O 1
ATOM 6670 N N . LEU B 1 330 ? 2.076 4.605 16.734 1 80.88 330 LEU B N 1
ATOM 6671 C CA . LEU B 1 330 ? 2.035 5.977 17.234 1 80.88 330 LEU B CA 1
ATOM 6672 C C . LEU B 1 330 ? 1.141 6.848 16.359 1 80.88 330 LEU B C 1
ATOM 6674 O O . LEU B 1 330 ? 1.057 8.062 16.562 1 80.88 330 LEU B O 1
ATOM 6678 N N . ASP B 1 331 ? 0.482 6.379 15.398 1 78.69 331 ASP B N 1
ATOM 6679 C CA . ASP B 1 331 ? -0.15 7.133 14.32 1 78.69 331 ASP B CA 1
ATOM 6680 C C . ASP B 1 331 ? -1.227 8.07 14.859 1 78.69 331 ASP B C 1
ATOM 6682 O O . ASP B 1 331 ? -1.268 9.25 14.508 1 78.69 331 ASP B O 1
ATOM 6686 N N . CYS B 1 332 ? -2.086 7.582 15.719 1 75.56 332 CYS B N 1
ATOM 6687 C CA . CYS B 1 332 ? -3.213 8.383 16.188 1 75.56 332 CYS B CA 1
ATOM 6688 C C . CYS B 1 332 ? -2.732 9.641 16.891 1 75.56 332 CYS B C 1
ATOM 6690 O O . CYS B 1 332 ? -3.164 10.75 16.562 1 75.56 332 CYS B O 1
ATOM 6692 N N . GLY B 1 333 ? -1.79 9.461 17.812 1 77.12 333 GLY B N 1
ATOM 6693 C CA . GLY B 1 333 ? -1.265 10.602 18.547 1 77.12 333 GLY B CA 1
ATOM 6694 C C . GLY B 1 333 ? -0.457 11.547 17.672 1 77.12 333 GLY B C 1
ATOM 6695 O O . GLY B 1 333 ? -0.583 12.766 17.781 1 77.12 333 GLY B O 1
ATOM 6696 N N . LEU B 1 334 ? 0.227 10.992 16.766 1 85.31 334 LEU B N 1
ATOM 6697 C CA . LEU B 1 334 ? 1.113 11.789 15.922 1 85.31 334 LEU B CA 1
ATOM 6698 C C . LEU B 1 334 ? 0.318 12.57 14.883 1 85.31 334 LEU B C 1
ATOM 6700 O O . LEU B 1 334 ? 0.689 13.688 14.516 1 85.31 334 LEU B O 1
ATOM 6704 N N . VAL B 1 335 ? -0.74 11.977 14.359 1 83.12 335 VAL B N 1
ATOM 6705 C CA . VAL B 1 335 ? -1.572 12.656 13.367 1 83.12 335 VAL B CA 1
ATOM 6706 C C . VAL B 1 335 ? -2.125 13.945 13.969 1 83.12 335 VAL B C 1
ATOM 6708 O O . VAL B 1 335 ? -2.029 15.016 13.352 1 83.12 335 VAL B O 1
ATOM 6711 N N . SER B 1 336 ? -2.645 13.859 15.148 1 78.88 336 SER B N 1
ATOM 6712 C CA . SER B 1 336 ? -3.188 15.031 15.82 1 78.88 336 SER B CA 1
ATOM 6713 C C . SER B 1 336 ? -2.1 16.062 16.094 1 78.88 336 SER B C 1
ATOM 6715 O O . SER B 1 336 ? -2.312 17.266 15.898 1 78.88 336 SER B O 1
ATOM 6717 N N . LEU B 1 337 ? -0.997 15.625 16.562 1 83.06 337 LEU B N 1
ATOM 6718 C CA . LEU B 1 337 ? 0.122 16.5 16.875 1 83.06 337 LEU B CA 1
ATOM 6719 C C . LEU B 1 337 ? 0.587 17.266 15.633 1 83.06 337 LEU B C 1
ATOM 6721 O O . LEU B 1 337 ? 0.847 18.469 15.695 1 83.06 337 LEU B O 1
ATOM 6725 N N . LEU B 1 338 ? 0.683 16.625 14.516 1 81.88 338 LEU B N 1
ATOM 6726 C CA . LEU B 1 338 ? 1.16 17.219 13.273 1 81.88 338 LEU B CA 1
ATOM 6727 C C . LEU B 1 338 ? 0.102 18.141 12.672 1 81.88 338 LEU B C 1
ATOM 6729 O O . LEU B 1 338 ? 0.433 19.172 12.086 1 81.88 338 LEU B O 1
ATOM 6733 N N . GLN B 1 339 ? -1.127 17.703 12.742 1 76.31 339 GLN B N 1
ATOM 6734 C CA . GLN B 1 339 ? -2.225 18.516 12.219 1 76.31 339 GLN B CA 1
ATOM 6735 C C . GLN B 1 339 ? -2.303 19.859 12.93 1 76.31 339 GLN B C 1
ATOM 6737 O O . GLN B 1 339 ? -2.535 20.891 12.289 1 76.31 339 GLN B O 1
ATOM 6742 N N . GLU B 1 340 ? -2.084 19.844 14.188 1 78.94 340 GLU B N 1
ATOM 6743 C CA . GLU B 1 340 ? -2.307 21.031 15 1 78.94 340 GLU B CA 1
ATOM 6744 C C . GLU B 1 340 ? -1.064 21.906 15.039 1 78.94 340 GLU B C 1
ATOM 6746 O O . GLU B 1 340 ? -1.139 23.078 15.438 1 78.94 340 GLU B O 1
ATOM 6751 N N . ASN B 1 341 ? 0.043 21.328 14.539 1 81.25 341 ASN B N 1
ATOM 6752 C CA . ASN B 1 341 ? 1.297 22.062 14.664 1 81.25 341 ASN B CA 1
ATOM 6753 C C . ASN B 1 341 ? 2.051 22.109 13.336 1 81.25 341 ASN B C 1
ATOM 6755 O O . ASN B 1 341 ? 1.786 21.312 12.438 1 81.25 341 ASN B O 1
ATOM 6759 N N . ASN B 1 342 ? 2.863 23.016 13.164 1 79.56 342 ASN B N 1
ATOM 6760 C CA . ASN B 1 342 ? 3.654 23.172 11.945 1 79.56 342 ASN B CA 1
ATOM 6761 C C . ASN B 1 342 ? 4.98 22.422 12.039 1 79.56 342 ASN B C 1
ATOM 6763 O O . ASN B 1 342 ? 6.047 23.016 11.891 1 79.56 342 ASN B O 1
ATOM 6767 N N . TYR B 1 343 ? 4.898 21.188 12.297 1 89 343 TYR B N 1
ATOM 6768 C CA . TYR B 1 343 ? 6.102 20.375 12.352 1 89 343 TYR B CA 1
ATOM 6769 C C . TYR B 1 343 ? 6.34 19.672 11.023 1 89 343 TYR B C 1
ATOM 6771 O O . TYR B 1 343 ? 5.395 19.219 10.367 1 89 343 TYR B O 1
ATOM 6779 N N . ASN B 1 344 ? 7.578 19.656 10.578 1 92.31 344 ASN B N 1
ATOM 6780 C CA . ASN B 1 344 ? 7.977 18.672 9.578 1 92.31 344 ASN B CA 1
ATOM 6781 C C . ASN B 1 344 ? 8.258 17.312 10.219 1 92.31 344 ASN B C 1
ATOM 6783 O O . ASN B 1 344 ? 8.742 17.25 11.352 1 92.31 344 ASN B O 1
ATOM 6787 N N . PHE B 1 345 ? 7.957 16.328 9.547 1 94.88 345 PHE B N 1
ATOM 6788 C CA . PHE B 1 345 ? 8.094 14.977 10.086 1 94.88 345 PHE B CA 1
ATOM 6789 C C . PHE B 1 345 ? 9.016 14.133 9.211 1 94.88 345 PHE B C 1
ATOM 6791 O O . PHE B 1 345 ? 8.773 13.969 8.016 1 94.88 345 PHE B O 1
ATOM 6798 N N . PHE B 1 346 ? 10.117 13.594 9.789 1 97.19 346 PHE B N 1
ATOM 6799 C CA . PHE B 1 346 ? 11.047 12.68 9.133 1 97.19 346 PHE B CA 1
ATOM 6800 C C . PHE B 1 346 ? 10.867 11.258 9.648 1 97.19 346 PHE B C 1
ATOM 6802 O O . PHE B 1 346 ? 10.602 11.055 10.836 1 97.19 346 PHE B O 1
ATOM 6809 N N . LEU B 1 347 ? 11.07 10.273 8.727 1 96.94 347 LEU B N 1
ATOM 6810 C CA . LEU B 1 347 ? 10.922 8.867 9.102 1 96.94 347 LEU B CA 1
ATOM 6811 C C . LEU B 1 347 ? 12.055 8.023 8.531 1 96.94 347 LEU B C 1
ATOM 6813 O O . LEU B 1 347 ? 12.43 8.188 7.363 1 96.94 347 LEU B O 1
ATOM 6817 N N . ALA B 1 348 ? 12.695 7.223 9.336 1 97.31 348 ALA B N 1
ATOM 6818 C CA . ALA B 1 348 ? 13.641 6.203 8.891 1 97.31 348 ALA B CA 1
ATOM 6819 C C . ALA B 1 348 ? 13.211 4.816 9.367 1 97.31 348 ALA B C 1
ATOM 6821 O O . ALA B 1 348 ? 12.672 4.664 10.469 1 97.31 348 ALA B O 1
ATOM 6822 N N . TYR B 1 349 ? 13.398 3.846 8.531 1 96.38 349 TYR B N 1
ATOM 6823 C CA . TYR B 1 349 ? 12.992 2.477 8.828 1 96.38 349 TYR B CA 1
ATOM 6824 C C . TYR B 1 349 ? 14 1.478 8.266 1 96.38 349 TYR B C 1
ATOM 6826 O O . TYR B 1 349 ? 14.812 1.822 7.402 1 96.38 349 TYR B O 1
ATOM 6834 N N . SER B 1 350 ? 13.938 0.247 8.891 1 95.62 350 SER B N 1
ATOM 6835 C CA . SER B 1 350 ? 14.906 -0.78 8.508 1 95.62 350 SER B CA 1
ATOM 6836 C C . SER B 1 350 ? 14.562 -1.375 7.145 1 95.62 350 SER B C 1
ATOM 6838 O O . SER B 1 350 ? 15.445 -1.889 6.449 1 95.62 350 SER B O 1
ATOM 6840 N N . PHE B 1 351 ? 13.344 -1.413 6.793 1 94.25 351 PHE B N 1
ATOM 6841 C CA . PHE B 1 351 ? 12.883 -1.854 5.484 1 94.25 351 PHE B CA 1
ATOM 6842 C C . PHE B 1 351 ? 11.711 -0.999 5.008 1 94.25 351 PHE B C 1
ATOM 6844 O O . PHE B 1 351 ? 10.969 -0.443 5.82 1 94.25 351 PHE B O 1
ATOM 6851 N N . ARG B 1 352 ? 11.594 -0.816 3.723 1 92.56 352 ARG B N 1
ATOM 6852 C CA . ARG B 1 352 ? 10.484 -0.061 3.162 1 92.56 352 ARG B CA 1
ATOM 6853 C C . ARG B 1 352 ? 9.156 -0.756 3.441 1 92.56 352 ARG B C 1
ATOM 6855 O O . ARG B 1 352 ? 8.992 -1.94 3.139 1 92.56 352 ARG B O 1
ATOM 6862 N N . PRO B 1 353 ? 8.227 -0.02 3.977 1 89.69 353 PRO B N 1
ATOM 6863 C CA . PRO B 1 353 ? 6.922 -0.624 4.262 1 89.69 353 PRO B CA 1
ATOM 6864 C C . PRO B 1 353 ? 6.145 -0.976 2.996 1 89.69 353 PRO B C 1
ATOM 6866 O O . PRO B 1 353 ? 6.32 -0.33 1.959 1 89.69 353 PRO B O 1
ATOM 6869 N N . TYR B 1 354 ? 5.238 -1.943 3.117 1 87.38 354 TYR B N 1
ATOM 6870 C CA . TYR B 1 354 ? 4.379 -2.361 2.018 1 87.38 354 TYR B CA 1
ATOM 6871 C C . TYR B 1 354 ? 3.523 -1.2 1.522 1 87.38 354 TYR B C 1
ATOM 6873 O O . TYR B 1 354 ? 3.365 -1.008 0.314 1 87.38 354 TYR B O 1
ATOM 6881 N N . LYS B 1 355 ? 3.01 -0.492 2.43 1 86.75 355 LYS B N 1
ATOM 6882 C CA . LYS B 1 355 ? 2.254 0.724 2.141 1 86.75 355 LYS B CA 1
ATOM 6883 C C . LYS B 1 355 ? 2.928 1.948 2.754 1 86.75 355 LYS B C 1
ATOM 6885 O O . LYS B 1 355 ? 3.498 1.869 3.844 1 86.75 355 LYS B O 1
ATOM 6890 N N . MET B 1 356 ? 2.781 2.992 2 1 88.75 356 MET B N 1
ATOM 6891 C CA . MET B 1 356 ? 3.275 4.254 2.543 1 88.75 356 MET B CA 1
ATOM 6892 C C . MET B 1 356 ? 2.561 4.605 3.844 1 88.75 356 MET B C 1
ATOM 6894 O O . MET B 1 356 ? 1.378 4.305 4.008 1 88.75 356 MET B O 1
ATOM 6898 N N . SER B 1 357 ? 3.197 5.34 4.668 1 87.62 357 SER B N 1
ATOM 6899 C CA . SER B 1 357 ? 2.688 5.711 5.98 1 87.62 357 SER B CA 1
ATOM 6900 C C . SER B 1 357 ? 1.497 6.656 5.867 1 87.62 357 SER B C 1
ATOM 6902 O O . SER B 1 357 ? 1.426 7.461 4.934 1 87.62 357 SER B O 1
ATOM 6904 N N . TYR B 1 358 ? 0.623 6.555 6.879 1 88.12 358 TYR B N 1
ATOM 6905 C CA . TYR B 1 358 ? -0.474 7.508 7.012 1 88.12 358 TYR B CA 1
ATOM 6906 C C . TYR B 1 358 ? 0.052 8.906 7.32 1 88.12 358 TYR B C 1
ATOM 6908 O O . TYR B 1 358 ? -0.597 9.906 6.996 1 88.12 358 TYR B O 1
ATOM 6916 N N . LEU B 1 359 ? 1.187 8.891 7.918 1 90.12 359 LEU B N 1
ATOM 6917 C CA . LEU B 1 359 ? 1.771 10.172 8.297 1 90.12 359 LEU B CA 1
ATOM 6918 C C . LEU B 1 359 ? 2.402 10.859 7.098 1 90.12 359 LEU B C 1
ATOM 6920 O O . LEU B 1 359 ? 3.062 10.219 6.277 1 90.12 359 LEU B O 1
ATOM 6924 N N . LEU B 1 360 ? 2.129 12.117 6.98 1 90.5 360 LEU B N 1
ATOM 6925 C CA . LEU B 1 360 ? 2.758 12.906 5.926 1 90.5 360 LEU B CA 1
ATOM 6926 C C . LEU B 1 360 ? 4.215 13.203 6.27 1 90.5 360 LEU B C 1
ATOM 6928 O O . LEU B 1 360 ? 4.492 14.016 7.16 1 90.5 360 LEU B O 1
ATOM 6932 N N . THR B 1 361 ? 5.078 12.641 5.566 1 93.31 361 THR B N 1
ATOM 6933 C CA . THR B 1 361 ? 6.504 12.805 5.82 1 93.31 361 THR B CA 1
ATOM 6934 C C . THR B 1 361 ? 7.109 13.836 4.871 1 93.31 361 THR B C 1
ATOM 6936 O O . THR B 1 361 ? 6.711 13.922 3.707 1 93.31 361 THR B O 1
ATOM 6939 N N . SER B 1 362 ? 8.047 14.617 5.402 1 94.44 362 SER B N 1
ATOM 6940 C CA . SER B 1 362 ? 8.836 15.523 4.57 1 94.44 362 SER B CA 1
ATOM 6941 C C . SER B 1 362 ? 10.047 14.812 3.977 1 94.44 362 SER B C 1
ATOM 6943 O O . SER B 1 362 ? 10.594 15.25 2.963 1 94.44 362 SER B O 1
ATOM 6945 N N . ALA B 1 363 ? 10.453 13.727 4.637 1 95.94 363 ALA B N 1
ATOM 6946 C CA . ALA B 1 363 ? 11.547 12.914 4.129 1 95.94 363 ALA B CA 1
ATOM 6947 C C . ALA B 1 363 ? 11.531 11.523 4.754 1 95.94 363 ALA B C 1
ATOM 6949 O O . ALA B 1 363 ? 11.109 11.352 5.898 1 95.94 363 ALA B O 1
ATOM 6950 N N . GLU B 1 364 ? 12.008 10.555 4.004 1 95.62 364 GLU B N 1
ATOM 6951 C CA . GLU B 1 364 ? 12.109 9.172 4.461 1 95.62 364 GLU B CA 1
ATOM 6952 C C . GLU B 1 364 ? 13.43 8.547 4.016 1 95.62 364 GLU B C 1
ATOM 6954 O O . GLU B 1 364 ? 13.945 8.859 2.941 1 95.62 364 GLU B O 1
ATOM 6959 N N . TRP B 1 365 ? 13.969 7.641 4.895 1 95.12 365 TRP B N 1
ATOM 6960 C CA . TRP B 1 365 ? 15.195 6.922 4.566 1 95.12 365 TRP B CA 1
ATOM 6961 C C . TRP B 1 365 ? 15.117 5.469 5.016 1 95.12 365 TRP B C 1
ATOM 6963 O O . TRP B 1 365 ? 14.383 5.145 5.953 1 95.12 365 TRP B O 1
ATOM 6973 N N . LEU B 1 366 ? 15.867 4.625 4.281 1 94.94 366 LEU B N 1
ATOM 6974 C CA . LEU B 1 366 ? 16.266 3.357 4.887 1 94.94 366 LEU B CA 1
ATOM 6975 C C . LEU B 1 366 ? 17.344 3.58 5.953 1 94.94 366 LEU B C 1
ATOM 6977 O O . LEU B 1 366 ? 18.297 4.312 5.73 1 94.94 366 LEU B O 1
ATOM 6981 N N . TRP B 1 367 ? 17.141 2.973 7.055 1 96.25 367 TRP B N 1
ATOM 6982 C CA . TRP B 1 367 ? 18.062 3.125 8.18 1 96.25 367 TRP B CA 1
ATOM 6983 C C . TRP B 1 367 ? 19.5 2.793 7.766 1 96.25 367 TRP B C 1
ATOM 6985 O O . TRP B 1 367 ? 20.422 3.57 8.023 1 96.25 367 TRP B O 1
ATOM 6995 N N . GLU B 1 368 ? 19.688 1.828 7.062 1 92.12 368 GLU B N 1
ATOM 6996 C CA . GLU B 1 368 ? 21.016 1.398 6.645 1 92.12 368 GLU B CA 1
ATOM 6997 C C . GLU B 1 368 ? 21.609 2.375 5.637 1 92.12 368 GLU B C 1
ATOM 6999 O O . GLU B 1 368 ? 22.828 2.551 5.586 1 92.12 368 GLU B O 1
ATOM 7004 N N . SER B 1 369 ? 20.766 2.986 4.875 1 90.5 369 SER B N 1
ATOM 7005 C CA . SER B 1 369 ? 21.25 3.963 3.904 1 90.5 369 SER B CA 1
ATOM 7006 C C . SER B 1 369 ? 21.797 5.207 4.598 1 90.5 369 SER B C 1
ATOM 7008 O O . SER B 1 369 ? 22.734 5.832 4.105 1 90.5 369 SER B O 1
ATOM 7010 N N . ILE B 1 370 ? 21.219 5.547 5.68 1 93.25 370 ILE B N 1
ATOM 7011 C CA . ILE B 1 370 ? 21.719 6.672 6.465 1 93.25 370 ILE B CA 1
ATOM 7012 C C . ILE B 1 370 ? 23.109 6.363 6.992 1 93.25 370 ILE B C 1
ATOM 7014 O O . ILE B 1 370 ? 24 7.215 6.945 1 93.25 370 ILE B O 1
ATOM 7018 N N . LEU B 1 371 ? 23.266 5.164 7.406 1 92.31 371 LEU B N 1
ATOM 7019 C CA . LEU B 1 371 ? 24.516 4.77 8.055 1 92.31 371 LEU B CA 1
ATOM 7020 C C . LEU B 1 371 ? 25.609 4.512 7.027 1 92.31 371 LEU B C 1
ATOM 7022 O O . LEU B 1 371 ? 26.797 4.543 7.359 1 92.31 371 LEU B O 1
ATOM 7026 N N . SER B 1 372 ? 25.297 4.184 5.793 1 78.25 372 SER B N 1
ATOM 7027 C CA . SER B 1 372 ? 26.266 3.834 4.766 1 78.25 372 SER B CA 1
ATOM 7028 C C . SER B 1 372 ? 26.875 5.082 4.133 1 78.25 372 SER B C 1
ATOM 7030 O O . SER B 1 372 ? 27.828 4.988 3.35 1 78.25 372 SER B O 1
ATOM 7032 N N . GLY B 1 373 ? 26.469 6.219 4.406 1 65.88 373 GLY B N 1
ATOM 7033 C CA . GLY B 1 373 ? 27.047 7.406 3.803 1 65.88 373 GLY B CA 1
ATOM 7034 C C . GLY B 1 373 ? 28.531 7.574 4.117 1 65.88 373 GLY B C 1
ATOM 7035 O O . GLY B 1 373 ? 29.078 6.84 4.941 1 65.88 373 GLY B O 1
ATOM 7036 N N . GLU B 1 374 ? 29.375 8.281 3.311 1 60 374 GLU B N 1
ATOM 7037 C CA . GLU B 1 374 ? 30.812 8.484 3.447 1 60 374 GLU B CA 1
ATOM 7038 C C . GLU B 1 374 ? 31.188 8.773 4.898 1 60 374 GLU B C 1
ATOM 7040 O O . GLU B 1 374 ? 30.531 9.562 5.574 1 60 374 GLU B O 1
ATOM 7045 N N . LYS B 1 375 ? 32.156 7.883 5.324 1 54.97 375 LYS B N 1
ATOM 7046 C CA . LYS B 1 375 ? 32.719 8.07 6.66 1 54.97 375 LYS B CA 1
ATOM 7047 C C . LYS B 1 375 ? 33.156 9.508 6.871 1 54.97 375 LYS B C 1
ATOM 7049 O O . LYS B 1 375 ? 33.875 10.07 6.039 1 54.97 375 LYS B O 1
ATOM 7054 N N . ARG B 1 376 ? 32.5 10.312 7.461 1 52.5 376 ARG B N 1
ATOM 7055 C CA . ARG B 1 376 ? 32.938 11.672 7.742 1 52.5 376 ARG B CA 1
ATOM 7056 C C . ARG B 1 376 ? 33.906 11.703 8.938 1 52.5 376 ARG B C 1
ATOM 7058 O O . ARG B 1 376 ? 33.781 10.867 9.836 1 52.5 376 ARG B O 1
ATOM 7065 N N . LEU B 1 377 ? 35.062 12.281 8.703 1 45.5 377 LEU B N 1
ATOM 7066 C CA . LEU B 1 377 ? 36.125 12.5 9.711 1 45.5 377 LEU B CA 1
ATOM 7067 C C . LEU B 1 377 ? 35.5 12.961 11.023 1 45.5 377 LEU B C 1
ATOM 7069 O O . LEU B 1 377 ? 34.656 13.852 11.039 1 45.5 377 LEU B O 1
ATOM 7073 N N . LEU B 1 378 ? 35.5 12.117 11.898 1 44.62 378 LEU B N 1
ATOM 7074 C CA . LEU B 1 378 ? 35.156 12.508 13.258 1 44.62 378 LEU B CA 1
ATOM 7075 C C . LEU B 1 378 ? 35.812 13.828 13.633 1 44.62 378 LEU B C 1
ATOM 7077 O O . LEU B 1 378 ? 37.031 13.984 13.492 1 44.62 378 LEU B O 1
ATOM 7081 N N . GLN B 1 379 ? 35.531 14.945 13.156 1 34.5 379 GLN B N 1
ATOM 7082 C CA . GLN B 1 379 ? 36.188 16.109 13.711 1 34.5 379 GLN B CA 1
ATOM 7083 C C . GLN B 1 379 ? 36.656 15.852 15.141 1 34.5 379 GLN B C 1
ATOM 7085 O O . GLN B 1 379 ? 35.875 15.391 15.977 1 34.5 379 GLN B O 1
ATOM 7090 N N . ASN B 1 380 ? 37.938 15.57 15.172 1 31.44 380 ASN B N 1
ATOM 7091 C CA . ASN B 1 380 ? 38.562 15.672 16.484 1 31.44 380 ASN B CA 1
ATOM 7092 C C . ASN B 1 380 ? 38 16.859 17.281 1 31.44 380 ASN B C 1
ATOM 7094 O O . ASN B 1 380 ? 38.062 18 16.828 1 31.44 380 ASN B O 1
ATOM 7098 N N . CYS B 1 381 ? 37 16.781 17.891 1 32.94 381 CYS B N 1
ATOM 7099 C CA . CYS B 1 381 ? 36.969 17.812 18.938 1 32.94 381 CYS B CA 1
ATOM 7100 C C . CYS B 1 381 ? 38.344 18.109 19.453 1 32.94 381 CYS B C 1
ATOM 7102 O O . CYS B 1 381 ? 39.031 17.219 19.953 1 32.94 381 CYS B O 1
ATOM 7104 N N . SER B 1 382 ? 39.219 18.891 18.891 1 30.23 382 SER B N 1
ATOM 7105 C CA . SER B 1 382 ? 40.406 19.469 19.5 1 30.23 382 SER B CA 1
ATOM 7106 C C . SER B 1 382 ? 40.344 19.391 21.031 1 30.23 382 SER B C 1
ATOM 7108 O O . SER B 1 382 ? 39.312 19.75 21.625 1 30.23 382 SER B O 1
ATOM 7110 N N . SER B 1 383 ? 41.219 18.609 21.672 1 31.12 383 SER B N 1
ATOM 7111 C CA . SER B 1 383 ? 41.719 18.5 23.047 1 31.12 383 SER B CA 1
ATOM 7112 C C . SER B 1 383 ? 41.938 19.875 23.672 1 31.12 383 SER B C 1
ATOM 7114 O O . SER B 1 383 ? 42.5 19.984 24.766 1 31.12 383 SER B O 1
ATOM 7116 N N . SER B 1 384 ? 42.281 20.922 23 1 31.11 384 SER B N 1
ATOM 7117 C CA . SER B 1 384 ? 42.875 21.969 23.844 1 31.11 384 SER B CA 1
ATOM 7118 C C . SER B 1 384 ? 41.969 22.297 25.031 1 31.11 384 SER B C 1
ATOM 7120 O O . SER B 1 384 ? 42.375 23.062 25.906 1 31.11 384 SER B O 1
ATOM 7122 N N . GLY B 1 385 ? 40.688 22.688 24.969 1 29.36 385 GLY B N 1
ATOM 7123 C CA . GLY B 1 385 ? 40.375 23.078 26.344 1 29.36 385 GLY B CA 1
ATOM 7124 C C . GLY B 1 385 ? 40.438 21.906 27.312 1 29.36 385 GLY B C 1
ATOM 7125 O O . GLY B 1 385 ? 40 20.797 26.984 1 29.36 385 GLY B O 1
ATOM 7126 N N . SER B 1 386 ? 41.5 21.547 28.047 1 31.75 386 SER B N 1
ATOM 7127 C CA . SER B 1 386 ? 41.719 20.859 29.312 1 31.75 386 SER B CA 1
ATOM 7128 C C . SER B 1 386 ? 40.406 20.578 30.031 1 31.75 386 SER B C 1
ATOM 7130 O O . SER B 1 386 ? 40.406 20.109 31.172 1 31.75 386 SER B O 1
ATOM 7132 N N . GLY B 1 387 ? 39.406 21.5 29.906 1 30.17 387 GLY B N 1
ATOM 7133 C CA . GLY B 1 387 ? 38.344 21.266 30.844 1 30.17 387 GLY B CA 1
ATOM 7134 C C . GLY B 1 387 ? 37.656 19.922 30.641 1 30.17 387 GLY B C 1
ATOM 7135 O O . GLY B 1 387 ? 37.781 19.312 29.578 1 30.17 387 GLY B O 1
ATOM 7136 N N . ASN B 1 388 ? 37.344 19.016 31.672 1 33.16 388 ASN B N 1
ATOM 7137 C CA . ASN B 1 388 ? 36.375 17.984 31.969 1 33.16 388 ASN B CA 1
ATOM 7138 C C . ASN B 1 388 ? 35.156 18.094 31.062 1 33.16 388 ASN B C 1
ATOM 7140 O O . ASN B 1 388 ? 34.156 18.719 31.406 1 33.16 388 ASN B O 1
ATOM 7144 N N . ASP B 1 389 ? 35.281 18.344 29.906 1 35.81 389 ASP B N 1
ATOM 7145 C CA . ASP B 1 389 ? 34.125 18.531 29.031 1 35.81 389 ASP B CA 1
ATOM 7146 C C . ASP B 1 389 ? 33.188 17.344 29.094 1 35.81 389 ASP B C 1
ATOM 7148 O O . ASP B 1 389 ? 33.5 16.266 28.594 1 35.81 389 ASP B O 1
ATOM 7152 N N . GLN B 1 390 ? 32.438 17.031 30.156 1 40.56 390 GLN B N 1
ATOM 7153 C CA . GLN B 1 390 ? 31.312 16.203 30.562 1 40.56 390 GLN B CA 1
ATOM 7154 C C . GLN B 1 390 ? 30.391 15.93 29.375 1 40.56 390 GLN B C 1
ATOM 7156 O O . GLN B 1 390 ? 29.984 16.859 28.672 1 40.56 390 GLN B O 1
ATOM 7161 N N . SER B 1 391 ? 30.5 14.789 28.75 1 51.38 391 SER B N 1
ATOM 7162 C CA . SER B 1 391 ? 29.469 14.297 27.828 1 51.38 391 SER B CA 1
ATOM 7163 C C . SER B 1 391 ? 28.109 14.883 28.156 1 51.38 391 SER B C 1
ATOM 7165 O O . SER B 1 391 ? 27.703 14.914 29.328 1 51.38 391 SER B O 1
ATOM 7167 N N . THR B 1 392 ? 27.609 15.828 27.453 1 66.5 392 THR B N 1
ATOM 7168 C CA . THR B 1 392 ? 26.328 16.516 27.656 1 66.5 392 THR B CA 1
ATOM 7169 C C . THR B 1 392 ? 25.156 15.547 27.438 1 66.5 392 THR B C 1
ATOM 7171 O O . THR B 1 392 ? 24 15.93 27.594 1 66.5 392 THR B O 1
ATOM 7174 N N . SER B 1 393 ? 25.547 14.273 27.25 1 81.38 393 SER B N 1
ATOM 7175 C CA . SER B 1 393 ? 24.453 13.328 27.047 1 81.38 393 SER B CA 1
ATOM 7176 C C . SER B 1 393 ? 23.859 12.883 28.375 1 81.38 393 SER B C 1
ATOM 7178 O O . SER B 1 393 ? 24.516 12.914 29.406 1 81.38 393 SER B O 1
ATOM 7180 N N . MET B 1 394 ? 22.656 12.578 28.328 1 88.38 394 MET B N 1
ATOM 7181 C CA . MET B 1 394 ? 21.906 12.188 29.516 1 88.38 394 MET B CA 1
ATOM 7182 C C . MET B 1 394 ? 21.5 10.719 29.438 1 88.38 394 MET B C 1
ATOM 7184 O O . MET B 1 394 ? 21.25 10.188 28.359 1 88.38 394 MET B O 1
ATOM 7188 N N . PHE B 1 395 ? 21.609 10.07 30.609 1 86.94 395 PHE B N 1
ATOM 7189 C CA . PHE B 1 395 ? 21.094 8.711 30.781 1 86.94 395 PHE B CA 1
ATOM 7190 C C . PHE B 1 395 ? 19.766 8.719 31.531 1 86.94 395 PHE B C 1
ATOM 7192 O O . PHE B 1 395 ? 19.672 9.273 32.625 1 86.94 395 PHE B O 1
ATOM 7199 N N . TYR B 1 396 ? 18.844 8.094 30.875 1 88.69 396 TYR B N 1
ATOM 7200 C CA . TYR B 1 396 ? 17.516 8.039 31.469 1 88.69 396 TYR B CA 1
ATOM 7201 C C . TYR B 1 396 ? 17.094 6.598 31.734 1 88.69 396 TYR B C 1
ATOM 7203 O O . TYR B 1 396 ? 17.422 5.699 30.953 1 88.69 396 TYR B O 1
ATOM 7211 N N . CYS B 1 397 ? 16.469 6.316 32.875 1 87.06 397 CYS B N 1
ATOM 7212 C CA . CYS B 1 397 ? 15.641 5.121 33.031 1 87.06 397 CYS B CA 1
ATOM 7213 C C . CYS B 1 397 ? 14.156 5.469 32.969 1 87.06 397 CYS B C 1
ATOM 7215 O O . CYS B 1 397 ? 13.648 6.195 33.844 1 87.06 397 CYS B O 1
ATOM 7217 N N . ARG B 1 398 ? 13.516 5.012 32 1 87.56 398 ARG B N 1
ATOM 7218 C CA . ARG B 1 398 ? 12.125 5.398 31.797 1 87.56 398 ARG B CA 1
ATOM 7219 C C . ARG B 1 398 ? 11.172 4.426 32.5 1 87.56 398 ARG B C 1
ATOM 7221 O O . ARG B 1 398 ? 9.953 4.508 32.312 1 87.56 398 ARG B O 1
ATOM 7228 N N . LEU B 1 399 ? 11.711 3.555 33.219 1 83.12 399 LEU B N 1
ATOM 7229 C CA . LEU B 1 399 ? 10.922 2.676 34.062 1 83.12 399 LEU B CA 1
ATOM 7230 C C . LEU B 1 399 ? 10.82 3.238 35.469 1 83.12 399 LEU B C 1
ATOM 7232 O O . LEU B 1 399 ? 9.812 3.047 36.156 1 83.12 399 LEU B O 1
ATOM 7236 N N . CYS B 1 400 ? 11.969 3.854 35.906 1 82 400 CYS B N 1
ATOM 7237 C CA . CYS B 1 400 ? 12.047 4.414 37.25 1 82 400 CYS B CA 1
ATOM 7238 C C . CYS B 1 400 ? 11.836 5.922 37.219 1 82 400 CYS B C 1
ATOM 7240 O O . CYS B 1 400 ? 12.586 6.645 36.562 1 82 400 CYS B O 1
ATOM 7242 N N . VAL B 1 401 ? 10.844 6.324 37.938 1 78.19 401 VAL B N 1
ATOM 7243 C CA . VAL B 1 401 ? 10.406 7.715 37.906 1 78.19 401 VAL B CA 1
ATOM 7244 C C . VAL B 1 401 ? 11.547 8.633 38.312 1 78.19 401 VAL B C 1
ATOM 7246 O O . VAL B 1 401 ? 12.094 8.477 39.406 1 78.19 401 VAL B O 1
ATOM 7249 N N . GLY B 1 402 ? 11.867 9.516 37.438 1 77.38 402 GLY B N 1
ATOM 7250 C CA . GLY B 1 402 ? 12.734 10.633 37.781 1 77.38 402 GLY B CA 1
ATOM 7251 C C . GLY B 1 402 ? 14.211 10.289 37.688 1 77.38 402 GLY B C 1
ATOM 7252 O O . GLY B 1 402 ? 15.07 11.148 37.906 1 77.38 402 GLY B O 1
ATOM 7253 N N . PHE B 1 403 ? 14.523 9.109 37.344 1 85.56 403 PHE B N 1
ATOM 7254 C CA . PHE B 1 403 ? 15.945 8.766 37.344 1 85.56 403 PHE B CA 1
ATOM 7255 C C . PHE B 1 403 ? 16.625 9.281 36.062 1 85.56 403 PHE B C 1
ATOM 7257 O O . PHE B 1 403 ? 16.234 8.93 34.969 1 85.56 403 PHE B O 1
ATOM 7264 N N . ASN B 1 404 ? 17.516 10.102 36.219 1 89.25 404 ASN B N 1
ATOM 7265 C CA . ASN B 1 404 ? 18.406 10.562 35.156 1 89.25 404 ASN B CA 1
ATOM 7266 C C . ASN B 1 404 ? 19.781 10.945 35.719 1 89.25 404 ASN B C 1
ATOM 7268 O O . ASN B 1 404 ? 19.906 11.289 36.906 1 89.25 404 ASN B O 1
ATOM 7272 N N . THR B 1 405 ? 20.766 10.672 35 1 89.44 405 THR B N 1
ATOM 7273 C CA . THR B 1 405 ? 22.125 10.961 35.438 1 89.44 405 THR B CA 1
ATOM 7274 C C . THR B 1 405 ? 23.047 11.227 34.219 1 89.44 405 THR B C 1
ATOM 7276 O O . THR B 1 405 ? 22.703 10.859 33.094 1 89.44 405 THR B O 1
ATOM 7279 N N . LYS B 1 406 ? 24.156 11.898 34.5 1 88.81 406 LYS B N 1
ATOM 7280 C CA . LYS B 1 406 ? 25.172 12.125 33.469 1 88.81 406 LYS B CA 1
ATOM 7281 C C . LYS B 1 406 ? 26.312 11.117 33.594 1 88.81 406 LYS B C 1
ATOM 7283 O O . LYS B 1 406 ? 27.156 11.023 32.719 1 88.81 406 LYS B O 1
ATOM 7288 N N . SER B 1 407 ? 26.219 10.398 34.688 1 85.75 407 SER B N 1
ATOM 7289 C CA . SER B 1 407 ? 27.281 9.445 34.938 1 85.75 407 SER B CA 1
ATOM 7290 C C . SER B 1 407 ? 26.922 8.047 34.438 1 85.75 407 SER B C 1
ATOM 7292 O O . SER B 1 407 ? 25.953 7.441 34.938 1 85.75 407 SER B O 1
ATOM 7294 N N . ILE B 1 408 ? 27.812 7.516 33.625 1 86.38 408 ILE B N 1
ATOM 7295 C CA . ILE B 1 408 ? 27.562 6.188 33.094 1 86.38 408 ILE B CA 1
ATOM 7296 C C . ILE B 1 408 ? 27.688 5.141 34.188 1 86.38 408 ILE B C 1
ATOM 7298 O O . ILE B 1 408 ? 26.953 4.145 34.188 1 86.38 408 ILE B O 1
ATOM 7302 N N . ASP B 1 409 ? 28.531 5.383 35.062 1 85.56 409 ASP B N 1
ATOM 7303 C CA . ASP B 1 409 ? 28.75 4.43 36.156 1 85.56 409 ASP B CA 1
ATOM 7304 C C . ASP B 1 409 ? 27.531 4.375 37.094 1 85.56 409 ASP B C 1
ATOM 7306 O O . ASP B 1 409 ? 27.125 3.293 37.5 1 85.56 409 ASP B O 1
ATOM 7310 N N . LYS B 1 410 ? 27.031 5.559 37.344 1 87.25 410 LYS B N 1
ATOM 7311 C CA . LYS B 1 410 ? 25.812 5.59 38.156 1 87.25 410 LYS B CA 1
ATOM 7312 C C . LYS B 1 410 ? 24.656 4.898 37.469 1 87.25 410 LYS B C 1
ATOM 7314 O O . LYS B 1 410 ? 23.859 4.207 38.094 1 87.25 410 LYS B O 1
ATOM 7319 N N . PHE B 1 411 ? 24.594 5.148 36.25 1 88.75 411 PHE B N 1
ATOM 7320 C CA . PHE B 1 411 ? 23.547 4.539 35.438 1 88.75 411 PHE B CA 1
ATOM 7321 C C . PHE B 1 411 ? 23.672 3.021 35.438 1 88.75 411 PHE B C 1
ATOM 7323 O O . PHE B 1 411 ? 22.688 2.314 35.656 1 88.75 411 PHE B O 1
ATOM 7330 N N . ARG B 1 412 ? 24.891 2.443 35.25 1 86.12 412 ARG B N 1
ATOM 7331 C CA . ARG B 1 412 ? 25.156 1.007 35.25 1 86.12 412 ARG B CA 1
ATOM 7332 C C . ARG B 1 412 ? 24.797 0.391 36.625 1 86.12 412 ARG B C 1
ATOM 7334 O O . ARG B 1 412 ? 24.219 -0.692 36.688 1 86.12 412 ARG B O 1
ATOM 7341 N N . ALA B 1 413 ? 25.203 1.061 37.562 1 85.5 413 ALA B N 1
ATOM 7342 C CA . ALA B 1 413 ? 24.906 0.594 38.906 1 85.5 413 ALA B CA 1
ATOM 7343 C C . ALA B 1 413 ? 23.406 0.512 39.156 1 85.5 413 ALA B C 1
ATOM 7345 O O . ALA B 1 413 ? 22.922 -0.434 39.781 1 85.5 413 ALA B O 1
ATOM 7346 N N . HIS B 1 414 ? 22.75 1.55 38.656 1 87 414 HIS B N 1
ATOM 7347 C CA . HIS B 1 414 ? 21.297 1.588 38.812 1 87 414 HIS B CA 1
ATOM 7348 C C . HIS B 1 414 ? 20.656 0.392 38.125 1 87 414 HIS B C 1
ATOM 7350 O O . HIS B 1 414 ? 19.766 -0.244 38.688 1 87 414 HIS B O 1
ATOM 7356 N N . LEU B 1 415 ? 21.078 -0.024 36.938 1 86.25 415 LEU B N 1
ATOM 7357 C CA . LEU B 1 415 ? 20.469 -1.104 36.156 1 86.25 415 LEU B CA 1
ATOM 7358 C C . LEU B 1 415 ? 20.797 -2.461 36.781 1 86.25 415 LEU B C 1
ATOM 7360 O O . LEU B 1 415 ? 20.047 -3.418 36.625 1 86.25 415 LEU B O 1
ATOM 7364 N N . SER B 1 416 ? 21.969 -2.668 37.469 1 80.5 416 SER B N 1
ATOM 7365 C CA . SER B 1 416 ? 22.422 -3.947 38 1 80.5 416 SER B CA 1
ATOM 7366 C C . SER B 1 416 ? 21.891 -4.184 39.406 1 80.5 416 SER B C 1
ATOM 7368 O O . SER B 1 416 ? 21.688 -5.328 39.812 1 80.5 416 SER B O 1
ATOM 7370 N N . SER B 1 417 ? 21.938 -3.207 40.25 1 70.81 417 SER B N 1
ATOM 7371 C CA . SER B 1 417 ? 21.906 -3.535 41.656 1 70.81 417 SER B CA 1
ATOM 7372 C C . SER B 1 417 ? 20.703 -2.896 42.344 1 70.81 417 SER B C 1
ATOM 7374 O O . SER B 1 417 ? 20.359 -3.26 43.469 1 70.81 417 SER B O 1
ATOM 7376 N N . ASP B 1 418 ? 20.062 -2.02 41.656 1 68.81 418 ASP B N 1
ATOM 7377 C CA . ASP B 1 418 ? 19.078 -1.255 42.406 1 68.81 418 ASP B CA 1
ATOM 7378 C C . ASP B 1 418 ? 17.797 -2.045 42.594 1 68.81 418 ASP B C 1
ATOM 7380 O O . ASP B 1 418 ? 17.141 -2.4 41.594 1 68.81 418 ASP B O 1
ATOM 7384 N N . GLU B 1 419 ? 17.672 -2.574 43.844 1 78.81 419 GLU B N 1
ATOM 7385 C CA . GLU B 1 419 ? 16.469 -3.312 44.188 1 78.81 419 GLU B CA 1
ATOM 7386 C C . GLU B 1 419 ? 15.219 -2.574 43.75 1 78.81 419 GLU B C 1
ATOM 7388 O O . GLU B 1 419 ? 14.242 -3.197 43.312 1 78.81 419 GLU B O 1
ATOM 7393 N N . GLU B 1 420 ? 15.359 -1.31 43.812 1 79.19 420 GLU B N 1
ATOM 7394 C CA . GLU B 1 420 ? 14.203 -0.511 43.438 1 79.19 420 GLU B CA 1
ATOM 7395 C C . GLU B 1 420 ? 13.93 -0.634 41.938 1 79.19 420 GLU B C 1
ATOM 7397 O O . GLU B 1 420 ? 12.781 -0.751 41.5 1 79.19 420 GLU B O 1
ATOM 7402 N N . HIS B 1 421 ? 14.945 -0.672 41.219 1 86.38 421 HIS B N 1
ATOM 7403 C CA . HIS B 1 421 ? 14.797 -0.803 39.75 1 86.38 421 HIS B CA 1
ATOM 7404 C C . HIS B 1 421 ? 14.203 -2.16 39.375 1 86.38 421 HIS B C 1
ATOM 7406 O O . HIS B 1 421 ? 13.289 -2.24 38.562 1 86.38 421 HIS B O 1
ATOM 7412 N N . ALA B 1 422 ? 14.711 -3.219 39.969 1 83.12 422 ALA B N 1
ATOM 7413 C CA . ALA B 1 422 ? 14.242 -4.574 39.719 1 83.12 422 ALA B CA 1
ATOM 7414 C C . ALA B 1 422 ? 12.766 -4.719 40.062 1 83.12 422 ALA B C 1
ATOM 7416 O O . ALA B 1 422 ? 12.016 -5.375 39.344 1 83.12 422 ALA B O 1
ATOM 7417 N N . GLN B 1 423 ? 12.477 -4.188 41.156 1 81 423 GLN B N 1
ATOM 7418 C CA . GLN B 1 423 ? 11.086 -4.238 41.594 1 81 423 GLN B CA 1
ATOM 7419 C C . GLN B 1 423 ? 10.172 -3.498 40.625 1 81 423 GLN B C 1
ATOM 7421 O O . GLN B 1 423 ? 9.109 -4 40.25 1 81 423 GLN B O 1
ATOM 7426 N N . GLU B 1 424 ? 10.617 -2.297 40.25 1 79.12 424 GLU B N 1
ATOM 7427 C CA . GLU B 1 424 ? 9.812 -1.507 39.312 1 79.12 424 GLU B CA 1
ATOM 7428 C C . GLU B 1 424 ? 9.648 -2.225 37.969 1 79.12 424 GLU B C 1
ATOM 7430 O O . GLU B 1 424 ? 8.547 -2.254 37.406 1 79.12 424 GLU B O 1
ATOM 7435 N N . GLU B 1 425 ? 10.648 -2.795 37.469 1 82.62 425 GLU B N 1
ATOM 7436 C CA . GLU B 1 425 ? 10.617 -3.527 36.219 1 82.62 425 GLU B CA 1
ATOM 7437 C C . GLU B 1 425 ? 9.648 -4.707 36.281 1 82.62 425 GLU B C 1
ATOM 7439 O O . GLU B 1 425 ? 8.883 -4.949 35.344 1 82.62 425 GLU B O 1
ATOM 7444 N N . ASN B 1 426 ? 9.695 -5.418 37.375 1 79.62 426 ASN B N 1
ATOM 7445 C CA . ASN B 1 426 ? 8.805 -6.559 37.562 1 79.62 426 ASN B CA 1
ATOM 7446 C C . ASN B 1 426 ? 7.348 -6.121 37.656 1 79.62 426 ASN B C 1
ATOM 7448 O O . ASN B 1 426 ? 6.453 -6.797 37.156 1 79.62 426 ASN B O 1
ATOM 7452 N N . GLU B 1 427 ? 7.156 -5.062 38.344 1 75.38 427 GLU B N 1
ATOM 7453 C CA . GLU B 1 427 ? 5.801 -4.535 38.469 1 75.38 427 GLU B CA 1
ATOM 7454 C C . GLU B 1 427 ? 5.215 -4.156 37.125 1 75.38 427 GLU B C 1
ATOM 7456 O O . GLU B 1 427 ? 4.043 -4.426 36.844 1 75.38 427 GLU B O 1
ATOM 7461 N N . ILE B 1 428 ? 6.004 -3.559 36.312 1 78.25 428 ILE B N 1
ATOM 7462 C CA . ILE B 1 428 ? 5.555 -3.148 35 1 78.25 428 ILE B CA 1
ATOM 7463 C C . ILE B 1 428 ? 5.195 -4.383 34.156 1 78.25 428 ILE B C 1
ATOM 7465 O O . ILE B 1 428 ? 4.152 -4.418 33.5 1 78.25 428 ILE B O 1
ATOM 7469 N N . ARG B 1 429 ? 5.879 -5.34 34.219 1 76.88 429 ARG B N 1
ATOM 7470 C CA . ARG B 1 429 ? 5.617 -6.574 33.5 1 76.88 429 ARG B CA 1
ATOM 7471 C C . ARG B 1 429 ? 4.324 -7.23 33.969 1 76.88 429 ARG B C 1
ATOM 7473 O O . ARG B 1 429 ? 3.523 -7.699 33.156 1 76.88 429 ARG B O 1
ATOM 7480 N N . GLU B 1 430 ? 4.191 -7.234 35.188 1 72.19 430 GLU B N 1
ATOM 7481 C CA . GLU B 1 430 ? 2.982 -7.809 35.781 1 72.19 430 GLU B CA 1
ATOM 7482 C C . GLU B 1 430 ? 1.745 -7.016 35.375 1 72.19 430 GLU B C 1
ATOM 7484 O O . GLU B 1 430 ? 0.703 -7.598 35.062 1 72.19 430 GLU B O 1
ATOM 7489 N N . GLN B 1 431 ? 1.909 -5.766 35.469 1 68.38 431 GLN B N 1
ATOM 7490 C CA . GLN B 1 431 ? 0.795 -4.906 35.094 1 68.38 431 GLN B CA 1
ATOM 7491 C C . GLN B 1 431 ? 0.394 -5.133 33.625 1 68.38 431 GLN B C 1
ATOM 7493 O O . GLN B 1 431 ? -0.792 -5.105 33.312 1 68.38 431 GLN B O 1
ATOM 7498 N N . MET B 1 432 ? 1.277 -5.371 32.844 1 72.31 432 MET B N 1
ATOM 7499 C CA . MET B 1 432 ? 0.999 -5.594 31.422 1 72.31 432 MET B CA 1
ATOM 7500 C C . MET B 1 432 ? 0.268 -6.914 31.219 1 72.31 432 MET B C 1
ATOM 7502 O O . MET B 1 432 ? -0.674 -6.988 30.422 1 72.31 432 MET B O 1
ATOM 7506 N N . VAL B 1 433 ? 0.659 -7.848 31.922 1 69.38 433 VAL B N 1
ATOM 7507 C CA . VAL B 1 433 ? -0.015 -9.141 31.859 1 69.38 433 VAL B CA 1
ATOM 7508 C C . VAL B 1 433 ? -1.449 -9 32.375 1 69.38 433 VAL B C 1
ATOM 7510 O O . VAL B 1 433 ? -2.387 -9.492 31.734 1 69.38 433 VAL B O 1
ATOM 7513 N N . LEU B 1 434 ? -1.58 -8.281 33.406 1 64.19 434 LEU B N 1
ATOM 7514 C CA . LEU B 1 434 ? -2.891 -8.07 34 1 64.19 434 LEU B CA 1
ATOM 7515 C C . LEU B 1 434 ? -3.795 -7.27 33.062 1 64.19 434 LEU B C 1
ATOM 7517 O O . LEU B 1 434 ? -4.984 -7.562 32.938 1 64.19 434 LEU B O 1
ATOM 7521 N N . SER B 1 435 ? -3.25 -6.301 32.5 1 65.5 435 SER B N 1
ATOM 7522 C CA . SER B 1 435 ? -4.023 -5.484 31.578 1 65.5 435 SER B CA 1
ATOM 7523 C C . SER B 1 435 ? -4.516 -6.309 30.391 1 65.5 435 SER B C 1
ATOM 7525 O O . SER B 1 435 ? -5.66 -6.16 29.969 1 65.5 435 SER B O 1
ATOM 7527 N N . GLY B 1 436 ? -3.688 -7.117 29.953 1 65.69 436 GLY B N 1
ATOM 7528 C CA . GLY B 1 436 ? -4.094 -8.016 28.891 1 65.69 436 GLY B CA 1
ATOM 7529 C C . GLY B 1 436 ? -5.215 -8.961 29.297 1 65.69 436 GLY B C 1
ATOM 7530 O O . GLY B 1 436 ? -6.184 -9.133 28.562 1 65.69 436 GLY B O 1
ATOM 7531 N N . GLU B 1 437 ? -5.004 -9.438 30.359 1 66.62 437 GLU B N 1
ATOM 7532 C CA . GLU B 1 437 ? -6.02 -10.344 30.891 1 66.62 437 GLU B CA 1
ATOM 7533 C C . GLU B 1 437 ? -7.328 -9.609 31.156 1 66.62 437 GLU B C 1
ATOM 7535 O O . GLU B 1 437 ? -8.406 -10.133 30.859 1 66.62 437 GLU B O 1
ATOM 7540 N N . ASN B 1 438 ? -7.176 -8.453 31.719 1 60.66 438 ASN B N 1
ATOM 7541 C CA . ASN B 1 438 ? -8.359 -7.641 32 1 60.66 438 ASN B CA 1
ATOM 7542 C C . ASN B 1 438 ? -9.102 -7.273 30.719 1 60.66 438 ASN B C 1
ATOM 7544 O O . ASN B 1 438 ? -10.336 -7.301 30.688 1 60.66 438 ASN B O 1
ATOM 7548 N N . LYS B 1 439 ? -8.438 -6.941 29.766 1 66.38 439 LYS B N 1
ATOM 7549 C CA . LYS B 1 439 ? -9.078 -6.656 28.484 1 66.38 439 LYS B CA 1
ATOM 7550 C C . LYS B 1 439 ? -9.859 -7.863 27.984 1 66.38 439 LYS B C 1
ATOM 7552 O O . LYS B 1 439 ? -11 -7.727 27.547 1 66.38 439 LYS B O 1
ATOM 7557 N N . ARG B 1 440 ? -9.211 -8.891 28.125 1 70.5 440 ARG B N 1
ATOM 7558 C CA . ARG B 1 440 ? -9.883 -10.125 27.719 1 70.5 440 ARG B CA 1
ATOM 7559 C C . ARG B 1 440 ? -11.141 -10.367 28.547 1 70.5 440 ARG B C 1
ATOM 7561 O O . ARG B 1 440 ? -12.188 -10.719 28 1 70.5 440 ARG B O 1
ATOM 7568 N N . LEU B 1 441 ? -11.016 -10.141 29.75 1 63.09 441 LEU B N 1
ATOM 7569 C CA . LEU B 1 441 ? -12.156 -10.344 30.641 1 63.09 441 LEU B CA 1
ATOM 7570 C C . LEU B 1 441 ? -13.281 -9.359 30.328 1 63.09 441 LEU B C 1
ATOM 7572 O O . LEU B 1 441 ? -14.453 -9.727 30.344 1 63.09 441 LEU B O 1
ATOM 7576 N N . CYS B 1 442 ? -12.891 -8.211 30.109 1 63.5 442 CYS B N 1
ATOM 7577 C CA . CYS B 1 442 ? -13.891 -7.211 29.734 1 63.5 442 CYS B CA 1
ATOM 7578 C C . CYS B 1 442 ? -14.609 -7.613 28.453 1 63.5 442 CYS B C 1
ATOM 7580 O O . CYS B 1 442 ? -15.836 -7.492 28.359 1 63.5 442 CYS B O 1
ATOM 7582 N N . GLN B 1 443 ? -13.914 -8.102 27.562 1 69.5 443 GLN B N 1
ATOM 7583 C CA . GLN B 1 443 ? -14.531 -8.562 26.312 1 69.5 443 GLN B CA 1
ATOM 7584 C C . GLN B 1 443 ? -15.461 -9.742 26.562 1 69.5 443 GLN B C 1
ATOM 7586 O O . GLN B 1 443 ? -16.547 -9.812 26 1 69.5 443 GLN B O 1
ATOM 7591 N N . LEU B 1 444 ? -14.992 -10.523 27.375 1 69.75 444 LEU B N 1
ATOM 7592 C CA . LEU B 1 444 ? -15.797 -11.688 27.734 1 69.75 444 LEU B CA 1
ATOM 7593 C C . LEU B 1 444 ? -17.078 -11.266 28.438 1 69.75 444 LEU B C 1
ATOM 7595 O O . LEU B 1 444 ? -18.156 -11.789 28.125 1 69.75 444 LEU B O 1
ATOM 7599 N N . ALA B 1 445 ? -16.906 -10.336 29.281 1 61.19 445 ALA B N 1
ATOM 7600 C CA . ALA B 1 445 ? -18.062 -9.828 30.016 1 61.19 445 ALA B CA 1
ATOM 7601 C C . ALA B 1 445 ? -19.062 -9.172 29.062 1 61.19 445 ALA B C 1
ATOM 7603 O O . ALA B 1 445 ? -20.281 -9.359 29.203 1 61.19 445 ALA B O 1
ATOM 7604 N N . GLU B 1 446 ? -18.562 -8.508 28.266 1 64.62 446 GLU B N 1
ATOM 7605 C CA . GLU B 1 446 ? -19.422 -7.859 27.281 1 64.62 446 GLU B CA 1
ATOM 7606 C C . GLU B 1 446 ? -20.172 -8.891 26.438 1 64.62 446 GLU B C 1
ATOM 7608 O O . GLU B 1 446 ? -21.359 -8.742 26.172 1 64.62 446 GLU B O 1
ATOM 7613 N N . TYR B 1 447 ? -19.469 -9.898 26.016 1 68.38 447 TYR B N 1
ATOM 7614 C CA . TYR B 1 447 ? -20.062 -10.977 25.234 1 68.38 447 TYR B CA 1
ATOM 7615 C C . TYR B 1 447 ? -21.172 -11.664 26.016 1 68.38 447 TYR B C 1
ATOM 7617 O O . TYR B 1 447 ? -22.266 -11.914 25.484 1 68.38 447 TYR B O 1
ATOM 7625 N N . ASP B 1 448 ? -20.922 -11.914 27.234 1 68.5 448 ASP B N 1
ATOM 7626 C CA . ASP B 1 448 ? -21.859 -12.648 28.078 1 68.5 448 ASP B CA 1
ATOM 7627 C C . ASP B 1 448 ? -23.078 -11.789 28.422 1 68.5 448 ASP B C 1
ATOM 7629 O O . ASP B 1 448 ? -24.188 -12.305 28.547 1 68.5 448 ASP B O 1
ATOM 7633 N N . ARG B 1 449 ? -22.891 -10.625 28.562 1 60.88 449 ARG B N 1
ATOM 7634 C CA . ARG B 1 449 ? -23.984 -9.703 28.875 1 60.88 449 ARG B CA 1
ATOM 7635 C C . ARG B 1 449 ? -25.047 -9.703 27.781 1 60.88 449 ARG B C 1
ATOM 7637 O O . ARG B 1 449 ? -26.234 -9.672 28.062 1 60.88 449 ARG B O 1
ATOM 7644 N N . HIS B 1 450 ? -24.672 -9.844 26.609 1 58.28 450 HIS B N 1
ATOM 7645 C CA . HIS B 1 450 ? -25.594 -9.734 25.484 1 58.28 450 HIS B CA 1
ATOM 7646 C C . HIS B 1 450 ? -26.281 -11.07 25.203 1 58.28 450 HIS B C 1
ATOM 7648 O O . HIS B 1 450 ? -27.328 -11.117 24.562 1 58.28 450 HIS B O 1
ATOM 7654 N N . ARG B 1 451 ? -25.891 -12.141 25.547 1 57.19 451 ARG B N 1
ATOM 7655 C CA . ARG B 1 451 ? -26.438 -13.438 25.141 1 57.19 451 ARG B CA 1
ATOM 7656 C C . ARG B 1 451 ? -27.031 -14.18 26.328 1 57.19 451 ARG B C 1
ATOM 7658 O O . ARG B 1 451 ? -27.672 -15.219 26.156 1 57.19 451 ARG B O 1
ATOM 7665 N N . LEU B 1 452 ? -26.797 -14.031 27.516 1 49.34 452 LEU B N 1
ATOM 7666 C CA . LEU B 1 452 ? -27.469 -14.734 28.594 1 49.34 452 LEU B CA 1
ATOM 7667 C C . LEU B 1 452 ? -28.938 -14.312 28.688 1 49.34 452 LEU B C 1
ATOM 7669 O O . LEU B 1 452 ? -29.25 -13.117 28.656 1 49.34 452 LEU B O 1
ATOM 7673 N N . PRO B 1 453 ? -29.969 -15.195 28.375 1 45.47 453 PRO B N 1
ATOM 7674 C CA . PRO B 1 453 ? -31.391 -14.922 28.594 1 45.47 453 PRO B CA 1
ATOM 7675 C C . PRO B 1 453 ? -31.656 -14.141 29.875 1 45.47 453 PRO B C 1
ATOM 7677 O O . PRO B 1 453 ? -30.891 -14.258 30.844 1 45.47 453 PRO B O 1
ATOM 7680 N N . ARG B 1 454 ? -32.781 -13.039 29.922 1 41.22 454 ARG B N 1
ATOM 7681 C CA . ARG B 1 454 ? -33.438 -12.43 31.062 1 41.22 454 ARG B CA 1
ATOM 7682 C C . ARG B 1 454 ? -33.969 -13.492 32.031 1 41.22 454 ARG B C 1
ATOM 7684 O O . ARG B 1 454 ? -35.125 -13.906 31.953 1 41.22 454 ARG B O 1
ATOM 7691 N N . GLN B 1 455 ? -33.75 -14.609 32.25 1 34.84 455 GLN B N 1
ATOM 7692 C CA . GLN B 1 455 ? -34.5 -15.281 33.312 1 34.84 455 GLN B CA 1
ATOM 7693 C C . GLN B 1 455 ? -34.781 -14.344 34.469 1 34.84 455 GLN B C 1
ATOM 7695 O O . GLN B 1 455 ? -34.188 -13.273 34.594 1 34.84 455 GLN B O 1
ATOM 7700 N N . SER B 1 456 ? -35.188 -14.938 35.844 1 32.44 456 SER B N 1
ATOM 7701 C CA . SER B 1 456 ? -35.969 -14.453 36.969 1 32.44 456 SER B CA 1
ATOM 7702 C C . SER B 1 456 ? -35.469 -13.102 37.469 1 32.44 456 SER B C 1
ATOM 7704 O O . SER B 1 456 ? -34.281 -12.75 37.25 1 32.44 456 SER B O 1
ATOM 7706 N N . ASN B 1 457 ? -36.469 -12.156 38.094 1 31.97 457 ASN B N 1
ATOM 7707 C CA . ASN B 1 457 ? -36.625 -10.922 38.875 1 31.97 457 ASN B CA 1
ATOM 7708 C C . ASN B 1 457 ? -35.5 -10.75 39.875 1 31.97 457 ASN B C 1
ATOM 7710 O O . ASN B 1 457 ? -35.219 -9.633 40.312 1 31.97 457 ASN B O 1
ATOM 7714 N N . HIS B 1 458 ? -35.312 -11.844 40.75 1 28.83 458 HIS B N 1
ATOM 7715 C CA . HIS B 1 458 ? -34.562 -11.68 42 1 28.83 458 HIS B CA 1
ATOM 7716 C C . HIS B 1 458 ? -33.094 -11.328 41.719 1 28.83 458 HIS B C 1
ATOM 7718 O O . HIS B 1 458 ? -32.344 -11.039 42.656 1 28.83 458 HIS B O 1
ATOM 7724 N N . MET B 1 459 ? -32.562 -11.906 40.719 1 26.7 459 MET B N 1
ATOM 7725 C CA . MET B 1 459 ? -31.125 -11.602 40.781 1 26.7 459 MET B CA 1
ATOM 7726 C C . MET B 1 459 ? -30.844 -10.219 40.188 1 26.7 459 MET B C 1
ATOM 7728 O O . MET B 1 459 ? -29.75 -9.969 39.688 1 26.7 459 MET B O 1
ATOM 7732 N N . LYS B 1 460 ? -31.922 -9.484 39.812 1 30.88 460 LYS B N 1
ATOM 7733 C CA . LYS B 1 460 ? -31.656 -8.062 39.594 1 30.88 460 LYS B CA 1
ATOM 7734 C C . LYS B 1 460 ? -30.906 -7.449 40.75 1 30.88 460 LYS B C 1
ATOM 7736 O O . LYS B 1 460 ? -30.391 -6.332 40.656 1 30.88 460 LYS B O 1
ATOM 7741 N N . LYS B 1 461 ? -31.391 -7.945 42 1 27.95 461 LYS B N 1
ATOM 7742 C CA . LYS B 1 461 ? -30.922 -7.219 43.156 1 27.95 461 LYS B CA 1
ATOM 7743 C C . LYS B 1 461 ? -29.406 -7.309 43.312 1 27.95 461 LYS B C 1
ATOM 7745 O O . LYS B 1 461 ? -28.781 -6.395 43.844 1 27.95 461 LYS B O 1
ATOM 7750 N N . ALA B 1 462 ? -28.969 -8.602 43.25 1 25.48 462 ALA B N 1
ATOM 7751 C CA . ALA B 1 462 ? -27.609 -8.594 43.781 1 25.48 462 ALA B CA 1
ATOM 7752 C C . ALA B 1 462 ? -26.656 -7.883 42.844 1 25.48 462 ALA B C 1
ATOM 7754 O O . ALA B 1 462 ? -25.562 -7.473 43.219 1 25.48 462 ALA B O 1
ATOM 7755 N N . ILE B 1 463 ? -27.016 -8.094 41.562 1 26.64 463 ILE B N 1
ATOM 7756 C CA . ILE B 1 463 ? -25.875 -7.574 40.812 1 26.64 463 ILE B CA 1
ATOM 7757 C C . ILE B 1 463 ? -25.969 -6.051 40.719 1 26.64 463 ILE B C 1
ATOM 7759 O O . ILE B 1 463 ? -25.938 -5.477 39.625 1 26.64 463 ILE B O 1
ATOM 7763 N N . ARG B 1 464 ? -27.062 -5.465 41.312 1 26.05 464 ARG B N 1
ATOM 7764 C CA . ARG B 1 464 ? -26.922 -4.016 41.312 1 26.05 464 ARG B CA 1
ATOM 7765 C C . ARG B 1 464 ? -25.5 -3.594 41.656 1 26.05 464 ARG B C 1
ATOM 7767 O O . ARG B 1 464 ? -24.938 -2.713 41 1 26.05 464 ARG B O 1
ATOM 7774 N N . THR B 1 465 ? -25.391 -3.574 43.031 1 23.67 465 THR B N 1
ATOM 7775 C CA . THR B 1 465 ? -24.609 -2.557 43.719 1 23.67 465 THR B CA 1
ATOM 7776 C C . THR B 1 465 ? -23.141 -2.678 43.375 1 23.67 465 THR B C 1
ATOM 7778 O O . THR B 1 465 ? -22.484 -1.675 43.094 1 23.67 465 THR B O 1
ATOM 7781 N N . ASP B 1 466 ? -22.422 -3.662 44.094 1 23.39 466 ASP B N 1
ATOM 7782 C CA . ASP B 1 466 ? -21.062 -3.484 44.625 1 23.39 466 ASP B CA 1
ATOM 7783 C C . ASP B 1 466 ? -20.016 -3.816 43.562 1 23.39 466 ASP B C 1
ATOM 7785 O O . ASP B 1 466 ? -18.812 -3.828 43.844 1 23.39 466 ASP B O 1
ATOM 7789 N N . PHE B 1 467 ? -20.406 -4.688 42.688 1 25 467 PHE B N 1
ATOM 7790 C CA . PHE B 1 467 ? -19.141 -4.941 42 1 25 467 PHE B CA 1
ATOM 7791 C C . PHE B 1 467 ? -18.719 -3.738 41.156 1 25 467 PHE B C 1
ATOM 7793 O O . PHE B 1 467 ? -19.047 -3.658 39.969 1 25 467 PHE B O 1
ATOM 7800 N N . GLY B 1 468 ? -19.141 -2.527 41.562 1 22.61 468 GLY B N 1
ATOM 7801 C CA . GLY B 1 468 ? -18.625 -1.231 41.156 1 22.61 468 GLY B CA 1
ATOM 7802 C C . GLY B 1 468 ? -17.172 -1.283 40.75 1 22.61 468 GLY B C 1
ATOM 7803 O O . GLY B 1 468 ? -16.5 -2.303 40.906 1 22.61 468 GLY B O 1
ATOM 7804 N N . LEU B 1 469 ? -16.656 -0.004 40.656 1 24.67 469 LEU B N 1
ATOM 7805 C CA . LEU B 1 469 ? -15.344 0.628 40.594 1 24.67 469 LEU B CA 1
ATOM 7806 C C . LEU B 1 469 ? -14.383 -0.028 41.594 1 24.67 469 LEU B C 1
ATOM 7808 O O . LEU B 1 469 ? -13.43 0.601 42.031 1 24.67 469 LEU B O 1
ATOM 7812 N N . PHE B 1 470 ? -14.898 -1.091 42.219 1 25.27 470 PHE B N 1
ATOM 7813 C CA . PHE B 1 470 ? -14.078 -1.443 43.375 1 25.27 470 PHE B CA 1
ATOM 7814 C C . PHE B 1 470 ? -12.641 -1.723 42.938 1 25.27 470 PHE B C 1
ATOM 7816 O O . PHE B 1 470 ? -11.719 -1.609 43.75 1 25.27 470 PHE B O 1
ATOM 7823 N N . LEU B 1 471 ? -12.641 -2.635 41.969 1 23.58 471 LEU B N 1
ATOM 7824 C CA . LEU B 1 471 ? -11.258 -3.1 42.031 1 23.58 471 LEU B CA 1
ATOM 7825 C C . LEU B 1 471 ? -10.281 -1.938 41.875 1 23.58 471 LEU B C 1
ATOM 7827 O O . LEU B 1 471 ? -9.07 -2.117 42.031 1 23.58 471 LEU B O 1
ATOM 7831 N N . LEU B 1 472 ? -10.766 -0.997 41.094 1 24.19 472 LEU B N 1
ATOM 7832 C CA . LEU B 1 472 ? -9.625 -0.104 40.938 1 24.19 472 LEU B CA 1
ATOM 7833 C C . LEU B 1 472 ? -9.352 0.651 42.25 1 24.19 472 LEU B C 1
ATOM 7835 O O . LEU B 1 472 ? -8.531 1.566 42.281 1 24.19 472 LEU B O 1
ATOM 7839 N N . LYS B 1 473 ? -10.375 0.601 43.094 1 25.12 473 LYS B N 1
ATOM 7840 C CA . LYS B 1 473 ? -10.102 1.566 44.156 1 25.12 473 LYS B CA 1
ATOM 7841 C C . LYS B 1 473 ? -8.789 1.253 44.875 1 25.12 473 LYS B C 1
ATOM 7843 O O . LYS B 1 473 ? -8 2.158 45.156 1 25.12 473 LYS B O 1
ATOM 7848 N N . ASP B 1 474 ? -8.914 0.146 45.719 1 24.88 474 ASP B N 1
ATOM 7849 C CA . ASP B 1 474 ? -7.973 0.148 46.844 1 24.88 474 ASP B CA 1
ATOM 7850 C C . ASP B 1 474 ? -6.566 -0.23 46.375 1 24.88 474 ASP B C 1
ATOM 7852 O O . ASP B 1 474 ? -5.742 -0.667 47.188 1 24.88 474 ASP B O 1
ATOM 7856 N N . VAL B 1 475 ? -6.453 -0.676 45.188 1 23.89 475 VAL B N 1
ATOM 7857 C CA . VAL B 1 475 ? -5.004 -0.828 45.125 1 23.89 475 VAL B CA 1
ATOM 7858 C C . VAL B 1 475 ? -4.332 0.5 45.469 1 23.89 475 VAL B C 1
ATOM 7860 O O . VAL B 1 475 ? -4.578 1.515 44.812 1 23.89 475 VAL B O 1
ATOM 7863 N N . ASN B 1 476 ? -4.266 0.754 46.688 1 24.14 476 ASN B N 1
ATOM 7864 C CA . ASN B 1 476 ? -3.285 1.696 47.219 1 24.14 476 ASN B CA 1
ATOM 7865 C C . ASN B 1 476 ? -2.041 1.767 46.344 1 24.14 476 ASN B C 1
ATOM 7867 O O . ASN B 1 476 ? -1.042 1.102 46.625 1 24.14 476 ASN B O 1
ATOM 7871 N N . LEU B 1 477 ? -2.262 1.609 45.062 1 24.09 477 LEU B N 1
ATOM 7872 C CA . LEU B 1 477 ? -0.993 1.812 44.375 1 24.09 477 LEU B CA 1
ATOM 7873 C C . LEU B 1 477 ? -0.345 3.125 44.812 1 24.09 477 LEU B C 1
ATOM 7875 O O . LEU B 1 477 ? -1.039 4.117 45.031 1 24.09 477 LEU B O 1
ATOM 7879 N N . LYS B 1 478 ? 0.708 2.998 45.5 1 26.64 478 LYS B N 1
ATOM 7880 C CA . LYS B 1 478 ? 1.468 4.195 45.875 1 26.64 478 LYS B CA 1
ATOM 7881 C C . LYS B 1 478 ? 1.373 5.246 44.781 1 26.64 478 LYS B C 1
ATOM 7883 O O . LYS B 1 478 ? 1.206 4.914 43.594 1 26.64 478 LYS B O 1
ATOM 7888 N N . PRO B 1 479 ? 1.084 6.609 45.062 1 27.92 479 PRO B N 1
ATOM 7889 C CA . PRO B 1 479 ? 1.001 7.773 44.156 1 27.92 479 PRO B CA 1
ATOM 7890 C C . PRO B 1 479 ? 1.933 7.66 42.969 1 27.92 479 PRO B C 1
ATOM 7892 O O . PRO B 1 479 ? 1.742 8.359 41.969 1 27.92 479 PRO B O 1
ATOM 7895 N N . ARG B 1 480 ? 2.998 6.93 43.188 1 27.42 480 ARG B N 1
ATOM 7896 C CA . ARG B 1 480 ? 4.031 7.055 42.156 1 27.42 480 ARG B CA 1
ATOM 7897 C C . ARG B 1 480 ? 3.604 6.367 40.844 1 27.42 480 ARG B C 1
ATOM 7899 O O . ARG B 1 480 ? 4.105 6.695 39.781 1 27.42 480 ARG B O 1
ATOM 7906 N N . VAL B 1 481 ? 3.012 5.184 41.031 1 27.14 481 VAL B N 1
ATOM 7907 C CA . VAL B 1 481 ? 2.793 4.379 39.812 1 27.14 481 VAL B CA 1
ATOM 7908 C C . VAL B 1 481 ? 1.583 4.906 39.062 1 27.14 481 VAL B C 1
ATOM 7910 O O . VAL B 1 481 ? 1.28 4.434 37.969 1 27.14 481 VAL B O 1
ATOM 7913 N N . VAL B 1 482 ? 0.592 5.594 39.719 1 27.72 482 VAL B N 1
ATOM 7914 C CA . VAL B 1 482 ? -0.613 6.074 39.031 1 27.72 482 VAL B CA 1
ATOM 7915 C C . VAL B 1 482 ? -0.231 6.957 37.844 1 27.72 482 VAL B C 1
ATOM 7917 O O . VAL B 1 482 ? -0.937 6.988 36.844 1 27.72 482 VAL B O 1
ATOM 7920 N N . ASN B 1 483 ? 0.852 7.707 38.094 1 25.2 483 ASN B N 1
ATOM 7921 C CA . ASN B 1 483 ? 1.114 8.641 37 1 25.2 483 ASN B CA 1
ATOM 7922 C C . ASN B 1 483 ? 1.33 7.906 35.688 1 25.2 483 ASN B C 1
ATOM 7924 O O . ASN B 1 483 ? 1.25 8.516 34.625 1 25.2 483 ASN B O 1
ATOM 7928 N N . LEU B 1 484 ? 1.899 6.719 35.906 1 26.12 484 LEU B N 1
ATOM 7929 C CA . LEU B 1 484 ? 2.262 6.113 34.625 1 26.12 484 LEU B CA 1
ATOM 7930 C C . LEU B 1 484 ? 1.023 5.617 33.875 1 26.12 484 LEU B C 1
ATOM 7932 O O . LEU B 1 484 ? 0.942 5.719 32.656 1 26.12 484 LEU B O 1
ATOM 7936 N N . LEU B 1 485 ? 0.095 4.996 34.688 1 28.94 485 LEU B N 1
ATOM 7937 C CA . LEU B 1 485 ? -1.049 4.363 34.031 1 28.94 485 LEU B CA 1
ATOM 7938 C C . LEU B 1 485 ? -2.039 5.41 33.531 1 28.94 485 LEU B C 1
ATOM 7940 O O . LEU B 1 485 ? -2.822 5.148 32.625 1 28.94 485 LEU B O 1
ATOM 7944 N N . LEU B 1 486 ? -2.188 6.539 34.312 1 28.31 486 LEU B N 1
ATOM 7945 C CA . LEU B 1 486 ? -3.162 7.559 33.938 1 28.31 486 LEU B CA 1
ATOM 7946 C C . LEU B 1 486 ? -2.904 8.07 32.531 1 28.31 486 LEU B C 1
ATOM 7948 O O . LEU B 1 486 ? -3.838 8.469 31.844 1 28.31 486 LEU B O 1
ATOM 7952 N N . SER B 1 487 ? -1.582 8.195 32.281 1 26.33 487 SER B N 1
ATOM 7953 C CA . SER B 1 487 ? -1.439 8.844 30.969 1 26.33 487 SER B CA 1
ATOM 7954 C C . SER B 1 487 ? -2.023 7.984 29.859 1 26.33 487 SER B C 1
ATOM 7956 O O . SER B 1 487 ? -2.324 8.484 28.766 1 26.33 487 SER B O 1
ATOM 7958 N N . TYR B 1 488 ? -1.969 6.688 30.062 1 26.05 488 TYR B N 1
ATOM 7959 C CA . TYR B 1 488 ? -2.533 5.949 28.938 1 26.05 488 TYR B CA 1
ATOM 7960 C C . TYR B 1 488 ? -4.055 5.996 28.969 1 26.05 488 TYR B C 1
ATOM 7962 O O . TYR B 1 488 ? -4.703 5.938 27.906 1 26.05 488 TYR B O 1
ATOM 7970 N N . GLN B 1 489 ? -4.684 5.953 30.156 1 26.78 489 GLN B N 1
ATOM 7971 C CA . GLN B 1 489 ? -6.141 5.879 30.203 1 26.78 489 GLN B CA 1
ATOM 7972 C C . GLN B 1 489 ? -6.773 7.215 29.828 1 26.78 489 GLN B C 1
ATOM 7974 O O . GLN B 1 489 ? -7.906 7.25 29.344 1 26.78 489 GLN B O 1
ATOM 7979 N N . GLN B 1 490 ? -6.18 8.328 30.297 1 26.12 490 GLN B N 1
ATOM 7980 C CA . GLN B 1 490 ? -6.902 9.555 29.969 1 26.12 490 GLN B CA 1
ATOM 7981 C C . GLN B 1 490 ? -7.172 9.656 28.484 1 26.12 490 GLN B C 1
ATOM 7983 O O . GLN B 1 490 ? -8.211 10.18 28.062 1 26.12 490 GLN B O 1
ATOM 7988 N N . HIS B 1 491 ? -6.199 9.375 27.641 1 24.83 491 HIS B N 1
ATOM 7989 C CA . HIS B 1 491 ? -6.578 9.68 26.266 1 24.83 491 HIS B CA 1
ATOM 7990 C C . HIS B 1 491 ? -7.648 8.719 25.766 1 24.83 491 HIS B C 1
ATOM 7992 O O . HIS B 1 491 ? -8.086 8.812 24.609 1 24.83 491 HIS B O 1
ATOM 7998 N N . LEU B 1 492 ? -7.953 7.629 26.438 1 23.86 492 LEU B N 1
ATOM 7999 C CA . LEU B 1 492 ? -9.18 7.016 25.938 1 23.86 492 LEU B CA 1
ATOM 8000 C C . LEU B 1 492 ? -10.406 7.773 26.438 1 23.86 492 LEU B C 1
ATOM 8002 O O . LEU B 1 492 ? -11.391 7.93 25.719 1 23.86 492 LEU B O 1
ATOM 8006 N N . LEU B 1 493 ? -10.469 8.203 27.688 1 23.77 493 LEU B N 1
ATOM 8007 C CA . LEU B 1 493 ? -11.727 8.727 28.219 1 23.77 493 LEU B CA 1
ATOM 8008 C C . LEU B 1 493 ? -11.984 10.133 27.688 1 23.77 493 LEU B C 1
ATOM 8010 O O . LEU B 1 493 ? -13.125 10.617 27.734 1 23.77 493 LEU B O 1
ATOM 8014 N N . LEU B 1 494 ? -11.016 11.039 27.609 1 21.7 494 LEU B N 1
ATOM 8015 C CA . LEU B 1 494 ? -11.477 12.398 27.359 1 21.7 494 LEU B CA 1
ATOM 8016 C C . LEU B 1 494 ? -12.305 12.461 26.078 1 21.7 494 LEU B C 1
ATOM 8018 O O . LEU B 1 494 ? -12.844 13.523 25.734 1 21.7 494 LEU B O 1
ATOM 8022 N N . PHE B 1 495 ? -12.43 11.516 25.188 1 20.14 495 PHE B N 1
ATOM 8023 C CA . PHE B 1 495 ? -13.469 11.836 24.203 1 20.14 495 PHE B CA 1
ATOM 8024 C C . PHE B 1 495 ? -14.852 11.648 24.812 1 20.14 495 PHE B C 1
ATOM 8026 O O . PHE B 1 495 ? -15.867 11.953 24.172 1 20.14 495 PHE B O 1
ATOM 8033 N N . VAL B 1 496 ? -15.141 10.852 25.891 1 19.72 496 VAL B N 1
ATOM 8034 C CA . VAL B 1 496 ? -16.578 10.781 26.109 1 19.72 496 VAL B CA 1
ATOM 8035 C C . VAL B 1 496 ? -17.047 12.008 26.891 1 19.72 496 VAL B C 1
ATOM 8037 O O . VAL B 1 496 ? -18.219 12.383 26.828 1 19.72 496 VAL B O 1
ATOM 8040 N N . MET B 1 497 ? -16.266 12.578 27.844 1 19.88 497 MET B N 1
ATOM 8041 C CA . MET B 1 497 ? -17.016 13.516 28.688 1 19.88 497 MET B CA 1
ATOM 8042 C C . MET B 1 497 ? -17.156 14.867 27.984 1 19.88 497 MET B C 1
ATOM 8044 O O . MET B 1 497 ? -18.078 15.625 28.281 1 19.88 497 MET B O 1
ATOM 8048 N N . PHE B 1 498 ? -16.141 15.562 27.391 1 19.78 498 PHE B N 1
ATOM 8049 C CA . PHE B 1 498 ? -16.734 16.812 26.922 1 19.78 498 PHE B CA 1
ATOM 8050 C C . PHE B 1 498 ? -17.547 16.578 25.656 1 19.78 498 PHE B C 1
ATOM 8052 O O . PHE B 1 498 ? -17.141 15.836 24.766 1 19.78 498 PHE B O 1
#

pLDDT: mean 80.18, std 21.56, range [19.38, 98.5]

Secondary structure (DSSP, 8-state):
-PPPHHHHTS-EEEEEETTTSPPPTT--GGGHHHHHHHHHHHTT--S-EEEEEEE-TTSS-HHHHHHHHHTTEEEEE--GGGHHHHHHHHHHHHHHHSPSS-EEEEE-TTIIIIIHHHHHHHHTTS--EEEEEESS--S---S--SEEEEHHHHHHS------------EEETTTTEEES-HHHHHHHHHSHHHHHHHHHSPPPSS---TTGGG-S-PPPPTTTTT-EEEEEEETTTSPPPTT--GGGHHHHHHHHHHTTT--S-EEEEEEE-GGGS-HHHHHTTT-EEEE--GGGHHHHHHHHHHHHHHHS-TTS-EEEEEE-S-GGGGHHHHHHHHHHS-EEEEEEESS--SB--SS--SEEEEHHHHHTS---------S-S-S-------EEESSSTT-EES-HHHHHHHHHH-HHHHHHHHHHHHHHHHHHHHHHHHHHHHHHHHHS----TTHHHHHHHSSSTHHHHS----HHHHHHHHHHHHHHHTTT--/-PPPHHHHTS-EEEEEETTTSPPPTT--GGGHHHHHHHHHHHTT--S-EEEEEEE-TTSS-HHHHHHHHHTT-EEEE--GGGHHHHHHHHHHHHHHHSPSS-EEEEE-TTIIIIIHHHHHHHHTTS--EEEEEESS--S---S--SEEEEHHHHHHS------------EEETTTTEEES-HHHHHHHHHSHHHHHHHHHSPPPSS---TTGGG-S-PPPPTTTTT-EEEEEEETTTSPPPTT--GGGHHHHHHHHHHTTT--S-EEEEEEE-GGGS-HHHHHTTT-EEEE--TTTHHHHHHHHHHHHHHHS-TTS-EEEEEE-S-GGGGHHHHHHHHHHS-EEEEEEESS--SB--SS--SEEEEHHHHHTS---------S-S-S-------EEESSSTT-EES-HHHHHHHHHH-HHHHHHHHHHHHHHHHHHHHHHHHHHHHHHHHHS----TTHHHHTTSSSSTTTTTS----HHHHHHHHHHHHHHHHHHH-